Protein AF-A0A2N3F7X1-F1 (afdb_monomer)

Mean predicted aligned error: 9.16 Å

Nearest PDB structures (foldseek):
  5uuj-assembly1_A  TM=7.489E-01  e=1.411E-15  Streptomyces sahachiroi
  2htj-assembly1_A  TM=7.565E-01  e=1.840E+00  Escherichia coli
  5jbr-assembly1_B  TM=3.693E-01  e=1.601E+00  Beutenbergia cavernae DSM 12333
  6gaz-assembly1_AC  TM=5.566E-01  e=7.388E+00  Sus scrofa
  6vmi-assembly1_AC  TM=5.298E-01  e=5.595E+00  Homo sapiens

Sequence (776 aa):
MDSDALSALLGADPLPWILSSDEPFARWTALTAIRHRASDDSEVASAHAQVIADERVQSLLGALPRWGEDDFPGHHSPLFLPNRLNLLADMGVGAGDEQRVEALLEQMLAHQDRHGHFQSLGKAPGRPKPEWGSLLCDTHAIADVLLRFGRRGDDRLSRALERMRTELATTSQGDAWQCVPDARTLFRGPGRKADVCPQVTLEALRAFSQLPEEREPWLLNAARTPLEVWRRRAEERPYQFGHGYQFKSVKWPNFWYDVLWVVETVGRFPELWRAPSAHAEDRQAVAELAACLIAYNLDEHGRVVPRRAYKGFESFSFGLKRDPSPFATARVLAALSRVADLAEEIRAVDVESLPGSKGGSGTPVPPPRRLIRLPEPPTACPVPRGTPTYPWEGAFPRALSRHHLQTRWDNATTDSVVADVAAVHAAHPLAPYASLQARLPGFAAAELDRALYERRSLVLYRCMRGQLFVMRTDFLAAVHAASNTAVVRAATKHAHWRGVDEGTFSALSPRILDLARERPVSTEEIRAELKPSADVAATVTLMLAKGLLLRDRPVDGWLDRARRFVPLDSAIPEVRLDAMSETAGQLILVRAYIRAFGPVRIRDIAWWTGVGPRRVQEAIRTMGDEIVEVALEGAPSDDSYFMHAGDIDELDTARTEPDTTSLLPSMDTFTMGYADKGRFVAPEHLRFVFDRAGNATSVIIVSGRVAGVWDIVSKPTPSVLVHLFEGVSASEKSAVEQRVLEMGRLRFGEAVPVQWIQSMVPLSDRPHGFAVKPLR

Secondary structure (DSSP, 8-state):
--HHHHHHHHTS--HHHHHHSS-HHHHHHIIIIIS---TTSHHHHHHHHHHHH-HHHHHHHHTPPPTTTSPBPPTTSTTSHHHHHHHHHHHT--TTS-HHHHHHHHHHHH-B-TTSPBPEEE--TT-SS-EEE--HHHHHHHHHHHHHTT-TT-HHHHHHHHHHHHT-EEETTEEE---PPPTTT----SS-SSS--HHHHHHHHHHHTTS-S---HHHHHHHHHHHHHHHGGGT---TT---SHHHHS-EES--SSSHHHHHHHHTT-THHHHSTT--HHHHHHHHHHHHHHHHHHB-TTS-B--SEE-TT-TTSGGGSSSS--HHHHHHHHHHHHTTGGGHHHHHH--TTTS--SS-SS-----SS------SSS--------S--EEEGGGHHHHHHHHTTSSS--TT--HHHHHHHTS-EE-SSTTHHHHHHHTTSTT--HHHHHIIIIIS-SEEEEE-GGG-EEEEEGGGHHHHHHHHHHHHHHHHHHHHHHTT--HHHHHHHHHHHHHHHHHS-EEHHHHHHHH--SS-HHHHHHHHHHTTSEEEEEESSSTT-S-EEEEEHHHH-TT--SSSS-HHHHHHHHHHHHHHHH-SB-HHHHHHHH---HHHHHHHHHHHGGGEEEEEEET-S--PPEEEEGGGTTHHHH--PPTT-EEEEPTT-TTTTS-S-TTSSS-GGGHHHHB-TT--B--EEEETTEEEEEEEEE-SSS-EEEEEESSPPPHHHHHHHHHHHHHHHHHHHSS---EEE-S----GGGSPTTGGG-TT-

Foldseek 3Di:
DDLVLLCLLQVFRCLVVLCPDPQLLLVLLSVCLPVVDDCPPPSNVVSLVCLLVPPLLVVLLVPQDDFPPDADDDQLDPNHRLNSLVVSLSSPDEAPSDVSVVVVLVVQLVQADPQLAGWGFHQQFQPPGTDTWGWLLRRLSSLLSCLRRPVPVPPSSVSSLVSNVVQFDQAPLFTAHFFDQTPPLLHTDDWDPRHHDPSSLLSNLSSCLSDDPPDDPRSVRSLCSVLSQQVLLAQDDTVPQWQFLPQLAAEPPHRGRHLLSNLQRSLSVCCCPPPPPHDPSSLLSSLLSLLSNQQQAAFSNQFGAHQHYDPPSCVANNRDHPDTHSSVSSSSSSSCSSSSVSSVSNVVDPNQCRHTRYFFPFRFDHNPDDDDDDDDRDHGDDDDPDFAEFALVLLQLLLCRLQQALTDRPPDALQNNCQSLQWWFCQALCFSQQSVCRRDPPDAPVRVQCCDAPVVQWFFAQAFVRGTIIHGPSLQLLRLQQGLVVNLVVLQVQQVVQVNHPVNLVVLVVVVQVVQAVHFAWLVRSCVPVVDPGDSVSSVSNCRSVQQKGWHQAPPDSRHPTTTIHGNCVRCVSDDNSSHHNLSSLLVLLLSLQSNNPQAALQLSCNGSVHDSVSSVVSQVVCPLQKGWHHHPPDPDRGTTIHGNSSPRSSNRRAFDALGKGWHAKQTSSCSRGPDNCSQAPPVCSQLQAAPVRTGHTFMAHSSHGQWHKAWDDPPFTEIEIEGPDDDDPSSVVNVQVNRQVVCCNVPVGGGYYHYDHDWDGNHVDDPPCSNGGRD

Structure (mmCIF, N/CA/C/O backbone):
data_AF-A0A2N3F7X1-F1
#
_entry.id   AF-A0A2N3F7X1-F1
#
loop_
_atom_site.group_PDB
_atom_site.id
_atom_site.type_symbol
_atom_site.label_atom_id
_atom_site.label_alt_id
_atom_site.label_comp_id
_atom_site.label_asym_id
_atom_site.label_entity_id
_atom_site.label_seq_id
_atom_site.pdbx_PDB_ins_code
_atom_site.Cartn_x
_atom_site.Cartn_y
_atom_site.Cartn_z
_atom_site.occupancy
_atom_site.B_iso_or_equiv
_atom_site.auth_seq_id
_atom_site.auth_comp_id
_atom_site.auth_asym_id
_atom_site.auth_atom_id
_atom_site.pdbx_PDB_model_num
ATOM 1 N N . MET A 1 1 ? -28.161 9.838 25.660 1.00 48.28 1 MET A N 1
ATOM 2 C CA . MET A 1 1 ? -28.946 9.117 24.637 1.00 48.28 1 MET A CA 1
ATOM 3 C C . MET A 1 1 ? -29.166 7.718 25.157 1.00 48.28 1 MET A C 1
ATOM 5 O O . MET A 1 1 ? -28.205 7.099 25.594 1.00 48.28 1 MET A O 1
ATOM 9 N N . ASP A 1 2 ? -30.426 7.302 25.218 1.00 54.94 2 ASP A N 1
ATOM 10 C CA . ASP A 1 2 ? -30.861 6.125 25.963 1.00 54.94 2 ASP A CA 1
ATOM 11 C C . ASP A 1 2 ? -30.377 4.809 25.358 1.00 54.94 2 ASP A C 1
ATOM 13 O O . ASP A 1 2 ? -30.275 4.661 24.139 1.00 54.94 2 ASP A O 1
ATOM 17 N N . SER A 1 3 ? -30.165 3.831 26.243 1.00 60.62 3 SER A N 1
ATOM 18 C CA . SER A 1 3 ? -30.026 2.394 25.940 1.00 60.62 3 SER A CA 1
ATOM 19 C C . SER A 1 3 ? -31.006 1.927 24.854 1.00 60.62 3 SER A C 1
ATOM 21 O O . SER A 1 3 ? -30.688 1.053 24.049 1.00 60.62 3 SER A O 1
ATOM 23 N N . ASP A 1 4 ? -32.177 2.559 24.804 1.00 70.56 4 ASP A N 1
ATOM 24 C CA . ASP A 1 4 ? -33.279 2.280 23.893 1.00 70.56 4 ASP A CA 1
ATOM 25 C C . ASP A 1 4 ? -32.937 2.576 22.425 1.00 70.56 4 ASP A C 1
ATOM 27 O O . ASP A 1 4 ? -33.329 1.811 21.549 1.00 70.56 4 ASP A O 1
ATOM 31 N N . ALA A 1 5 ? -32.152 3.620 22.129 1.00 76.62 5 ALA A N 1
ATOM 32 C CA . ALA A 1 5 ? -31.771 3.958 20.752 1.00 76.62 5 ALA A CA 1
ATOM 33 C C . ALA A 1 5 ? -30.789 2.931 20.159 1.00 76.62 5 ALA A C 1
ATOM 35 O O . ALA A 1 5 ? -30.935 2.507 19.012 1.00 76.62 5 ALA A O 1
ATOM 36 N N . LEU A 1 6 ? -29.820 2.482 20.964 1.00 80.56 6 LEU A N 1
ATOM 37 C CA . LEU A 1 6 ? -28.893 1.401 20.608 1.00 80.56 6 LEU A CA 1
ATOM 38 C C . LEU A 1 6 ? -29.616 0.060 20.475 1.00 80.56 6 LEU A C 1
ATOM 40 O O . LEU A 1 6 ? -29.391 -0.661 19.506 1.00 80.56 6 LEU A O 1
ATOM 44 N N . SER A 1 7 ? -30.511 -0.246 21.414 1.00 79.81 7 SER A N 1
ATOM 45 C CA . SER A 1 7 ? -31.302 -1.480 21.383 1.00 79.81 7 SER A CA 1
ATOM 46 C C . SER A 1 7 ? -32.199 -1.523 20.152 1.00 79.81 7 SER A C 1
ATOM 48 O O . SER A 1 7 ? -32.262 -2.537 19.462 1.00 79.81 7 SER A O 1
ATOM 50 N N . ALA A 1 8 ? -32.829 -0.396 19.811 1.00 78.50 8 ALA A N 1
ATOM 51 C CA . ALA A 1 8 ? -33.587 -0.271 18.580 1.00 78.50 8 ALA A CA 1
ATOM 52 C C . ALA A 1 8 ? -32.677 -0.457 17.359 1.00 78.50 8 ALA A C 1
ATOM 54 O O . ALA A 1 8 ? -33.046 -1.156 16.420 1.00 78.50 8 ALA A O 1
ATOM 55 N N . LEU A 1 9 ? -31.502 0.189 17.318 1.00 84.50 9 LEU A N 1
ATOM 56 C CA . LEU A 1 9 ? -30.547 0.076 16.208 1.00 84.50 9 LEU A CA 1
ATOM 57 C C . LEU A 1 9 ? -30.137 -1.379 15.948 1.00 84.50 9 LEU A C 1
ATOM 59 O O . LEU A 1 9 ? -30.171 -1.815 14.801 1.00 84.50 9 LEU A O 1
ATOM 63 N N . LEU A 1 10 ? -29.788 -2.118 17.000 1.00 84.69 10 LEU A N 1
ATOM 64 C CA . LEU A 1 10 ? -29.254 -3.476 16.895 1.00 84.69 10 LEU A CA 1
ATOM 65 C C . LEU A 1 10 ? -30.331 -4.566 16.854 1.00 84.69 10 LEU A C 1
ATOM 67 O O . LEU A 1 10 ? -30.046 -5.679 16.426 1.00 84.69 10 LEU A O 1
ATOM 71 N N . GLY A 1 11 ? -31.547 -4.277 17.323 1.00 82.00 11 GLY A N 1
ATOM 72 C CA . GLY A 1 11 ? -32.579 -5.292 17.553 1.00 82.00 11 GLY A CA 1
ATOM 73 C C . GLY A 1 11 ? -32.289 -6.208 18.752 1.00 82.00 11 GLY A C 1
ATOM 74 O O . GLY A 1 11 ? -32.973 -7.213 18.930 1.00 82.00 11 GLY A O 1
ATOM 75 N N . ALA A 1 12 ? -31.288 -5.871 19.569 1.00 86.25 12 ALA A N 1
ATOM 76 C CA . ALA A 1 12 ? -30.869 -6.599 20.763 1.00 86.25 12 ALA A CA 1
ATOM 77 C C . ALA A 1 12 ? -30.231 -5.637 21.778 1.00 86.25 12 ALA A C 1
ATOM 79 O O . ALA A 1 12 ? -29.675 -4.609 21.390 1.00 86.25 12 ALA A O 1
ATOM 80 N N . ASP A 1 13 ? -30.268 -5.997 23.065 1.00 90.12 13 ASP A N 1
ATOM 81 C CA . ASP A 1 13 ? -29.587 -5.258 24.135 1.00 90.12 13 ASP A CA 1
ATOM 82 C C . ASP A 1 13 ? -28.440 -6.094 24.746 1.00 90.12 13 ASP A C 1
ATOM 84 O O . ASP A 1 13 ? -28.663 -6.908 25.649 1.00 90.12 13 ASP A O 1
ATOM 88 N N . PRO A 1 14 ? -27.194 -5.932 24.265 1.00 92.62 14 PRO A N 1
ATOM 89 C CA . PRO A 1 14 ? -26.022 -6.587 24.848 1.00 92.62 14 PRO A CA 1
ATOM 90 C C . PRO A 1 14 ? -25.547 -5.936 26.160 1.00 92.62 14 PRO A C 1
ATOM 92 O O . PRO A 1 14 ? -24.640 -6.467 26.806 1.00 92.62 14 PRO A O 1
ATOM 95 N N . LEU A 1 15 ? -26.104 -4.794 26.576 1.00 93.56 15 LEU A N 1
ATOM 96 C CA . LEU A 1 15 ? -25.557 -4.003 27.677 1.00 93.56 15 LEU A CA 1
ATOM 97 C C . LEU A 1 15 ? -25.643 -4.702 29.046 1.00 93.56 15 LEU A C 1
ATOM 99 O O . LEU A 1 15 ? -24.638 -4.677 29.762 1.00 93.56 15 LEU A O 1
ATOM 103 N N . PRO A 1 16 ? -26.745 -5.391 29.418 1.00 95.06 16 PRO A N 1
ATOM 104 C CA . PRO A 1 16 ? -26.786 -6.193 30.641 1.00 95.06 16 PRO A CA 1
ATOM 105 C C . PRO A 1 16 ? -25.716 -7.290 30.661 1.00 95.06 16 PRO A C 1
ATOM 107 O O . PRO A 1 16 ? -25.084 -7.520 31.690 1.00 95.06 16 PRO A O 1
ATOM 110 N N . TRP A 1 17 ? -25.461 -7.925 29.511 1.00 96.44 17 TRP A N 1
ATOM 111 C CA . TRP A 1 17 ? -24.425 -8.950 29.380 1.00 96.44 17 TRP A CA 1
ATOM 112 C C . TRP A 1 17 ? -23.026 -8.368 29.623 1.00 96.44 17 TRP A C 1
ATOM 114 O O . TRP A 1 17 ? -22.267 -8.932 30.411 1.00 96.44 17 TRP A O 1
ATOM 124 N N . ILE A 1 18 ? -22.717 -7.199 29.048 1.00 96.94 18 ILE A N 1
ATOM 125 C CA . ILE A 1 18 ? -21.442 -6.499 29.284 1.00 96.94 18 ILE A CA 1
ATOM 126 C C . ILE A 1 18 ? -21.287 -6.125 30.761 1.00 96.94 18 ILE A C 1
ATOM 128 O O . ILE A 1 18 ? -20.243 -6.397 31.354 1.00 96.94 18 ILE A O 1
ATOM 132 N N . LEU A 1 19 ? -22.321 -5.534 31.368 1.00 96.44 19 LEU A N 1
ATOM 133 C CA . LEU A 1 19 ? -22.299 -5.110 32.772 1.00 96.44 19 LEU A CA 1
ATOM 134 C C . LEU A 1 19 ? -22.134 -6.292 33.742 1.00 96.44 19 LEU A C 1
ATOM 136 O O . LEU A 1 19 ? -21.543 -6.124 34.804 1.00 96.44 19 LEU A O 1
ATOM 140 N N . SER A 1 20 ? -22.601 -7.485 33.361 1.00 95.75 20 SER A N 1
ATOM 141 C CA . SER A 1 20 ? -22.429 -8.724 34.133 1.00 95.75 20 SER A CA 1
ATOM 142 C C . SER A 1 20 ? -21.111 -9.468 33.877 1.00 95.75 20 SER A C 1
ATOM 144 O O . SER A 1 20 ? -20.815 -10.429 34.584 1.00 95.75 20 SER A O 1
ATOM 146 N N . SER A 1 21 ? -20.333 -9.061 32.866 1.00 95.81 21 SER A N 1
ATOM 147 C CA . SER A 1 21 ? -19.080 -9.736 32.502 1.00 95.81 21 SER A CA 1
ATOM 148 C C . SER A 1 21 ? -18.032 -9.629 33.607 1.00 95.81 21 SER A C 1
ATOM 150 O O . SER A 1 21 ? -18.082 -8.715 34.425 1.00 95.81 21 SER A O 1
ATOM 152 N N . ASP A 1 22 ? -17.052 -10.528 33.612 1.00 94.81 22 ASP A N 1
ATOM 153 C CA . ASP A 1 22 ? -15.887 -10.521 34.504 1.00 94.81 22 ASP A CA 1
ATOM 154 C C . ASP A 1 22 ? -14.740 -9.618 34.002 1.00 94.81 22 ASP A C 1
ATOM 156 O O . ASP A 1 22 ? -13.673 -9.561 34.610 1.00 94.81 22 ASP A O 1
ATOM 160 N N . GLU A 1 23 ? -14.951 -8.884 32.907 1.00 97.12 23 GLU A N 1
ATOM 161 C CA . GLU A 1 23 ? -13.998 -7.931 32.341 1.00 97.12 23 GLU A CA 1
ATOM 162 C C . GLU A 1 23 ? -14.266 -6.518 32.893 1.00 97.12 23 GLU A C 1
ATOM 164 O O . GLU A 1 23 ? -15.155 -5.819 32.392 1.00 97.12 23 GLU A O 1
ATOM 169 N N . PRO A 1 24 ? -13.514 -6.040 33.906 1.00 97.62 24 PRO A N 1
ATOM 170 C CA . PRO A 1 24 ? -13.783 -4.740 34.526 1.00 97.62 24 PRO A CA 1
ATOM 171 C C . PRO A 1 24 ? -13.672 -3.579 33.539 1.00 97.62 24 PRO A C 1
ATOM 173 O O . PRO A 1 24 ? -14.446 -2.630 33.619 1.00 97.62 24 PRO A O 1
ATOM 176 N N . PHE A 1 25 ? -12.775 -3.686 32.560 1.00 97.88 25 PHE A N 1
ATOM 177 C CA . PHE A 1 25 ? -12.594 -2.694 31.502 1.00 97.88 25 PHE A CA 1
ATOM 178 C C . PHE A 1 25 ? -13.792 -2.630 30.546 1.00 97.88 25 PHE A C 1
ATOM 180 O O . PHE A 1 25 ? -14.155 -1.548 30.098 1.00 97.88 25 PHE A O 1
ATOM 187 N N . ALA A 1 26 ? -14.483 -3.748 30.296 1.00 98.00 26 ALA A N 1
ATOM 188 C CA . ALA A 1 26 ? -15.726 -3.747 29.527 1.00 98.00 26 ALA A CA 1
ATOM 189 C C . ALA A 1 26 ? -16.860 -3.048 30.294 1.00 98.00 26 ALA A C 1
ATOM 191 O O . ALA A 1 26 ? -17.572 -2.212 29.730 1.00 98.00 26 ALA A O 1
ATOM 192 N N . ARG A 1 27 ? -16.992 -3.344 31.598 1.00 97.75 27 ARG A N 1
ATOM 193 C CA . ARG A 1 27 ? -17.963 -2.683 32.487 1.00 97.75 27 ARG A CA 1
ATOM 194 C C . ARG A 1 27 ? -17.694 -1.185 32.598 1.00 97.75 27 ARG A C 1
ATOM 196 O O . ARG A 1 27 ? -18.621 -0.391 32.466 1.00 97.75 27 ARG A O 1
ATOM 203 N N . TRP A 1 28 ? -16.434 -0.798 32.785 1.00 97.88 28 TRP A N 1
ATOM 204 C CA . TRP A 1 28 ? -16.030 0.601 32.862 1.00 97.88 28 TRP A CA 1
ATOM 205 C C . TRP A 1 28 ? -16.401 1.354 31.580 1.00 97.88 28 TRP A C 1
ATOM 207 O O . TRP A 1 28 ? -17.103 2.360 31.659 1.00 97.88 28 TRP A O 1
ATOM 217 N N . THR A 1 29 ? -16.051 0.825 30.398 1.00 96.69 29 THR A N 1
ATOM 218 C CA . THR A 1 29 ? -16.439 1.429 29.111 1.00 96.69 29 THR A CA 1
ATOM 219 C C . THR A 1 29 ? -17.959 1.536 28.965 1.00 96.69 29 THR A C 1
ATOM 221 O O . THR A 1 29 ? -18.462 2.549 28.478 1.00 96.69 29 THR A O 1
ATOM 224 N N . ALA A 1 30 ? -18.715 0.523 29.396 1.00 96.19 30 ALA A N 1
ATOM 225 C CA . ALA A 1 30 ? -20.173 0.556 29.344 1.00 96.19 30 ALA A CA 1
ATOM 226 C C . ALA A 1 30 ? -20.772 1.676 30.211 1.00 96.19 30 ALA A C 1
ATOM 228 O O . ALA A 1 30 ? -21.680 2.386 29.771 1.00 96.19 30 ALA A O 1
ATOM 229 N N . LEU A 1 31 ? -20.252 1.871 31.422 1.00 96.06 31 LEU A N 1
ATOM 230 C CA . LEU A 1 31 ? -20.734 2.908 32.332 1.00 96.06 31 LEU A CA 1
ATOM 231 C C . LEU A 1 31 ? -20.354 4.319 31.852 1.00 96.06 31 LEU A C 1
ATOM 233 O O . LEU A 1 31 ? -21.193 5.222 31.879 1.00 96.06 31 LEU A O 1
ATOM 237 N N . THR A 1 32 ? -19.128 4.512 31.363 1.00 95.25 32 THR A N 1
ATOM 238 C CA . THR A 1 32 ? -18.611 5.843 31.006 1.00 95.25 32 THR A CA 1
ATOM 239 C C . THR A 1 32 ? -18.963 6.260 29.579 1.00 95.25 32 THR A C 1
ATOM 241 O O . THR A 1 32 ? -19.449 7.367 29.356 1.00 95.25 32 THR A O 1
ATOM 244 N N . ALA A 1 33 ? -18.764 5.386 28.591 1.00 92.50 33 ALA A N 1
ATOM 245 C CA . ALA A 1 33 ? -18.869 5.747 27.176 1.00 92.50 33 ALA A CA 1
ATOM 246 C C . ALA A 1 33 ? -20.251 5.479 26.558 1.00 92.50 33 ALA A C 1
ATOM 248 O O . ALA A 1 33 ? -20.569 6.059 25.519 1.00 92.50 33 ALA A O 1
ATOM 249 N N . ILE A 1 34 ? -21.063 4.611 27.175 1.00 92.69 34 ILE A N 1
ATOM 250 C CA . ILE A 1 34 ? -22.412 4.265 26.691 1.00 92.69 34 ILE A CA 1
ATOM 251 C C . ILE A 1 34 ? -23.482 4.876 27.598 1.00 92.69 34 ILE A C 1
ATOM 253 O O . ILE A 1 34 ? -24.389 5.549 27.120 1.00 92.69 34 ILE A O 1
ATOM 257 N N . ARG A 1 35 ? -23.378 4.664 28.917 1.00 92.00 35 ARG A N 1
ATOM 258 C CA . ARG A 1 35 ? -24.330 5.215 29.898 1.00 92.00 35 ARG A CA 1
ATOM 259 C C . ARG A 1 35 ? -24.020 6.657 30.310 1.00 92.00 35 ARG A C 1
ATOM 261 O O . ARG A 1 35 ? -24.858 7.259 30.973 1.00 92.00 35 ARG A O 1
ATOM 268 N N . HIS A 1 36 ? -22.866 7.202 29.915 1.00 91.81 36 HIS A N 1
ATOM 269 C CA . HIS A 1 36 ? -22.440 8.574 30.220 1.00 91.81 36 HIS A CA 1
ATOM 270 C C . HIS A 1 36 ? -22.501 8.919 31.715 1.00 91.81 36 HIS A C 1
ATOM 272 O O . HIS A 1 36 ? -22.844 10.042 32.086 1.00 91.81 36 HIS A O 1
ATOM 278 N N . ARG A 1 37 ? -22.196 7.948 32.584 1.00 93.88 37 ARG A N 1
ATOM 279 C CA . ARG A 1 37 ? -22.138 8.188 34.026 1.00 93.88 37 ARG A CA 1
ATOM 280 C C . ARG A 1 37 ? -20.893 8.991 34.381 1.00 93.88 37 ARG A C 1
ATOM 282 O O . ARG A 1 37 ? -19.833 8.807 33.779 1.00 93.88 37 ARG A O 1
ATOM 289 N N . ALA A 1 38 ? -21.046 9.884 35.351 1.00 92.56 38 ALA A N 1
ATOM 290 C CA . ALA A 1 38 ? -19.965 10.727 35.833 1.00 92.56 38 ALA A CA 1
ATOM 291 C C . ALA A 1 38 ? -18.899 9.898 36.568 1.00 92.56 38 ALA A C 1
ATOM 293 O O . ALA A 1 38 ? -19.167 8.806 37.065 1.00 92.56 38 ALA A O 1
ATOM 294 N N . SER A 1 39 ? -17.672 10.412 36.627 1.00 87.56 39 SER A N 1
ATOM 295 C CA . SER A 1 39 ? -16.538 9.714 37.247 1.00 87.56 39 SER A CA 1
ATOM 296 C C . SER A 1 39 ? -16.682 9.509 38.759 1.00 87.56 39 SER A C 1
ATOM 298 O O . SER A 1 39 ? -16.009 8.649 39.317 1.00 87.56 39 SER A O 1
ATOM 300 N N . ASP A 1 40 ? -17.525 10.305 39.420 1.00 89.62 40 ASP A N 1
ATOM 301 C CA . ASP A 1 40 ? -17.850 10.213 40.846 1.00 89.62 40 ASP A CA 1
ATOM 302 C C . ASP A 1 40 ? -19.004 9.238 41.151 1.00 89.62 40 ASP A C 1
ATOM 304 O O . ASP A 1 40 ? -19.286 8.970 42.321 1.00 89.62 40 ASP A O 1
ATOM 308 N N . ASP A 1 41 ? -19.637 8.654 40.126 1.00 96.12 41 ASP A N 1
ATOM 309 C CA . ASP A 1 41 ? -20.593 7.558 40.290 1.00 96.12 41 ASP A CA 1
ATOM 310 C C . ASP A 1 41 ? -19.902 6.342 40.928 1.00 96.12 41 ASP A C 1
ATOM 312 O O . ASP A 1 41 ? -18.831 5.903 40.499 1.00 96.12 41 ASP A O 1
ATOM 316 N N . SER A 1 42 ? -20.523 5.765 41.960 1.00 95.19 42 SER A N 1
ATOM 317 C CA . SER A 1 42 ? -19.916 4.680 42.736 1.00 95.19 42 SER A CA 1
ATOM 318 C C . SER A 1 42 ? -19.645 3.418 41.914 1.00 95.19 42 SER A C 1
ATOM 320 O O . SER A 1 42 ? -18.669 2.717 42.184 1.00 95.19 42 SER A O 1
ATOM 322 N N . GLU A 1 43 ? -20.480 3.112 40.914 1.00 94.75 43 GLU A N 1
ATOM 323 C CA . GLU A 1 43 ? -20.252 1.965 40.031 1.00 94.75 43 GLU A CA 1
ATOM 324 C C . GLU A 1 43 ? -19.104 2.249 39.060 1.00 94.75 43 GLU A C 1
ATOM 326 O O . GLU A 1 43 ? -18.285 1.362 38.819 1.00 94.75 43 GLU A O 1
ATOM 331 N N . VAL A 1 44 ? -18.991 3.484 38.554 1.00 96.44 44 VAL A N 1
ATOM 332 C CA . VAL A 1 44 ? -17.860 3.907 37.708 1.00 96.44 44 VAL A CA 1
ATOM 333 C C . VAL A 1 44 ? -16.550 3.830 38.487 1.00 96.44 44 VAL A C 1
ATOM 335 O O . VAL A 1 44 ? -15.599 3.207 38.013 1.00 96.44 44 VAL A O 1
ATOM 338 N N . ALA A 1 45 ? -16.505 4.398 39.693 1.00 95.81 45 ALA A N 1
ATOM 339 C CA . ALA A 1 45 ? -15.325 4.374 40.553 1.00 95.81 45 ALA A CA 1
ATOM 340 C C . ALA A 1 45 ? -14.927 2.939 40.943 1.00 95.81 45 ALA A C 1
ATOM 342 O O . ALA A 1 45 ? -13.746 2.588 40.915 1.00 95.81 45 ALA A O 1
ATOM 343 N N . SER A 1 46 ? -15.908 2.082 41.254 1.00 96.25 46 SER A N 1
ATOM 344 C CA . SER A 1 46 ? -15.668 0.668 41.559 1.00 96.25 46 SER A CA 1
ATOM 345 C C . SER A 1 46 ? -15.130 -0.099 40.349 1.00 96.25 46 SER A C 1
ATOM 347 O O . SER A 1 46 ? -14.125 -0.802 40.470 1.00 96.25 46 SER A O 1
ATOM 349 N N . ALA A 1 47 ? -15.746 0.067 39.174 1.00 96.38 47 ALA A N 1
ATOM 350 C CA . ALA A 1 47 ? -15.283 -0.561 37.941 1.00 96.38 47 ALA A CA 1
ATOM 351 C C . ALA A 1 47 ? -13.865 -0.098 37.583 1.00 96.38 47 ALA A C 1
ATOM 353 O O . ALA A 1 47 ? -13.025 -0.929 37.255 1.00 96.38 47 ALA A O 1
ATOM 354 N N . HIS A 1 48 ? -13.573 1.197 37.721 1.00 97.75 48 HIS A N 1
ATOM 355 C CA . HIS A 1 48 ? -12.244 1.760 37.492 1.00 97.75 48 HIS A CA 1
ATOM 356 C C . HIS A 1 48 ? -11.188 1.154 38.427 1.00 97.75 48 HIS A C 1
ATOM 358 O O . HIS A 1 48 ? -10.166 0.654 37.964 1.00 97.75 48 HIS A O 1
ATOM 364 N N . ALA A 1 49 ? -11.457 1.094 39.735 1.00 97.50 49 ALA A N 1
ATOM 365 C CA . ALA A 1 49 ? -10.548 0.457 40.690 1.00 97.50 49 ALA A CA 1
ATOM 366 C C . ALA A 1 49 ? -10.269 -1.016 40.334 1.00 97.50 49 ALA A C 1
ATOM 368 O O . ALA A 1 49 ? -9.144 -1.495 40.475 1.00 97.50 49 ALA A O 1
ATOM 369 N N . GLN A 1 50 ? -11.274 -1.729 39.818 1.00 98.06 50 GLN A N 1
ATOM 370 C CA . GLN A 1 50 ? -11.117 -3.103 39.342 1.00 98.06 50 GLN A CA 1
ATOM 371 C C . GLN A 1 50 ? -10.328 -3.195 38.030 1.00 98.06 50 GLN A C 1
ATOM 373 O O . GLN A 1 50 ? -9.603 -4.167 37.860 1.00 98.06 50 GLN A O 1
ATOM 378 N N . VAL A 1 51 ? -10.422 -2.211 37.122 1.00 98.12 51 VAL A N 1
ATOM 379 C CA . VAL A 1 51 ? -9.560 -2.134 35.925 1.00 98.12 51 VAL A CA 1
ATOM 380 C C . VAL A 1 51 ? -8.100 -2.065 36.345 1.00 98.12 51 VAL A C 1
ATOM 382 O O . VAL A 1 51 ? -7.288 -2.844 35.853 1.00 98.12 51 VAL A O 1
ATOM 385 N N . ILE A 1 52 ? -7.775 -1.168 37.278 1.00 98.00 52 ILE A N 1
ATOM 386 C CA . ILE A 1 52 ? -6.399 -0.987 37.749 1.00 98.00 52 ILE A CA 1
ATOM 387 C C . ILE A 1 52 ? -5.888 -2.248 38.459 1.00 98.00 52 ILE A C 1
ATOM 389 O O . ILE A 1 52 ? -4.721 -2.603 38.308 1.00 98.00 52 ILE A O 1
ATOM 393 N N . ALA A 1 53 ? -6.748 -2.963 39.186 1.00 97.62 53 ALA A N 1
ATOM 394 C CA . ALA A 1 53 ? -6.380 -4.201 39.874 1.00 97.62 53 ALA A CA 1
ATOM 395 C C . ALA A 1 53 ? -6.366 -5.460 38.979 1.00 97.62 53 ALA A C 1
ATOM 397 O O . ALA A 1 53 ? -5.871 -6.497 39.419 1.00 97.62 53 ALA A O 1
ATOM 398 N N . ASP A 1 54 ? -6.908 -5.410 37.757 1.00 98.12 54 ASP A N 1
ATOM 399 C CA . ASP A 1 54 ? -7.044 -6.585 36.889 1.00 98.12 54 ASP A CA 1
ATOM 400 C C . ASP A 1 54 ? -5.675 -7.132 36.458 1.00 98.12 54 ASP A C 1
ATOM 402 O O . ASP A 1 54 ? -4.834 -6.415 35.912 1.00 98.12 54 ASP A O 1
ATOM 406 N N . GLU A 1 55 ? -5.456 -8.435 36.654 1.00 97.56 55 GLU A N 1
ATOM 407 C CA . GLU A 1 55 ? -4.174 -9.087 36.357 1.00 97.56 55 GLU A CA 1
ATOM 408 C C . GLU A 1 55 ? -3.777 -8.974 34.879 1.00 97.56 55 GLU A C 1
ATOM 410 O O . GLU A 1 55 ? -2.591 -8.869 34.554 1.00 97.56 55 GLU A O 1
ATOM 415 N N . ARG A 1 56 ? -4.752 -8.958 33.961 1.00 96.19 56 ARG A N 1
ATOM 416 C CA . ARG A 1 56 ? -4.490 -8.849 32.521 1.00 96.19 56 ARG A CA 1
ATOM 417 C C . ARG A 1 56 ? -4.055 -7.425 32.172 1.00 96.19 56 ARG A C 1
ATOM 419 O O . ARG A 1 56 ? -3.110 -7.254 31.402 1.00 96.19 56 ARG A O 1
ATOM 426 N N . VAL A 1 57 ? -4.680 -6.408 32.774 1.00 97.25 57 VAL A N 1
ATOM 427 C CA . VAL A 1 57 ? -4.252 -4.999 32.652 1.00 97.25 57 VAL A CA 1
ATOM 428 C C . VAL A 1 57 ? -2.860 -4.806 33.255 1.00 97.25 57 VAL A C 1
ATOM 430 O O . VAL A 1 57 ? -1.986 -4.235 32.603 1.00 97.25 57 VAL A O 1
ATOM 433 N N . GLN A 1 58 ? -2.599 -5.357 34.442 1.00 97.56 58 GLN A N 1
ATOM 434 C CA . GLN A 1 58 ? -1.275 -5.310 35.070 1.00 97.56 58 GLN A CA 1
ATOM 435 C C . GLN A 1 58 ? -0.201 -6.017 34.236 1.00 97.56 58 GLN A C 1
ATOM 437 O O . GLN A 1 58 ? 0.925 -5.526 34.133 1.00 97.56 58 GLN A O 1
ATOM 442 N N . SER A 1 59 ? -0.549 -7.121 33.572 1.00 95.81 59 SER A N 1
ATOM 443 C CA . SER A 1 59 ? 0.331 -7.791 32.613 1.00 95.81 59 SER A CA 1
ATOM 444 C C . SER A 1 59 ? 0.656 -6.894 31.412 1.00 95.81 59 SER A C 1
ATOM 446 O O . SER A 1 59 ? 1.825 -6.781 31.042 1.00 95.81 59 SER A O 1
ATOM 448 N N . LEU A 1 60 ? -0.335 -6.189 30.846 1.00 94.75 60 LEU A N 1
ATOM 449 C CA . LEU A 1 60 ? -0.105 -5.214 29.770 1.00 94.75 60 LEU A CA 1
ATOM 450 C C . LEU A 1 60 ? 0.800 -4.062 30.217 1.00 94.75 60 LEU A C 1
ATOM 452 O O . LEU A 1 60 ? 1.721 -3.711 29.482 1.00 94.75 60 LEU A O 1
ATOM 456 N N . LEU A 1 61 ? 0.566 -3.510 31.411 1.00 95.94 61 LEU A N 1
ATOM 457 C CA . LEU A 1 61 ? 1.391 -2.453 32.007 1.00 95.94 61 LEU A CA 1
ATOM 458 C C . LEU A 1 61 ? 2.829 -2.926 32.263 1.00 95.94 61 LEU A C 1
ATOM 460 O O . LEU A 1 61 ? 3.785 -2.194 32.017 1.00 95.94 61 LEU A O 1
ATOM 464 N N . GLY A 1 62 ? 2.998 -4.163 32.739 1.00 94.50 62 GLY A N 1
ATOM 465 C CA . GLY A 1 62 ? 4.303 -4.793 32.958 1.00 94.50 62 GLY A CA 1
ATOM 466 C C . GLY A 1 62 ? 5.071 -5.095 31.674 1.00 94.50 62 GLY A C 1
ATOM 467 O O . GLY A 1 62 ? 6.298 -5.135 31.699 1.00 94.50 62 GLY A O 1
ATOM 468 N N . ALA A 1 63 ? 4.360 -5.272 30.561 1.00 92.25 63 ALA A N 1
ATOM 469 C CA . ALA A 1 63 ? 4.923 -5.546 29.244 1.00 92.25 63 ALA A CA 1
ATOM 470 C C . ALA A 1 63 ? 5.042 -4.294 28.355 1.00 92.25 63 ALA A C 1
ATOM 472 O O . ALA A 1 63 ? 5.278 -4.430 27.151 1.00 92.25 63 ALA A O 1
ATOM 473 N N . LEU A 1 64 ? 4.853 -3.087 28.908 1.00 92.31 64 LEU A N 1
ATOM 474 C CA . LEU A 1 64 ? 5.040 -1.852 28.150 1.00 92.31 64 LEU A CA 1
ATOM 475 C C . LEU A 1 64 ? 6.496 -1.735 27.668 1.00 92.31 64 LEU A C 1
ATOM 477 O O . LEU A 1 64 ? 7.416 -1.854 28.482 1.00 92.31 64 LEU A O 1
ATOM 481 N N . PRO A 1 65 ? 6.715 -1.478 26.366 1.00 85.81 65 PRO A N 1
ATOM 482 C CA . PRO A 1 65 ? 8.045 -1.195 25.847 1.00 85.81 65 PRO A CA 1
ATOM 483 C C . PRO A 1 65 ? 8.684 0.031 26.505 1.00 85.81 65 PRO A C 1
ATOM 485 O O . PRO A 1 65 ? 7.996 0.982 26.887 1.00 85.81 65 PRO A O 1
ATOM 488 N N . ARG A 1 66 ? 10.014 0.051 26.556 1.00 84.75 66 ARG A N 1
ATOM 489 C CA . ARG A 1 66 ? 10.803 1.196 27.013 1.00 84.75 66 ARG A CA 1
ATOM 490 C C . ARG A 1 66 ? 10.962 2.213 25.890 1.00 84.75 66 ARG A C 1
ATOM 492 O O . ARG A 1 66 ? 11.553 1.926 24.845 1.00 84.75 66 ARG A O 1
ATOM 499 N N . TRP A 1 67 ? 10.459 3.425 26.112 1.00 86.56 67 TRP A N 1
ATOM 500 C CA . TRP A 1 67 ? 10.568 4.504 25.136 1.00 86.56 67 TRP A CA 1
ATOM 501 C C . TRP A 1 67 ? 12.029 4.899 24.910 1.00 86.56 67 TRP A C 1
ATOM 503 O O . TRP A 1 67 ? 12.733 5.278 25.842 1.00 86.56 67 TRP A O 1
ATOM 513 N N . GLY A 1 68 ? 12.489 4.809 23.663 1.00 75.56 68 GLY A N 1
ATOM 514 C CA . GLY A 1 68 ? 13.859 5.172 23.300 1.00 75.56 68 GLY A CA 1
ATOM 515 C C . GLY A 1 68 ? 14.923 4.095 23.530 1.00 75.56 68 GLY A C 1
ATOM 516 O O . GLY A 1 68 ? 16.090 4.348 23.235 1.00 75.56 68 GLY A O 1
ATOM 517 N N . GLU A 1 69 ? 14.545 2.904 24.003 1.00 78.19 69 GLU A N 1
ATOM 518 C CA . GLU A 1 69 ? 15.436 1.734 24.076 1.00 78.19 69 GLU A CA 1
ATOM 519 C C . GLU A 1 69 ? 14.986 0.626 23.118 1.00 78.19 69 GLU A C 1
ATOM 521 O O . GLU A 1 69 ? 15.812 0.060 22.396 1.00 78.19 69 GLU A O 1
ATOM 526 N N . ASP A 1 70 ? 13.684 0.338 23.086 1.00 74.12 70 ASP A N 1
ATOM 527 C CA . ASP A 1 70 ? 13.131 -0.714 22.240 1.00 74.12 70 ASP A CA 1
ATOM 528 C C . ASP A 1 70 ? 12.952 -0.239 20.789 1.00 74.12 70 ASP A C 1
ATOM 530 O O . ASP A 1 70 ? 12.552 0.894 20.521 1.00 74.12 70 ASP A O 1
ATOM 534 N N . ASP A 1 71 ? 13.238 -1.129 19.833 1.00 68.25 71 ASP A N 1
ATOM 535 C CA . ASP A 1 71 ? 12.946 -0.897 18.416 1.00 68.25 71 ASP A CA 1
ATOM 536 C C . ASP A 1 71 ? 11.446 -1.066 18.169 1.00 68.25 71 ASP A C 1
ATOM 538 O O . ASP A 1 71 ? 10.897 -2.163 18.337 1.00 68.25 71 ASP A O 1
ATOM 542 N N . PHE A 1 72 ? 10.778 0.010 17.759 1.00 69.12 72 PHE A N 1
ATOM 543 C CA . PHE A 1 72 ? 9.362 -0.049 17.448 1.00 69.12 72 PHE A CA 1
ATOM 544 C C . PHE A 1 72 ? 9.127 -0.532 16.009 1.00 69.12 72 PHE A C 1
ATOM 546 O O . PHE A 1 72 ? 9.551 0.118 15.050 1.00 69.12 72 PHE A O 1
ATOM 553 N N . PRO A 1 73 ? 8.402 -1.648 15.807 1.00 61.75 73 PRO A N 1
ATOM 554 C CA . PRO A 1 73 ? 7.863 -1.982 14.491 1.00 61.75 73 PRO A CA 1
ATOM 555 C C . PRO A 1 73 ? 6.849 -0.918 14.041 1.00 61.75 73 PRO A C 1
ATOM 557 O O . PRO A 1 73 ? 6.321 -0.168 14.857 1.00 61.75 73 PRO A O 1
ATOM 560 N N . GLY A 1 74 ? 6.553 -0.875 12.738 1.00 71.12 74 GLY A N 1
ATOM 561 C CA . GLY A 1 74 ? 5.684 0.158 12.157 1.00 71.12 74 GLY A CA 1
ATOM 562 C C . GLY A 1 74 ? 4.306 0.289 12.826 1.00 71.12 74 GLY A C 1
ATOM 563 O O . GLY A 1 74 ? 3.824 -0.638 13.470 1.00 71.12 74 GLY A O 1
ATOM 564 N N . HIS A 1 75 ? 3.641 1.424 12.593 1.00 81.62 75 HIS A N 1
ATOM 565 C CA . HIS A 1 75 ? 2.421 1.915 13.268 1.00 81.62 75 HIS A CA 1
ATOM 566 C C . HIS A 1 75 ? 1.226 0.950 13.341 1.00 81.62 75 HIS A C 1
ATOM 568 O O . HIS A 1 75 ? 0.355 1.119 14.183 1.00 81.62 75 HIS A O 1
ATOM 574 N N . HIS A 1 76 ? 1.184 -0.089 12.507 1.00 78.12 76 HIS A N 1
ATOM 575 C CA . HIS A 1 76 ? 0.165 -1.148 12.561 1.00 78.12 76 HIS A CA 1
ATOM 576 C C . HIS A 1 76 ? 0.442 -2.208 13.642 1.00 78.12 76 HIS A C 1
ATOM 578 O O . HIS A 1 76 ? -0.321 -3.162 13.790 1.00 78.12 76 HIS A O 1
ATOM 584 N N . SER A 1 77 ? 1.565 -2.110 14.353 1.00 84.50 77 SER A N 1
ATOM 585 C CA . SER A 1 77 ? 2.005 -3.129 15.295 1.00 84.50 77 SER A CA 1
ATOM 586 C C . SER A 1 77 ? 1.479 -2.885 16.709 1.00 84.50 77 SER A C 1
ATOM 588 O O . SER A 1 77 ? 1.512 -1.750 17.194 1.00 84.50 77 SER A O 1
ATOM 590 N N . PRO A 1 78 ? 1.113 -3.950 17.444 1.00 86.31 78 PRO A N 1
ATOM 591 C CA . PRO A 1 78 ? 0.814 -3.850 18.867 1.00 86.31 78 PRO A CA 1
ATOM 592 C C . PRO A 1 78 ? 2.039 -3.502 19.720 1.00 86.31 78 PRO A C 1
ATOM 594 O O . PRO A 1 78 ? 1.881 -3.256 20.906 1.00 86.31 78 PRO A O 1
ATOM 597 N N . LEU A 1 79 ? 3.262 -3.544 19.185 1.00 85.25 79 LEU A N 1
ATOM 598 C CA . LEU A 1 79 ? 4.463 -3.156 19.936 1.00 85.25 79 LEU A CA 1
ATOM 599 C C . LEU A 1 79 ? 4.764 -1.658 19.834 1.00 85.25 79 LEU A C 1
ATOM 601 O O . LEU A 1 79 ? 5.586 -1.171 20.597 1.00 85.25 79 LEU A O 1
ATOM 605 N N . PHE A 1 80 ? 4.107 -0.925 18.932 1.00 89.44 80 PHE A N 1
ATOM 606 C CA . PHE A 1 80 ? 4.238 0.527 18.879 1.00 89.44 80 PHE A CA 1
ATOM 607 C C . PHE A 1 80 ? 3.637 1.138 20.154 1.00 89.44 80 PHE A C 1
ATOM 609 O O . PHE A 1 80 ? 2.451 0.952 20.430 1.00 89.44 80 PHE A O 1
ATOM 616 N N . LEU A 1 81 ? 4.451 1.825 20.964 1.00 92.44 81 LEU A N 1
ATOM 617 C CA . LEU A 1 81 ? 4.046 2.243 22.312 1.00 92.44 81 LEU A CA 1
ATOM 618 C C . LEU A 1 81 ? 2.763 3.103 22.344 1.00 92.44 81 LEU A C 1
ATOM 620 O O . LEU A 1 81 ? 1.899 2.802 23.172 1.00 92.44 81 LEU A O 1
ATOM 624 N N . PRO A 1 82 ? 2.551 4.090 21.444 1.00 94.25 82 PRO A N 1
ATOM 625 C CA . PRO A 1 82 ? 1.294 4.838 21.404 1.00 94.25 82 PRO A CA 1
ATOM 626 C C . PRO A 1 82 ? 0.047 3.958 21.235 1.00 94.25 82 PRO A C 1
ATOM 628 O O . PRO A 1 82 ? -0.981 4.238 21.845 1.00 94.25 82 PRO A O 1
ATOM 631 N N . ASN A 1 83 ? 0.135 2.844 20.497 1.00 93.94 83 ASN A N 1
ATOM 632 C CA . ASN A 1 83 ? -0.973 1.891 20.369 1.00 93.94 83 ASN A CA 1
ATOM 633 C C . ASN A 1 83 ? -1.293 1.215 21.709 1.00 93.94 83 ASN A C 1
ATOM 635 O O . ASN A 1 83 ? -2.458 1.100 22.085 1.00 93.94 83 ASN A O 1
ATOM 639 N N . ARG A 1 84 ? -0.268 0.804 22.469 1.00 94.12 84 ARG A N 1
ATOM 640 C CA . ARG A 1 84 ? -0.452 0.192 23.798 1.00 94.12 84 ARG A CA 1
ATOM 641 C C . ARG A 1 84 ? -1.065 1.165 24.796 1.00 94.12 84 ARG A C 1
ATOM 643 O O . ARG A 1 84 ? -1.977 0.779 25.519 1.00 94.12 84 ARG A O 1
ATOM 650 N N . LEU A 1 85 ? -0.596 2.411 24.812 1.00 96.75 85 LEU A N 1
ATOM 651 C CA . LEU A 1 85 ? -1.142 3.444 25.691 1.00 96.75 85 LEU A CA 1
ATOM 652 C C . LEU A 1 85 ? -2.586 3.794 25.314 1.00 96.75 85 LEU A C 1
ATOM 654 O O . LEU A 1 85 ? -3.430 3.917 26.197 1.00 96.75 85 LEU A O 1
ATOM 658 N N . ASN A 1 86 ? -2.905 3.854 24.018 1.00 95.94 86 ASN A N 1
ATOM 659 C CA . ASN A 1 86 ? -4.281 4.032 23.563 1.00 95.94 86 ASN A CA 1
ATOM 660 C C . ASN A 1 86 ? -5.201 2.870 23.968 1.00 95.94 86 ASN A C 1
ATOM 662 O O . ASN A 1 86 ? -6.320 3.133 24.403 1.00 95.94 86 ASN A O 1
ATOM 666 N N . LEU A 1 87 ? -4.735 1.617 23.892 1.00 96.81 87 LEU A N 1
ATOM 667 C CA . LEU A 1 87 ? -5.494 0.464 24.392 1.00 96.81 87 LEU A CA 1
ATOM 668 C C . LEU A 1 87 ? -5.736 0.556 25.901 1.00 96.81 87 LEU A C 1
ATOM 670 O O . LEU A 1 87 ? -6.854 0.334 26.349 1.00 96.81 87 LEU A O 1
ATOM 674 N N . LEU A 1 88 ? -4.712 0.892 26.688 1.00 97.88 88 LEU A N 1
ATOM 675 C CA . LEU A 1 88 ? -4.853 1.043 28.139 1.00 97.88 88 LEU A CA 1
ATOM 676 C C . LEU A 1 88 ? -5.869 2.136 28.489 1.00 97.88 88 LEU A C 1
ATOM 678 O O . LEU A 1 88 ? -6.746 1.911 29.320 1.00 97.88 88 LEU A O 1
ATOM 682 N N . ALA A 1 89 ? -5.821 3.268 27.789 1.00 96.94 89 ALA A N 1
ATOM 683 C CA . ALA A 1 89 ? -6.814 4.323 27.937 1.00 96.94 89 ALA A CA 1
ATOM 684 C C . ALA A 1 89 ? -8.216 3.893 27.463 1.00 96.94 89 ALA A C 1
ATOM 686 O O . ALA A 1 89 ? -9.217 4.358 28.002 1.00 96.94 89 ALA A O 1
ATOM 687 N N . ASP A 1 90 ? -8.329 3.002 26.471 1.00 96.06 90 ASP A N 1
ATOM 688 C CA . ASP A 1 90 ? -9.616 2.422 26.062 1.00 96.06 90 ASP A CA 1
ATOM 689 C C . ASP A 1 90 ? -10.179 1.466 27.119 1.00 96.06 90 ASP A C 1
ATOM 691 O O . ASP A 1 90 ? -11.398 1.366 27.258 1.00 96.06 90 ASP A O 1
ATOM 695 N N . MET A 1 91 ? -9.298 0.786 27.859 1.00 97.06 91 MET A N 1
ATOM 696 C CA . MET A 1 91 ? -9.637 -0.106 28.970 1.00 97.06 91 MET A CA 1
ATOM 697 C C . MET A 1 91 ? -9.966 0.645 30.266 1.00 97.06 91 MET A C 1
ATOM 699 O O . MET A 1 91 ? -10.527 0.046 31.178 1.00 97.06 91 MET A O 1
ATOM 703 N N . GLY A 1 92 ? -9.656 1.941 30.331 1.00 96.50 92 GLY A N 1
ATOM 704 C CA . GLY A 1 92 ? -9.983 2.812 31.456 1.00 96.50 92 GLY A CA 1
ATOM 705 C C . GLY A 1 92 ? -8.809 3.227 32.328 1.00 96.50 92 GLY A C 1
ATOM 706 O O . GLY A 1 92 ? -9.054 3.839 33.352 1.00 96.50 92 GLY A O 1
ATOM 707 N N . VAL A 1 93 ? -7.561 2.941 31.943 1.00 97.94 93 VAL A N 1
ATOM 708 C CA . VAL A 1 93 ? -6.385 3.504 32.626 1.00 97.94 93 VAL A CA 1
ATOM 709 C C . VAL A 1 93 ? -6.267 4.988 32.277 1.00 97.94 93 VAL A C 1
ATOM 711 O O . VAL A 1 93 ? -6.127 5.340 31.105 1.00 97.94 93 VAL A O 1
ATOM 714 N N . GLY A 1 94 ? -6.322 5.851 33.283 1.00 95.56 94 GLY A N 1
ATOM 715 C CA . GLY A 1 94 ? -6.271 7.300 33.160 1.00 95.56 94 GLY A CA 1
ATOM 716 C C . GLY A 1 94 ? -4.968 7.925 33.657 1.00 95.56 94 GLY A C 1
ATOM 717 O O . GLY A 1 94 ? -3.977 7.261 33.971 1.00 95.56 94 GLY A O 1
ATOM 718 N N . ALA A 1 95 ? -4.967 9.259 33.688 1.00 95.25 95 ALA A N 1
ATOM 719 C CA . ALA A 1 95 ? -3.849 10.046 34.193 1.00 95.25 95 ALA A CA 1
ATOM 720 C C . ALA A 1 95 ? -3.666 9.829 35.702 1.00 95.25 95 ALA A C 1
ATOM 722 O O . ALA A 1 95 ? -4.614 9.952 36.473 1.00 95.25 95 ALA A O 1
ATOM 723 N N . GLY A 1 96 ? -2.432 9.561 36.121 1.00 95.81 96 GLY A N 1
ATOM 724 C CA . GLY A 1 96 ? -2.059 9.376 37.523 1.00 95.81 96 GLY A CA 1
ATOM 725 C C . GLY A 1 96 ? -2.283 7.971 38.087 1.00 95.81 96 GLY A C 1
ATOM 726 O O . GLY A 1 96 ? -1.796 7.700 39.182 1.00 95.81 96 GLY A O 1
ATOM 727 N N . ASP A 1 97 ? -2.938 7.065 37.355 1.00 96.62 97 ASP A N 1
ATOM 728 C CA . ASP A 1 97 ? -3.225 5.711 37.852 1.00 96.62 97 ASP A CA 1
ATOM 729 C C . ASP A 1 97 ? -1.982 4.820 37.952 1.00 96.62 97 ASP A C 1
ATOM 731 O O . ASP A 1 97 ? -1.905 3.938 38.805 1.00 96.62 97 ASP A O 1
ATOM 735 N N . GLU A 1 98 ? -0.995 5.036 37.079 1.00 96.44 98 GLU A N 1
ATOM 736 C CA . GLU A 1 98 ? 0.200 4.201 36.992 1.00 96.44 98 GLU A CA 1
ATOM 737 C C . GLU A 1 98 ? 1.453 5.039 36.718 1.00 96.44 98 GLU A C 1
ATOM 739 O O . GLU A 1 98 ? 1.617 5.632 35.649 1.00 96.44 98 GLU A O 1
ATOM 744 N N . GLN A 1 99 ? 2.402 5.022 37.658 1.00 95.50 99 GLN A N 1
ATOM 745 C CA . GLN A 1 99 ? 3.651 5.782 37.546 1.00 95.50 99 GLN A CA 1
ATOM 746 C C . GLN A 1 99 ? 4.493 5.392 36.327 1.00 95.50 99 GLN A C 1
ATOM 748 O O . GLN A 1 99 ? 5.156 6.255 35.750 1.00 95.50 99 GLN A O 1
ATOM 753 N N . ARG A 1 100 ? 4.467 4.120 35.903 1.00 94.56 100 ARG A N 1
ATOM 754 C CA . ARG A 1 100 ? 5.161 3.686 34.677 1.00 94.56 100 ARG A CA 1
ATOM 755 C C . ARG A 1 100 ? 4.632 4.414 33.441 1.00 94.56 100 ARG A C 1
ATOM 757 O O . ARG A 1 100 ? 5.425 4.817 32.595 1.00 94.56 100 ARG A O 1
ATOM 764 N N . VAL A 1 101 ? 3.316 4.608 33.349 1.00 97.06 101 VAL A N 1
ATOM 765 C CA . VAL A 1 101 ? 2.687 5.348 32.247 1.00 97.06 101 VAL A CA 1
ATOM 766 C C . VAL A 1 101 ? 3.068 6.822 32.328 1.00 97.06 101 VAL A C 1
ATOM 768 O O . VAL A 1 101 ? 3.546 7.372 31.342 1.00 97.06 101 VAL A O 1
ATOM 771 N N . GLU A 1 102 ? 2.967 7.438 33.507 1.00 97.38 102 GLU A N 1
ATOM 772 C CA . GLU A 1 102 ? 3.343 8.844 33.716 1.00 97.38 102 GLU A CA 1
ATOM 773 C C . GLU A 1 102 ? 4.795 9.136 33.298 1.00 97.38 102 GLU A C 1
ATOM 775 O O . GLU A 1 102 ? 5.064 10.139 32.632 1.00 97.38 102 GLU A O 1
ATOM 780 N N . ALA A 1 103 ? 5.724 8.226 33.611 1.00 95.56 103 ALA A N 1
ATOM 781 C CA . ALA A 1 103 ? 7.118 8.330 33.190 1.00 95.56 103 ALA A CA 1
ATOM 782 C C . ALA A 1 103 ? 7.279 8.258 31.660 1.00 95.56 103 ALA A C 1
ATOM 784 O O . ALA A 1 103 ? 8.039 9.038 31.087 1.00 95.56 103 ALA A O 1
ATOM 785 N N . LEU A 1 104 ? 6.555 7.358 30.988 1.00 95.75 104 LEU A N 1
ATOM 786 C CA . LEU A 1 104 ? 6.587 7.238 29.526 1.00 95.75 104 LEU A CA 1
ATOM 787 C C . LEU A 1 104 ? 5.997 8.476 28.837 1.00 95.75 104 LEU A C 1
ATOM 789 O O . LEU A 1 104 ? 6.544 8.925 27.833 1.00 95.75 104 LEU A O 1
ATOM 793 N N . LEU A 1 105 ? 4.926 9.061 29.382 1.00 97.00 105 LEU A N 1
ATOM 794 C CA . LEU A 1 105 ? 4.332 10.295 28.854 1.00 97.00 105 LEU A CA 1
ATOM 795 C C . LEU A 1 105 ? 5.319 11.468 28.922 1.00 97.00 105 LEU A C 1
ATOM 797 O O . LEU A 1 105 ? 5.450 12.216 27.954 1.00 97.00 105 LEU A O 1
ATOM 801 N N . GLU A 1 106 ? 6.057 11.609 30.027 1.00 96.69 106 GLU A N 1
ATOM 802 C CA . GLU A 1 106 ? 7.099 12.638 30.141 1.00 96.69 106 GLU A CA 1
ATOM 803 C C . GLU A 1 106 ? 8.258 12.380 29.167 1.00 96.69 106 GLU A C 1
ATOM 805 O O . GLU A 1 106 ? 8.759 13.307 28.531 1.00 96.69 106 GLU A O 1
ATOM 810 N N . GLN A 1 107 ? 8.647 11.118 28.972 1.00 94.81 107 GLN A N 1
ATOM 811 C CA . GLN A 1 107 ? 9.651 10.758 27.971 1.00 94.81 107 GLN A CA 1
ATOM 812 C C . GLN A 1 107 ? 9.184 11.077 26.542 1.00 94.81 107 GLN A C 1
ATOM 814 O O . GLN A 1 107 ? 9.986 11.572 25.750 1.00 94.81 107 GLN A O 1
ATOM 819 N N . MET A 1 108 ? 7.910 10.849 26.203 1.00 95.50 108 MET A N 1
ATOM 820 C CA . MET A 1 108 ? 7.339 11.254 24.911 1.00 95.50 108 MET A CA 1
ATOM 821 C C . MET A 1 108 ? 7.389 12.773 24.730 1.00 95.50 108 MET A C 1
ATOM 823 O O . MET A 1 108 ? 7.860 13.247 23.697 1.00 95.50 108 MET A O 1
ATOM 827 N N . LEU A 1 109 ? 6.981 13.537 25.749 1.00 96.69 109 LEU A N 1
ATOM 828 C CA . LEU A 1 109 ? 7.049 15.000 25.732 1.00 96.69 109 LEU A CA 1
ATOM 829 C C . LEU A 1 109 ? 8.486 15.508 25.544 1.00 96.69 109 LEU A C 1
ATOM 831 O O . LEU A 1 109 ? 8.712 16.472 24.812 1.00 96.69 109 LEU A O 1
ATOM 835 N N . ALA A 1 110 ? 9.464 14.862 26.182 1.00 94.88 110 ALA A N 1
ATOM 836 C CA . ALA A 1 110 ? 10.876 15.222 26.076 1.00 94.88 110 ALA A CA 1
ATOM 837 C C . ALA A 1 110 ? 11.480 14.958 24.681 1.00 94.88 110 ALA A C 1
ATOM 839 O O . ALA A 1 110 ? 12.447 15.622 24.308 1.00 94.88 110 ALA A O 1
ATOM 840 N N . HIS A 1 111 ? 10.917 14.034 23.896 1.00 93.44 111 HIS A N 1
ATOM 841 C CA . HIS A 1 111 ? 11.391 13.692 22.549 1.00 93.44 111 HIS A CA 1
ATOM 842 C C . HIS A 1 111 ? 10.607 14.450 21.472 1.00 93.44 111 HIS A C 1
ATOM 844 O O . HIS A 1 111 ? 9.921 13.864 20.634 1.00 93.44 111 HIS A O 1
ATOM 850 N N . GLN A 1 112 ? 10.731 15.776 21.503 1.00 94.44 112 GLN A N 1
ATOM 851 C CA . GLN A 1 112 ? 10.175 16.684 20.505 1.00 94.44 112 GLN A CA 1
ATOM 852 C C . GLN A 1 112 ? 11.302 17.353 19.708 1.00 94.44 112 GLN A C 1
ATOM 854 O O . GLN A 1 112 ? 12.264 17.866 20.284 1.00 94.44 112 GLN A O 1
ATOM 859 N N . ASP A 1 113 ? 11.186 17.373 18.382 1.00 91.81 113 ASP A N 1
ATOM 860 C CA . ASP A 1 113 ? 12.129 18.089 17.532 1.00 91.81 113 ASP A CA 1
ATOM 861 C C . ASP A 1 113 ? 11.940 19.619 17.620 1.00 91.81 113 ASP A C 1
ATOM 863 O O . ASP A 1 113 ? 10.957 20.146 18.147 1.00 91.81 113 ASP A O 1
ATOM 867 N N . ARG A 1 114 ? 12.890 20.372 17.058 1.00 90.56 114 ARG A N 1
ATOM 868 C CA . ARG A 1 114 ? 12.843 21.847 17.045 1.00 90.56 114 ARG A CA 1
ATOM 869 C C . ARG A 1 114 ? 11.661 22.441 16.261 1.00 90.56 114 ARG A C 1
ATOM 871 O O . ARG A 1 114 ? 11.441 23.645 16.338 1.00 90.56 114 ARG A O 1
ATOM 878 N N . HIS A 1 115 ? 10.976 21.636 15.453 1.00 89.38 115 HIS A N 1
ATOM 879 C CA . HIS A 1 115 ? 9.828 22.033 14.640 1.00 89.38 115 HIS A CA 1
ATOM 880 C C . HIS A 1 115 ? 8.493 21.703 15.323 1.00 89.38 115 HIS A C 1
ATOM 882 O O . HIS A 1 115 ? 7.447 22.091 14.810 1.00 89.38 115 HIS A O 1
ATOM 888 N N . GLY A 1 116 ? 8.527 21.059 16.494 1.00 93.44 116 GLY A N 1
ATOM 889 C CA . GLY A 1 116 ? 7.349 20.723 17.284 1.00 93.44 116 GLY A CA 1
ATOM 890 C C . GLY A 1 116 ? 6.834 19.303 17.066 1.00 93.44 116 GLY A C 1
ATOM 891 O O . GLY A 1 116 ? 5.822 18.947 17.662 1.00 93.44 116 GLY A O 1
ATOM 892 N N . HIS A 1 117 ? 7.509 18.469 16.275 1.00 94.94 117 HIS A N 1
ATOM 893 C CA . HIS A 1 117 ? 7.073 17.093 16.076 1.00 94.94 117 HIS A CA 1
ATOM 894 C C . HIS A 1 117 ? 7.562 16.172 17.185 1.00 94.94 117 HIS A C 1
ATOM 896 O O . HIS A 1 117 ? 8.726 16.243 17.583 1.00 94.94 117 HIS A O 1
ATOM 902 N N . PHE A 1 118 ? 6.709 15.257 17.633 1.00 95.31 118 PHE A N 1
ATOM 903 C CA . PHE A 1 118 ? 7.155 14.180 18.507 1.00 95.31 118 PHE A CA 1
ATOM 904 C C . PHE A 1 118 ? 7.855 13.096 17.696 1.00 95.31 118 PHE A C 1
ATOM 906 O O . PHE A 1 118 ? 7.413 12.723 16.610 1.00 95.31 118 PHE A O 1
ATOM 913 N N . GLN A 1 119 ? 8.955 12.595 18.243 1.00 91.69 119 GLN A N 1
ATOM 914 C CA . GLN A 1 119 ? 9.798 11.603 17.596 1.00 91.69 119 GLN A CA 1
ATOM 915 C C . GLN A 1 119 ? 9.548 10.229 18.200 1.00 91.69 119 GLN A C 1
ATOM 917 O O . GLN A 1 119 ? 9.374 10.113 19.409 1.00 91.69 119 GLN A O 1
ATOM 922 N N . SER A 1 120 ? 9.608 9.181 17.385 1.00 89.44 120 SER A N 1
ATOM 923 C CA . SER A 1 120 ? 9.636 7.796 17.856 1.00 89.44 120 SER A CA 1
ATOM 924 C C . SER A 1 120 ? 10.956 7.135 17.455 1.00 89.44 120 SER A C 1
ATOM 926 O O . SER A 1 120 ? 11.600 7.517 16.469 1.00 89.44 120 SER A O 1
ATOM 928 N N . LEU A 1 121 ? 11.411 6.173 18.263 1.00 86.38 121 LEU A N 1
ATOM 929 C CA . LEU A 1 121 ? 12.602 5.395 17.945 1.00 86.38 121 LEU A CA 1
ATOM 930 C C . LEU A 1 121 ? 12.205 4.222 17.051 1.00 86.38 121 LEU A C 1
ATOM 932 O O . LEU A 1 121 ? 11.581 3.267 17.500 1.00 86.38 121 LEU A O 1
ATOM 936 N N . GLY A 1 122 ? 12.590 4.271 15.784 1.00 76.44 122 GLY A N 1
ATOM 937 C CA . GLY A 1 122 ? 12.242 3.216 14.844 1.00 76.44 122 GLY A CA 1
ATOM 938 C C . GLY A 1 122 ? 13.430 2.806 14.005 1.00 76.44 122 GLY A C 1
ATOM 939 O O . GLY A 1 122 ? 14.253 3.627 13.584 1.00 76.44 122 GLY A O 1
ATOM 940 N N . LYS A 1 123 ? 13.507 1.520 13.687 1.00 70.19 123 LYS A N 1
ATOM 941 C CA . LYS A 1 123 ? 14.345 1.059 12.592 1.00 70.19 123 LYS A CA 1
ATOM 942 C C . LYS A 1 123 ? 13.656 1.368 11.273 1.00 70.19 123 LYS A C 1
ATOM 944 O O . LYS A 1 123 ? 12.978 0.522 10.682 1.00 70.19 123 LYS A O 1
ATOM 949 N N . ALA A 1 124 ? 13.887 2.590 10.783 1.00 64.44 124 ALA A N 1
ATOM 950 C CA . ALA A 1 124 ? 13.665 2.902 9.378 1.00 64.44 124 ALA A CA 1
ATOM 951 C C . ALA A 1 124 ? 14.291 1.772 8.544 1.00 64.44 124 ALA A C 1
ATOM 953 O O . ALA A 1 124 ? 15.371 1.287 8.926 1.00 64.44 124 ALA A O 1
ATOM 954 N N . PRO A 1 125 ? 13.623 1.315 7.465 1.00 54.97 125 PRO A N 1
ATOM 955 C CA . PRO A 1 125 ? 14.114 0.219 6.653 1.00 54.97 125 PRO A CA 1
ATOM 956 C C . PRO A 1 125 ? 15.634 0.317 6.485 1.00 54.97 125 PRO A C 1
ATOM 958 O O . PRO A 1 125 ? 16.158 1.394 6.235 1.00 54.97 125 PRO A O 1
ATOM 961 N N . GLY A 1 126 ? 16.333 -0.791 6.769 1.00 51.50 126 GLY A N 1
ATOM 962 C CA . GLY A 1 126 ? 17.793 -1.024 6.716 1.00 51.50 126 GLY A CA 1
ATOM 963 C C . GLY A 1 126 ? 18.746 0.048 7.203 1.00 51.50 126 GLY A C 1
ATOM 964 O O . GLY A 1 126 ? 19.928 0.025 6.867 1.00 51.50 126 GLY A O 1
ATOM 965 N N . ARG A 1 127 ? 18.303 0.919 8.093 1.00 60.06 127 ARG A N 1
ATOM 966 C CA . ARG A 1 127 ? 19.258 1.467 9.039 1.00 60.06 127 ARG A CA 1
ATOM 967 C C . ARG A 1 127 ? 19.778 0.320 9.913 1.00 60.06 127 ARG A C 1
ATOM 969 O O . ARG A 1 127 ? 19.007 -0.564 10.299 1.00 60.06 127 ARG A O 1
ATOM 976 N N . PRO A 1 128 ? 21.092 0.263 10.195 1.00 60.12 128 PRO A N 1
ATOM 977 C CA . PRO A 1 128 ? 21.670 -0.820 10.988 1.00 60.12 128 PRO A CA 1
ATOM 978 C C . PRO A 1 128 ? 21.211 -0.762 12.449 1.00 60.12 128 PRO A C 1
ATOM 980 O O . PRO A 1 128 ? 21.223 -1.784 13.134 1.00 60.12 128 PRO A O 1
ATOM 983 N N . LYS A 1 129 ? 20.786 0.419 12.910 1.00 74.81 129 LYS A N 1
ATOM 984 C CA . LYS A 1 129 ? 20.286 0.688 14.255 1.00 74.81 129 LYS A CA 1
ATOM 985 C C . LYS A 1 129 ? 19.000 1.520 14.175 1.00 74.81 129 LYS A C 1
ATOM 987 O O . LYS A 1 129 ? 18.846 2.252 13.195 1.00 74.81 129 LYS A O 1
ATOM 992 N N . PRO A 1 130 ? 18.111 1.418 15.174 1.00 80.00 130 PRO A N 1
ATOM 993 C CA . PRO A 1 130 ? 17.004 2.352 15.330 1.00 80.00 130 PRO A CA 1
ATOM 994 C C . PRO A 1 130 ? 17.519 3.794 15.428 1.00 80.00 130 PRO A C 1
ATOM 996 O O . PRO A 1 130 ? 18.558 4.049 16.043 1.00 80.00 130 PRO A O 1
ATOM 999 N N . GLU A 1 131 ? 16.810 4.727 14.803 1.00 82.12 131 GLU A N 1
ATOM 1000 C CA . GLU A 1 131 ? 17.111 6.159 14.842 1.00 82.12 131 GLU A CA 1
ATOM 1001 C C . GLU A 1 131 ? 15.846 6.926 15.240 1.00 82.12 131 GLU A C 1
ATOM 1003 O O . GLU A 1 131 ? 14.732 6.522 14.910 1.00 82.12 131 GLU A O 1
ATOM 1008 N N . TRP A 1 132 ? 16.019 8.037 15.955 1.00 87.69 132 TRP A N 1
ATOM 1009 C CA . TRP A 1 132 ? 14.921 8.960 16.230 1.00 87.69 132 TRP A CA 1
ATOM 1010 C C . TRP A 1 132 ? 14.524 9.684 14.947 1.00 87.69 132 TRP A C 1
ATOM 1012 O O . TRP A 1 132 ? 15.358 10.381 14.352 1.00 87.69 132 TRP A O 1
ATOM 1022 N N . GLY A 1 133 ? 13.260 9.537 14.561 1.00 85.81 133 GLY A N 1
ATOM 1023 C CA . GLY A 1 133 ? 12.640 10.220 13.430 1.00 85.81 133 GLY A CA 1
ATOM 1024 C C . GLY A 1 133 ? 11.227 10.672 13.778 1.00 85.81 133 GLY A C 1
ATOM 1025 O O . GLY A 1 133 ? 10.692 10.305 14.823 1.00 85.81 133 GLY A O 1
ATOM 1026 N N . SER A 1 134 ? 10.643 11.492 12.912 1.00 85.81 134 SER A N 1
ATOM 1027 C CA . SER A 1 134 ? 9.264 11.942 13.041 1.00 85.81 134 SER A CA 1
ATOM 1028 C C . SER A 1 134 ? 8.521 11.777 11.722 1.00 85.81 134 SER A C 1
ATOM 1030 O O . SER A 1 134 ? 8.679 12.567 10.788 1.00 85.81 134 SER A O 1
ATOM 1032 N N . LEU A 1 135 ? 7.685 10.744 11.640 1.00 87.56 135 LEU A N 1
ATOM 1033 C CA . LEU A 1 135 ? 6.591 10.735 10.680 1.00 87.56 135 LEU A CA 1
ATOM 1034 C C . LEU A 1 135 ? 5.404 11.499 11.278 1.00 87.56 135 LEU A C 1
ATOM 1036 O O . LEU A 1 135 ? 5.192 11.492 12.490 1.00 87.56 135 LEU A O 1
ATOM 1040 N N . LEU A 1 136 ? 4.551 12.078 10.430 1.00 90.81 136 LEU A N 1
ATOM 1041 C CA . LEU A 1 136 ? 3.337 12.754 10.913 1.00 90.81 136 LEU A CA 1
ATOM 1042 C C . LEU A 1 136 ? 2.458 11.835 11.780 1.00 90.81 136 LEU A C 1
ATOM 1044 O O . LEU A 1 136 ? 1.953 12.264 12.812 1.00 90.81 136 LEU A O 1
ATOM 1048 N N . CYS A 1 137 ? 2.346 10.549 11.424 1.00 89.62 137 CYS A N 1
ATOM 1049 C CA . CYS A 1 137 ? 1.619 9.566 12.234 1.00 89.62 137 CYS A CA 1
ATOM 1050 C C . CYS A 1 137 ? 2.227 9.341 13.628 1.00 89.62 137 CYS A C 1
ATOM 1052 O O . CYS A 1 137 ? 1.481 9.081 14.568 1.00 89.62 137 CYS A O 1
ATOM 1054 N N . ASP A 1 138 ? 3.550 9.485 13.804 1.00 92.00 138 ASP A N 1
ATOM 1055 C CA . ASP A 1 138 ? 4.161 9.443 15.141 1.00 92.00 138 ASP A CA 1
ATOM 1056 C C . ASP A 1 138 ? 3.640 10.597 15.991 1.00 92.00 138 ASP A C 1
ATOM 1058 O O . ASP A 1 138 ? 3.102 10.388 17.078 1.00 92.00 138 ASP A O 1
ATOM 1062 N N . THR A 1 139 ? 3.743 11.816 15.458 1.00 95.31 139 THR A N 1
ATOM 1063 C CA . THR A 1 139 ? 3.319 13.027 16.165 1.00 95.31 139 THR A CA 1
ATOM 1064 C C . THR A 1 139 ? 1.838 12.985 16.509 1.00 95.31 139 THR A C 1
ATOM 1066 O O . THR A 1 139 ? 1.472 13.283 17.643 1.00 95.31 139 THR A O 1
ATOM 1069 N N . HIS A 1 140 ? 0.987 12.571 15.569 1.00 96.44 140 HIS A N 1
ATOM 1070 C CA . HIS A 1 140 ? -0.459 12.547 15.772 1.00 96.44 140 HIS A CA 1
ATOM 1071 C C . HIS A 1 140 ? -0.872 11.491 16.803 1.00 96.44 140 HIS A C 1
ATOM 1073 O O . HIS A 1 140 ? -1.670 11.784 17.694 1.00 96.44 140 HIS A O 1
ATOM 1079 N N . ALA A 1 141 ? -0.303 10.282 16.727 1.00 95.12 141 ALA A N 1
ATOM 1080 C CA . ALA A 1 141 ? -0.590 9.220 17.686 1.00 95.12 141 ALA A CA 1
ATOM 1081 C C . ALA A 1 141 ? -0.103 9.574 19.102 1.00 95.12 141 ALA A C 1
ATOM 1083 O O . ALA A 1 141 ? -0.811 9.319 20.075 1.00 95.12 141 ALA A O 1
ATOM 1084 N N . ILE A 1 142 ? 1.078 10.194 19.226 1.00 96.88 142 ILE A N 1
ATOM 1085 C CA . ILE A 1 142 ? 1.611 10.660 20.515 1.00 96.88 142 ILE A CA 1
ATOM 1086 C C . ILE A 1 142 ? 0.755 11.807 21.069 1.00 96.88 142 ILE A C 1
ATOM 1088 O O . ILE A 1 142 ? 0.426 11.793 22.252 1.00 96.88 142 ILE A O 1
ATOM 1092 N N . ALA A 1 143 ? 0.338 12.765 20.236 1.00 98.06 143 ALA A N 1
ATOM 1093 C CA . ALA A 1 143 ? -0.533 13.861 20.658 1.00 98.06 143 ALA A CA 1
ATOM 1094 C C . ALA A 1 143 ? -1.895 13.360 21.173 1.00 98.06 143 ALA A C 1
ATOM 1096 O O . ALA A 1 143 ? -2.349 13.822 22.219 1.00 98.06 143 ALA A O 1
ATOM 1097 N N . ASP A 1 144 ? -2.515 12.387 20.493 1.00 97.19 144 ASP A N 1
ATOM 1098 C CA . ASP A 1 144 ? -3.747 11.731 20.957 1.00 97.19 144 ASP A CA 1
ATOM 1099 C C . ASP A 1 144 ? -3.549 11.083 22.335 1.00 97.19 144 ASP A C 1
ATOM 1101 O O . ASP A 1 144 ? -4.305 11.366 23.263 1.00 97.19 144 ASP A O 1
ATOM 1105 N N . VAL A 1 145 ? -2.483 10.294 22.515 1.00 97.44 145 VAL A N 1
ATOM 1106 C CA . VAL A 1 145 ? -2.149 9.688 23.815 1.00 97.44 145 VAL A CA 1
ATOM 1107 C C . VAL A 1 145 ? -1.978 10.760 24.894 1.00 97.44 145 VAL A C 1
ATOM 1109 O O . VAL A 1 145 ? -2.625 10.693 25.936 1.00 97.44 145 VAL A O 1
ATOM 1112 N N . LEU A 1 146 ? -1.157 11.781 24.652 1.00 98.25 146 LEU A N 1
ATOM 1113 C CA . LEU A 1 146 ? -0.905 12.849 25.621 1.00 98.25 146 LEU A CA 1
ATOM 1114 C C . LEU A 1 146 ? -2.199 13.569 26.035 1.00 98.25 146 LEU A C 1
ATOM 1116 O O . LEU A 1 146 ? -2.398 13.840 27.221 1.00 98.25 146 LEU A O 1
ATOM 1120 N N . LEU A 1 147 ? -3.104 13.835 25.089 1.00 97.62 147 LEU A N 1
ATOM 1121 C CA . LEU A 1 147 ? -4.408 14.437 25.379 1.00 97.62 147 LEU A CA 1
ATOM 1122 C C . LEU A 1 147 ? -5.290 13.521 26.229 1.00 97.62 147 LEU A C 1
ATOM 1124 O O . LEU A 1 147 ? -5.865 13.979 27.217 1.00 97.62 147 LEU A O 1
ATOM 1128 N N . ARG A 1 148 ? -5.351 12.228 25.899 1.00 96.06 148 ARG A N 1
ATOM 1129 C CA . ARG A 1 148 ? -6.131 11.234 26.654 1.00 96.06 148 ARG A CA 1
ATOM 1130 C C . ARG A 1 148 ? -5.630 11.033 28.085 1.00 96.06 148 ARG A C 1
ATOM 1132 O O . ARG A 1 148 ? -6.432 10.741 28.963 1.00 96.06 148 ARG A O 1
ATOM 1139 N N . PHE A 1 149 ? -4.338 11.252 28.326 1.00 97.50 149 PHE A N 1
ATOM 1140 C CA . PHE A 1 149 ? -3.718 11.242 29.656 1.00 97.50 149 PHE A CA 1
ATOM 1141 C C . PHE A 1 149 ? -3.543 12.655 30.257 1.00 97.50 149 PHE A C 1
ATOM 1143 O O . PHE A 1 149 ? -2.651 12.907 31.073 1.00 97.50 149 PHE A O 1
ATOM 1150 N N . GLY A 1 150 ? -4.393 13.610 29.867 1.00 95.50 150 GLY A N 1
ATOM 1151 C CA . GLY A 1 150 ? -4.555 14.878 30.585 1.00 95.50 150 GLY A CA 1
ATOM 1152 C C . GLY A 1 150 ? -3.436 15.908 30.394 1.00 95.50 150 GLY A C 1
ATOM 1153 O O . GLY A 1 150 ? -3.327 16.834 31.193 1.00 95.50 150 GLY A O 1
ATOM 1154 N N . ARG A 1 151 ? -2.610 15.811 29.342 1.00 96.94 151 ARG A N 1
ATOM 1155 C CA . ARG A 1 151 ? -1.479 16.737 29.089 1.00 96.94 151 ARG A CA 1
ATOM 1156 C C . ARG A 1 151 ? -1.828 18.003 28.321 1.00 96.94 151 ARG A C 1
ATOM 1158 O O . ARG A 1 151 ? -0.943 18.707 27.851 1.00 96.94 151 ARG A O 1
ATOM 1165 N N . ARG A 1 152 ? -3.113 18.326 28.214 1.00 92.38 152 ARG A N 1
ATOM 1166 C CA . ARG A 1 152 ? -3.630 19.457 27.434 1.00 92.38 152 ARG A CA 1
ATOM 1167 C C . ARG A 1 152 ? -2.936 20.801 27.723 1.00 92.38 152 ARG A C 1
ATOM 1169 O O . ARG A 1 152 ? -2.825 21.614 26.815 1.00 92.38 152 ARG A O 1
ATOM 1176 N N . GLY A 1 153 ? -2.503 21.039 28.963 1.00 91.50 153 GLY A N 1
ATOM 1177 C CA . GLY A 1 153 ? -1.837 22.280 29.379 1.00 91.50 153 GLY A CA 1
ATOM 1178 C C . GLY A 1 153 ? -0.326 22.339 29.126 1.00 91.50 153 GLY A C 1
ATOM 1179 O O . GLY A 1 153 ? 0.298 23.311 29.534 1.00 91.50 153 GLY A O 1
ATOM 1180 N N . ASP A 1 154 ? 0.281 21.318 28.515 1.00 97.44 154 ASP A N 1
ATOM 1181 C CA . ASP A 1 154 ? 1.722 21.297 28.257 1.00 97.44 154 ASP A CA 1
ATOM 1182 C C . ASP A 1 154 ? 2.083 22.096 26.989 1.00 97.44 154 ASP A C 1
ATOM 1184 O O . ASP A 1 154 ? 1.523 21.884 25.905 1.00 97.44 154 ASP A O 1
ATOM 1188 N N . ASP A 1 155 ? 3.060 22.998 27.098 1.00 97.56 155 ASP A N 1
ATOM 1189 C CA . ASP A 1 155 ? 3.524 23.830 25.982 1.00 97.56 155 ASP A CA 1
ATOM 1190 C C . ASP A 1 155 ? 4.098 23.002 24.823 1.00 97.56 155 ASP A C 1
ATOM 1192 O O . ASP A 1 155 ? 3.987 23.394 23.659 1.00 97.56 155 ASP A O 1
ATOM 1196 N N . ARG A 1 156 ? 4.722 21.850 25.110 1.00 98.06 156 ARG A N 1
ATOM 1197 C CA . ARG A 1 156 ? 5.266 20.943 24.085 1.00 98.06 156 ARG A CA 1
ATOM 1198 C C . ARG A 1 156 ? 4.131 20.361 23.255 1.00 98.06 156 ARG A C 1
ATOM 1200 O O . ARG A 1 156 ? 4.190 20.416 22.028 1.00 98.06 156 ARG A O 1
ATOM 1207 N N . LEU A 1 157 ? 3.070 19.885 23.902 1.00 97.88 157 LEU A N 1
ATOM 1208 C CA . LEU A 1 157 ? 1.878 19.400 23.209 1.00 97.88 157 LEU A CA 1
ATOM 1209 C C . LEU A 1 157 ? 1.196 20.517 22.408 1.00 97.88 157 LEU A C 1
ATOM 1211 O O . LEU A 1 157 ? 0.822 20.300 21.259 1.00 97.88 157 LEU A O 1
ATOM 1215 N N . SER A 1 158 ? 1.105 21.723 22.969 1.00 96.81 158 SER A N 1
ATOM 1216 C CA . SER A 1 158 ? 0.537 22.884 22.271 1.00 96.81 158 SER A CA 1
ATOM 1217 C C . SER A 1 158 ? 1.297 23.211 20.979 1.00 96.81 158 SER A C 1
ATOM 1219 O O . SER A 1 158 ? 0.681 23.432 19.936 1.00 96.81 158 SER A O 1
ATOM 1221 N N . ARG A 1 159 ? 2.639 23.158 21.005 1.00 97.62 159 ARG A N 1
ATOM 1222 C CA . ARG A 1 159 ? 3.464 23.309 19.792 1.00 97.62 159 ARG A CA 1
ATOM 1223 C C . ARG A 1 159 ? 3.222 22.201 18.772 1.00 97.62 159 ARG A C 1
ATOM 1225 O O . ARG A 1 159 ? 3.176 22.494 17.581 1.00 97.62 159 ARG A O 1
ATOM 1232 N N . ALA A 1 160 ? 3.063 20.956 19.223 1.00 97.81 160 ALA A N 1
ATOM 1233 C CA . ALA A 1 160 ? 2.770 19.837 18.332 1.00 97.81 160 ALA A CA 1
ATOM 1234 C C . ALA A 1 160 ? 1.411 20.011 17.643 1.00 97.81 160 ALA A C 1
ATOM 1236 O O . ALA A 1 160 ? 1.329 19.876 16.429 1.00 97.81 160 ALA A O 1
ATOM 1237 N N . LEU A 1 161 ? 0.365 20.389 18.382 1.00 97.12 161 LEU A N 1
ATOM 1238 C CA . LEU A 1 161 ? -0.971 20.624 17.823 1.00 97.12 161 LEU A CA 1
ATOM 1239 C C . LEU A 1 161 ? -0.982 21.765 16.799 1.00 97.12 161 LEU A C 1
ATOM 1241 O O . LEU A 1 161 ? -1.590 21.632 15.737 1.00 97.12 161 LEU A O 1
ATOM 1245 N N . GLU A 1 162 ? -0.274 22.862 17.075 1.00 96.31 162 GLU A N 1
ATOM 1246 C CA . GLU A 1 162 ? -0.129 23.946 16.101 1.00 96.31 162 GLU A CA 1
ATOM 1247 C C . GLU A 1 162 ? 0.626 23.474 14.855 1.00 96.31 162 GLU A C 1
ATOM 1249 O O . GLU A 1 162 ? 0.214 23.755 13.729 1.00 96.31 162 GLU A O 1
ATOM 1254 N N . ARG A 1 163 ? 1.688 22.683 15.036 1.00 95.81 163 ARG A N 1
ATOM 1255 C CA . ARG A 1 163 ? 2.431 22.112 13.914 1.00 95.81 163 ARG A CA 1
ATOM 1256 C C . ARG A 1 163 ? 1.540 21.220 13.048 1.00 95.81 163 ARG A C 1
ATOM 1258 O O . ARG A 1 163 ? 1.458 21.456 11.844 1.00 95.81 163 ARG A O 1
ATOM 1265 N N . MET A 1 164 ? 0.797 20.302 13.667 1.00 96.81 164 MET A N 1
ATOM 1266 C CA . MET A 1 164 ? -0.184 19.441 12.998 1.00 96.81 164 MET A CA 1
ATOM 1267 C C . MET A 1 164 ? -1.180 20.264 12.177 1.00 96.81 164 MET A C 1
ATOM 1269 O O . MET A 1 164 ? -1.437 19.941 11.020 1.00 96.81 164 MET A O 1
ATOM 1273 N N . ARG A 1 165 ? -1.699 21.365 12.733 1.00 95.88 165 ARG A N 1
ATOM 1274 C CA . ARG A 1 165 ? -2.612 22.274 12.025 1.00 95.88 165 ARG A CA 1
ATOM 1275 C C . ARG A 1 165 ? -1.963 22.897 10.786 1.00 95.88 165 ARG A C 1
ATOM 1277 O O . ARG A 1 165 ? -2.586 22.930 9.730 1.00 95.88 165 ARG A O 1
ATOM 1284 N N . THR A 1 166 ? -0.720 23.369 10.892 1.00 95.19 166 THR A N 1
ATOM 1285 C CA . THR A 1 166 ? -0.003 23.990 9.759 1.00 95.19 166 THR A CA 1
ATOM 1286 C C . THR A 1 166 ? 0.364 23.014 8.640 1.00 95.19 166 THR A C 1
ATOM 1288 O O . THR A 1 166 ? 0.623 23.445 7.520 1.00 95.19 166 THR A O 1
ATOM 1291 N N . GLU A 1 167 ? 0.396 21.715 8.932 1.00 95.00 167 GLU A N 1
ATOM 1292 C CA . GLU A 1 167 ? 0.745 20.654 7.978 1.00 95.00 167 GLU A CA 1
ATOM 1293 C C . GLU A 1 167 ? -0.469 20.017 7.297 1.00 95.00 167 GLU A C 1
ATOM 1295 O O . GLU A 1 167 ? -0.313 19.096 6.490 1.00 95.00 167 GLU A O 1
ATOM 1300 N N . LEU A 1 168 ? -1.674 20.510 7.595 1.00 96.19 168 LEU A N 1
ATOM 1301 C CA . LEU A 1 168 ? -2.871 20.175 6.838 1.00 96.19 168 LEU A CA 1
ATOM 1302 C C . LEU A 1 168 ? -2.682 20.596 5.373 1.00 96.19 168 LEU A C 1
ATOM 1304 O O . LEU A 1 168 ? -2.313 21.733 5.078 1.00 96.19 168 LEU A O 1
ATOM 1308 N N . ALA A 1 169 ? -2.951 19.677 4.453 1.00 94.00 169 ALA A N 1
ATOM 1309 C CA . ALA A 1 169 ? -2.818 19.891 3.021 1.00 94.00 169 ALA A CA 1
ATOM 1310 C C . ALA A 1 169 ? -4.160 19.676 2.318 1.00 94.00 169 ALA A C 1
ATOM 1312 O O . ALA A 1 169 ? -4.931 18.789 2.680 1.00 94.00 169 ALA A O 1
ATOM 1313 N N . THR A 1 170 ? -4.415 20.429 1.253 1.00 93.38 170 THR A N 1
ATOM 1314 C CA . THR A 1 170 ? -5.560 20.167 0.375 1.00 93.38 170 THR A CA 1
ATOM 1315 C C . THR A 1 170 ? -5.195 19.063 -0.614 1.00 93.38 170 THR A C 1
ATOM 1317 O O . THR A 1 170 ? -4.274 19.206 -1.421 1.00 93.38 170 THR A O 1
ATOM 1320 N N . THR A 1 171 ? -5.917 17.946 -0.545 1.00 89.00 171 THR A N 1
ATOM 1321 C CA . THR A 1 171 ? -5.764 16.789 -1.440 1.00 89.00 171 THR A CA 1
ATOM 1322 C C . THR A 1 171 ? -6.947 16.693 -2.404 1.00 89.00 171 THR A C 1
ATOM 1324 O O . THR A 1 171 ? -7.952 17.386 -2.243 1.00 89.00 171 THR A O 1
ATOM 1327 N N . SER A 1 172 ? -6.880 15.793 -3.389 1.00 83.44 172 SER A N 1
ATOM 1328 C CA . SER A 1 172 ? -8.018 15.515 -4.280 1.00 83.44 172 SER A CA 1
ATOM 1329 C C . SER A 1 172 ? -9.271 15.033 -3.542 1.00 83.44 172 SER A C 1
ATOM 1331 O O . SER A 1 172 ? -10.375 15.199 -4.061 1.00 83.44 172 SER A O 1
ATOM 1333 N N . GLN A 1 173 ? -9.111 14.435 -2.358 1.00 87.75 173 GLN A N 1
ATOM 1334 C CA . GLN A 1 173 ? -10.199 13.927 -1.519 1.00 87.75 173 GLN A CA 1
ATOM 1335 C C . GLN A 1 173 ? -10.680 14.941 -0.465 1.00 87.75 173 GLN A C 1
ATOM 1337 O O . GLN A 1 173 ? -11.603 14.633 0.281 1.00 87.75 173 GLN A O 1
ATOM 1342 N N . GLY A 1 174 ? -10.071 16.129 -0.389 1.00 92.44 174 GLY A N 1
ATOM 1343 C CA . GLY A 1 174 ? -10.359 17.142 0.631 1.00 92.44 174 GLY A CA 1
ATOM 1344 C C . GLY A 1 174 ? -9.140 17.506 1.479 1.00 92.44 174 GLY A C 1
ATOM 1345 O O . GLY A 1 174 ? -8.023 17.039 1.229 1.00 92.44 174 GLY A O 1
ATOM 1346 N N . ASP A 1 175 ? -9.352 18.360 2.478 1.00 96.50 175 ASP A N 1
ATOM 1347 C CA . ASP A 1 175 ? -8.305 18.764 3.418 1.00 96.50 175 ASP A CA 1
ATOM 1348 C C . ASP A 1 175 ? -7.913 17.576 4.303 1.00 96.50 175 ASP A C 1
ATOM 1350 O O . ASP A 1 175 ? -8.760 16.914 4.904 1.00 96.50 175 ASP A O 1
ATOM 1354 N N . ALA A 1 176 ? -6.629 17.237 4.334 1.00 95.69 176 ALA A N 1
ATOM 1355 C CA . ALA A 1 176 ? -6.148 16.025 4.981 1.00 95.69 176 ALA A CA 1
ATOM 1356 C C . ALA A 1 176 ? -4.652 16.093 5.292 1.00 95.69 176 ALA A C 1
ATOM 1358 O O . ALA A 1 176 ? -3.948 17.019 4.893 1.00 95.69 176 ALA A O 1
ATOM 1359 N N . TRP A 1 177 ? -4.141 15.050 5.941 1.00 94.62 177 TRP A N 1
ATOM 1360 C CA . TRP A 1 177 ? -2.705 14.866 6.120 1.00 94.62 177 TRP A CA 1
ATOM 1361 C C . TRP A 1 177 ? -2.181 13.755 5.211 1.00 94.62 177 TRP A C 1
ATOM 1363 O O . TRP A 1 177 ? -2.841 12.739 4.968 1.00 94.62 177 TRP A O 1
ATOM 1373 N N . GLN A 1 178 ? -0.969 13.953 4.699 1.00 90.62 178 GLN A N 1
ATOM 1374 C CA . GLN A 1 178 ? -0.318 13.069 3.731 1.00 90.62 178 GLN A CA 1
ATOM 1375 C C . GLN A 1 178 ? 0.847 12.307 4.377 1.00 90.62 178 GLN A C 1
ATOM 1377 O O . GLN A 1 178 ? 1.324 12.650 5.455 1.00 90.62 178 GLN A O 1
ATOM 1382 N N . CYS A 1 179 ? 1.362 11.270 3.711 1.00 84.94 179 CYS A N 1
ATOM 1383 C CA . CYS A 1 179 ? 2.648 10.693 4.114 1.00 84.94 179 CYS A CA 1
ATOM 1384 C C . CYS A 1 179 ? 3.789 11.622 3.667 1.00 84.94 179 CYS A C 1
ATOM 1386 O O . CYS A 1 179 ? 4.105 11.680 2.473 1.00 84.94 179 CYS A O 1
ATOM 1388 N N . VAL A 1 180 ? 4.424 12.305 4.617 1.00 83.38 180 VAL A N 1
ATOM 1389 C CA . VAL A 1 180 ? 5.598 13.166 4.398 1.00 83.38 180 VAL A CA 1
ATOM 1390 C C . VAL A 1 180 ? 6.865 12.412 4.835 1.00 83.38 180 VAL A C 1
ATOM 1392 O O . VAL A 1 180 ? 6.809 11.694 5.834 1.00 83.38 180 VAL A O 1
ATOM 1395 N N . PRO A 1 181 ? 7.975 12.478 4.073 1.00 76.00 181 PRO A N 1
ATOM 1396 C CA . PRO A 1 181 ? 9.235 11.869 4.489 1.00 76.00 181 PRO A CA 1
ATOM 1397 C C . PRO A 1 181 ? 9.811 12.571 5.724 1.00 76.00 181 PRO A C 1
ATOM 1399 O O . PRO A 1 181 ? 9.833 13.800 5.784 1.00 76.00 181 PRO A O 1
ATOM 1402 N N . ASP A 1 182 ? 10.338 11.794 6.666 1.00 78.94 182 ASP A N 1
ATOM 1403 C CA . ASP A 1 182 ? 11.110 12.333 7.786 1.00 78.94 182 ASP A CA 1
ATOM 1404 C C . ASP A 1 182 ? 12.432 12.940 7.282 1.00 78.94 182 ASP A C 1
ATOM 1406 O O . ASP A 1 182 ? 13.149 12.337 6.481 1.00 78.94 182 ASP A O 1
ATOM 1410 N N . ALA A 1 183 ? 12.786 14.130 7.768 1.00 73.44 183 ALA A N 1
ATOM 1411 C CA . ALA A 1 183 ? 13.921 14.895 7.248 1.00 73.44 183 ALA A CA 1
ATOM 1412 C C . ALA A 1 183 ? 15.297 14.256 7.523 1.00 73.44 183 ALA A C 1
ATOM 1414 O O . ALA A 1 183 ? 16.277 14.608 6.866 1.00 73.44 183 ALA A O 1
ATOM 1415 N N . ARG A 1 184 ? 15.399 13.342 8.498 1.00 72.94 184 ARG A N 1
ATOM 1416 C CA . ARG A 1 184 ? 16.670 12.737 8.929 1.00 72.94 184 ARG A CA 1
ATOM 1417 C C . ARG A 1 184 ? 16.874 11.341 8.350 1.00 72.94 184 ARG A C 1
ATOM 1419 O O . ARG A 1 184 ? 17.920 11.026 7.781 1.00 72.94 184 ARG A O 1
ATOM 1426 N N . THR A 1 185 ? 15.885 10.484 8.544 1.00 67.56 185 THR A N 1
ATOM 1427 C CA . THR A 1 185 ? 15.884 9.092 8.102 1.00 67.56 185 THR A CA 1
ATOM 1428 C C . THR A 1 185 ? 15.562 8.983 6.616 1.00 67.56 185 THR A C 1
ATOM 1430 O O . THR A 1 185 ? 15.992 8.007 5.995 1.00 67.56 185 THR A O 1
ATOM 1433 N N . LEU A 1 186 ? 14.874 9.993 6.055 1.00 66.31 186 LEU A N 1
ATOM 1434 C CA . LEU A 1 186 ? 14.323 10.047 4.693 1.00 66.31 186 LEU A CA 1
ATOM 1435 C C . LEU A 1 186 ? 13.242 8.987 4.448 1.00 66.31 186 LEU A C 1
ATOM 1437 O O . LEU A 1 186 ? 12.749 8.821 3.332 1.00 66.31 186 LEU A O 1
ATOM 1441 N N . PHE A 1 187 ? 12.846 8.274 5.506 1.00 72.19 187 PHE A N 1
ATOM 1442 C CA . PHE A 1 187 ? 11.795 7.285 5.428 1.00 72.19 187 PHE A CA 1
ATOM 1443 C C . PHE A 1 187 ? 10.447 7.973 5.255 1.00 72.19 187 PHE A C 1
ATOM 1445 O O . PHE A 1 187 ? 10.141 8.974 5.901 1.00 72.19 187 PHE A O 1
ATOM 1452 N N . ARG A 1 188 ? 9.626 7.395 4.383 1.00 73.75 188 ARG A N 1
ATOM 1453 C CA . ARG A 1 188 ? 8.281 7.860 4.085 1.00 73.75 188 ARG A CA 1
ATOM 1454 C C . ARG A 1 188 ? 7.304 6.712 4.271 1.00 73.75 188 ARG A C 1
ATOM 1456 O O . ARG A 1 188 ? 7.545 5.602 3.796 1.00 73.75 188 ARG A O 1
ATOM 1463 N N . GLY A 1 189 ? 6.181 7.005 4.923 1.00 69.31 189 GLY A N 1
ATOM 1464 C CA . GLY A 1 189 ? 5.056 6.079 5.015 1.00 69.31 189 GLY A CA 1
ATOM 1465 C C . GLY A 1 189 ? 4.513 5.669 3.634 1.00 69.31 189 GLY A C 1
ATOM 1466 O O . GLY A 1 189 ? 4.813 6.298 2.618 1.00 69.31 189 GLY A O 1
ATOM 1467 N N . PRO A 1 190 ? 3.689 4.615 3.569 1.00 65.75 190 PRO A N 1
ATOM 1468 C CA . PRO A 1 190 ? 3.348 3.966 2.308 1.00 65.75 190 PRO A CA 1
ATOM 1469 C C . PRO A 1 190 ? 2.481 4.811 1.364 1.00 65.75 190 PRO A C 1
ATOM 1471 O O . PRO A 1 190 ? 2.538 4.586 0.153 1.00 65.75 190 PRO A O 1
ATOM 1474 N N . GLY A 1 191 ? 1.675 5.750 1.883 1.00 67.62 191 GLY A N 1
ATOM 1475 C CA . GLY A 1 191 ? 0.687 6.522 1.111 1.00 67.62 191 GLY A CA 1
ATOM 1476 C C . GLY A 1 191 ? 1.296 7.216 -0.110 1.00 67.62 191 GLY A C 1
ATOM 1477 O O . GLY A 1 191 ? 2.489 7.476 -0.137 1.00 67.62 191 GLY A O 1
ATOM 1478 N N . ARG A 1 192 ? 0.533 7.522 -1.161 1.00 72.06 192 ARG A N 1
ATOM 1479 C CA . ARG A 1 192 ? 1.075 8.216 -2.354 1.00 72.06 192 ARG A CA 1
ATOM 1480 C C . ARG A 1 192 ? 1.367 9.692 -2.041 1.00 72.06 192 ARG A C 1
ATOM 1482 O O . ARG A 1 192 ? 0.847 10.219 -1.067 1.00 72.06 192 ARG A O 1
ATOM 1489 N N . LYS A 1 193 ? 2.258 10.339 -2.806 1.00 67.31 193 LYS A N 1
ATOM 1490 C CA . LYS A 1 193 ? 2.755 11.702 -2.499 1.00 67.31 193 LYS A CA 1
ATOM 1491 C C . LYS A 1 193 ? 1.665 12.776 -2.553 1.00 67.31 193 LYS A C 1
ATOM 1493 O O . LYS A 1 193 ? 1.740 13.718 -1.780 1.00 67.31 193 LYS A O 1
ATOM 1498 N N . ALA A 1 194 ? 0.695 12.631 -3.453 1.00 71.31 194 ALA A N 1
ATOM 1499 C CA . ALA A 1 194 ? -0.383 13.598 -3.655 1.00 71.31 194 ALA A CA 1
ATOM 1500 C C . ALA A 1 194 ? -1.716 13.181 -3.004 1.00 71.31 194 ALA A C 1
ATOM 1502 O O . ALA A 1 194 ? -2.649 13.978 -2.966 1.00 71.31 194 ALA A O 1
ATOM 1503 N N . ASP A 1 195 ? -1.800 11.964 -2.464 1.00 79.62 195 ASP A N 1
ATOM 1504 C CA . ASP A 1 195 ? -3.045 11.411 -1.932 1.00 79.62 195 ASP A CA 1
ATOM 1505 C C . ASP A 1 195 ? -3.135 11.674 -0.427 1.00 79.62 195 ASP A C 1
ATOM 1507 O O . ASP A 1 195 ? -2.120 11.749 0.277 1.00 79.62 195 ASP A O 1
ATOM 1511 N N . VAL A 1 196 ? -4.363 11.726 0.084 1.00 88.81 196 VAL A N 1
ATOM 1512 C CA . VAL A 1 196 ? -4.628 11.588 1.518 1.00 88.81 196 VAL A CA 1
ATOM 1513 C C . VAL A 1 196 ? -3.962 10.328 2.084 1.00 88.81 196 VAL A C 1
ATOM 1515 O O . VAL A 1 196 ? -3.956 9.265 1.456 1.00 88.81 196 VAL A O 1
ATOM 1518 N N . CYS A 1 197 ? -3.424 10.423 3.302 1.00 91.12 197 CYS A N 1
ATOM 1519 C CA . CYS A 1 197 ? -3.128 9.254 4.120 1.00 91.12 197 CYS A CA 1
ATOM 1520 C C . CYS A 1 197 ? -4.266 9.051 5.134 1.00 91.12 197 CYS A C 1
ATOM 1522 O O . CYS A 1 197 ? -4.339 9.802 6.114 1.00 91.12 197 CYS A O 1
ATOM 1524 N N . PRO A 1 198 ? -5.145 8.046 4.944 1.00 92.38 198 PRO A N 1
ATOM 1525 C CA . PRO A 1 198 ? -6.273 7.822 5.843 1.00 92.38 198 PRO A CA 1
ATOM 1526 C C . PRO A 1 198 ? -5.861 7.581 7.299 1.00 92.38 198 PRO A C 1
ATOM 1528 O O . PRO A 1 198 ? -6.514 8.100 8.198 1.00 92.38 198 PRO A O 1
ATOM 1531 N N . GLN A 1 199 ? -4.754 6.870 7.545 1.00 92.00 199 GLN A N 1
ATOM 1532 C CA . GLN A 1 199 ? -4.247 6.643 8.905 1.00 92.00 199 GLN A CA 1
ATOM 1533 C C . GLN A 1 199 ? -3.835 7.953 9.591 1.00 92.00 199 GLN A C 1
ATOM 1535 O O . GLN A 1 199 ? -4.370 8.280 10.645 1.00 92.00 199 GLN A O 1
ATOM 1540 N N . VAL A 1 200 ? -2.938 8.723 8.961 1.00 93.88 200 VAL A N 1
ATOM 1541 C CA . VAL A 1 200 ? -2.410 9.984 9.522 1.00 93.88 200 VAL A CA 1
ATOM 1542 C C . VAL A 1 200 ? -3.548 10.982 9.756 1.00 93.88 200 VAL A C 1
ATOM 1544 O O . VAL A 1 200 ? -3.554 11.698 10.757 1.00 93.88 200 VAL A O 1
ATOM 1547 N N . THR A 1 201 ? -4.528 11.005 8.847 1.00 96.25 201 THR A N 1
ATOM 1548 C CA . THR A 1 201 ? -5.704 11.877 8.943 1.00 96.25 201 THR A CA 1
ATOM 1549 C C . THR A 1 201 ? -6.595 11.490 10.121 1.00 96.25 201 THR A C 1
ATOM 1551 O O . THR A 1 201 ? -6.969 12.358 10.903 1.00 96.25 201 THR A O 1
ATOM 1554 N N . LEU A 1 202 ? -6.907 10.202 10.308 1.00 95.81 202 LEU A N 1
ATOM 1555 C CA . LEU A 1 202 ? -7.717 9.775 11.453 1.00 95.81 202 LEU A CA 1
ATOM 1556 C C . LEU A 1 202 ? -7.000 9.982 12.790 1.00 95.81 202 LEU A C 1
ATOM 1558 O O . LEU A 1 202 ? -7.643 10.378 13.753 1.00 95.81 202 LEU A O 1
ATOM 1562 N N . GLU A 1 203 ? -5.686 9.766 12.864 1.00 95.50 203 GLU A N 1
ATOM 1563 C CA . GLU A 1 203 ? -4.913 10.047 14.083 1.00 95.50 203 GLU A CA 1
ATOM 1564 C C . GLU A 1 203 ? -4.960 11.536 14.456 1.00 95.50 203 GLU A C 1
ATOM 1566 O O . GLU A 1 203 ? -5.204 11.858 15.619 1.00 95.50 203 GLU A O 1
ATOM 1571 N N . ALA A 1 204 ? -4.818 12.443 13.479 1.00 97.31 204 ALA A N 1
ATOM 1572 C CA . ALA A 1 204 ? -4.968 13.881 13.715 1.00 97.31 204 ALA A CA 1
ATOM 1573 C C . ALA A 1 204 ? -6.373 14.226 14.216 1.00 97.31 204 ALA A C 1
ATOM 1575 O O . ALA A 1 204 ? -6.524 14.922 15.218 1.00 97.31 204 ALA A O 1
ATOM 1576 N N . LEU A 1 205 ? -7.407 13.721 13.537 1.00 97.44 205 LEU A N 1
ATOM 1577 C CA . LEU A 1 205 ? -8.799 13.974 13.904 1.00 97.44 205 LEU A CA 1
ATOM 1578 C C . LEU A 1 205 ? -9.127 13.433 15.302 1.00 97.44 205 LEU A C 1
ATOM 1580 O O . LEU A 1 205 ? -9.824 14.109 16.056 1.00 97.44 205 LEU A O 1
ATOM 1584 N N . ARG A 1 206 ? -8.593 12.263 15.682 1.00 95.12 206 ARG A N 1
ATOM 1585 C CA . ARG A 1 206 ? -8.724 11.716 17.044 1.00 95.12 206 ARG A CA 1
ATOM 1586 C C . ARG A 1 206 ? -8.082 12.646 18.070 1.00 95.12 206 ARG A C 1
ATOM 1588 O O . ARG A 1 206 ? -8.770 13.019 19.016 1.00 95.12 206 ARG A O 1
ATOM 1595 N N . ALA A 1 207 ? -6.851 13.104 17.840 1.00 96.25 207 ALA A N 1
ATOM 1596 C CA . ALA A 1 207 ? -6.190 14.059 18.729 1.00 96.25 207 ALA A CA 1
ATOM 1597 C C . ALA A 1 207 ? -7.002 15.361 18.871 1.00 96.25 207 ALA A C 1
ATOM 1599 O O . ALA A 1 207 ? -7.382 15.741 19.977 1.00 96.25 207 ALA A O 1
ATOM 1600 N N . PHE A 1 208 ? -7.360 16.013 17.760 1.00 96.31 208 PHE A N 1
ATOM 1601 C CA . PHE A 1 208 ? -8.132 17.261 17.795 1.00 96.31 208 PHE A CA 1
ATOM 1602 C C . PHE A 1 208 ? -9.528 17.093 18.408 1.00 96.31 208 PHE A C 1
ATOM 1604 O O . PHE A 1 208 ? -10.032 18.028 19.022 1.00 96.31 208 PHE A O 1
ATOM 1611 N N . SER A 1 209 ? -10.137 15.906 18.321 1.00 93.81 209 SER A N 1
ATOM 1612 C CA . SER A 1 209 ? -11.437 15.635 18.947 1.00 93.81 209 SER A CA 1
ATOM 1613 C C . SER A 1 209 ? -11.418 15.609 20.484 1.00 93.81 209 SER A C 1
ATOM 1615 O O . SER A 1 209 ? -12.486 15.598 21.089 1.00 93.81 209 SER A O 1
ATOM 1617 N N . GLN A 1 210 ? -10.233 15.610 21.113 1.00 92.38 210 GLN A N 1
ATOM 1618 C CA . GLN A 1 210 ? -10.071 15.747 22.571 1.00 92.38 210 GLN A CA 1
ATOM 1619 C C . GLN A 1 210 ? -10.036 17.221 23.031 1.00 92.38 210 GLN A C 1
ATOM 1621 O O . GLN A 1 210 ? -10.003 17.510 24.230 1.00 92.38 210 GLN A O 1
ATOM 1626 N N . LEU A 1 211 ? -9.973 18.173 22.092 1.00 90.00 211 LEU A N 1
ATOM 1627 C CA . LEU A 1 211 ? -10.023 19.613 22.369 1.00 90.00 211 LEU A CA 1
ATOM 1628 C C . LEU A 1 211 ? -11.494 20.076 22.540 1.00 90.00 211 LEU A C 1
ATOM 1630 O O . LEU A 1 211 ? -12.397 19.272 22.322 1.00 90.00 211 LEU A O 1
ATOM 1634 N N . PRO A 1 212 ? -11.778 21.308 23.027 1.00 78.50 212 PRO A N 1
ATOM 1635 C CA . PRO A 1 212 ? -13.136 21.731 23.385 1.00 78.50 212 PRO A CA 1
ATOM 1636 C C . PRO A 1 212 ? -14.104 21.684 22.207 1.00 78.50 212 PRO A C 1
ATOM 1638 O O . PRO A 1 212 ? -13.698 21.633 21.049 1.00 78.50 212 PRO A O 1
ATOM 1641 N N . GLU A 1 213 ? -15.392 21.780 22.527 1.00 63.91 213 GLU A N 1
ATOM 1642 C CA . GLU A 1 213 ? -16.484 21.674 21.558 1.00 63.91 213 GLU A CA 1
ATOM 1643 C C . GLU A 1 213 ? -16.512 22.790 20.504 1.00 63.91 213 GLU A C 1
ATOM 1645 O O . GLU A 1 213 ? -17.012 22.551 19.409 1.00 63.91 213 GLU A O 1
ATOM 1650 N N . GLU A 1 214 ? -15.952 23.975 20.774 1.00 72.38 214 GLU A N 1
ATOM 1651 C CA . GLU A 1 214 ? -15.832 25.028 19.759 1.00 72.38 214 GLU A CA 1
ATOM 1652 C C . GLU A 1 214 ? -14.795 24.632 18.700 1.00 72.38 214 GLU A C 1
ATOM 1654 O O . GLU A 1 214 ? -13.582 24.757 18.890 1.00 72.38 214 GLU A O 1
ATOM 1659 N N . ARG A 1 215 ? -15.295 24.110 17.576 1.00 81.50 215 ARG A N 1
ATOM 1660 C CA . ARG A 1 215 ? -14.474 23.622 16.467 1.00 81.50 215 ARG A CA 1
ATOM 1661 C C . ARG A 1 215 ? -14.347 24.663 15.378 1.00 81.50 215 ARG A C 1
ATOM 1663 O O . ARG A 1 215 ? -15.328 25.150 14.821 1.00 81.50 215 ARG A O 1
ATOM 1670 N N . GLU A 1 216 ? -13.102 24.921 15.014 1.00 85.62 216 GLU A N 1
ATOM 1671 C CA . GLU A 1 216 ? -12.760 25.738 13.862 1.00 85.62 216 GLU A CA 1
ATOM 1672 C C . GLU A 1 216 ? -13.252 25.087 12.548 1.00 85.62 216 GLU A C 1
ATOM 1674 O O . GLU A 1 216 ? -13.150 23.863 12.390 1.00 85.62 216 GLU A O 1
ATOM 1679 N N . PRO A 1 217 ? -13.704 25.873 11.552 1.00 90.19 217 PRO A N 1
ATOM 1680 C CA . PRO A 1 217 ? -14.226 25.340 10.289 1.00 90.19 217 PRO A CA 1
ATOM 1681 C C . PRO A 1 217 ? -13.266 24.408 9.534 1.00 90.19 217 PRO A C 1
ATOM 1683 O O . PRO A 1 217 ? -13.701 23.428 8.929 1.00 90.19 217 PRO A O 1
ATOM 1686 N N . TRP A 1 218 ? -11.955 24.673 9.591 1.00 93.56 218 TRP A N 1
ATOM 1687 C CA . TRP A 1 218 ? -10.945 23.845 8.919 1.00 93.56 218 TRP A CA 1
ATOM 1688 C C . TRP A 1 218 ? -10.938 22.401 9.439 1.00 93.56 218 TRP A C 1
ATOM 1690 O O . TRP A 1 218 ? -10.704 21.465 8.676 1.00 93.56 218 TRP A O 1
ATOM 1700 N N . LEU A 1 219 ? -11.232 22.203 10.728 1.00 94.88 219 LEU A N 1
ATOM 1701 C CA . LEU A 1 219 ? -11.223 20.884 11.345 1.00 94.88 219 LEU A CA 1
ATOM 1702 C C . LEU A 1 219 ? -12.436 20.064 10.889 1.00 94.88 219 LEU A C 1
ATOM 1704 O O . LEU A 1 219 ? -12.305 18.869 10.633 1.00 94.88 219 LEU A O 1
ATOM 1708 N N . LEU A 1 220 ? -13.596 20.707 10.721 1.00 92.81 220 LEU A N 1
ATOM 1709 C CA . LEU A 1 220 ? -14.779 20.070 10.138 1.00 92.81 220 LEU A CA 1
ATOM 1710 C C . LEU A 1 220 ? -14.563 19.704 8.665 1.00 92.81 220 LEU A C 1
ATOM 1712 O O . LEU A 1 220 ? -14.975 18.623 8.244 1.00 92.81 220 LEU A O 1
ATOM 1716 N N . ASN A 1 221 ? -13.872 20.548 7.892 1.00 94.25 221 ASN A N 1
ATOM 1717 C CA . ASN A 1 221 ? -13.490 20.210 6.517 1.00 94.25 221 ASN A CA 1
ATOM 1718 C C . ASN A 1 221 ? -12.591 18.970 6.480 1.00 94.25 221 ASN A C 1
ATOM 1720 O O . ASN A 1 221 ? -12.861 18.043 5.718 1.00 94.25 221 ASN A O 1
ATOM 1724 N N . ALA A 1 222 ? -11.588 18.903 7.361 1.00 96.75 222 ALA A N 1
ATOM 1725 C CA . ALA A 1 222 ? -10.724 17.733 7.465 1.00 96.75 222 ALA A CA 1
ATOM 1726 C C . ALA A 1 222 ? -11.482 16.470 7.921 1.00 96.75 222 ALA A C 1
ATOM 1728 O O . ALA A 1 222 ? -11.244 15.377 7.406 1.00 96.75 222 ALA A O 1
ATOM 1729 N N . ALA A 1 223 ? -12.439 16.610 8.847 1.00 96.19 223 ALA A N 1
ATOM 1730 C CA . ALA A 1 223 ? -13.274 15.512 9.337 1.00 96.19 223 ALA A CA 1
ATOM 1731 C C . ALA A 1 223 ? -14.229 14.944 8.272 1.00 96.19 223 ALA A C 1
ATOM 1733 O O . ALA A 1 223 ? -14.677 13.802 8.394 1.00 96.19 223 ALA A O 1
ATOM 1734 N N . ARG A 1 224 ? -14.505 15.707 7.207 1.00 96.31 224 ARG A N 1
ATOM 1735 C CA . ARG A 1 224 ? -15.296 15.264 6.052 1.00 96.31 224 ARG A CA 1
ATOM 1736 C C . ARG A 1 224 ? -14.506 14.360 5.106 1.00 96.31 224 ARG A C 1
ATOM 1738 O O . ARG A 1 224 ? -15.084 13.487 4.461 1.00 96.31 224 ARG A O 1
ATOM 1745 N N . THR A 1 225 ? -13.185 14.514 5.044 1.00 96.94 225 THR A N 1
ATOM 1746 C CA . THR A 1 225 ? -12.328 13.770 4.109 1.00 96.94 225 THR A CA 1
ATOM 1747 C C . THR A 1 225 ? -12.432 12.242 4.247 1.00 96.94 225 THR A C 1
ATOM 1749 O O . THR A 1 225 ? -12.535 11.574 3.219 1.00 96.94 225 THR A O 1
ATOM 1752 N N . PRO A 1 226 ? -12.474 11.624 5.448 1.00 96.88 226 PRO A N 1
ATOM 1753 C CA . PRO A 1 226 ? -12.721 10.183 5.570 1.00 96.88 226 PRO A CA 1
ATOM 1754 C C . PRO A 1 226 ? -14.039 9.710 4.933 1.00 96.88 226 PRO A C 1
ATOM 1756 O O . PRO A 1 226 ? -14.086 8.599 4.402 1.00 96.88 226 PRO A O 1
ATOM 1759 N N . LEU A 1 227 ? -15.088 10.541 4.957 1.00 96.94 227 LEU A N 1
ATOM 1760 C CA . LEU A 1 227 ? -16.380 10.250 4.324 1.00 96.94 227 LEU A CA 1
ATOM 1761 C C . LEU A 1 227 ? -16.300 10.389 2.803 1.00 96.94 227 LEU A C 1
ATOM 1763 O O . LEU A 1 227 ? -16.849 9.562 2.080 1.00 96.94 227 LEU A O 1
ATOM 1767 N N . GLU A 1 228 ? -15.552 11.375 2.309 1.00 94.69 228 GLU A N 1
ATOM 1768 C CA . GLU A 1 228 ? -15.282 11.519 0.877 1.00 94.69 228 GLU A CA 1
ATOM 1769 C C . GLU A 1 228 ? -14.470 10.340 0.333 1.00 94.69 228 GLU A C 1
ATOM 1771 O O . GLU A 1 228 ? -14.832 9.744 -0.679 1.00 94.69 228 GLU A O 1
ATOM 1776 N N . VAL A 1 229 ? -13.425 9.930 1.055 1.00 92.00 229 VAL A N 1
ATOM 1777 C CA . VAL A 1 229 ? -12.647 8.720 0.753 1.00 92.00 229 VAL A CA 1
ATOM 1778 C C . VAL A 1 229 ? -13.548 7.485 0.706 1.00 92.00 229 VAL A C 1
ATOM 1780 O O . VAL A 1 229 ? -13.385 6.642 -0.175 1.00 92.00 229 VAL A O 1
ATOM 1783 N N . TRP A 1 230 ? -14.511 7.374 1.627 1.00 92.50 230 TRP A N 1
ATOM 1784 C CA . TRP A 1 230 ? -15.500 6.301 1.596 1.00 92.50 230 TRP A CA 1
ATOM 1785 C C . TRP A 1 230 ? -16.395 6.390 0.359 1.00 92.50 230 TRP A C 1
ATOM 1787 O O . TRP A 1 230 ? -16.558 5.388 -0.328 1.00 92.50 230 TRP A O 1
ATOM 1797 N N . ARG A 1 231 ? -16.956 7.553 0.014 1.00 90.69 231 ARG A N 1
ATOM 1798 C CA . ARG A 1 231 ? -17.824 7.704 -1.171 1.00 90.69 231 ARG A CA 1
ATOM 1799 C C . ARG A 1 231 ? -17.112 7.364 -2.473 1.00 90.69 231 ARG A C 1
ATOM 1801 O O . ARG A 1 231 ? -17.657 6.626 -3.288 1.00 90.69 231 ARG A O 1
ATOM 1808 N N . ARG A 1 232 ? -15.869 7.823 -2.630 1.00 85.00 232 ARG A N 1
ATOM 1809 C CA . ARG A 1 232 ? -15.060 7.567 -3.829 1.00 85.00 232 ARG A CA 1
ATOM 1810 C C . ARG A 1 232 ? -14.516 6.154 -3.924 1.00 85.00 232 ARG A C 1
ATOM 1812 O O . ARG A 1 232 ? -13.905 5.827 -4.934 1.00 85.00 232 ARG A O 1
ATOM 1819 N N . ARG A 1 233 ? -14.748 5.300 -2.921 1.00 83.25 233 ARG A N 1
ATOM 1820 C CA . ARG A 1 233 ? -14.203 3.938 -2.881 1.00 83.25 233 ARG A CA 1
ATOM 1821 C C . ARG A 1 233 ? -14.468 3.162 -4.167 1.00 83.25 233 ARG A C 1
ATOM 1823 O O . ARG A 1 233 ? -13.628 2.386 -4.548 1.00 83.25 233 ARG A O 1
ATOM 1830 N N . ALA A 1 234 ? -15.582 3.342 -4.873 1.00 70.12 234 ALA A N 1
ATOM 1831 C CA . ALA A 1 234 ? -15.818 2.571 -6.098 1.00 70.12 234 ALA A CA 1
ATOM 1832 C C . ALA A 1 234 ? -14.794 2.864 -7.218 1.00 70.12 234 ALA A C 1
ATOM 1834 O O . ALA A 1 234 ? -14.532 1.997 -8.051 1.00 70.12 234 ALA A O 1
ATOM 1835 N N . GLU A 1 235 ? -14.214 4.062 -7.227 1.00 66.50 235 GLU A N 1
ATOM 1836 C CA . GLU A 1 235 ? -13.401 4.618 -8.317 1.00 66.50 235 GLU A CA 1
ATOM 1837 C C . GLU A 1 235 ? -11.944 4.833 -7.878 1.00 66.50 235 GLU A C 1
ATOM 1839 O O . GLU A 1 235 ? -10.998 4.598 -8.632 1.00 66.50 235 GLU A O 1
ATOM 1844 N N . GLU A 1 236 ? -11.748 5.216 -6.618 1.00 73.19 236 GLU A N 1
ATOM 1845 C CA . GLU A 1 236 ? -10.463 5.514 -6.011 1.00 73.19 236 GLU A CA 1
ATOM 1846 C C . GLU A 1 236 ? -10.155 4.541 -4.870 1.00 73.19 236 GLU A C 1
ATOM 1848 O O . GLU A 1 236 ? -11.001 4.185 -4.055 1.00 73.19 236 GLU A O 1
ATOM 1853 N N . ARG A 1 237 ? -8.874 4.192 -4.725 1.00 71.25 237 ARG A N 1
ATOM 1854 C CA . ARG A 1 237 ? -8.397 3.508 -3.519 1.00 71.25 237 ARG A CA 1
ATOM 1855 C C . ARG A 1 237 ? -7.118 4.154 -3.028 1.00 71.25 237 ARG A C 1
ATOM 1857 O O . ARG A 1 237 ? -6.094 4.021 -3.719 1.00 71.25 237 ARG A O 1
ATOM 1864 N N . PRO A 1 238 ? -7.135 4.742 -1.824 1.00 71.38 238 PRO A N 1
ATOM 1865 C CA . PRO A 1 238 ? -5.918 5.203 -1.189 1.00 71.38 238 PRO A CA 1
ATOM 1866 C C . PRO A 1 238 ? -4.951 4.025 -1.013 1.00 71.38 238 PRO A C 1
ATOM 1868 O O . PRO A 1 238 ? -5.320 2.915 -0.611 1.00 71.38 238 PRO A O 1
ATOM 1871 N N . TYR A 1 239 ? -3.694 4.239 -1.387 1.00 69.00 239 TYR A N 1
ATOM 1872 C CA . TYR A 1 239 ? -2.691 3.177 -1.431 1.00 69.00 239 TYR A CA 1
ATOM 1873 C C . TYR A 1 239 ? -2.524 2.503 -0.059 1.00 69.00 239 TYR A C 1
ATOM 1875 O O . TYR A 1 239 ? -2.254 3.174 0.928 1.00 69.00 239 TYR A O 1
ATOM 1883 N N . GLN A 1 240 ? -2.674 1.172 -0.018 1.00 70.12 240 GLN A N 1
ATOM 1884 C CA . GLN A 1 240 ? -2.734 0.315 1.186 1.00 70.12 240 GLN A CA 1
ATOM 1885 C C . GLN A 1 240 ? -3.983 0.438 2.081 1.00 70.12 240 GLN A C 1
ATOM 1887 O O . GLN A 1 240 ? -4.189 -0.443 2.912 1.00 70.12 240 GLN A O 1
ATOM 1892 N N . PHE A 1 241 ? -4.880 1.396 1.847 1.00 79.38 241 PHE A N 1
ATOM 1893 C CA . PHE A 1 241 ? -6.082 1.630 2.661 1.00 79.38 241 PHE A CA 1
ATOM 1894 C C . PHE A 1 241 ? -7.359 1.415 1.834 1.00 79.38 241 PHE A C 1
ATOM 1896 O O . PHE A 1 241 ? -8.099 2.349 1.549 1.00 79.38 241 PHE A O 1
ATOM 1903 N N . GLY A 1 242 ? -7.578 0.177 1.377 1.00 78.62 242 GLY A N 1
ATOM 1904 C CA . GLY A 1 242 ? -8.792 -0.172 0.625 1.00 78.62 242 GLY A CA 1
ATOM 1905 C C . GLY A 1 242 ? -9.938 -0.609 1.531 1.00 78.62 242 GLY A C 1
ATOM 1906 O O . GLY A 1 242 ? -9.697 -1.209 2.575 1.00 78.62 242 GLY A O 1
ATOM 1907 N N . HIS A 1 243 ? -11.170 -0.365 1.093 1.00 83.75 243 HIS A N 1
ATOM 1908 C CA . HIS A 1 243 ? -12.415 -0.591 1.841 1.00 83.75 243 HIS A CA 1
ATOM 1909 C C . HIS A 1 243 ? -13.050 -1.972 1.611 1.00 83.75 243 HIS A C 1
ATOM 1911 O O . HIS A 1 243 ? -14.272 -2.110 1.578 1.00 83.75 243 HIS A O 1
ATOM 1917 N N . GLY A 1 244 ? -12.214 -2.997 1.436 1.00 77.00 244 GLY A N 1
ATOM 1918 C CA . GLY A 1 244 ? -12.642 -4.394 1.309 1.00 77.00 244 GLY A CA 1
ATOM 1919 C C . GLY A 1 244 ? -12.906 -5.067 2.665 1.00 77.00 244 GLY A C 1
ATOM 1920 O O . GLY A 1 244 ? -13.055 -4.411 3.700 1.00 77.00 244 GLY A O 1
ATOM 1921 N N . TYR A 1 245 ? -12.896 -6.404 2.690 1.00 76.50 245 TYR A N 1
ATOM 1922 C CA . TYR A 1 245 ? -13.180 -7.201 3.897 1.00 76.50 245 TYR A CA 1
ATOM 1923 C C . TYR A 1 245 ? -12.351 -6.793 5.127 1.00 76.50 245 TYR A C 1
ATOM 1925 O O . TYR A 1 245 ? -12.886 -6.678 6.224 1.00 76.50 245 TYR A O 1
ATOM 1933 N N . GLN A 1 246 ? -11.049 -6.542 4.964 1.00 79.56 246 GLN A N 1
ATOM 1934 C CA . GLN A 1 246 ? -10.177 -6.182 6.091 1.00 79.56 246 GLN A CA 1
ATOM 1935 C C . GLN A 1 246 ? -10.474 -4.813 6.701 1.00 79.56 246 GLN A C 1
ATOM 1937 O O . GLN A 1 246 ? -10.141 -4.604 7.862 1.00 79.56 246 GLN A O 1
ATOM 1942 N N . PHE A 1 247 ? -11.054 -3.895 5.929 1.00 87.38 247 PHE A N 1
ATOM 1943 C CA . PHE A 1 247 ? -11.527 -2.624 6.462 1.00 87.38 247 PHE A CA 1
ATOM 1944 C C . PHE A 1 247 ? -12.833 -2.830 7.228 1.00 87.38 247 PHE A C 1
ATOM 1946 O O . PHE A 1 247 ? -13.002 -2.295 8.313 1.00 87.38 247 PHE A O 1
ATOM 1953 N N . LYS A 1 248 ? -13.751 -3.643 6.696 1.00 85.62 248 LYS A N 1
ATOM 1954 C CA . LYS A 1 248 ? -15.060 -3.879 7.322 1.00 85.62 248 LYS A CA 1
ATOM 1955 C C . LYS A 1 248 ? -14.978 -4.809 8.549 1.00 85.62 248 LYS A C 1
ATOM 1957 O O . LYS A 1 248 ? -15.790 -4.691 9.459 1.00 85.62 248 LYS A O 1
ATOM 1962 N N . SER A 1 249 ? -13.995 -5.714 8.605 1.00 84.88 249 SER A N 1
ATOM 1963 C CA . SER A 1 249 ? -13.760 -6.641 9.724 1.00 84.88 249 SER A CA 1
ATOM 1964 C C . SER A 1 249 ? -12.618 -6.166 10.625 1.00 84.88 249 SER A C 1
ATOM 1966 O O . SER A 1 249 ? -11.438 -6.266 10.260 1.00 84.88 249 SER A O 1
ATOM 1968 N N . VAL A 1 250 ? -12.990 -5.713 11.822 1.00 92.00 250 VAL A N 1
ATOM 1969 C CA . VAL A 1 250 ? -12.093 -5.123 12.819 1.00 92.00 250 VAL A CA 1
ATOM 1970 C C . VAL A 1 250 ? -11.050 -6.140 13.272 1.00 92.00 250 VAL A C 1
ATOM 1972 O O . VAL A 1 250 ? -11.365 -7.297 13.574 1.00 92.00 250 VAL A O 1
ATOM 1975 N N . LYS A 1 251 ? -9.787 -5.706 13.323 1.00 92.06 251 LYS A N 1
ATOM 1976 C CA . LYS A 1 251 ? -8.691 -6.491 13.907 1.00 92.06 251 LYS A CA 1
ATOM 1977 C C . LYS A 1 251 ? -8.455 -6.049 15.345 1.00 92.06 251 LYS A C 1
ATOM 1979 O O . LYS A 1 251 ? -8.291 -4.862 15.584 1.00 92.06 251 LYS A O 1
ATOM 1984 N N . TRP A 1 252 ? -8.414 -7.001 16.274 1.00 93.69 252 TRP A N 1
ATOM 1985 C CA . TRP A 1 252 ? -8.358 -6.732 17.711 1.00 93.69 252 TRP A CA 1
ATOM 1986 C C . TRP A 1 252 ? -6.966 -6.967 18.333 1.00 93.69 252 TRP A C 1
ATOM 1988 O O . TRP A 1 252 ? -6.316 -7.965 18.008 1.00 93.69 252 TRP A O 1
ATOM 1998 N N . PRO A 1 253 ? -6.496 -6.091 19.241 1.00 93.81 253 PRO A N 1
ATOM 1999 C CA . PRO A 1 253 ? -7.039 -4.754 19.492 1.00 93.81 253 PRO A CA 1
ATOM 2000 C C . PRO A 1 253 ? -6.950 -3.851 18.252 1.00 93.81 253 PRO A C 1
ATOM 2002 O O . PRO A 1 253 ? -6.107 -4.065 17.379 1.00 93.81 253 PRO A O 1
ATOM 2005 N N . ASN A 1 254 ? -7.836 -2.861 18.176 1.00 91.31 254 ASN A N 1
ATOM 2006 C CA . ASN A 1 254 ? -7.975 -1.985 17.018 1.00 91.31 254 ASN A CA 1
ATOM 2007 C C . ASN A 1 254 ? -6.903 -0.879 17.031 1.00 91.31 254 ASN A C 1
ATOM 2009 O O . ASN A 1 254 ? -6.976 0.054 17.820 1.00 91.31 254 ASN A O 1
ATOM 2013 N N . PHE A 1 255 ? -5.883 -1.031 16.177 1.00 88.00 255 PHE A N 1
ATOM 2014 C CA . PHE A 1 255 ? -4.705 -0.144 16.088 1.00 88.00 255 PHE A CA 1
ATOM 2015 C C . PHE A 1 255 ? -4.475 0.457 14.700 1.00 88.00 255 PHE A C 1
ATOM 2017 O O . PHE A 1 255 ? -3.503 1.173 14.477 1.00 88.00 255 PHE A O 1
ATOM 2024 N N . TRP A 1 256 ? -5.302 0.094 13.725 1.00 88.12 256 TRP A N 1
ATOM 2025 C CA . TRP A 1 256 ? -5.073 0.425 12.326 1.00 88.12 256 TRP A CA 1
ATOM 2026 C C . TRP A 1 256 ? -6.365 0.865 11.659 1.00 88.12 256 TRP A C 1
ATOM 2028 O O . TRP A 1 256 ? -7.452 0.572 12.147 1.00 88.12 256 TRP A O 1
ATOM 2038 N N . TYR A 1 257 ? -6.224 1.522 10.511 1.00 91.19 257 TYR A N 1
ATOM 2039 C CA . TYR A 1 257 ? -7.320 1.935 9.649 1.00 91.19 257 TYR A CA 1
ATOM 2040 C C . TYR A 1 257 ? -8.286 0.783 9.324 1.00 91.19 257 TYR A C 1
ATOM 2042 O O . TYR A 1 257 ? -7.991 -0.086 8.494 1.00 91.19 257 TYR A O 1
ATOM 2050 N N . ASP A 1 258 ? -9.456 0.815 9.955 1.00 92.94 258 ASP A N 1
ATOM 2051 C CA . ASP A 1 258 ? -10.616 -0.022 9.670 1.00 92.94 258 ASP A CA 1
ATOM 2052 C C . ASP A 1 258 ? -11.921 0.736 9.984 1.00 92.94 258 ASP A C 1
ATOM 2054 O O . ASP A 1 258 ? -11.910 1.916 10.352 1.00 92.94 258 ASP A O 1
ATOM 2058 N N . VAL A 1 259 ? -13.061 0.081 9.778 1.00 94.94 259 VAL A N 1
ATOM 2059 C CA . VAL A 1 259 ? -14.381 0.705 9.891 1.00 94.94 259 VAL A CA 1
ATOM 2060 C C . VAL A 1 259 ? -14.683 1.191 11.310 1.00 94.94 259 VAL A C 1
ATOM 2062 O O . VAL A 1 259 ? -15.295 2.247 11.456 1.00 94.94 259 VAL A O 1
ATOM 2065 N N . LEU A 1 260 ? -14.211 0.493 12.354 1.00 97.25 260 LEU A N 1
ATOM 2066 C CA . LEU A 1 260 ? -14.386 0.947 13.737 1.00 97.25 260 LEU A CA 1
ATOM 2067 C C . LEU A 1 260 ? -13.601 2.233 13.967 1.00 97.25 260 LEU A C 1
ATOM 2069 O O . LEU A 1 260 ? -14.158 3.191 14.493 1.00 97.25 260 LEU A O 1
ATOM 2073 N N . TRP A 1 261 ? -12.352 2.283 13.502 1.00 94.69 261 TRP A N 1
ATOM 2074 C CA . TRP A 1 261 ? -11.507 3.467 13.650 1.00 94.69 261 TRP A CA 1
ATOM 2075 C C . TRP A 1 261 ? -12.115 4.700 12.964 1.00 94.69 261 TRP A C 1
ATOM 2077 O O . TRP A 1 261 ? -12.074 5.803 13.514 1.00 94.69 261 TRP A O 1
ATOM 2087 N N . VAL A 1 262 ? -12.734 4.525 11.787 1.00 97.44 262 VAL A N 1
ATOM 2088 C CA . VAL A 1 262 ? -13.441 5.611 11.083 1.00 97.44 262 VAL A CA 1
ATOM 2089 C C . VAL A 1 262 ? -14.692 6.046 11.844 1.00 97.44 262 VAL A C 1
ATOM 2091 O O . VAL A 1 262 ? -14.827 7.235 12.127 1.00 97.44 262 VAL A O 1
ATOM 2094 N N . VAL A 1 263 ? -15.591 5.118 12.192 1.00 97.75 263 VAL A N 1
ATOM 2095 C CA . VAL A 1 263 ? -16.862 5.439 12.872 1.00 97.75 263 VAL A CA 1
ATOM 2096 C C . VAL A 1 263 ? -16.603 6.075 14.235 1.00 97.75 263 VAL A C 1
ATOM 2098 O O . VAL A 1 263 ? -17.238 7.064 14.586 1.00 97.75 263 VAL A O 1
ATOM 2101 N N . GLU A 1 264 ? -15.635 5.565 14.994 1.00 95.12 264 GLU A N 1
ATOM 2102 C CA . GLU A 1 264 ? -15.282 6.120 16.297 1.00 95.12 264 GLU A CA 1
ATOM 2103 C C . GLU A 1 264 ? -14.727 7.546 16.172 1.00 95.12 264 GLU A C 1
ATOM 2105 O O . GLU A 1 264 ? -15.037 8.409 16.992 1.00 95.12 264 GLU A O 1
ATOM 2110 N N . THR A 1 265 ? -13.910 7.815 15.151 1.00 96.00 265 THR A N 1
ATOM 2111 C CA . THR A 1 265 ? -13.306 9.135 14.929 1.00 96.00 265 THR A CA 1
ATOM 2112 C C . THR A 1 265 ? -14.325 10.133 14.393 1.00 96.00 265 THR A C 1
ATOM 2114 O O . THR A 1 265 ? -14.560 11.158 15.026 1.00 96.00 265 THR A O 1
ATOM 2117 N N . VAL A 1 266 ? -14.964 9.828 13.260 1.00 96.94 266 VAL A N 1
ATOM 2118 C CA . VAL A 1 266 ? -15.944 10.715 12.611 1.00 96.94 266 VAL A CA 1
ATOM 2119 C C . VAL A 1 266 ? -17.182 10.899 13.486 1.00 96.94 266 VAL A C 1
ATOM 2121 O O . VAL A 1 266 ? -17.723 11.997 13.548 1.00 96.94 266 VAL A O 1
ATOM 2124 N N . GLY A 1 267 ? -17.564 9.879 14.260 1.00 95.56 267 GLY A N 1
ATOM 2125 C CA . GLY A 1 267 ? -18.636 9.946 15.254 1.00 95.56 267 GLY A CA 1
ATOM 2126 C C . GLY A 1 267 ? -18.447 11.051 16.303 1.00 95.56 267 GLY A C 1
ATOM 2127 O O . GLY A 1 267 ? -19.404 11.455 16.958 1.00 95.56 267 GLY A O 1
ATOM 2128 N N . ARG A 1 268 ? -17.228 11.578 16.470 1.00 94.50 268 ARG A N 1
ATOM 2129 C CA . ARG A 1 268 ? -16.951 12.724 17.346 1.00 94.50 268 ARG A CA 1
ATOM 2130 C C . ARG A 1 268 ? -17.229 14.075 16.685 1.00 94.50 268 ARG A C 1
ATOM 2132 O O . ARG A 1 268 ? -17.023 15.069 17.364 1.00 94.50 268 ARG A O 1
ATOM 2139 N N . PHE A 1 269 ? -17.654 14.136 15.422 1.00 95.25 269 PHE A N 1
ATOM 2140 C CA . PHE A 1 269 ? -17.944 15.359 14.653 1.00 95.25 269 PHE A CA 1
ATOM 2141 C C . PHE A 1 269 ? -19.416 15.377 14.179 1.00 95.25 269 PHE A C 1
ATOM 2143 O O . PHE A 1 269 ? -19.673 15.347 12.971 1.00 95.25 269 PHE A O 1
ATOM 2150 N N . PRO A 1 270 ? -20.403 15.373 15.101 1.00 94.31 270 PRO A N 1
ATOM 2151 C CA . PRO A 1 270 ? -21.824 15.290 14.754 1.00 94.31 270 PRO A CA 1
ATOM 2152 C C . PRO A 1 270 ? -22.331 16.436 13.880 1.00 94.31 270 PRO A C 1
ATOM 2154 O O . PRO A 1 270 ? -23.337 16.285 13.192 1.00 94.31 270 PRO A O 1
ATOM 2157 N N . GLU A 1 271 ? -21.629 17.564 13.844 1.00 93.75 271 GLU A N 1
ATOM 2158 C CA . GLU A 1 271 ? -21.917 18.698 12.969 1.00 93.75 271 GLU A CA 1
ATOM 2159 C C . GLU A 1 271 ? -21.973 18.288 11.490 1.00 93.75 271 GLU A C 1
ATOM 2161 O O . GLU A 1 271 ? -22.733 18.877 10.727 1.00 93.75 271 GLU A O 1
ATOM 2166 N N . LEU A 1 272 ? -21.243 17.238 11.091 1.00 94.25 272 LEU A N 1
ATOM 2167 C CA . LEU A 1 272 ? -21.237 16.735 9.715 1.00 94.25 272 LEU A CA 1
ATOM 2168 C C . LEU A 1 272 ? -22.587 16.163 9.254 1.00 94.25 272 LEU A C 1
ATOM 2170 O O . LEU A 1 272 ? -22.829 16.131 8.050 1.00 94.25 272 LEU A O 1
ATOM 2174 N N . TRP A 1 273 ? -23.459 15.728 10.174 1.00 94.75 273 TRP A N 1
ATOM 2175 C CA . TRP A 1 273 ? -24.781 15.168 9.842 1.00 94.75 273 TRP A CA 1
ATOM 2176 C C . TRP A 1 273 ? -25.956 15.755 10.640 1.00 94.75 273 TRP A C 1
ATOM 2178 O O . TRP A 1 273 ? -27.108 15.467 10.303 1.00 94.75 273 TRP A O 1
ATOM 2188 N N . ARG A 1 274 ? -25.691 16.552 11.686 1.00 93.25 274 ARG A N 1
ATOM 2189 C CA . ARG A 1 274 ? -26.711 17.221 12.516 1.00 93.25 274 ARG A CA 1
ATOM 2190 C C . ARG A 1 274 ? -26.876 18.705 12.220 1.00 93.25 274 ARG A C 1
ATOM 2192 O O . ARG A 1 274 ? -27.940 19.249 12.507 1.00 93.25 274 ARG A O 1
ATOM 2199 N N . ALA A 1 275 ? -25.843 19.383 11.716 1.00 90.81 275 ALA A N 1
ATOM 2200 C CA . ALA A 1 275 ? -25.946 20.815 11.454 1.00 90.81 275 ALA A CA 1
ATOM 2201 C C . ALA A 1 275 ? -26.976 21.087 10.342 1.00 90.81 275 ALA A C 1
ATOM 2203 O O . ALA A 1 275 ? -27.084 20.292 9.410 1.00 90.81 275 ALA A O 1
ATOM 2204 N N . PRO A 1 276 ? -27.680 22.233 10.351 1.00 87.88 276 PRO A N 1
ATOM 2205 C CA . PRO A 1 276 ? -28.552 22.618 9.237 1.00 87.88 276 PRO A CA 1
ATOM 2206 C C . PRO A 1 276 ? -27.825 22.705 7.884 1.00 87.88 276 PRO A C 1
ATOM 2208 O O . PRO A 1 276 ? -28.451 22.589 6.837 1.00 87.88 276 PRO A O 1
ATOM 2211 N N . SER A 1 277 ? -26.505 22.914 7.909 1.00 86.75 277 SER A N 1
ATOM 2212 C CA . SER A 1 277 ? -25.610 22.935 6.747 1.00 86.75 277 SER A CA 1
ATOM 2213 C C . SER A 1 277 ? -24.958 21.579 6.434 1.00 86.75 277 SER A C 1
ATOM 2215 O O . SER A 1 277 ? -24.066 21.517 5.587 1.00 86.75 277 SER A O 1
ATOM 2217 N N . ALA A 1 278 ? -25.343 20.502 7.124 1.00 91.50 278 ALA A N 1
ATOM 2218 C CA . ALA A 1 278 ? -24.825 19.162 6.872 1.00 91.50 278 ALA A CA 1
ATOM 2219 C C . ALA A 1 278 ? -25.177 18.689 5.455 1.00 91.50 278 ALA A C 1
ATOM 2221 O O . ALA A 1 278 ? -26.266 18.956 4.946 1.00 91.50 278 ALA A O 1
ATOM 2222 N N . HIS A 1 279 ? -24.257 17.965 4.815 1.00 93.44 279 HIS A N 1
ATOM 2223 C CA . HIS A 1 279 ? -24.495 17.424 3.478 1.00 93.44 279 HIS A CA 1
ATOM 2224 C C . HIS A 1 279 ? -25.176 16.057 3.597 1.00 93.44 279 HIS A C 1
ATOM 2226 O O . HIS A 1 279 ? -24.794 15.232 4.434 1.00 93.44 279 HIS A O 1
ATOM 2232 N N . ALA A 1 280 ? -26.162 15.793 2.740 1.00 94.94 280 ALA A N 1
ATOM 2233 C CA . ALA A 1 280 ? -26.883 14.521 2.739 1.00 94.94 280 ALA A CA 1
ATOM 2234 C C . ALA A 1 280 ? -25.940 13.335 2.467 1.00 94.94 280 ALA A C 1
ATOM 2236 O O . ALA A 1 280 ? -26.086 12.261 3.048 1.00 94.94 280 ALA A O 1
ATOM 2237 N N . GLU A 1 281 ? -24.923 13.552 1.637 1.00 94.88 281 GLU A N 1
ATOM 2238 C CA . GLU A 1 281 ? -23.921 12.567 1.247 1.00 94.88 281 GLU A CA 1
ATOM 2239 C C . GLU A 1 281 ? -22.984 12.183 2.403 1.00 94.88 281 GLU A C 1
ATOM 2241 O O . GLU A 1 281 ? -22.484 11.057 2.449 1.00 94.88 281 GLU A O 1
ATOM 2246 N N . ASP A 1 282 ? -22.729 13.095 3.346 1.00 95.94 282 ASP A N 1
ATOM 2247 C CA . ASP A 1 282 ? -21.957 12.796 4.557 1.00 95.94 282 ASP A CA 1
ATOM 2248 C C . ASP A 1 282 ? -22.794 12.011 5.559 1.00 95.94 282 ASP A C 1
ATOM 2250 O O . ASP A 1 282 ? -22.327 10.996 6.077 1.00 95.94 282 ASP A O 1
ATOM 2254 N N . ARG A 1 283 ? -24.056 12.411 5.757 1.00 96.44 283 ARG A N 1
ATOM 2255 C CA . ARG A 1 283 ? -25.022 11.662 6.574 1.00 96.44 283 ARG A CA 1
ATOM 2256 C C . ARG A 1 283 ? -25.155 10.213 6.091 1.00 96.44 283 ARG A C 1
ATOM 2258 O O . ARG A 1 283 ? -25.042 9.287 6.892 1.00 96.44 283 ARG A O 1
ATOM 2265 N N . GLN A 1 284 ? -25.310 10.021 4.782 1.00 95.88 284 GLN A N 1
ATOM 2266 C CA . GLN A 1 284 ? -25.377 8.700 4.159 1.00 95.88 284 GLN A CA 1
ATOM 2267 C C . GLN A 1 284 ? -24.078 7.901 4.353 1.00 95.88 284 GLN A C 1
ATOM 2269 O O . GLN A 1 284 ? -24.123 6.731 4.728 1.00 95.88 284 GLN A O 1
ATOM 2274 N N . ALA A 1 285 ? -22.909 8.520 4.153 1.00 96.75 285 ALA A N 1
ATOM 2275 C CA . ALA A 1 285 ? -21.621 7.844 4.325 1.00 96.75 285 ALA A CA 1
ATOM 2276 C C . ALA A 1 285 ? -21.396 7.354 5.768 1.00 96.75 285 ALA A C 1
ATOM 2278 O O . ALA A 1 285 ? -20.907 6.240 5.967 1.00 96.75 285 ALA A O 1
ATOM 2279 N N . VAL A 1 286 ? -21.784 8.146 6.776 1.00 97.75 286 VAL A N 1
ATOM 2280 C CA . VAL A 1 286 ? -21.728 7.727 8.188 1.00 97.75 286 VAL A CA 1
ATOM 2281 C C . VAL A 1 286 ? -22.640 6.522 8.431 1.00 97.75 286 VAL A C 1
ATOM 2283 O O . VAL A 1 286 ? -22.205 5.550 9.054 1.00 97.75 286 VAL A O 1
ATOM 2286 N N . ALA A 1 287 ? -23.867 6.550 7.901 1.00 96.31 287 ALA A N 1
ATOM 2287 C CA . ALA A 1 287 ? -24.808 5.441 8.031 1.00 96.31 287 ALA A CA 1
ATOM 2288 C C . ALA A 1 287 ? -24.271 4.147 7.389 1.00 96.31 287 ALA A C 1
ATOM 2290 O O . ALA A 1 287 ? -24.307 3.085 8.009 1.00 96.31 287 ALA A O 1
ATOM 2291 N N . GLU A 1 288 ? -23.687 4.236 6.191 1.00 94.94 288 GLU A N 1
ATOM 2292 C CA . GLU A 1 288 ? -23.080 3.098 5.489 1.00 94.94 288 GLU A CA 1
ATOM 2293 C C . GLU A 1 288 ? -21.907 2.468 6.250 1.00 94.94 288 GLU A C 1
ATOM 2295 O O . GLU A 1 288 ? -21.789 1.239 6.325 1.00 94.94 288 GLU A O 1
ATOM 2300 N N . LEU A 1 289 ? -21.034 3.300 6.823 1.00 96.31 289 LEU A N 1
ATOM 2301 C CA . LEU A 1 289 ? -19.898 2.851 7.627 1.00 96.31 289 LEU A CA 1
ATOM 2302 C C . LEU A 1 289 ? -20.368 2.154 8.910 1.00 96.31 289 LEU A C 1
ATOM 2304 O O . LEU A 1 289 ? -19.875 1.072 9.234 1.00 96.31 289 LEU A O 1
ATOM 2308 N N . ALA A 1 290 ? -21.349 2.727 9.613 1.00 96.19 290 ALA A N 1
ATOM 2309 C CA . ALA A 1 290 ? -21.932 2.120 10.807 1.00 96.19 290 ALA A CA 1
ATOM 2310 C C . ALA A 1 290 ? -22.657 0.798 10.489 1.00 96.19 290 ALA A C 1
ATOM 2312 O O . ALA A 1 290 ? -22.478 -0.185 11.211 1.00 96.19 290 ALA A O 1
ATOM 2313 N N . ALA A 1 291 ? -23.385 0.725 9.370 1.00 91.38 291 ALA A N 1
ATOM 2314 C CA . ALA A 1 291 ? -24.008 -0.510 8.895 1.00 91.38 291 ALA A CA 1
ATOM 2315 C C . ALA A 1 291 ? -22.959 -1.595 8.590 1.00 91.38 291 ALA A C 1
ATOM 2317 O O . ALA A 1 291 ? -23.114 -2.743 9.008 1.00 91.38 291 ALA A O 1
ATOM 2318 N N . CYS A 1 292 ? -21.845 -1.237 7.935 1.00 88.88 292 CYS A N 1
ATOM 2319 C CA . CYS A 1 292 ? -20.727 -2.160 7.717 1.00 88.88 292 CYS A CA 1
ATOM 2320 C C . CYS A 1 292 ? -20.098 -2.634 9.038 1.00 88.88 292 CYS A C 1
ATOM 2322 O O . CYS A 1 292 ? -19.796 -3.820 9.173 1.00 88.88 292 CYS A O 1
ATOM 2324 N N . LEU A 1 293 ? -19.910 -1.735 10.012 1.00 93.44 293 LEU A N 1
ATOM 2325 C CA . LEU A 1 293 ? -19.380 -2.082 11.334 1.00 93.44 293 LEU A CA 1
ATOM 2326 C C . LEU A 1 293 ? -20.270 -3.121 12.028 1.00 93.44 293 LEU A C 1
ATOM 2328 O O . LEU A 1 293 ? -19.745 -4.113 12.532 1.00 93.44 293 LEU A O 1
ATOM 2332 N N . ILE A 1 294 ? -21.592 -2.937 11.991 1.00 91.31 294 ILE A N 1
ATOM 2333 C CA . ILE A 1 294 ? -22.565 -3.892 12.536 1.00 91.31 294 ILE A CA 1
ATOM 2334 C C . ILE A 1 294 ? -22.478 -5.224 11.777 1.00 91.31 294 ILE A C 1
ATOM 2336 O O . ILE A 1 294 ? -22.122 -6.248 12.362 1.00 91.31 294 ILE A O 1
ATOM 2340 N N . ALA A 1 295 ? -22.708 -5.211 10.463 1.00 82.94 295 ALA A N 1
ATOM 2341 C CA . ALA A 1 295 ? -22.871 -6.425 9.661 1.00 82.94 295 ALA A CA 1
ATOM 2342 C C . ALA A 1 295 ? -21.632 -7.339 9.622 1.00 82.94 295 ALA A C 1
ATOM 2344 O O . ALA A 1 295 ? -21.753 -8.556 9.468 1.00 82.94 295 ALA A O 1
ATOM 2345 N N . TYR A 1 296 ? -20.424 -6.780 9.743 1.00 82.06 296 TYR A N 1
ATOM 2346 C CA . TYR A 1 296 ? -19.185 -7.557 9.632 1.00 82.06 296 TYR A CA 1
ATOM 2347 C C . TYR A 1 296 ? -18.619 -8.024 10.978 1.00 82.06 296 TYR A C 1
ATOM 2349 O O . TYR A 1 296 ? -17.733 -8.888 10.976 1.00 82.06 296 TYR A O 1
ATOM 2357 N N . ASN A 1 297 ? -19.102 -7.488 12.106 1.00 88.25 297 ASN A N 1
ATOM 2358 C CA . ASN A 1 297 ? -18.477 -7.707 13.415 1.00 88.25 297 ASN A CA 1
ATOM 2359 C C . ASN A 1 297 ? -19.434 -8.219 14.500 1.00 88.25 297 ASN A C 1
ATOM 2361 O O . ASN A 1 297 ? -18.946 -8.870 15.426 1.00 88.25 297 ASN A O 1
ATOM 2365 N N . LEU A 1 298 ? -20.741 -7.949 14.403 1.00 88.38 298 LEU A N 1
ATOM 2366 C CA . LEU A 1 298 ? -21.718 -8.311 15.434 1.00 88.38 298 LEU A CA 1
ATOM 2367 C C . LEU A 1 298 ? -22.424 -9.644 15.128 1.00 88.38 298 LEU A C 1
ATOM 2369 O O . LEU A 1 298 ? -22.591 -10.021 13.967 1.00 88.38 298 LEU A O 1
ATOM 2373 N N . ASP A 1 299 ? -22.809 -10.355 16.186 1.00 84.12 299 ASP A N 1
ATOM 2374 C CA . ASP A 1 299 ? -23.723 -11.501 16.164 1.00 84.12 299 ASP A CA 1
ATOM 2375 C C . ASP A 1 299 ? -25.200 -11.059 16.298 1.00 84.12 299 ASP A C 1
ATOM 2377 O O . ASP A 1 299 ? -25.503 -9.867 16.395 1.00 84.12 299 ASP A O 1
ATOM 2381 N N . GLU A 1 300 ? -26.132 -12.016 16.307 1.00 80.00 300 GLU A N 1
ATOM 2382 C CA . GLU A 1 300 ? -27.581 -11.777 16.442 1.00 80.00 300 GLU A CA 1
ATOM 2383 C C . GLU A 1 300 ? -27.979 -11.128 17.776 1.00 80.00 300 GLU A C 1
ATOM 2385 O O . GLU A 1 300 ? -29.082 -10.606 17.919 1.00 80.00 300 GLU A O 1
ATOM 2390 N N . HIS A 1 301 ? -27.095 -11.168 18.771 1.00 84.06 301 HIS A N 1
ATOM 2391 C CA . HIS A 1 301 ? -27.306 -10.588 20.091 1.00 84.06 301 HIS A CA 1
ATOM 2392 C C . HIS A 1 301 ? -26.628 -9.221 20.234 1.00 84.06 301 HIS A C 1
ATOM 2394 O O . HIS A 1 301 ? -26.548 -8.689 21.343 1.00 84.06 301 HIS A O 1
ATOM 2400 N N . GLY A 1 302 ? -26.125 -8.654 19.133 1.00 88.00 302 GLY A N 1
ATOM 2401 C CA . GLY A 1 302 ? -25.428 -7.374 19.118 1.00 88.00 302 GLY A CA 1
ATOM 2402 C C . GLY A 1 302 ? -24.027 -7.433 19.733 1.00 88.00 302 GLY A C 1
ATOM 2403 O O . GLY A 1 302 ? -23.499 -6.397 20.140 1.00 88.00 302 GLY A O 1
ATOM 2404 N N . ARG A 1 303 ? -23.418 -8.622 19.837 1.00 93.19 303 ARG A N 1
ATOM 2405 C CA . ARG A 1 303 ? -22.107 -8.829 20.466 1.00 93.19 303 ARG A CA 1
ATOM 2406 C C . ARG A 1 303 ? -21.019 -8.962 19.417 1.00 93.19 303 ARG A C 1
ATOM 2408 O O . ARG A 1 303 ? -21.203 -9.596 18.385 1.00 93.19 303 ARG A O 1
ATOM 2415 N N . VAL A 1 304 ? -19.849 -8.400 19.692 1.00 93.31 304 VAL A N 1
ATOM 2416 C CA . VAL A 1 304 ? -18.695 -8.528 18.802 1.00 93.31 304 VAL A CA 1
ATOM 2417 C C . VAL A 1 304 ? -18.065 -9.901 18.964 1.00 93.31 304 VAL A C 1
ATOM 2419 O O . VAL A 1 304 ? -17.628 -10.258 20.057 1.00 93.31 304 VAL A O 1
ATOM 2422 N N . VAL A 1 305 ? -17.934 -10.619 17.849 1.00 85.31 305 VAL A N 1
ATOM 2423 C CA . VAL A 1 305 ? -17.180 -11.875 17.764 1.00 85.31 305 VAL A CA 1
ATOM 2424 C C . VAL A 1 305 ? -15.869 -11.608 17.019 1.00 85.31 305 VAL A C 1
ATOM 2426 O O . VAL A 1 305 ? -15.884 -11.479 15.789 1.00 85.31 305 VAL A O 1
ATOM 2429 N N . PRO A 1 306 ? -14.716 -11.513 17.711 1.00 89.75 306 PRO A N 1
ATOM 2430 C CA . PRO A 1 306 ? -13.436 -11.246 17.068 1.00 89.75 306 PRO A CA 1
ATOM 2431 C C . PRO A 1 306 ? -13.113 -12.304 16.007 1.00 89.75 306 PRO A C 1
ATOM 2433 O O . PRO A 1 306 ? -13.025 -13.503 16.274 1.00 89.75 306 PRO A O 1
ATOM 2436 N N . ARG A 1 307 ? -12.908 -11.855 14.765 1.00 82.38 307 ARG A N 1
ATOM 2437 C CA . ARG A 1 307 ? -12.493 -12.721 13.640 1.00 82.38 307 ARG A CA 1
ATOM 2438 C C . ARG A 1 307 ? -11.005 -12.594 13.349 1.00 82.38 307 ARG A C 1
ATOM 2440 O O . ARG A 1 307 ? -10.347 -13.531 12.889 1.00 82.38 307 ARG A O 1
ATOM 2447 N N . ARG A 1 308 ? -10.466 -11.415 13.633 1.00 86.62 308 ARG A N 1
ATOM 2448 C CA . ARG A 1 308 ? -9.078 -11.041 13.406 1.00 86.62 308 ARG A CA 1
ATOM 2449 C C . ARG A 1 308 ? -8.524 -10.509 14.713 1.00 86.62 308 ARG A C 1
ATOM 2451 O O . ARG A 1 308 ? -9.110 -9.618 15.313 1.00 86.62 308 ARG A O 1
ATOM 2458 N N . ALA A 1 309 ? -7.394 -11.061 15.128 1.00 89.94 309 ALA A N 1
ATOM 2459 C CA . ALA A 1 309 ? -6.715 -10.664 16.347 1.00 89.94 309 ALA A CA 1
ATOM 2460 C C . ALA A 1 309 ? -5.202 -10.686 16.126 1.00 89.94 309 ALA A C 1
ATOM 2462 O O . ALA A 1 309 ? -4.692 -11.532 15.376 1.00 89.94 309 ALA A O 1
ATOM 2463 N N . TYR A 1 310 ? -4.498 -9.743 16.746 1.00 89.06 310 TYR A N 1
ATOM 2464 C CA . TYR A 1 310 ? -3.048 -9.787 16.885 1.00 89.06 310 TYR A CA 1
ATOM 2465 C C . TYR A 1 310 ? -2.653 -10.906 17.856 1.00 89.06 310 TYR A C 1
ATOM 2467 O O . TYR A 1 310 ? -3.384 -11.219 18.791 1.00 89.06 310 TYR A O 1
ATOM 2475 N N . LYS A 1 311 ? -1.478 -11.501 17.636 1.00 86.56 311 LYS A N 1
ATOM 2476 C CA . LYS A 1 311 ? -0.892 -12.454 18.589 1.00 86.56 311 LYS A CA 1
ATOM 2477 C C . LYS A 1 311 ? -0.459 -11.734 19.868 1.00 86.56 311 LYS A C 1
ATOM 2479 O O . LYS A 1 311 ? -0.093 -10.559 19.806 1.00 86.56 311 LYS A O 1
ATOM 2484 N N . GLY A 1 312 ? -0.419 -12.457 20.983 1.00 89.19 312 GLY A N 1
ATOM 2485 C CA . GLY A 1 312 ? 0.017 -11.934 22.283 1.00 89.19 312 GLY A CA 1
ATOM 2486 C C . GLY A 1 312 ? -1.094 -11.262 23.093 1.00 89.19 312 GLY A C 1
ATOM 2487 O O . GLY A 1 312 ? -0.796 -10.518 24.023 1.00 89.19 312 GLY A O 1
ATOM 2488 N N . PHE A 1 313 ? -2.356 -11.497 22.728 1.00 93.31 313 PHE A N 1
ATOM 2489 C CA . PHE A 1 313 ? -3.547 -11.015 23.437 1.00 93.31 313 PHE A CA 1
ATOM 2490 C C . PHE A 1 313 ? -4.519 -12.153 23.770 1.00 93.31 313 PHE A C 1
ATOM 2492 O O . PHE A 1 313 ? -5.678 -11.908 24.078 1.00 93.31 313 PHE A O 1
ATOM 2499 N N . GLU A 1 314 ? -4.070 -13.406 23.714 1.00 93.00 314 GLU A N 1
ATOM 2500 C CA . GLU A 1 314 ? -4.899 -14.597 23.913 1.00 93.00 314 GLU A CA 1
ATOM 2501 C C . GLU A 1 314 ? -5.470 -14.708 25.342 1.00 93.00 314 GLU A C 1
ATOM 2503 O O . GLU A 1 314 ? -6.408 -15.465 25.567 1.00 93.00 314 GLU A O 1
ATOM 2508 N N . SER A 1 315 ? -4.943 -13.941 26.304 1.00 92.81 315 SER A N 1
ATOM 2509 C CA . SER A 1 315 ? -5.507 -13.795 27.655 1.00 92.81 315 SER A CA 1
ATOM 2510 C C . SER A 1 315 ? -6.738 -12.880 27.726 1.00 92.81 315 SER A C 1
ATOM 2512 O O . SER A 1 315 ? -7.376 -12.791 28.774 1.00 92.81 315 SER A O 1
ATOM 2514 N N . PHE A 1 316 ? -7.075 -12.190 26.635 1.00 95.75 316 PHE A N 1
ATOM 2515 C CA . PHE A 1 316 ? -8.237 -11.316 26.528 1.00 95.75 316 PHE A CA 1
ATOM 2516 C C . PHE A 1 316 ? -9.283 -11.928 25.602 1.00 95.75 316 PHE A C 1
ATOM 2518 O O . PHE A 1 316 ? -8.931 -12.465 24.550 1.00 95.75 316 PHE A O 1
ATOM 2525 N N . SER A 1 317 ? -10.573 -11.761 25.914 1.00 96.00 317 SER A N 1
ATOM 2526 C CA . SER A 1 317 ? -11.649 -12.251 25.037 1.00 96.00 317 SER A CA 1
ATOM 2527 C C . SER A 1 317 ? -11.552 -11.679 23.619 1.00 96.00 317 SER A C 1
ATOM 2529 O O . SER A 1 317 ? -11.776 -12.394 22.649 1.00 96.00 317 SER A O 1
ATOM 2531 N N . PHE A 1 318 ? -11.125 -10.420 23.468 1.00 94.94 318 PHE A N 1
ATOM 2532 C CA . PHE A 1 318 ? -10.937 -9.792 22.156 1.00 94.94 318 PHE A CA 1
ATOM 2533 C C . PHE A 1 318 ? -9.764 -10.385 21.351 1.00 94.94 318 PHE A C 1
ATOM 2535 O O . PHE A 1 318 ? -9.685 -10.183 20.140 1.00 94.94 318 PHE A O 1
ATOM 2542 N N . GLY A 1 319 ? -8.839 -11.101 22.000 1.00 92.69 319 GLY A N 1
ATOM 2543 C CA . GLY A 1 319 ? -7.744 -11.820 21.344 1.00 92.69 319 GLY A CA 1
ATOM 2544 C C . GLY A 1 319 ? -8.114 -13.241 20.914 1.00 92.69 319 GLY A C 1
ATOM 2545 O O . GLY A 1 319 ? -7.380 -13.863 20.140 1.00 92.69 319 GLY A O 1
ATOM 2546 N N . LEU A 1 320 ? -9.258 -13.755 21.374 1.00 86.94 320 LEU A N 1
ATOM 2547 C CA . LEU A 1 320 ? -9.745 -15.091 21.062 1.00 86.94 320 LEU A CA 1
ATOM 2548 C C . LEU A 1 320 ? -10.686 -15.050 19.861 1.00 86.94 320 LEU A C 1
ATOM 2550 O O . LEU A 1 320 ? -11.687 -14.341 19.827 1.00 86.94 320 LEU A O 1
ATOM 2554 N N . LYS A 1 321 ? -10.362 -15.846 18.843 1.00 78.56 321 LYS A N 1
ATOM 2555 C CA . LYS A 1 321 ? -11.223 -15.994 17.670 1.00 78.56 321 LYS A CA 1
ATOM 2556 C C . LYS A 1 321 ? -12.314 -17.005 18.004 1.00 78.56 321 LYS A C 1
ATOM 2558 O O . LYS A 1 321 ? -11.938 -18.153 18.237 1.00 78.56 321 LYS A O 1
ATOM 2563 N N . ARG A 1 322 ? -13.595 -16.598 17.934 1.00 70.19 322 ARG A N 1
ATOM 2564 C CA . ARG A 1 322 ? -14.858 -17.398 17.881 1.00 70.19 322 ARG A CA 1
ATOM 2565 C C . ARG A 1 322 ? -15.887 -17.056 18.955 1.00 70.19 322 ARG A C 1
ATOM 2567 O O . ARG A 1 322 ? -17.069 -17.213 18.669 1.00 70.19 322 ARG A O 1
ATOM 2574 N N . ASP A 1 323 ? -15.458 -16.595 20.120 1.00 83.06 323 ASP A N 1
ATOM 2575 C CA . ASP A 1 323 ? -16.366 -16.298 21.228 1.00 83.06 323 ASP A CA 1
ATOM 2576 C C . ASP A 1 323 ? -16.661 -14.791 21.300 1.00 83.06 323 ASP A C 1
ATOM 2578 O O . ASP A 1 323 ? -15.787 -13.984 20.967 1.00 83.06 323 ASP A O 1
ATOM 2582 N N . PRO A 1 324 ? -17.876 -14.379 21.705 1.00 92.25 324 PRO A N 1
ATOM 2583 C CA . PRO A 1 324 ? -18.180 -12.972 21.925 1.00 92.25 324 PRO A CA 1
ATOM 2584 C C . PRO A 1 324 ? -17.257 -12.338 22.972 1.00 92.25 324 PRO A C 1
ATOM 2586 O O . PRO A 1 324 ? -17.023 -12.911 24.035 1.00 92.25 324 PRO A O 1
ATOM 2589 N N . SER A 1 325 ? -16.776 -11.126 22.700 1.00 97.50 325 SER A N 1
ATOM 2590 C CA . SER A 1 325 ? -15.907 -10.377 23.614 1.00 97.50 325 SER A CA 1
ATOM 2591 C C . SER A 1 325 ? -16.657 -9.207 24.262 1.00 97.50 325 SER A C 1
ATOM 2593 O O . SER A 1 325 ? -17.099 -8.307 23.535 1.00 97.50 325 SER A O 1
ATOM 2595 N N . PRO A 1 326 ? -16.796 -9.165 25.605 1.00 98.12 326 PRO A N 1
ATOM 2596 C CA . PRO A 1 326 ? -17.441 -8.053 26.302 1.00 98.12 326 PRO A CA 1
ATOM 2597 C C . PRO A 1 326 ? -16.778 -6.709 26.003 1.00 98.12 326 PRO A C 1
ATOM 2599 O O . PRO A 1 326 ? -17.467 -5.765 25.617 1.00 98.12 326 PRO A O 1
ATOM 2602 N N . PHE A 1 327 ? -15.447 -6.622 26.094 1.00 98.00 327 PHE A N 1
ATOM 2603 C CA . PHE A 1 327 ? -14.737 -5.375 25.809 1.00 98.00 327 PHE A CA 1
ATOM 2604 C C . PHE A 1 327 ? -14.840 -4.936 24.351 1.00 98.00 327 PHE A C 1
ATOM 2606 O O . PHE A 1 327 ? -15.133 -3.770 24.084 1.00 98.00 327 PHE A O 1
ATOM 2613 N N . ALA A 1 328 ? -14.656 -5.854 23.397 1.00 97.75 328 ALA A N 1
ATOM 2614 C CA . ALA A 1 328 ? -14.804 -5.519 21.983 1.00 97.75 328 ALA A CA 1
ATOM 2615 C C . ALA A 1 328 ? -16.224 -5.018 21.676 1.00 97.75 328 ALA A C 1
ATOM 2617 O O . ALA A 1 328 ? -16.401 -4.044 20.942 1.00 97.75 328 ALA A O 1
ATOM 2618 N N . THR A 1 329 ? -17.231 -5.637 22.299 1.00 97.81 329 THR A N 1
ATOM 2619 C CA . THR A 1 329 ? -18.627 -5.204 22.194 1.00 97.81 329 THR A CA 1
ATOM 2620 C C . THR A 1 329 ? -18.806 -3.807 22.777 1.00 97.81 329 THR A C 1
ATOM 2622 O O . THR A 1 329 ? -19.301 -2.928 22.079 1.00 97.81 329 THR A O 1
ATOM 2625 N N . ALA A 1 330 ? -18.331 -3.551 23.999 1.00 97.88 330 ALA A N 1
ATOM 2626 C CA . ALA A 1 330 ? -18.420 -2.235 24.634 1.00 97.88 330 ALA A CA 1
ATOM 2627 C C . ALA A 1 330 ? -17.780 -1.126 23.778 1.00 97.88 330 ALA A C 1
ATOM 2629 O O . ALA A 1 330 ? -18.354 -0.047 23.629 1.00 97.88 330 ALA A O 1
ATOM 2630 N N . ARG A 1 331 ? -16.633 -1.411 23.148 1.00 97.69 331 ARG A N 1
ATOM 2631 C CA . ARG A 1 331 ? -15.951 -0.502 22.213 1.00 97.69 331 ARG A CA 1
ATOM 2632 C C . ARG A 1 331 ? -16.800 -0.170 20.987 1.00 97.69 331 ARG A C 1
ATOM 2634 O O . ARG A 1 331 ? -16.929 1.003 20.641 1.00 97.69 331 ARG A O 1
ATOM 2641 N N . VAL A 1 332 ? -17.398 -1.176 20.347 1.00 97.50 332 VAL A N 1
ATOM 2642 C CA . VAL A 1 332 ? -18.258 -0.952 19.175 1.00 97.50 332 VAL A CA 1
ATOM 2643 C C . VAL A 1 332 ? -19.534 -0.204 19.558 1.00 97.50 332 VAL A C 1
ATOM 2645 O O . VAL A 1 332 ? -19.892 0.757 18.881 1.00 97.50 332 VAL A O 1
ATOM 2648 N N . LEU A 1 333 ? -20.180 -0.558 20.670 1.00 96.31 333 LEU A N 1
ATOM 2649 C CA . LEU A 1 333 ? -21.371 0.153 21.144 1.00 96.31 333 LEU A CA 1
ATOM 2650 C C . LEU A 1 333 ? -21.073 1.612 21.498 1.00 96.31 333 LEU A C 1
ATOM 2652 O O . LEU A 1 333 ? -21.889 2.478 21.204 1.00 96.31 333 LEU A O 1
ATOM 2656 N N . ALA A 1 334 ? -19.903 1.908 22.070 1.00 95.88 334 ALA A N 1
ATOM 2657 C CA . ALA A 1 334 ? -19.479 3.283 22.325 1.00 95.88 334 ALA A CA 1
ATOM 2658 C C . ALA A 1 334 ? -19.275 4.086 21.027 1.00 95.88 334 ALA A C 1
ATOM 2660 O O . ALA A 1 334 ? -19.502 5.293 21.001 1.00 95.88 334 ALA A O 1
ATOM 2661 N N . ALA A 1 335 ? -18.833 3.456 19.936 1.00 96.44 335 ALA A N 1
ATOM 2662 C CA . ALA A 1 335 ? -18.767 4.115 18.632 1.00 96.44 335 ALA A CA 1
ATOM 2663 C C . ALA A 1 335 ? -20.176 4.326 18.045 1.00 96.44 335 ALA A C 1
ATOM 2665 O O . ALA A 1 335 ? -20.504 5.435 17.628 1.00 96.44 335 ALA A O 1
ATOM 2666 N N . LEU A 1 336 ? -21.028 3.296 18.086 1.00 95.69 336 LEU A N 1
ATOM 2667 C CA . LEU A 1 336 ? -22.401 3.345 17.573 1.00 95.69 336 LEU A CA 1
ATOM 2668 C C . LEU A 1 336 ? -23.302 4.313 18.355 1.00 95.69 336 LEU A C 1
ATOM 2670 O O . LEU A 1 336 ? -24.158 4.953 17.752 1.00 95.69 336 LEU A O 1
ATOM 2674 N N . SER A 1 337 ? -23.088 4.488 19.664 1.00 94.31 337 SER A N 1
ATOM 2675 C CA . SER A 1 337 ? -23.858 5.427 20.495 1.00 94.31 337 SER A CA 1
ATOM 2676 C C . SER A 1 337 ? -23.763 6.870 19.993 1.00 94.31 337 SER A C 1
ATOM 2678 O O . SER A 1 337 ? -24.715 7.639 20.126 1.00 94.31 337 SER A O 1
ATOM 2680 N N . ARG A 1 338 ? -22.634 7.236 19.371 1.00 93.56 338 ARG A N 1
ATOM 2681 C CA . ARG A 1 338 ? -22.396 8.581 18.833 1.00 93.56 338 ARG A CA 1
ATOM 2682 C C . ARG A 1 338 ? -23.190 8.870 17.563 1.00 93.56 338 ARG A C 1
ATOM 2684 O O . ARG A 1 338 ? -23.474 10.034 17.300 1.00 93.56 338 ARG A O 1
ATOM 2691 N N . VAL A 1 339 ? -23.560 7.826 16.824 1.00 94.75 339 VAL A N 1
ATOM 2692 C CA . VAL A 1 339 ? -24.295 7.893 15.549 1.00 94.75 339 VAL A CA 1
ATOM 2693 C C . VAL A 1 339 ? -25.695 7.277 15.653 1.00 94.75 339 VAL A C 1
ATOM 2695 O O . VAL A 1 339 ? -26.340 7.013 14.642 1.00 94.75 339 VAL A O 1
ATOM 2698 N N . ALA A 1 340 ? -26.183 7.030 16.873 1.00 91.69 340 ALA A N 1
ATOM 2699 C CA . ALA A 1 340 ? -27.468 6.372 17.114 1.00 91.69 340 ALA A CA 1
ATOM 2700 C C . ALA A 1 340 ? -28.675 7.197 16.626 1.00 91.69 340 ALA A C 1
ATOM 2702 O O . ALA A 1 340 ? -29.743 6.640 16.390 1.00 91.69 340 ALA A O 1
ATOM 2703 N N . ASP A 1 341 ? -28.511 8.506 16.421 1.00 92.06 341 ASP A N 1
ATOM 2704 C CA . ASP A 1 341 ? -29.511 9.380 15.796 1.00 92.06 341 ASP A CA 1
ATOM 2705 C C . ASP A 1 341 ? -29.677 9.153 14.280 1.00 92.06 341 ASP A C 1
ATOM 2707 O O . ASP A 1 341 ? -30.566 9.745 13.673 1.00 92.06 341 ASP A O 1
ATOM 2711 N N . LEU A 1 342 ? -28.851 8.289 13.679 1.00 93.12 342 LEU A N 1
ATOM 2712 C CA . LEU A 1 342 ? -28.961 7.821 12.292 1.00 93.12 342 LEU A CA 1
ATOM 2713 C C . LEU A 1 342 ? -29.551 6.405 12.197 1.00 93.12 342 LEU A C 1
ATOM 2715 O O . LEU A 1 342 ? -29.322 5.698 11.217 1.00 93.12 342 LEU A O 1
ATOM 2719 N N . ALA A 1 343 ? -30.226 5.916 13.244 1.00 90.25 343 ALA A N 1
ATOM 2720 C CA . ALA A 1 343 ? -30.580 4.502 13.328 1.00 90.25 343 ALA A CA 1
ATOM 2721 C C . ALA A 1 343 ? -31.490 4.016 12.190 1.00 90.25 343 ALA A C 1
ATOM 2723 O O . ALA A 1 343 ? -31.357 2.872 11.755 1.00 90.25 343 ALA A O 1
ATOM 2724 N N . GLU A 1 344 ? -32.402 4.859 11.704 1.00 88.94 344 GLU A N 1
ATOM 2725 C CA . GLU A 1 344 ? -33.277 4.509 10.582 1.00 88.94 344 GLU A CA 1
ATOM 2726 C C . GLU A 1 344 ? -32.482 4.380 9.279 1.00 88.94 344 GLU A C 1
ATOM 2728 O O . GLU A 1 344 ? -32.620 3.377 8.579 1.00 88.94 344 GLU A O 1
ATOM 2733 N N . GLU A 1 345 ? -31.586 5.328 8.995 1.00 92.62 345 GLU A N 1
ATOM 2734 C CA . GLU A 1 345 ? -30.712 5.286 7.824 1.00 92.62 345 GLU A CA 1
ATOM 2735 C C . GLU A 1 345 ? -29.753 4.101 7.877 1.00 92.62 345 GLU A C 1
ATOM 2737 O O . GLU A 1 345 ? -29.606 3.395 6.884 1.00 92.62 345 GLU A O 1
ATOM 2742 N N . ILE A 1 346 ? -29.148 3.829 9.038 1.00 92.19 346 ILE A N 1
ATOM 2743 C CA . ILE A 1 346 ? -28.236 2.692 9.216 1.00 92.19 346 ILE A CA 1
ATOM 2744 C C . ILE A 1 346 ? -28.955 1.372 8.913 1.00 92.19 346 ILE A C 1
ATOM 2746 O O . ILE A 1 346 ? -28.402 0.529 8.211 1.00 92.19 346 ILE A O 1
ATOM 2750 N N . ARG A 1 347 ? -30.191 1.186 9.403 1.00 86.06 347 ARG A N 1
ATOM 2751 C CA . ARG A 1 347 ? -30.977 -0.032 9.131 1.00 86.06 347 ARG A CA 1
ATOM 2752 C C . ARG A 1 347 ? -31.447 -0.136 7.680 1.00 86.06 347 ARG A C 1
ATOM 2754 O O . ARG A 1 347 ? -31.683 -1.244 7.209 1.00 86.06 347 ARG A O 1
ATOM 2761 N N . ALA A 1 348 ? -31.604 0.991 6.989 1.00 87.56 348 ALA A N 1
ATOM 2762 C CA . ALA A 1 348 ? -32.005 1.023 5.586 1.00 87.56 348 ALA A CA 1
ATOM 2763 C C . ALA A 1 348 ? -30.856 0.684 4.619 1.00 87.56 348 ALA A C 1
ATOM 2765 O O . ALA A 1 348 ? -31.114 0.375 3.455 1.00 87.56 348 ALA A O 1
ATOM 2766 N N . VAL A 1 349 ? -29.598 0.733 5.075 1.00 85.38 349 VAL A N 1
ATOM 2767 C CA . VAL A 1 349 ? -28.437 0.400 4.244 1.00 85.38 349 VAL A CA 1
ATOM 2768 C C . VAL A 1 349 ? -28.405 -1.096 3.943 1.00 85.38 349 VAL A C 1
ATOM 2770 O O . VAL A 1 349 ? -28.183 -1.931 4.821 1.00 85.38 349 VAL A O 1
ATOM 2773 N N . ASP A 1 350 ? -28.502 -1.427 2.660 1.00 79.38 350 ASP A N 1
ATOM 2774 C CA . ASP A 1 350 ? -28.102 -2.735 2.162 1.00 79.38 350 ASP A CA 1
ATOM 2775 C C . ASP A 1 350 ? -26.571 -2.781 2.032 1.00 79.38 350 ASP A C 1
ATOM 2777 O O . ASP A 1 350 ? -25.979 -2.302 1.065 1.00 79.38 350 ASP A O 1
ATOM 2781 N N . VAL A 1 351 ? -25.893 -3.353 3.029 1.00 73.88 351 VAL A N 1
ATOM 2782 C CA . VAL A 1 351 ? -24.427 -3.516 2.994 1.00 73.88 351 VAL A CA 1
ATOM 2783 C C . VAL A 1 351 ? -23.972 -4.423 1.849 1.00 73.88 351 VAL A C 1
ATOM 2785 O O . VAL A 1 351 ? -22.825 -4.309 1.404 1.00 73.88 351 VAL A O 1
ATOM 2788 N N . GLU A 1 352 ? -24.866 -5.293 1.364 1.00 64.81 352 GLU A N 1
ATOM 2789 C CA . GLU A 1 352 ? -24.663 -6.103 0.172 1.00 64.81 352 GLU A CA 1
ATOM 2790 C C . GLU A 1 352 ? -24.982 -5.342 -1.116 1.00 64.81 352 GLU A C 1
ATOM 2792 O O . GLU A 1 352 ? -24.917 -5.962 -2.166 1.00 64.81 352 GLU A O 1
ATOM 2797 N N . SER A 1 353 ? -25.310 -4.043 -1.091 1.00 68.94 353 SER A N 1
ATOM 2798 C CA . SER A 1 353 ? -25.407 -3.179 -2.285 1.00 68.94 353 SER A CA 1
ATOM 2799 C C . SER A 1 353 ? -24.262 -2.147 -2.373 1.00 68.94 353 SER A C 1
ATOM 2801 O O . SER A 1 353 ? -24.116 -1.461 -3.384 1.00 68.94 353 SER A O 1
ATOM 2803 N N . LEU A 1 354 ? -23.385 -2.091 -1.361 1.00 71.12 354 LEU A N 1
ATOM 2804 C CA . LEU A 1 354 ? -22.272 -1.144 -1.309 1.00 71.12 354 LEU A CA 1
ATOM 2805 C C . LEU A 1 354 ? -21.043 -1.600 -2.119 1.00 71.12 354 LEU A C 1
ATOM 2807 O O . LEU A 1 354 ? -20.480 -2.662 -1.830 1.00 71.12 354 LEU A O 1
ATOM 2811 N N . PRO A 1 355 ? -20.533 -0.770 -3.049 1.00 62.22 355 PRO A N 1
ATOM 2812 C CA . PRO A 1 355 ? -19.352 -1.110 -3.832 1.00 62.22 355 PRO A CA 1
ATOM 2813 C C . PRO A 1 355 ? -18.109 -1.271 -2.945 1.00 62.22 355 PRO A C 1
ATOM 2815 O O . PRO A 1 355 ? -17.920 -0.554 -1.955 1.00 62.22 355 PRO A O 1
ATOM 2818 N N . GLY A 1 356 ? -17.262 -2.234 -3.317 1.00 63.66 356 GLY A N 1
ATOM 2819 C CA . GLY A 1 356 ? -15.895 -2.366 -2.818 1.00 63.66 356 GLY A CA 1
ATOM 2820 C C . GLY A 1 356 ? -14.961 -1.343 -3.465 1.00 63.66 356 GLY A C 1
ATOM 2821 O O . GLY A 1 356 ? -15.368 -0.550 -4.312 1.00 63.66 356 GLY A O 1
ATOM 2822 N N . SER A 1 357 ? -13.693 -1.350 -3.054 1.00 56.03 357 SER A N 1
ATOM 2823 C CA . SER A 1 357 ? -12.843 -0.185 -3.289 1.00 56.03 357 SER A CA 1
A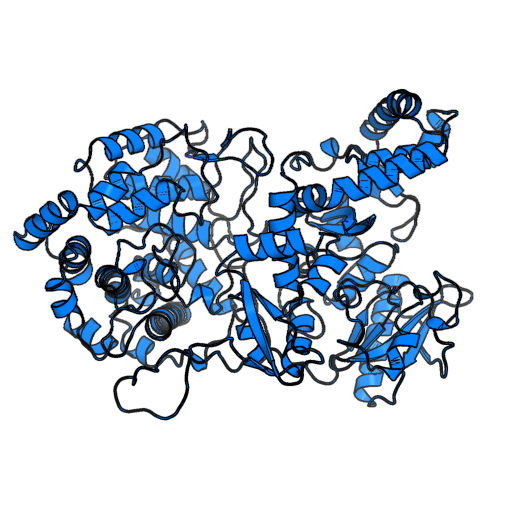TOM 2824 C C . SER A 1 357 ? -12.244 0.020 -4.691 1.00 56.03 357 SER A C 1
ATOM 2826 O O . SER A 1 357 ? -11.447 0.942 -4.734 1.00 56.03 357 SER A O 1
ATOM 2828 N N . LYS A 1 358 ? -12.542 -0.742 -5.780 1.00 51.59 358 LYS A N 1
ATOM 2829 C CA . LYS A 1 358 ? -12.035 -0.471 -7.172 1.00 51.59 358 LYS A CA 1
ATOM 2830 C C . LYS A 1 358 ? -12.764 -1.178 -8.353 1.00 51.59 358 LYS A C 1
ATOM 2832 O O . LYS A 1 358 ? -12.261 -2.170 -8.874 1.00 51.59 358 LYS A O 1
ATOM 2837 N N . GLY A 1 359 ? -13.846 -0.593 -8.874 1.00 39.34 359 GLY A N 1
ATOM 2838 C CA . GLY A 1 359 ? -14.173 -0.606 -10.315 1.00 39.34 359 GLY A CA 1
ATOM 2839 C C . GLY A 1 359 ? -14.776 -1.876 -10.939 1.00 39.34 359 GLY A C 1
ATOM 2840 O O . GLY A 1 359 ? -14.058 -2.776 -11.372 1.00 39.34 359 GLY A O 1
ATOM 2841 N N . GLY A 1 360 ? -16.100 -1.858 -11.125 1.00 33.94 360 GLY A N 1
ATOM 2842 C CA . GLY A 1 360 ? -16.830 -2.720 -12.065 1.00 33.94 360 GLY A CA 1
ATOM 2843 C C . GLY A 1 360 ? -18.142 -3.220 -11.480 1.00 33.94 360 GLY A C 1
ATOM 2844 O O . GLY A 1 360 ? -18.088 -4.165 -10.715 1.00 33.94 360 GLY A O 1
ATOM 2845 N N . SER A 1 361 ? -19.269 -2.554 -11.796 1.00 38.47 361 SER A N 1
ATOM 2846 C CA . SER A 1 361 ? -20.687 -2.962 -11.581 1.00 38.47 361 SER A CA 1
ATOM 2847 C C . SER A 1 361 ? -21.022 -3.824 -10.340 1.00 38.47 361 SER A C 1
ATOM 2849 O O . SER A 1 361 ? -21.977 -4.600 -10.345 1.00 38.47 361 SER A O 1
ATOM 2851 N N . GLY A 1 362 ? -20.227 -3.710 -9.276 1.00 40.25 362 GLY A N 1
ATOM 2852 C CA . GLY A 1 362 ? -19.930 -4.861 -8.435 1.00 40.25 362 GLY A CA 1
ATOM 2853 C C . GLY A 1 362 ? -21.113 -5.255 -7.585 1.00 40.25 362 GLY A C 1
ATOM 2854 O O . GLY A 1 362 ? -21.521 -4.473 -6.737 1.00 40.25 362 GLY A O 1
ATOM 2855 N N . THR A 1 363 ? -21.618 -6.475 -7.786 1.00 39.84 363 THR A N 1
ATOM 2856 C CA . THR A 1 363 ? -22.473 -7.144 -6.805 1.00 39.84 363 THR A CA 1
ATOM 2857 C C . THR A 1 363 ? -21.655 -7.325 -5.525 1.00 39.84 363 THR A C 1
ATOM 2859 O O . THR A 1 363 ? -20.634 -8.007 -5.554 1.00 39.84 363 THR A O 1
ATOM 2862 N N . PRO A 1 364 ? -22.033 -6.685 -4.425 1.00 39.69 364 PRO A N 1
ATOM 2863 C CA . PRO A 1 364 ? -21.202 -6.636 -3.227 1.00 39.69 364 PRO A CA 1
ATOM 2864 C C . PRO A 1 364 ? -21.026 -7.965 -2.528 1.00 39.69 364 PRO A C 1
ATOM 2866 O O . PRO A 1 364 ? -21.795 -8.904 -2.712 1.00 39.69 364 PRO A O 1
ATOM 2869 N N . VAL A 1 365 ? -20.010 -7.985 -1.669 1.00 42.19 365 VAL A N 1
ATOM 2870 C CA . VAL A 1 365 ? -19.699 -9.099 -0.782 1.00 42.19 365 VAL A CA 1
ATOM 2871 C C . VAL A 1 365 ? -20.801 -9.211 0.260 1.00 42.19 365 VAL A C 1
ATOM 2873 O O . VAL A 1 365 ? -20.914 -8.320 1.115 1.00 42.19 365 VAL A O 1
ATOM 2876 N N . PRO A 1 366 ? -21.576 -10.305 0.246 1.00 40.00 366 PRO A N 1
ATOM 2877 C CA . PRO A 1 366 ? -22.435 -10.618 1.365 1.00 40.00 366 PRO A CA 1
ATOM 2878 C C . PRO A 1 366 ? -21.555 -10.757 2.613 1.00 40.00 366 PRO A C 1
ATOM 2880 O O . PRO A 1 366 ? -20.481 -11.370 2.523 1.00 40.00 366 PRO A O 1
ATOM 2883 N N . PRO A 1 367 ? -21.966 -10.270 3.799 1.00 42.62 367 PRO A N 1
ATOM 2884 C CA . PRO A 1 367 ? -21.406 -10.818 5.035 1.00 42.62 367 PRO A CA 1
ATOM 2885 C C . PRO A 1 367 ? -21.456 -12.353 4.919 1.00 42.62 367 PRO A C 1
ATOM 2887 O O . PRO A 1 367 ? -22.390 -12.849 4.300 1.00 42.62 367 PRO A O 1
ATOM 2890 N N . PRO A 1 368 ? -20.468 -13.132 5.397 1.00 43.22 368 PRO A N 1
ATOM 2891 C CA . PRO A 1 368 ? -20.393 -14.560 5.084 1.00 43.22 368 PRO A CA 1
ATOM 2892 C C . PRO A 1 368 ? -21.684 -15.344 5.431 1.00 43.22 368 PRO A C 1
ATOM 2894 O O . PRO A 1 368 ? -21.830 -15.835 6.553 1.00 43.22 368 PRO A O 1
ATOM 2897 N N . ARG A 1 369 ? -22.562 -15.441 4.407 1.00 46.88 369 ARG A N 1
ATOM 2898 C CA . ARG A 1 369 ? -23.806 -16.197 4.129 1.00 46.88 369 ARG A CA 1
ATOM 2899 C C . ARG A 1 369 ? -24.967 -15.317 3.620 1.00 46.88 369 ARG A C 1
ATOM 2901 O O . ARG A 1 369 ? -25.284 -14.282 4.189 1.00 46.88 369 ARG A O 1
ATOM 2908 N N . ARG A 1 370 ? -25.697 -15.879 2.647 1.00 34.31 370 ARG A N 1
ATOM 2909 C CA . ARG A 1 370 ? -27.039 -15.486 2.184 1.00 34.31 370 ARG A CA 1
ATOM 2910 C C . ARG A 1 370 ? -28.070 -16.568 2.522 1.00 34.31 370 ARG A C 1
ATOM 2912 O O . ARG A 1 370 ? -27.764 -17.746 2.348 1.00 34.31 370 ARG A O 1
ATOM 2919 N N . LEU A 1 371 ? -29.288 -16.161 2.902 1.00 30.45 371 LEU A N 1
ATOM 2920 C CA . LEU A 1 371 ? -30.531 -16.340 2.119 1.00 30.45 371 LEU A CA 1
ATOM 2921 C C . LEU A 1 371 ? -31.756 -15.712 2.844 1.00 30.45 371 LEU A C 1
ATOM 2923 O O . LEU A 1 371 ? -32.199 -16.221 3.862 1.00 30.45 371 LEU A O 1
ATOM 2927 N N . ILE A 1 372 ? -32.335 -14.689 2.189 1.00 32.41 372 ILE A N 1
ATOM 2928 C CA . ILE A 1 372 ? -33.776 -14.355 2.038 1.00 32.41 372 ILE A CA 1
ATOM 2929 C C . ILE A 1 372 ? -34.530 -13.561 3.142 1.00 32.41 372 ILE A C 1
ATOM 2931 O O . ILE A 1 372 ? -34.880 -14.090 4.185 1.00 32.41 372 ILE A O 1
ATOM 2935 N N . ARG A 1 373 ? -34.923 -12.336 2.719 1.00 32.53 373 ARG A N 1
ATOM 2936 C CA . ARG A 1 373 ? -36.109 -11.479 3.006 1.00 32.53 373 ARG A CA 1
ATOM 2937 C C . ARG A 1 373 ? -36.438 -11.085 4.460 1.00 32.53 373 ARG A C 1
ATOM 2939 O O . ARG A 1 373 ? -36.876 -11.901 5.256 1.00 32.53 373 ARG A O 1
ATOM 2946 N N . LEU A 1 374 ? -36.387 -9.767 4.703 1.00 32.41 374 LEU A N 1
ATOM 2947 C CA . LEU A 1 374 ? -37.073 -9.040 5.791 1.00 32.41 374 LEU A CA 1
ATOM 2948 C C . LEU A 1 374 ? -38.569 -9.440 5.871 1.00 32.41 374 LEU A C 1
ATOM 2950 O O . LEU A 1 374 ? -39.154 -9.672 4.805 1.00 32.41 374 LEU A O 1
ATOM 2954 N N . PRO A 1 375 ? -39.217 -9.479 7.062 1.00 39.19 375 PRO A N 1
ATOM 2955 C CA . PRO A 1 375 ? -39.028 -8.549 8.180 1.00 39.19 375 PRO A CA 1
ATOM 2956 C C . PRO A 1 375 ? -38.987 -9.232 9.566 1.00 39.19 375 PRO A C 1
ATOM 2958 O O . PRO A 1 375 ? -40.014 -9.354 10.218 1.00 39.19 375 PRO A O 1
ATOM 2961 N N . GLU A 1 376 ? -37.806 -9.617 10.041 1.00 33.16 376 GLU A N 1
ATOM 2962 C CA . GLU A 1 376 ? -37.494 -9.933 11.449 1.00 33.16 376 GLU A CA 1
ATOM 2963 C C . GLU A 1 376 ? -36.002 -9.592 11.679 1.00 33.16 376 GLU A C 1
ATOM 2965 O O . GLU A 1 376 ? -35.263 -9.515 10.687 1.00 33.16 376 GLU A O 1
ATOM 2970 N N . PRO A 1 377 ? -35.550 -9.287 12.920 1.00 34.97 377 PRO A N 1
ATOM 2971 C CA . PRO A 1 377 ? -34.166 -8.880 13.188 1.00 34.97 377 PRO A CA 1
ATOM 2972 C C . PRO A 1 377 ? -33.168 -9.886 12.592 1.00 34.97 377 PRO A C 1
ATOM 2974 O O . PRO A 1 377 ? -33.463 -11.081 12.539 1.00 34.97 377 PRO A O 1
ATOM 2977 N N . PRO A 1 378 ? -32.009 -9.420 12.095 1.00 34.38 378 PRO A N 1
ATOM 2978 C CA . PRO A 1 378 ? -31.146 -10.215 11.233 1.00 34.38 378 PRO A CA 1
ATOM 2979 C C . PRO A 1 378 ? -30.714 -11.518 11.917 1.00 34.38 378 PRO A C 1
ATOM 2981 O O . PRO A 1 378 ? -29.961 -11.514 12.887 1.00 34.38 378 PRO A O 1
ATOM 2984 N N . THR A 1 379 ? -31.172 -12.651 11.381 1.00 35.56 379 THR A N 1
ATOM 2985 C CA . THR A 1 379 ? -30.692 -13.987 11.754 1.00 35.56 379 THR A CA 1
ATOM 2986 C C . THR A 1 379 ? -29.187 -14.083 11.516 1.00 35.56 379 THR A C 1
ATOM 2988 O O . THR A 1 379 ? -28.719 -13.938 10.382 1.00 35.56 379 THR A O 1
ATOM 2991 N N . ALA A 1 380 ? -28.422 -14.361 12.574 1.00 36.38 380 ALA A N 1
ATOM 2992 C CA . ALA A 1 380 ? -26.990 -14.580 12.457 1.00 36.38 380 ALA A CA 1
ATOM 2993 C C . ALA A 1 380 ? -26.662 -15.812 11.626 1.00 36.38 380 ALA A C 1
ATOM 2995 O O . ALA A 1 380 ? -27.347 -16.837 11.618 1.00 36.38 380 ALA A O 1
ATOM 2996 N N . CYS A 1 381 ? -25.543 -15.692 10.927 1.00 29.83 381 CYS A N 1
ATOM 2997 C CA . CYS A 1 381 ? -25.130 -16.635 9.919 1.00 29.83 381 CYS A CA 1
ATOM 2998 C C . CYS A 1 381 ?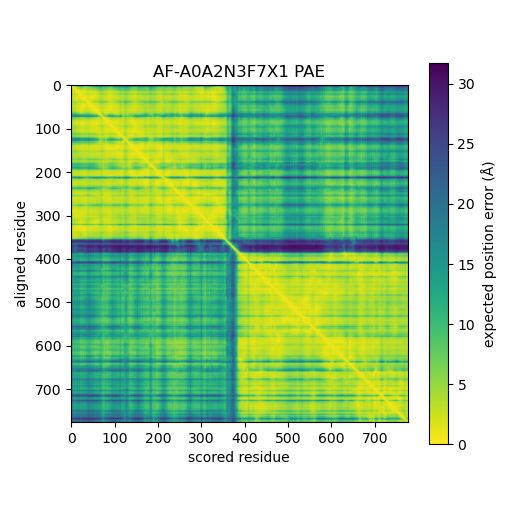 -23.849 -17.395 10.347 1.00 29.83 381 CYS A C 1
ATOM 3000 O O . CYS A 1 381 ? -22.801 -16.781 10.550 1.00 29.83 381 CYS A O 1
ATOM 3002 N N . PRO A 1 382 ? -23.882 -18.738 10.465 1.00 31.75 382 PRO A N 1
ATOM 3003 C CA . PRO A 1 382 ? -22.876 -19.525 11.212 1.00 31.75 382 PRO A CA 1
ATOM 3004 C C . PRO A 1 382 ? -21.465 -19.737 10.592 1.00 31.75 382 PRO A C 1
ATOM 3006 O O . PRO A 1 382 ? -21.215 -20.810 10.075 1.00 31.75 382 PRO A O 1
ATOM 3009 N N . VAL A 1 383 ? -20.540 -18.778 10.476 1.00 34.22 383 VAL A N 1
ATOM 3010 C CA . VAL A 1 383 ? -19.091 -18.945 10.082 1.00 34.22 383 VAL A CA 1
ATOM 3011 C C . VAL A 1 383 ? -18.687 -20.107 9.111 1.00 34.22 383 VAL A C 1
ATOM 3013 O O . VAL A 1 383 ? -18.632 -21.272 9.519 1.00 34.22 383 VAL A O 1
ATOM 3016 N N . PRO A 1 384 ? -18.263 -19.848 7.855 1.00 35.16 384 PRO A N 1
ATOM 3017 C CA . PRO A 1 384 ? -17.602 -20.870 7.035 1.00 35.16 384 PRO A CA 1
ATOM 3018 C C . PRO A 1 384 ? -16.291 -21.335 7.691 1.00 35.16 384 PRO A C 1
ATOM 3020 O O . PRO A 1 384 ? -15.425 -20.525 8.013 1.00 35.16 384 PRO A O 1
ATOM 3023 N N . ARG A 1 385 ? -16.122 -22.648 7.883 1.00 46.06 385 ARG A N 1
ATOM 3024 C CA . ARG A 1 385 ? -14.894 -23.258 8.433 1.00 46.06 385 ARG A CA 1
ATOM 3025 C C . ARG A 1 385 ? -13.872 -23.649 7.346 1.00 46.06 385 ARG A C 1
ATOM 3027 O O . ARG A 1 385 ? -13.132 -24.605 7.546 1.00 46.06 385 ARG A O 1
ATOM 3034 N N . GLY A 1 386 ? -13.824 -22.953 6.207 1.00 59.97 386 GLY A N 1
ATOM 3035 C CA . GLY A 1 386 ? -12.996 -23.360 5.062 1.00 59.97 386 GLY A CA 1
ATOM 3036 C C . GLY A 1 386 ? -12.481 -22.208 4.201 1.00 59.97 386 GLY A C 1
ATOM 3037 O O . GLY A 1 386 ? -12.898 -21.062 4.361 1.00 59.97 386 GLY A O 1
ATOM 3038 N N . THR A 1 387 ? -11.558 -22.538 3.299 1.00 71.75 387 THR A N 1
ATOM 3039 C CA . THR A 1 387 ? -11.001 -21.643 2.278 1.00 71.75 387 THR A CA 1
ATOM 3040 C C . THR A 1 387 ? -12.126 -21.102 1.382 1.00 71.75 387 THR A C 1
ATOM 3042 O O . THR A 1 387 ? -12.890 -21.906 0.839 1.00 71.75 387 THR A O 1
ATOM 3045 N N . PRO A 1 388 ? -12.273 -19.772 1.217 1.00 74.94 388 PRO A N 1
ATOM 3046 C CA . PRO A 1 388 ? -13.298 -19.216 0.340 1.00 74.94 388 PRO A CA 1
ATOM 3047 C C . PRO A 1 388 ? -13.053 -19.676 -1.100 1.00 74.94 388 PRO A C 1
ATOM 3049 O O . PRO A 1 388 ? -11.909 -19.722 -1.556 1.00 74.94 388 PRO A O 1
ATOM 3052 N N . THR A 1 389 ? -14.128 -20.066 -1.784 1.00 83.12 389 THR A N 1
ATOM 3053 C CA . THR A 1 389 ? -14.082 -20.644 -3.132 1.00 83.12 389 THR A CA 1
ATOM 3054 C C . THR A 1 389 ? -14.678 -19.666 -4.134 1.00 83.12 389 THR A C 1
ATOM 3056 O O . THR A 1 389 ? -15.756 -19.131 -3.887 1.00 83.12 389 THR A O 1
ATOM 3059 N N . TYR A 1 390 ? -13.981 -19.452 -5.249 1.00 84.69 390 TYR A N 1
ATOM 3060 C CA . TYR A 1 390 ? -14.377 -18.545 -6.326 1.00 84.69 390 TYR A CA 1
ATOM 3061 C C . TYR A 1 390 ? -14.220 -19.226 -7.693 1.00 84.69 390 TYR A C 1
ATOM 3063 O O . TYR A 1 390 ? -13.364 -20.100 -7.826 1.00 84.69 390 TYR A O 1
ATOM 3071 N N . PRO A 1 391 ? -14.967 -18.820 -8.734 1.00 85.88 391 PRO A N 1
ATOM 3072 C CA . PRO A 1 391 ? -14.741 -19.312 -10.092 1.00 85.88 391 PRO A CA 1
ATOM 3073 C C . PRO A 1 391 ? -13.363 -18.899 -10.626 1.00 85.88 391 PRO A C 1
ATOM 3075 O O . PRO A 1 391 ? -12.950 -17.742 -10.481 1.00 85.88 391 PRO A O 1
ATOM 3078 N N . TRP A 1 392 ? -12.659 -19.813 -11.299 1.00 86.81 392 TRP A N 1
ATOM 3079 C CA . TRP A 1 392 ? -11.390 -19.525 -11.977 1.00 86.81 392 TRP A CA 1
ATOM 3080 C C . TRP A 1 392 ? -11.524 -18.381 -12.990 1.00 86.81 392 TRP A C 1
ATOM 3082 O O . TRP A 1 392 ? -10.625 -17.543 -13.105 1.00 86.81 392 TRP A O 1
ATOM 3092 N N . GLU A 1 393 ? -12.670 -18.278 -13.668 1.00 82.69 393 GLU A N 1
ATOM 3093 C CA . GLU A 1 393 ? -12.962 -17.224 -14.637 1.00 82.69 393 GLU A CA 1
ATOM 3094 C C . GLU A 1 393 ? -12.949 -15.819 -14.012 1.00 82.69 393 GLU A C 1
ATOM 3096 O O . GLU A 1 393 ? -12.575 -14.862 -14.687 1.00 82.69 393 GLU A O 1
ATOM 3101 N N . GLY A 1 394 ? -13.278 -15.678 -12.721 1.00 79.50 394 GLY A N 1
ATOM 3102 C CA . GLY A 1 394 ? -13.248 -14.394 -12.005 1.00 79.50 394 GLY A CA 1
ATOM 3103 C C . GLY A 1 394 ? -11.831 -13.867 -11.743 1.00 79.50 394 GLY A C 1
ATOM 3104 O O . GLY A 1 394 ? -11.617 -12.664 -11.570 1.00 79.50 394 GLY A O 1
ATOM 3105 N N . ALA A 1 395 ? -10.819 -14.738 -11.791 1.00 86.38 395 ALA A N 1
ATOM 3106 C CA . ALA A 1 395 ? -9.431 -14.342 -11.576 1.00 86.38 395 ALA A CA 1
ATOM 3107 C C . ALA A 1 395 ? -8.858 -13.498 -12.734 1.00 86.38 395 ALA A C 1
ATOM 3109 O O . ALA A 1 395 ? -7.885 -12.765 -12.525 1.00 86.38 395 ALA A O 1
ATOM 3110 N N . PHE A 1 396 ? -9.434 -13.587 -13.941 1.00 85.94 396 PHE A N 1
ATOM 3111 C CA . PHE A 1 396 ? -8.959 -12.864 -15.129 1.00 85.94 396 PHE A CA 1
ATOM 3112 C C . PHE A 1 396 ? -9.360 -11.392 -15.143 1.00 85.94 396 PHE A C 1
ATOM 3114 O O . PHE A 1 396 ? -8.457 -10.548 -15.196 1.00 85.94 396 PHE A O 1
ATOM 3121 N N . PRO A 1 397 ? -10.661 -11.049 -15.041 1.00 85.88 397 PRO A N 1
ATOM 3122 C CA . PRO A 1 397 ? -11.081 -9.656 -14.998 1.00 85.88 397 PRO A CA 1
ATOM 3123 C C . PRO A 1 397 ? -10.458 -8.917 -13.819 1.00 85.88 397 PRO A C 1
ATOM 3125 O O . PRO A 1 397 ? -10.076 -7.756 -13.945 1.00 85.88 397 PRO A O 1
ATOM 3128 N N . ARG A 1 398 ? -10.269 -9.607 -12.686 1.00 87.38 398 ARG A N 1
ATOM 3129 C CA . ARG A 1 398 ? -9.607 -9.034 -11.514 1.00 87.38 398 ARG A CA 1
ATOM 3130 C C . ARG A 1 398 ? -8.178 -8.604 -11.827 1.00 87.38 398 ARG A C 1
ATOM 3132 O O . ARG A 1 398 ? -7.786 -7.484 -11.500 1.00 87.38 398 ARG A O 1
ATOM 3139 N N . ALA A 1 399 ? -7.388 -9.484 -12.443 1.00 89.69 399 ALA A N 1
ATOM 3140 C CA . ALA A 1 399 ? -6.010 -9.167 -12.805 1.00 89.69 399 ALA A CA 1
ATOM 3141 C C . ALA A 1 399 ? -5.951 -8.016 -13.824 1.00 89.69 399 ALA A C 1
ATOM 3143 O O . ALA A 1 399 ? -5.121 -7.124 -13.685 1.00 89.69 399 ALA A O 1
ATOM 3144 N N . LEU A 1 400 ? -6.853 -7.984 -14.810 1.00 89.75 400 LEU A N 1
ATOM 3145 C CA . LEU A 1 400 ? -6.947 -6.873 -15.765 1.00 89.75 400 LEU A CA 1
ATOM 3146 C C . LEU A 1 400 ? -7.261 -5.546 -15.064 1.00 89.75 400 LEU A C 1
ATOM 3148 O O . LEU A 1 400 ? -6.531 -4.573 -15.261 1.00 89.75 400 LEU A O 1
ATOM 3152 N N . SER A 1 401 ? -8.254 -5.537 -14.168 1.00 85.75 401 SER A N 1
ATOM 3153 C CA . SER A 1 401 ? -8.628 -4.354 -13.385 1.00 85.75 401 SER A CA 1
ATOM 3154 C C . SER A 1 401 ? -7.464 -3.822 -12.557 1.00 85.75 401 SER A C 1
ATOM 3156 O O . SER A 1 401 ? -7.147 -2.634 -12.619 1.00 85.75 401 SER A O 1
ATOM 3158 N N . ARG A 1 402 ? -6.733 -4.704 -11.863 1.00 85.62 402 ARG A N 1
ATOM 3159 C CA . ARG A 1 402 ? -5.536 -4.316 -11.098 1.00 85.62 402 ARG A CA 1
ATOM 3160 C C . ARG A 1 402 ? -4.395 -3.793 -11.942 1.00 85.62 402 ARG A C 1
ATOM 3162 O O . ARG A 1 402 ? -3.566 -3.030 -11.448 1.00 85.62 402 ARG A O 1
ATOM 3169 N N . HIS A 1 403 ? -4.372 -4.180 -13.205 1.00 90.75 403 HIS A N 1
ATOM 3170 C CA . HIS A 1 403 ? -3.405 -3.700 -14.162 1.00 90.75 403 HIS A CA 1
ATOM 3171 C C . HIS A 1 403 ? -3.878 -2.481 -14.947 1.00 90.75 403 HIS A C 1
ATOM 3173 O O . HIS A 1 403 ? -3.133 -2.073 -15.834 1.00 90.75 403 HIS A O 1
ATOM 3179 N N . HIS A 1 404 ? -5.029 -1.882 -14.605 1.00 89.00 404 HIS A N 1
ATOM 3180 C CA . HIS A 1 404 ? -5.615 -0.740 -15.317 1.00 89.00 404 HIS A CA 1
ATOM 3181 C C . HIS A 1 404 ? -5.851 -1.050 -16.803 1.00 89.00 404 HIS A C 1
ATOM 3183 O O . HIS A 1 404 ? -5.652 -0.208 -17.673 1.00 89.00 404 HIS A O 1
ATOM 3189 N N . LEU A 1 405 ? -6.202 -2.298 -17.115 1.00 90.31 405 LEU A N 1
ATOM 3190 C CA . LEU A 1 405 ? -6.471 -2.749 -18.475 1.00 90.31 405 LEU A CA 1
ATOM 3191 C C . LEU A 1 405 ? -7.963 -2.979 -18.638 1.00 90.31 405 LEU A C 1
ATOM 3193 O O . LEU A 1 405 ? -8.551 -3.744 -17.880 1.00 90.31 405 LEU A O 1
ATOM 3197 N N . GLN A 1 406 ? -8.548 -2.356 -19.664 1.00 84.31 406 GLN A N 1
ATOM 3198 C CA . GLN A 1 406 ? -9.962 -2.530 -20.019 1.00 84.31 406 GLN A CA 1
ATOM 3199 C C . GLN A 1 406 ? -10.940 -2.152 -18.892 1.00 84.31 406 GLN A C 1
ATOM 3201 O O . GLN A 1 406 ? -12.077 -2.616 -18.868 1.00 84.31 406 GLN A O 1
ATOM 3206 N N . THR A 1 407 ? -10.513 -1.289 -17.969 1.00 73.56 407 THR A N 1
ATOM 3207 C CA . THR A 1 407 ? -11.320 -0.809 -16.846 1.00 73.56 407 THR A CA 1
ATOM 3208 C C . THR A 1 407 ? -11.381 0.712 -16.814 1.00 73.56 407 THR A C 1
ATOM 3210 O O . THR A 1 407 ? -10.487 1.398 -17.311 1.00 73.56 407 THR A O 1
ATOM 3213 N N . ARG A 1 408 ? -12.464 1.251 -16.242 1.00 59.06 408 ARG A N 1
ATOM 3214 C CA . ARG A 1 408 ? -12.609 2.687 -15.983 1.00 59.06 408 ARG A CA 1
ATOM 3215 C C . ARG A 1 408 ? -12.031 2.980 -14.607 1.00 59.06 408 ARG A C 1
ATOM 3217 O O . ARG A 1 408 ? -12.582 2.539 -13.604 1.00 59.06 408 ARG A O 1
ATOM 3224 N N . TRP A 1 409 ? -10.887 3.643 -14.588 1.00 61.25 409 TRP A N 1
ATOM 3225 C CA . TRP A 1 409 ? -10.257 4.146 -13.378 1.00 61.25 409 TRP A CA 1
ATOM 3226 C C . TRP A 1 409 ? -10.046 5.640 -13.556 1.00 61.25 409 TRP A C 1
ATOM 3228 O O . TRP A 1 409 ? -9.138 6.069 -14.273 1.00 61.25 409 TRP A O 1
ATOM 3238 N N . ASP A 1 410 ? -10.918 6.420 -12.931 1.00 54.50 410 ASP A N 1
ATOM 3239 C CA . ASP A 1 410 ? -10.858 7.870 -13.004 1.00 54.50 410 ASP A CA 1
ATOM 3240 C C . ASP A 1 410 ? -9.679 8.383 -12.155 1.00 54.50 410 ASP A C 1
ATOM 3242 O O . ASP A 1 410 ? -9.326 7.815 -11.121 1.00 54.50 410 ASP A O 1
ATOM 3246 N N . ASN A 1 411 ? -9.003 9.434 -12.631 1.00 58.88 411 ASN A N 1
ATOM 3247 C CA . ASN A 1 411 ? -7.859 10.086 -11.969 1.00 58.88 411 ASN A CA 1
ATOM 3248 C C . ASN A 1 411 ? -6.560 9.256 -11.829 1.00 58.88 411 ASN A C 1
ATOM 3250 O O . ASN A 1 411 ? -5.678 9.605 -11.037 1.00 58.88 411 ASN A O 1
ATOM 3254 N N . ALA A 1 412 ? -6.375 8.188 -12.614 1.00 74.44 412 ALA A N 1
ATOM 3255 C CA . ALA A 1 412 ? -5.103 7.465 -12.649 1.00 74.44 412 ALA A CA 1
ATOM 3256 C C . ALA A 1 412 ? -3.957 8.332 -13.220 1.00 74.44 412 ALA A C 1
ATOM 3258 O O . ALA A 1 412 ? -4.064 8.951 -14.276 1.00 74.44 412 ALA A O 1
ATOM 3259 N N . THR A 1 413 ? -2.818 8.340 -12.528 1.00 81.19 413 THR A N 1
ATOM 3260 C CA . THR A 1 413 ? -1.559 8.971 -12.965 1.00 81.19 413 THR A CA 1
ATOM 3261 C C . THR A 1 413 ? -0.498 7.925 -13.298 1.00 81.19 413 THR A C 1
ATOM 3263 O O . THR A 1 413 ? -0.559 6.794 -12.803 1.00 81.19 413 THR 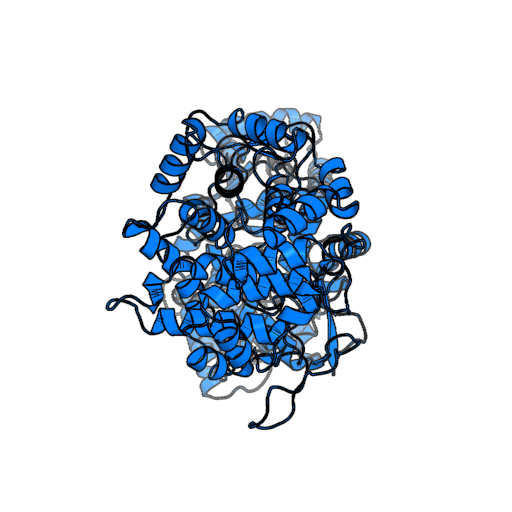A O 1
ATOM 3266 N N . THR A 1 414 ? 0.530 8.314 -14.059 1.00 87.94 414 THR A N 1
ATOM 3267 C CA . THR A 1 414 ? 1.716 7.484 -14.347 1.00 87.94 414 THR A CA 1
ATOM 3268 C C . THR A 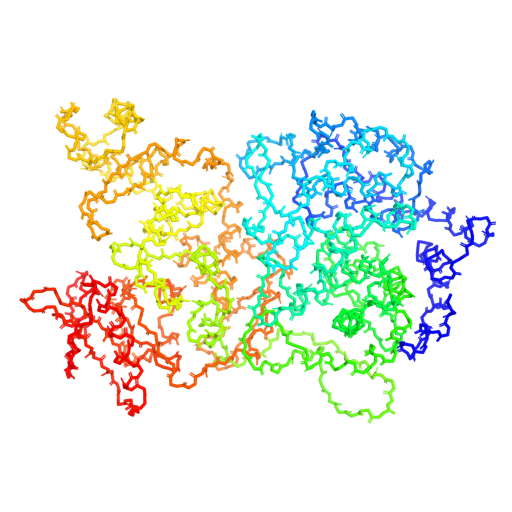1 414 ? 2.292 6.841 -13.085 1.00 87.94 414 THR A C 1
ATOM 3270 O O . THR A 1 414 ? 2.490 5.628 -13.033 1.00 87.94 414 THR A O 1
ATOM 3273 N N . ASP A 1 415 ? 2.488 7.632 -12.033 1.00 83.31 415 ASP A N 1
ATOM 3274 C CA . ASP A 1 415 ? 2.998 7.176 -10.743 1.00 83.31 415 ASP A CA 1
ATOM 3275 C C . ASP A 1 415 ? 2.070 6.160 -10.059 1.00 83.31 415 ASP A C 1
ATOM 3277 O O . ASP A 1 415 ? 2.533 5.149 -9.524 1.00 83.31 415 ASP A O 1
ATOM 3281 N N . SER A 1 416 ? 0.755 6.402 -10.096 1.00 79.25 416 SER A N 1
ATOM 3282 C CA . SER A 1 416 ? -0.236 5.513 -9.482 1.00 79.25 416 SER A CA 1
ATOM 3283 C C . SER A 1 416 ? -0.340 4.161 -10.193 1.00 79.25 416 SER A C 1
ATOM 3285 O O . SER A 1 416 ? -0.398 3.131 -9.522 1.00 79.25 416 SER A O 1
ATOM 3287 N N . VAL A 1 417 ? -0.279 4.150 -11.529 1.00 88.06 417 VAL A N 1
ATOM 3288 C CA . VAL A 1 417 ? -0.334 2.924 -12.332 1.00 88.06 417 VAL A CA 1
ATOM 3289 C C . VAL A 1 417 ? 0.915 2.090 -12.095 1.00 88.06 417 VAL A C 1
ATOM 3291 O O . VAL A 1 417 ? 0.805 0.897 -11.822 1.00 88.06 417 VAL A O 1
ATOM 3294 N N . VAL A 1 418 ? 2.103 2.709 -12.116 1.00 90.94 418 VAL A N 1
ATOM 3295 C CA . VAL A 1 418 ? 3.364 2.009 -11.819 1.00 90.94 418 VAL A CA 1
ATOM 3296 C C . VAL A 1 418 ? 3.358 1.423 -10.404 1.00 90.94 418 VAL A C 1
ATOM 3298 O O . VAL A 1 418 ? 3.854 0.315 -10.210 1.00 90.94 418 VAL A O 1
ATOM 3301 N N . ALA A 1 419 ? 2.773 2.126 -9.427 1.00 83.06 419 ALA A N 1
ATOM 3302 C CA . ALA A 1 419 ? 2.610 1.611 -8.069 1.00 83.06 419 ALA A CA 1
ATOM 3303 C C . ALA A 1 419 ? 1.697 0.378 -8.016 1.00 83.06 419 ALA A C 1
ATOM 3305 O O . ALA A 1 419 ? 2.031 -0.608 -7.360 1.00 83.06 419 ALA A O 1
ATOM 3306 N N . ASP A 1 420 ? 0.550 0.439 -8.695 1.00 85.12 420 ASP A N 1
ATOM 3307 C CA . ASP A 1 420 ? -0.482 -0.598 -8.625 1.00 85.12 420 ASP A CA 1
ATOM 3308 C C . ASP A 1 420 ? -0.055 -1.890 -9.337 1.00 85.12 420 ASP A C 1
ATOM 3310 O O . ASP A 1 420 ? -0.382 -2.977 -8.863 1.00 85.12 420 ASP A O 1
ATOM 3314 N N . VAL A 1 421 ? 0.755 -1.790 -10.400 1.00 92.44 421 VAL A N 1
ATOM 3315 C CA . VAL A 1 421 ? 1.331 -2.953 -11.110 1.00 92.44 421 VAL A CA 1
ATOM 3316 C C . VAL A 1 421 ? 2.707 -3.376 -10.585 1.00 92.44 421 VAL A C 1
ATOM 3318 O O . VAL A 1 421 ? 3.389 -4.185 -11.217 1.00 92.44 421 VAL A O 1
ATOM 3321 N N . ALA A 1 422 ? 3.120 -2.830 -9.436 1.00 91.56 422 ALA A N 1
ATOM 3322 C CA . ALA A 1 422 ? 4.420 -2.969 -8.771 1.00 91.56 422 ALA A CA 1
ATOM 3323 C C . ALA A 1 422 ? 5.637 -2.430 -9.553 1.00 91.56 422 ALA A C 1
ATOM 3325 O O . ALA A 1 422 ? 6.485 -1.751 -8.971 1.00 91.56 422 ALA A O 1
ATOM 3326 N N . ALA A 1 423 ? 5.764 -2.745 -10.844 1.00 95.38 423 ALA A N 1
ATOM 3327 C CA . ALA A 1 423 ? 6.814 -2.243 -11.725 1.00 95.38 423 ALA A CA 1
ATOM 3328 C C . ALA A 1 423 ? 6.462 -2.468 -13.206 1.00 95.38 423 ALA A C 1
ATOM 3330 O O . ALA A 1 423 ? 5.871 -3.485 -13.564 1.00 95.38 423 ALA A O 1
ATOM 3331 N N . VAL A 1 424 ? 6.898 -1.577 -14.097 1.00 97.31 424 VAL A N 1
ATOM 3332 C CA . VAL A 1 424 ? 6.721 -1.704 -15.554 1.00 97.31 424 VAL A CA 1
ATOM 3333 C C . VAL A 1 424 ? 8.014 -2.195 -16.199 1.00 97.31 424 VAL A C 1
ATOM 3335 O O . VAL A 1 424 ? 9.078 -1.609 -16.006 1.00 97.31 424 VAL A O 1
ATOM 3338 N N . HIS A 1 425 ? 7.949 -3.277 -16.973 1.00 95.69 425 HIS A N 1
ATOM 3339 C CA . HIS A 1 425 ? 9.125 -3.827 -17.643 1.00 95.69 425 HIS A CA 1
ATOM 3340 C C . HIS A 1 425 ? 9.694 -2.867 -18.702 1.00 95.69 425 HIS A C 1
ATOM 3342 O O . HIS A 1 425 ? 8.964 -2.287 -19.504 1.00 95.69 425 HIS A O 1
ATOM 3348 N N . ALA A 1 426 ? 11.019 -2.724 -18.732 1.00 94.69 426 ALA A N 1
ATOM 3349 C CA . ALA A 1 426 ? 11.712 -1.715 -19.531 1.00 94.69 426 ALA A CA 1
ATOM 3350 C C . ALA A 1 426 ? 12.961 -2.241 -20.259 1.00 94.69 426 ALA A C 1
ATOM 3352 O O . ALA A 1 426 ? 13.869 -1.477 -20.582 1.00 94.69 426 ALA A O 1
ATOM 3353 N N . ALA A 1 427 ? 13.031 -3.546 -20.551 1.00 86.62 427 ALA A N 1
ATOM 3354 C CA . ALA A 1 427 ? 14.151 -4.108 -21.322 1.00 86.62 427 ALA A CA 1
ATOM 3355 C C . ALA A 1 427 ? 14.244 -3.566 -22.764 1.00 86.62 427 ALA A C 1
ATOM 3357 O O . ALA A 1 427 ? 15.317 -3.606 -23.372 1.00 86.62 427 ALA A O 1
ATOM 3358 N N . HIS A 1 428 ? 13.145 -3.038 -23.311 1.00 88.25 428 HIS A N 1
ATOM 3359 C CA . HIS A 1 428 ? 13.119 -2.358 -24.604 1.00 88.25 428 HIS A CA 1
ATOM 3360 C C . HIS A 1 428 ? 12.685 -0.900 -24.436 1.00 88.25 428 HIS A C 1
ATOM 3362 O O . HIS A 1 428 ? 11.747 -0.658 -23.680 1.00 88.25 428 HIS A O 1
ATOM 3368 N N . PRO A 1 429 ? 13.299 0.062 -25.159 1.00 91.00 429 PRO A N 1
ATOM 3369 C CA . PRO A 1 429 ? 13.008 1.483 -24.968 1.00 91.00 429 PRO A CA 1
ATOM 3370 C C . PRO A 1 429 ? 11.537 1.864 -25.137 1.00 91.00 429 PRO A C 1
ATOM 3372 O O . PRO A 1 429 ? 11.055 2.692 -24.383 1.00 91.00 429 PRO A O 1
ATOM 3375 N N . LEU A 1 430 ? 10.812 1.234 -26.071 1.00 92.25 430 LEU A N 1
ATOM 3376 C CA . LEU A 1 430 ? 9.387 1.509 -26.290 1.00 92.25 430 LEU A CA 1
ATOM 3377 C C . LEU A 1 430 ? 8.479 0.874 -25.225 1.00 92.25 430 LEU A C 1
ATOM 3379 O O . LEU A 1 430 ? 7.395 1.392 -24.968 1.00 92.25 430 LEU A O 1
ATOM 3383 N N . ALA A 1 431 ? 8.904 -0.235 -24.611 1.00 93.94 431 ALA A N 1
ATOM 3384 C CA . ALA A 1 431 ? 8.054 -1.040 -23.740 1.00 93.94 431 ALA A CA 1
ATOM 3385 C C . ALA A 1 431 ? 7.404 -0.243 -22.595 1.00 93.94 431 ALA A C 1
ATOM 3387 O O . ALA A 1 431 ? 6.186 -0.321 -22.479 1.00 93.94 431 ALA A O 1
ATOM 3388 N N . PRO A 1 432 ? 8.115 0.573 -21.792 1.00 96.19 432 PRO A N 1
ATOM 3389 C CA . PRO A 1 432 ? 7.462 1.256 -20.680 1.00 96.19 432 PRO A CA 1
ATOM 3390 C C . PRO A 1 432 ? 6.431 2.297 -21.146 1.00 96.19 432 PRO A C 1
ATOM 3392 O O . PRO A 1 432 ? 5.387 2.436 -20.519 1.00 96.19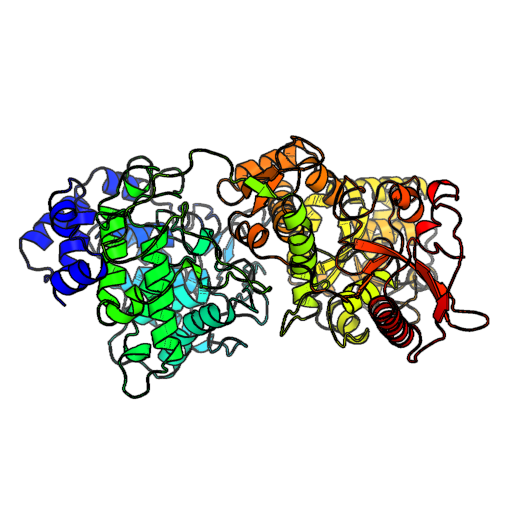 432 PRO A O 1
ATOM 3395 N N . TYR A 1 433 ? 6.663 2.962 -22.280 1.00 96.19 433 TYR A N 1
ATOM 3396 C CA . TYR A 1 433 ? 5.733 3.949 -22.840 1.00 96.19 433 TYR A CA 1
ATOM 3397 C C . TYR A 1 433 ? 4.477 3.295 -23.415 1.00 96.19 433 TYR A C 1
ATOM 3399 O O . TYR A 1 433 ? 3.369 3.726 -23.117 1.00 96.19 433 TYR A O 1
ATOM 3407 N N . ALA A 1 434 ? 4.641 2.228 -24.199 1.00 95.62 434 ALA A N 1
ATOM 3408 C CA . ALA A 1 434 ? 3.518 1.461 -24.735 1.00 95.62 434 ALA A CA 1
ATOM 3409 C C . ALA A 1 434 ? 2.700 0.794 -23.612 1.00 95.62 434 ALA A C 1
ATOM 3411 O O . ALA A 1 434 ? 1.474 0.770 -23.658 1.00 95.62 434 ALA A O 1
ATOM 3412 N N . SER A 1 435 ? 3.379 0.297 -22.572 1.00 96.50 435 SER A N 1
ATOM 3413 C CA . SER A 1 435 ? 2.762 -0.320 -21.393 1.00 96.50 435 SER A CA 1
ATOM 3414 C C . SER A 1 435 ? 1.891 0.677 -20.622 1.00 96.50 435 SER A C 1
ATOM 3416 O O . SER A 1 435 ? 0.786 0.328 -20.206 1.00 96.50 435 SER A O 1
ATOM 3418 N N . LEU A 1 436 ? 2.355 1.922 -20.463 1.00 95.81 436 LEU A N 1
ATOM 3419 C CA . LEU A 1 436 ? 1.593 2.989 -19.810 1.00 95.81 436 LEU A CA 1
ATOM 3420 C C . LEU A 1 436 ? 0.465 3.521 -20.692 1.00 95.81 436 LEU A C 1
ATOM 3422 O O . LEU A 1 436 ? -0.630 3.727 -20.185 1.00 95.81 436 LEU A O 1
ATOM 3426 N N . GLN A 1 437 ? 0.681 3.666 -22.003 1.00 94.44 437 GLN A N 1
ATOM 3427 C CA . GLN A 1 437 ? -0.383 4.048 -22.937 1.00 94.44 437 GLN A CA 1
ATOM 3428 C C . GLN A 1 437 ? -1.570 3.083 -22.876 1.00 94.44 437 GLN A C 1
ATOM 3430 O O . GLN A 1 437 ? -2.716 3.517 -22.882 1.00 94.44 437 GLN A O 1
ATOM 3435 N N . ALA A 1 438 ? -1.304 1.779 -22.766 1.00 93.75 438 ALA A N 1
ATOM 3436 C CA . ALA A 1 438 ? -2.356 0.772 -22.656 1.00 93.75 438 ALA A CA 1
ATOM 3437 C C . ALA A 1 438 ? -3.211 0.895 -21.380 1.00 93.75 438 ALA A C 1
ATOM 3439 O O . ALA A 1 438 ? -4.273 0.280 -2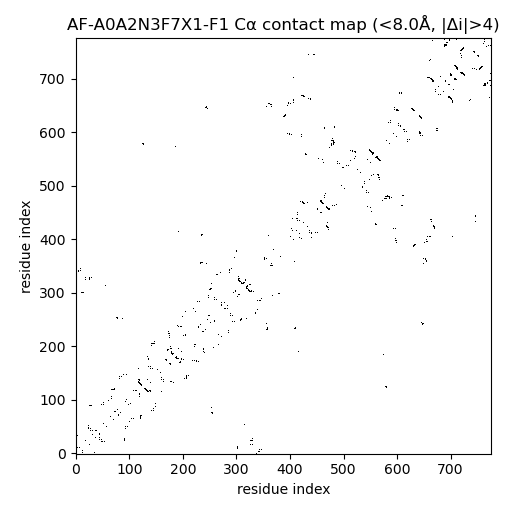1.314 1.00 93.75 438 ALA A O 1
ATOM 3440 N N . ARG A 1 439 ? -2.731 1.646 -20.379 1.00 92.75 439 ARG A N 1
ATOM 3441 C CA . ARG A 1 439 ? -3.300 1.764 -19.028 1.00 92.75 439 ARG A CA 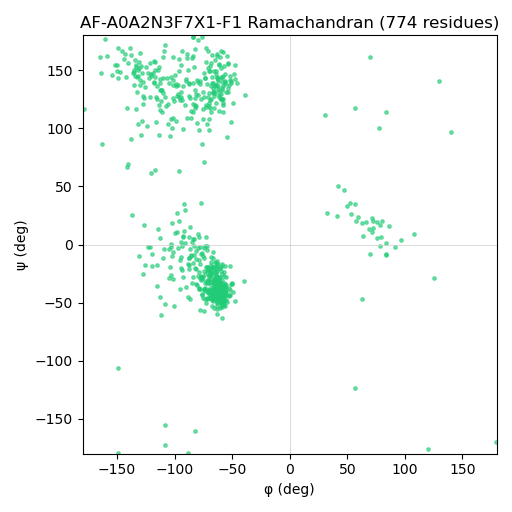1
ATOM 3442 C C . ARG A 1 439 ? -3.818 3.157 -18.690 1.00 92.75 439 ARG A C 1
ATOM 3444 O O . ARG A 1 439 ? -4.550 3.319 -17.723 1.00 92.75 439 ARG A O 1
ATOM 3451 N N . LEU A 1 440 ? -3.400 4.164 -19.451 1.00 90.19 440 LEU A N 1
ATOM 3452 C CA . LEU A 1 440 ? -3.675 5.570 -19.186 1.00 90.19 440 LEU A CA 1
ATOM 3453 C C . LEU A 1 440 ? -4.257 6.226 -20.440 1.00 90.19 440 LEU A C 1
ATOM 3455 O O . LEU A 1 440 ? -3.518 6.498 -21.395 1.00 90.19 440 LEU A O 1
ATOM 3459 N N . PRO A 1 441 ? -5.570 6.513 -20.447 1.00 82.94 441 PRO A N 1
ATOM 3460 C CA . PRO A 1 441 ? -6.185 7.311 -21.498 1.00 82.94 441 PRO A CA 1
ATOM 3461 C C . PRO A 1 441 ? -5.457 8.652 -21.667 1.00 82.94 441 PRO A C 1
ATOM 3463 O O . PRO A 1 441 ? -5.185 9.351 -20.694 1.00 82.94 441 PRO A O 1
ATOM 3466 N N . GLY A 1 442 ? -5.113 9.013 -22.906 1.00 84.56 442 GLY A N 1
ATOM 3467 C CA . GLY A 1 442 ? -4.435 10.282 -23.202 1.00 84.56 442 GLY A CA 1
ATOM 3468 C C . GLY A 1 442 ? -2.961 10.362 -22.776 1.00 84.56 442 GLY A C 1
ATOM 3469 O O . GLY A 1 442 ? -2.398 11.456 -22.762 1.00 84.56 442 GLY A O 1
ATOM 3470 N N . PHE A 1 443 ? -2.316 9.237 -22.445 1.00 91.69 443 PHE A N 1
ATOM 3471 C CA . PHE A 1 443 ? -0.899 9.206 -22.077 1.00 91.69 443 PHE A CA 1
ATOM 3472 C C . PHE A 1 443 ? 0.013 9.856 -23.132 1.00 91.69 443 PHE A C 1
ATOM 3474 O O . PHE A 1 443 ? -0.061 9.549 -24.324 1.00 91.69 443 PHE A O 1
ATOM 3481 N N . ALA A 1 444 ? 0.945 10.689 -22.664 1.00 90.62 444 ALA A N 1
ATOM 3482 C CA . ALA A 1 444 ? 1.999 11.294 -23.469 1.00 90.62 444 ALA A CA 1
ATOM 3483 C C . ALA A 1 444 ? 3.379 10.844 -22.974 1.00 90.62 444 ALA A C 1
ATOM 3485 O O . ALA A 1 444 ? 3.634 10.829 -21.770 1.00 90.62 444 ALA A O 1
ATOM 3486 N N . ALA A 1 445 ? 4.305 10.554 -23.896 1.00 92.38 445 ALA A N 1
ATOM 3487 C CA . ALA A 1 445 ? 5.649 10.073 -23.551 1.00 92.38 445 ALA A CA 1
ATOM 3488 C C . ALA A 1 445 ? 6.412 11.020 -22.605 1.00 92.38 445 ALA A C 1
ATOM 3490 O O . ALA A 1 445 ? 7.076 10.561 -21.676 1.00 92.38 445 ALA A O 1
ATOM 3491 N N . ALA A 1 446 ? 6.225 12.334 -22.780 1.00 92.81 446 ALA A N 1
ATOM 3492 C CA . ALA A 1 446 ? 6.804 13.361 -21.918 1.00 92.81 446 ALA A CA 1
ATOM 3493 C C . ALA A 1 446 ? 6.422 13.197 -20.436 1.00 92.81 446 ALA A C 1
ATOM 3495 O O . ALA A 1 446 ? 7.175 13.616 -19.565 1.00 92.81 446 ALA A O 1
ATOM 3496 N N . GLU A 1 447 ? 5.277 12.584 -20.120 1.00 91.62 447 GLU A N 1
ATOM 3497 C CA . GLU A 1 447 ? 4.871 12.384 -18.729 1.00 91.62 447 GLU A CA 1
ATOM 3498 C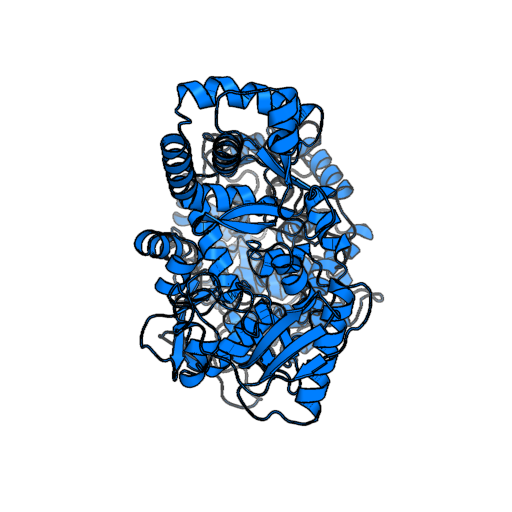 C . GLU A 1 447 ? 5.738 11.342 -18.013 1.00 91.62 447 GLU A C 1
ATOM 3500 O O . GLU A 1 447 ? 6.106 11.544 -16.855 1.00 91.62 447 GLU A O 1
ATOM 3505 N N . LEU A 1 448 ? 6.128 10.266 -18.706 1.00 95.19 448 LEU A N 1
ATOM 3506 C CA . LEU A 1 448 ? 7.088 9.309 -18.157 1.00 95.19 448 LEU A CA 1
ATOM 3507 C C . LEU A 1 448 ? 8.484 9.936 -18.035 1.00 95.19 448 LEU A C 1
ATOM 3509 O O . LEU A 1 448 ? 9.147 9.730 -17.019 1.00 95.19 448 LEU A O 1
ATOM 3513 N N . ASP A 1 449 ? 8.912 10.735 -19.016 1.00 94.62 449 ASP A N 1
ATOM 3514 C CA . ASP A 1 449 ? 10.202 11.435 -18.957 1.00 94.62 449 ASP A CA 1
ATOM 3515 C C . ASP A 1 449 ? 10.274 12.389 -17.760 1.00 94.62 449 ASP A C 1
ATOM 3517 O O . ASP A 1 449 ? 11.248 12.362 -17.005 1.00 94.62 449 ASP A O 1
ATOM 3521 N N . ARG A 1 450 ? 9.221 13.182 -17.524 1.00 91.81 450 ARG A N 1
ATOM 3522 C CA . ARG A 1 450 ? 9.132 14.048 -16.341 1.00 91.81 450 ARG A CA 1
ATOM 3523 C C . ARG A 1 450 ? 9.203 13.240 -15.049 1.00 91.81 450 ARG A C 1
ATOM 3525 O O . ARG A 1 450 ? 9.942 13.616 -14.140 1.00 91.81 450 ARG A O 1
ATOM 3532 N N . ALA A 1 451 ? 8.483 12.120 -14.964 1.00 90.56 451 ALA A N 1
ATOM 3533 C CA . ALA A 1 451 ? 8.500 11.252 -13.788 1.00 90.56 451 ALA A CA 1
ATOM 3534 C C . ALA A 1 451 ? 9.891 10.641 -13.516 1.00 90.56 451 ALA A C 1
ATOM 3536 O O . ALA A 1 451 ? 10.322 10.590 -12.363 1.00 90.56 451 ALA A O 1
ATOM 3537 N N . LEU A 1 452 ? 10.605 10.216 -14.568 1.00 94.38 452 LEU A N 1
ATOM 3538 C CA . LEU A 1 452 ? 11.925 9.578 -14.483 1.00 94.38 452 LEU A CA 1
ATOM 3539 C C . LEU A 1 452 ? 13.078 10.559 -14.265 1.00 94.38 452 LEU A C 1
ATOM 3541 O O . LEU A 1 452 ? 14.043 10.222 -13.576 1.00 94.38 452 LEU A O 1
ATOM 3545 N N . TYR A 1 453 ? 13.031 11.730 -14.902 1.00 93.75 453 TYR A N 1
ATOM 3546 C CA . TYR A 1 453 ? 14.210 12.580 -15.092 1.00 93.75 453 TYR A CA 1
ATOM 3547 C C . TYR A 1 453 ? 14.104 13.972 -14.470 1.00 93.75 453 TYR A C 1
ATOM 3549 O O . TYR A 1 453 ? 15.136 14.612 -14.276 1.00 93.75 453 TYR A O 1
ATOM 3557 N N . GLU A 1 454 ? 12.895 14.440 -14.157 1.00 87.94 454 GLU A N 1
ATOM 3558 C CA . GLU A 1 454 ? 12.669 15.760 -13.550 1.00 87.94 454 GLU A CA 1
ATOM 3559 C C . GLU A 1 454 ? 12.166 15.627 -12.116 1.00 87.94 454 GLU A C 1
ATOM 3561 O O . GLU A 1 454 ? 12.847 16.036 -11.183 1.00 87.94 454 GLU A O 1
ATOM 3566 N N . ARG A 1 455 ? 11.004 14.992 -11.922 1.00 88.56 455 ARG A N 1
ATOM 3567 C CA . ARG A 1 455 ? 10.403 14.787 -10.596 1.00 88.56 455 ARG A CA 1
ATOM 3568 C C . ARG A 1 455 ? 11.108 13.714 -9.780 1.00 88.56 455 ARG A C 1
ATOM 3570 O O . ARG A 1 455 ? 10.933 13.692 -8.565 1.00 88.56 455 ARG A O 1
ATOM 3577 N N . ARG A 1 456 ? 11.815 12.796 -10.455 1.00 89.25 456 ARG A N 1
ATOM 3578 C CA . ARG A 1 456 ? 12.429 11.596 -9.860 1.00 89.25 456 ARG A CA 1
ATOM 3579 C C . ARG A 1 456 ? 11.447 10.812 -8.991 1.00 89.25 456 ARG A C 1
ATOM 3581 O O . ARG A 1 456 ? 11.828 10.220 -7.989 1.00 89.25 456 ARG A O 1
ATOM 3588 N N . SER A 1 457 ? 10.170 10.806 -9.362 1.00 82.62 457 SER A N 1
ATOM 3589 C CA . SER A 1 457 ? 9.141 10.032 -8.669 1.00 82.62 457 SER A CA 1
ATOM 3590 C C . SER A 1 457 ? 9.137 8.568 -9.121 1.00 82.62 457 SER A C 1
ATOM 3592 O O . SER A 1 457 ? 8.725 7.680 -8.368 1.00 82.62 457 SER A O 1
ATOM 3594 N N . LEU A 1 458 ? 9.692 8.311 -10.311 1.00 93.62 458 LEU A N 1
ATOM 3595 C CA . LEU A 1 458 ? 9.993 6.991 -10.844 1.00 93.62 458 LEU A CA 1
ATOM 3596 C C . LEU A 1 458 ? 11.491 6.846 -11.151 1.00 93.62 458 LEU A C 1
ATOM 3598 O O . LEU A 1 458 ? 12.184 7.817 -11.449 1.00 93.62 458 LEU A O 1
ATOM 3602 N N . VAL A 1 459 ? 11.975 5.604 -11.165 1.00 96.00 459 VAL A N 1
ATOM 3603 C CA . VAL A 1 459 ? 13.358 5.243 -11.511 1.00 96.00 459 VAL A CA 1
ATOM 3604 C C . VAL A 1 459 ? 13.403 4.092 -12.505 1.00 96.00 459 VAL A C 1
ATOM 3606 O O . VAL A 1 459 ? 12.553 3.204 -12.484 1.00 96.00 459 VAL A O 1
ATOM 3609 N N . LEU A 1 460 ? 14.446 4.069 -13.339 1.00 96.44 460 LEU A N 1
ATOM 3610 C CA . LEU A 1 460 ? 14.745 2.978 -14.266 1.00 96.44 460 LEU A CA 1
ATOM 3611 C C . LEU A 1 460 ? 15.884 2.104 -13.713 1.00 96.44 460 LEU A C 1
ATOM 3613 O O . LEU A 1 460 ? 17.064 2.445 -13.841 1.00 96.44 460 LEU A O 1
ATOM 3617 N N . TYR A 1 461 ? 15.543 0.959 -13.116 1.00 96.12 461 TYR A N 1
ATOM 3618 C CA . TYR A 1 461 ? 16.468 0.183 -12.284 1.00 96.12 461 TYR A CA 1
ATOM 3619 C C . TYR A 1 461 ? 16.513 -1.315 -12.619 1.00 96.12 461 TYR A C 1
ATOM 3621 O O . TYR A 1 461 ? 15.511 -1.922 -13.002 1.00 96.12 461 TYR A O 1
ATOM 3629 N N . ARG A 1 462 ? 17.703 -1.928 -12.503 1.00 95.62 462 ARG A N 1
ATOM 3630 C CA . ARG A 1 462 ? 17.910 -3.360 -12.784 1.00 95.62 462 ARG A CA 1
ATOM 3631 C C . ARG A 1 462 ? 17.707 -4.181 -11.511 1.00 95.62 462 ARG A C 1
ATOM 3633 O O . ARG A 1 462 ? 18.446 -3.989 -10.555 1.00 95.62 462 ARG A O 1
ATOM 3640 N N . CYS A 1 463 ? 16.747 -5.101 -11.516 1.00 95.19 463 CYS A N 1
ATOM 3641 C CA . CYS A 1 463 ? 16.299 -5.785 -10.299 1.00 95.19 463 CYS A CA 1
ATOM 3642 C C . CYS A 1 463 ? 15.798 -7.214 -10.560 1.00 95.19 463 CYS A C 1
ATOM 3644 O O . CYS A 1 463 ? 16.622 -8.097 -10.801 1.00 95.19 463 CYS A O 1
ATOM 3646 N N . MET A 1 464 ? 14.481 -7.463 -10.509 1.00 95.38 464 MET A N 1
ATOM 3647 C CA . MET A 1 464 ? 13.877 -8.793 -10.622 1.00 95.38 464 MET A CA 1
ATOM 3648 C C . MET A 1 464 ? 14.442 -9.542 -11.833 1.00 95.38 464 MET A C 1
ATOM 3650 O O . MET A 1 464 ? 14.401 -9.067 -12.971 1.00 95.38 464 MET A O 1
ATOM 3654 N N . ARG A 1 465 ? 15.033 -10.715 -11.574 1.00 91.19 465 ARG A N 1
ATOM 3655 C CA . ARG A 1 465 ? 15.704 -11.564 -12.578 1.00 91.19 465 ARG A CA 1
ATOM 3656 C C . ARG A 1 465 ? 16.781 -10.856 -13.421 1.00 91.19 465 ARG A C 1
ATOM 3658 O O . ARG A 1 465 ? 17.040 -11.254 -14.554 1.00 91.19 465 ARG A O 1
ATOM 3665 N N . GLY A 1 466 ? 17.396 -9.796 -12.900 1.00 92.19 466 GLY A N 1
ATOM 3666 C CA . GLY A 1 466 ? 18.395 -9.002 -13.618 1.00 92.19 466 GLY A CA 1
ATOM 3667 C C . GLY A 1 466 ? 17.835 -8.181 -14.783 1.00 92.19 466 GLY A C 1
ATOM 3668 O O . GLY A 1 466 ? 18.621 -7.678 -15.589 1.00 92.19 466 GLY A O 1
ATOM 3669 N N . GLN A 1 467 ? 16.511 -8.028 -14.875 1.00 93.31 467 GLN A N 1
ATOM 3670 C CA . GLN A 1 467 ? 15.850 -7.234 -15.909 1.00 93.31 467 GLN A CA 1
ATOM 3671 C C . GLN A 1 467 ? 15.688 -5.775 -15.481 1.00 93.31 467 GLN A C 1
ATOM 3673 O O . GLN A 1 467 ? 15.855 -5.426 -14.310 1.00 93.31 467 GLN A O 1
ATOM 3678 N N . LEU A 1 468 ? 15.417 -4.912 -16.459 1.00 95.44 468 LEU A N 1
ATOM 3679 C CA . LEU A 1 468 ? 15.246 -3.478 -16.260 1.00 95.44 468 LEU A CA 1
ATOM 3680 C C . LEU A 1 468 ? 13.764 -3.148 -16.078 1.00 95.44 468 LEU A C 1
ATOM 3682 O O . LEU A 1 468 ? 12.947 -3.572 -16.893 1.00 95.44 468 LEU A O 1
ATOM 3686 N N . PHE A 1 469 ? 13.437 -2.370 -15.050 1.00 97.50 469 PHE A N 1
ATOM 3687 C CA . PHE A 1 469 ? 12.070 -1.965 -14.741 1.00 97.50 469 PHE A CA 1
ATOM 3688 C C . PHE A 1 469 ? 11.986 -0.476 -14.409 1.00 97.50 469 PHE A C 1
ATOM 3690 O O . PHE A 1 469 ? 12.918 0.087 -13.834 1.00 97.50 469 PHE A O 1
ATOM 3697 N N . VAL A 1 470 ? 10.850 0.130 -14.742 1.00 98.00 470 VAL A N 1
ATOM 3698 C CA . VAL A 1 470 ? 10.390 1.400 -14.182 1.00 98.00 470 VAL A CA 1
ATOM 3699 C C . VAL A 1 470 ? 9.599 1.103 -12.909 1.00 98.00 470 VAL A C 1
ATOM 3701 O O . VAL A 1 470 ? 8.685 0.280 -12.932 1.00 98.00 470 VAL A O 1
ATOM 3704 N N . MET A 1 471 ? 9.941 1.753 -11.802 1.00 95.56 471 MET A N 1
ATOM 3705 C CA . MET A 1 471 ? 9.243 1.614 -10.517 1.00 95.56 471 MET A CA 1
ATOM 3706 C C . MET A 1 471 ? 9.237 2.941 -9.762 1.00 95.56 471 MET A C 1
ATOM 3708 O O . MET A 1 471 ? 10.006 3.838 -10.102 1.00 95.56 471 MET A O 1
ATOM 3712 N N . ARG A 1 472 ? 8.410 3.057 -8.720 1.00 91.44 472 ARG A N 1
ATOM 3713 C CA . ARG A 1 472 ? 8.461 4.209 -7.812 1.00 91.44 472 ARG A CA 1
ATOM 3714 C C . ARG A 1 472 ? 9.801 4.306 -7.095 1.00 91.44 472 ARG A C 1
ATOM 3716 O O . ARG A 1 472 ? 10.342 3.300 -6.637 1.00 91.44 472 ARG A O 1
ATOM 3723 N N . THR A 1 473 ? 10.287 5.529 -6.940 1.00 86.25 473 THR A N 1
ATOM 3724 C CA . THR A 1 473 ? 11.545 5.830 -6.246 1.00 86.25 473 THR A CA 1
ATOM 3725 C C . THR A 1 473 ? 11.545 5.329 -4.803 1.00 86.25 473 THR A C 1
ATOM 3727 O O . THR A 1 473 ? 12.511 4.709 -4.369 1.00 86.25 473 THR A O 1
ATOM 3730 N N . ASP A 1 474 ? 10.430 5.470 -4.083 1.00 79.19 474 ASP A N 1
ATOM 3731 C CA . ASP A 1 474 ? 10.302 4.981 -2.702 1.00 79.19 474 ASP A CA 1
ATOM 3732 C C . ASP A 1 474 ? 10.148 3.453 -2.579 1.00 79.19 474 ASP A C 1
ATOM 3734 O O . ASP A 1 474 ? 10.311 2.897 -1.494 1.00 79.19 474 ASP A O 1
ATOM 3738 N N . PHE A 1 475 ? 9.913 2.747 -3.688 1.00 84.38 475 PHE A N 1
ATOM 3739 C CA . PHE A 1 475 ? 9.930 1.285 -3.735 1.00 84.38 475 PHE A CA 1
ATOM 3740 C C . PHE A 1 475 ? 11.334 0.722 -4.020 1.00 84.38 475 PHE A C 1
ATOM 3742 O O . PHE A 1 475 ? 11.605 -0.450 -3.744 1.00 84.38 475 PHE A O 1
ATOM 3749 N N . LEU A 1 476 ? 12.255 1.557 -4.520 1.00 91.19 476 LEU A N 1
ATOM 3750 C CA . LEU A 1 476 ? 13.574 1.136 -4.990 1.00 91.19 476 LEU A CA 1
ATOM 3751 C C . LEU A 1 476 ? 14.394 0.418 -3.912 1.00 91.19 476 LEU A C 1
ATOM 3753 O O . LEU A 1 476 ? 14.973 -0.627 -4.199 1.00 91.19 476 LEU A O 1
ATOM 3757 N N . ALA A 1 477 ? 14.436 0.936 -2.681 1.00 86.31 477 ALA A N 1
ATOM 3758 C CA . ALA A 1 477 ? 15.223 0.331 -1.602 1.00 86.31 477 ALA A CA 1
ATOM 3759 C C . ALA A 1 477 ? 14.760 -1.105 -1.285 1.00 86.31 477 ALA A C 1
ATOM 3761 O O . ALA A 1 477 ? 15.585 -2.009 -1.153 1.00 86.31 477 ALA A O 1
ATOM 3762 N N . ALA A 1 478 ? 13.442 -1.341 -1.255 1.00 86.69 478 ALA A N 1
ATOM 3763 C CA . ALA A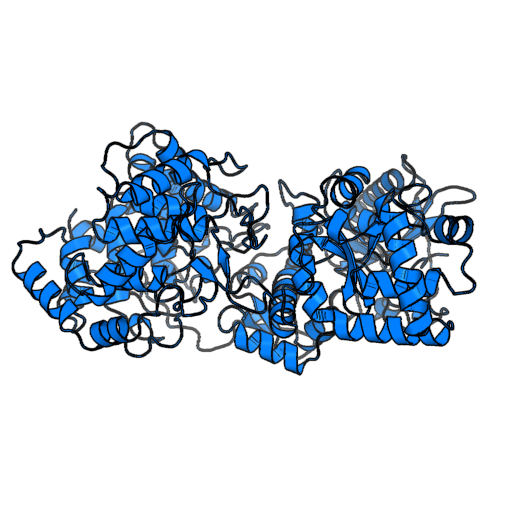 1 478 ? 12.871 -2.668 -1.019 1.00 86.69 478 ALA A CA 1
ATOM 3764 C C . ALA A 1 478 ? 13.227 -3.649 -2.142 1.00 86.69 478 ALA A C 1
ATOM 3766 O O . ALA A 1 478 ? 13.682 -4.766 -1.889 1.00 86.69 478 ALA A O 1
ATOM 3767 N N . VAL A 1 479 ? 13.057 -3.215 -3.393 1.00 93.31 479 VAL A N 1
ATOM 3768 C CA . VAL A 1 479 ? 13.345 -4.030 -4.579 1.00 93.31 479 VAL A CA 1
ATOM 3769 C C . VAL A 1 479 ? 14.842 -4.315 -4.713 1.00 93.31 479 VAL A C 1
ATOM 3771 O O . VAL A 1 479 ? 15.234 -5.438 -5.048 1.00 93.31 479 VAL A O 1
ATOM 3774 N N . HIS A 1 480 ? 15.687 -3.320 -4.434 1.00 93.81 480 HIS A N 1
ATOM 3775 C CA . HIS A 1 480 ? 17.136 -3.473 -4.411 1.00 93.81 480 HIS A CA 1
ATOM 3776 C C . HIS A 1 480 ? 17.534 -4.512 -3.364 1.00 93.81 480 HIS A C 1
ATOM 3778 O O . HIS A 1 480 ? 18.145 -5.514 -3.723 1.00 93.81 480 HIS A O 1
ATOM 3784 N N . ALA A 1 481 ? 17.118 -4.358 -2.106 1.00 90.75 481 ALA A N 1
ATOM 3785 C CA . ALA A 1 481 ? 17.446 -5.318 -1.054 1.00 90.75 481 ALA A CA 1
ATOM 3786 C C . ALA A 1 481 ? 16.942 -6.739 -1.357 1.00 90.75 481 ALA A C 1
ATOM 3788 O O . ALA A 1 481 ? 17.638 -7.709 -1.072 1.00 90.75 481 ALA A O 1
ATOM 3789 N N . ALA A 1 482 ? 15.772 -6.878 -1.989 1.00 93.06 482 ALA A N 1
ATOM 3790 C CA . ALA A 1 482 ? 15.215 -8.181 -2.347 1.00 93.06 482 ALA A CA 1
ATOM 3791 C C . ALA A 1 482 ? 15.975 -8.908 -3.474 1.00 93.06 482 ALA A C 1
ATOM 3793 O O . ALA A 1 482 ? 15.891 -10.134 -3.563 1.00 93.06 482 ALA A O 1
ATOM 3794 N N . SER A 1 483 ? 16.669 -8.176 -4.359 1.00 93.19 483 SER A N 1
ATOM 3795 C CA . SER A 1 483 ? 17.214 -8.723 -5.616 1.00 93.19 483 SER A CA 1
ATOM 3796 C C . SER A 1 483 ? 18.718 -8.501 -5.839 1.00 93.19 483 SER A C 1
ATOM 3798 O O . SER A 1 483 ? 19.319 -9.206 -6.660 1.00 93.19 483 SER A O 1
ATOM 3800 N N . ASN A 1 484 ? 19.359 -7.573 -5.119 1.00 92.19 484 ASN A N 1
ATOM 3801 C CA . ASN A 1 484 ? 20.711 -7.094 -5.433 1.00 92.19 484 ASN A CA 1
ATOM 3802 C C . ASN A 1 484 ? 21.773 -8.196 -5.388 1.00 92.19 484 ASN A C 1
ATOM 3804 O O . ASN A 1 484 ? 22.675 -8.188 -6.216 1.00 92.19 484 ASN A O 1
ATOM 3808 N N . THR A 1 485 ? 21.653 -9.180 -4.496 1.00 91.12 485 THR A N 1
ATOM 3809 C CA . THR A 1 485 ? 22.693 -10.193 -4.284 1.00 91.12 485 THR A CA 1
ATOM 3810 C C . THR A 1 485 ? 22.911 -11.003 -5.560 1.00 91.12 485 THR A C 1
ATOM 3812 O O . THR A 1 485 ? 24.045 -11.223 -5.991 1.00 91.12 485 THR A O 1
ATOM 3815 N N . ALA A 1 486 ? 21.824 -11.389 -6.233 1.00 91.44 486 ALA A N 1
ATOM 3816 C CA . ALA A 1 486 ? 21.899 -12.088 -7.510 1.00 91.44 486 ALA A CA 1
ATOM 3817 C C . ALA A 1 486 ? 22.371 -11.165 -8.648 1.00 91.44 486 ALA A C 1
ATOM 3819 O O . ALA A 1 486 ? 23.189 -11.585 -9.472 1.00 91.44 486 ALA A O 1
ATOM 3820 N N . VAL A 1 487 ? 21.886 -9.919 -8.679 1.00 94.81 487 VAL A N 1
ATOM 3821 C CA . VAL A 1 487 ? 22.198 -8.933 -9.729 1.00 94.81 487 VAL A CA 1
ATOM 3822 C C . VAL A 1 487 ? 23.670 -8.516 -9.694 1.00 94.81 487 VAL A C 1
ATOM 3824 O O . VAL A 1 487 ? 24.343 -8.570 -10.725 1.00 94.81 487 VAL A O 1
ATOM 3827 N N . VAL A 1 488 ? 24.195 -8.162 -8.519 1.00 95.75 488 VAL A N 1
ATOM 3828 C CA . VAL A 1 488 ? 25.599 -7.790 -8.305 1.00 95.75 488 VAL A CA 1
ATOM 3829 C C . VAL A 1 488 ? 26.503 -8.969 -8.625 1.00 95.75 488 VAL A C 1
ATOM 3831 O O . VAL A 1 488 ? 27.440 -8.805 -9.395 1.00 95.75 488 VAL A O 1
ATOM 3834 N N . ARG A 1 489 ? 26.193 -10.180 -8.143 1.00 95.81 489 ARG A N 1
ATOM 3835 C CA . ARG A 1 489 ? 26.989 -11.377 -8.461 1.00 95.81 489 ARG A CA 1
ATOM 3836 C C . ARG A 1 489 ? 27.101 -11.616 -9.969 1.00 95.81 489 ARG A C 1
ATOM 3838 O O . ARG A 1 489 ? 28.188 -11.910 -10.467 1.00 95.81 489 ARG A O 1
ATOM 3845 N N . ALA A 1 490 ? 25.995 -11.490 -10.704 1.00 95.44 490 ALA A N 1
ATOM 3846 C CA . ALA A 1 490 ? 25.997 -11.637 -12.158 1.00 95.44 490 ALA A CA 1
ATOM 3847 C C . ALA A 1 490 ? 26.811 -10.527 -12.847 1.00 95.44 490 ALA A C 1
ATOM 3849 O O . ALA A 1 490 ? 27.599 -10.817 -13.748 1.00 95.44 490 ALA A O 1
ATOM 3850 N N . ALA A 1 491 ? 26.665 -9.277 -12.398 1.00 96.50 491 ALA A N 1
ATOM 3851 C CA . ALA A 1 491 ? 27.417 -8.142 -12.924 1.00 96.50 491 ALA A CA 1
ATOM 3852 C C . ALA A 1 491 ? 28.924 -8.260 -12.644 1.00 96.50 491 ALA A C 1
ATOM 3854 O O . ALA A 1 491 ? 29.714 -8.023 -13.551 1.00 96.50 491 ALA A O 1
ATOM 3855 N N . THR A 1 492 ? 29.328 -8.698 -11.448 1.00 97.81 492 THR A N 1
ATOM 3856 C CA . THR A 1 492 ? 30.733 -8.945 -11.087 1.00 97.81 492 THR A CA 1
ATOM 3857 C C . THR A 1 492 ? 31.335 -10.045 -11.954 1.00 97.81 492 THR A C 1
ATOM 3859 O O . THR A 1 492 ? 32.416 -9.867 -12.508 1.00 97.81 492 THR A O 1
ATOM 3862 N N . LYS A 1 493 ? 30.620 -11.163 -12.150 1.00 97.31 493 LYS A N 1
ATOM 3863 C CA . LYS A 1 493 ? 31.080 -12.242 -13.039 1.00 97.31 493 LYS A CA 1
ATOM 3864 C C . LYS A 1 493 ? 31.258 -11.749 -14.478 1.00 97.31 493 LYS A C 1
ATOM 3866 O O . LYS A 1 493 ? 32.235 -12.108 -15.132 1.00 97.31 493 LYS A O 1
ATOM 3871 N N . HIS A 1 494 ? 30.325 -10.933 -14.971 1.00 96.69 494 HIS A N 1
ATOM 3872 C CA . HIS A 1 494 ? 30.424 -10.341 -16.302 1.00 96.69 494 HIS A CA 1
ATOM 3873 C C . HIS A 1 494 ? 31.600 -9.361 -16.408 1.00 96.69 494 HIS A C 1
ATOM 3875 O O . HIS A 1 494 ? 32.364 -9.449 -17.363 1.00 96.69 494 HIS A O 1
ATOM 3881 N N . ALA A 1 495 ? 31.779 -8.481 -15.421 1.00 97.56 495 ALA A N 1
ATOM 3882 C CA . ALA A 1 495 ? 32.895 -7.542 -15.357 1.00 97.56 495 ALA A CA 1
ATOM 3883 C C . ALA A 1 495 ? 34.243 -8.272 -15.388 1.00 97.56 495 ALA A C 1
ATOM 3885 O O . ALA A 1 495 ? 35.069 -7.987 -16.253 1.00 97.56 495 ALA A O 1
ATOM 3886 N N . HIS A 1 496 ? 34.403 -9.303 -14.556 1.00 97.44 496 HIS A N 1
ATOM 3887 C CA . HIS A 1 496 ? 35.603 -10.136 -14.539 1.00 97.44 496 HIS A CA 1
ATOM 3888 C C . HIS A 1 496 ? 35.859 -10.814 -15.894 1.00 97.44 496 HIS A C 1
ATOM 3890 O O . HIS A 1 496 ? 36.975 -10.788 -16.403 1.00 97.44 496 HIS A O 1
ATOM 3896 N N . TRP A 1 497 ? 34.826 -11.380 -16.531 1.00 97.06 497 TRP A N 1
ATOM 3897 C CA . TRP A 1 497 ? 34.951 -11.974 -17.871 1.00 97.06 497 TRP A CA 1
ATOM 3898 C C . TRP A 1 497 ? 35.377 -10.957 -18.946 1.00 97.06 497 TRP A C 1
ATOM 3900 O O . TRP A 1 497 ? 36.033 -11.322 -19.919 1.00 97.06 497 TRP A O 1
ATOM 3910 N N . ARG A 1 498 ? 35.038 -9.677 -18.765 1.00 97.62 498 ARG A N 1
ATOM 3911 C CA . ARG A 1 498 ? 35.449 -8.561 -19.632 1.00 97.62 498 ARG A CA 1
ATOM 3912 C C . ARG A 1 498 ? 36.803 -7.947 -19.247 1.00 97.62 498 ARG A C 1
ATOM 3914 O O . ARG A 1 498 ? 37.175 -6.935 -19.833 1.00 97.62 498 ARG A O 1
ATOM 3921 N N . GLY A 1 499 ? 37.529 -8.530 -18.290 1.00 96.56 499 GLY A N 1
ATOM 3922 C CA . GLY A 1 499 ? 38.830 -8.031 -17.834 1.00 96.56 499 GLY A CA 1
ATOM 3923 C C . GLY A 1 499 ? 38.753 -6.856 -16.853 1.00 96.56 499 GLY A C 1
ATOM 3924 O O . GLY A 1 499 ? 39.724 -6.124 -16.709 1.00 96.56 499 GLY A O 1
ATOM 3925 N N . VAL A 1 500 ? 37.609 -6.650 -16.194 1.00 97.69 500 VAL A N 1
ATOM 3926 C CA . VAL A 1 500 ? 37.439 -5.662 -15.118 1.00 97.69 500 VAL A CA 1
ATOM 3927 C C . VAL A 1 500 ? 37.430 -6.405 -13.782 1.00 97.69 500 VAL A C 1
ATOM 3929 O O . VAL A 1 500 ? 36.391 -6.907 -13.347 1.00 97.69 500 VAL A O 1
ATOM 3932 N N . ASP A 1 501 ? 38.601 -6.512 -13.158 1.00 96.12 501 ASP A N 1
ATOM 3933 C CA . ASP A 1 501 ? 38.770 -7.056 -11.807 1.00 96.12 501 ASP A CA 1
ATOM 3934 C C . ASP A 1 501 ? 38.521 -5.993 -10.715 1.00 96.12 501 ASP A C 1
ATOM 3936 O O . ASP A 1 501 ? 38.221 -4.832 -11.005 1.00 96.12 501 ASP A O 1
ATOM 3940 N N . GLU A 1 502 ? 38.615 -6.388 -9.440 1.00 95.75 502 GLU A N 1
ATOM 3941 C CA . GLU A 1 502 ? 38.356 -5.498 -8.295 1.00 95.75 502 GLU A CA 1
ATOM 3942 C C . GLU A 1 502 ? 39.311 -4.288 -8.279 1.00 95.75 502 GLU A C 1
ATOM 3944 O O . GLU A 1 502 ? 38.889 -3.171 -7.972 1.00 95.75 502 GLU A O 1
ATOM 3949 N N . GLY A 1 503 ? 40.582 -4.485 -8.653 1.00 97.06 503 GLY A N 1
ATOM 3950 C CA . GLY A 1 503 ? 41.584 -3.418 -8.712 1.00 97.06 503 GLY A CA 1
ATOM 3951 C C . GLY A 1 503 ? 41.275 -2.403 -9.813 1.00 97.06 503 GLY A C 1
ATOM 3952 O O . GLY A 1 503 ? 41.232 -1.198 -9.564 1.00 97.06 503 GLY A O 1
ATOM 3953 N N . THR A 1 504 ? 40.961 -2.892 -11.013 1.00 96.88 504 THR A N 1
ATOM 3954 C CA . THR A 1 504 ? 40.555 -2.076 -12.164 1.00 96.88 504 THR A CA 1
ATOM 3955 C C . THR A 1 504 ? 39.275 -1.299 -11.868 1.00 96.88 504 THR A C 1
ATOM 3957 O O . THR A 1 504 ? 39.190 -0.099 -12.141 1.00 96.88 504 THR A O 1
ATOM 3960 N N . PHE A 1 505 ? 38.281 -1.961 -11.272 1.00 98.06 505 PHE A N 1
ATOM 3961 C CA . PHE A 1 505 ? 37.026 -1.329 -10.877 1.00 98.06 505 PHE A CA 1
ATOM 3962 C C . PHE A 1 505 ? 37.251 -0.225 -9.838 1.00 98.06 505 PHE A C 1
ATOM 3964 O O . PHE A 1 505 ? 36.715 0.875 -9.987 1.00 98.06 505 PHE A O 1
ATOM 3971 N N . SER A 1 506 ? 38.067 -0.490 -8.815 1.00 97.56 506 SER A N 1
ATOM 3972 C CA . SER A 1 506 ? 38.370 0.472 -7.747 1.00 97.56 506 SER A CA 1
ATOM 3973 C C . SER A 1 506 ? 39.152 1.687 -8.253 1.00 97.56 506 SER A C 1
ATOM 3975 O O . SER A 1 506 ? 38.969 2.784 -7.737 1.00 97.56 506 SER A O 1
ATOM 3977 N N . ALA A 1 507 ? 39.972 1.525 -9.296 1.00 97.19 507 ALA A N 1
ATOM 3978 C CA . ALA A 1 507 ? 40.696 2.631 -9.921 1.00 97.19 507 ALA A CA 1
ATOM 3979 C C . ALA A 1 507 ? 39.821 3.482 -10.865 1.00 97.19 507 ALA A C 1
ATOM 3981 O O . ALA A 1 507 ? 39.990 4.701 -10.939 1.00 97.19 507 ALA A O 1
ATOM 3982 N N . LEU A 1 508 ? 38.900 2.863 -11.616 1.00 98.00 508 LEU A N 1
ATOM 3983 C CA . LEU A 1 508 ? 38.105 3.558 -12.637 1.00 98.00 508 LEU A CA 1
ATOM 3984 C C . LEU A 1 508 ? 36.785 4.135 -12.102 1.00 98.00 508 LEU A C 1
ATOM 3986 O O . LEU A 1 508 ? 36.379 5.216 -12.527 1.00 98.00 508 LEU A O 1
ATOM 3990 N N . SER A 1 509 ? 36.111 3.443 -11.180 1.00 98.19 509 SER A N 1
ATOM 3991 C CA . SER A 1 509 ? 34.781 3.852 -10.706 1.00 98.19 509 SER A CA 1
ATOM 3992 C C . SER A 1 509 ? 34.735 5.235 -10.031 1.00 98.19 509 SER A C 1
ATOM 3994 O O . SER A 1 509 ? 33.792 5.965 -10.344 1.00 98.19 509 SER A O 1
ATOM 3996 N N . PRO A 1 510 ? 35.721 5.679 -9.214 1.00 98.44 510 PRO A N 1
ATOM 3997 C CA . PRO A 1 510 ? 35.697 7.027 -8.640 1.00 98.44 510 PRO A CA 1
ATOM 3998 C C . PRO A 1 510 ? 35.801 8.113 -9.713 1.00 98.44 510 PRO A C 1
ATOM 4000 O O . PRO A 1 510 ? 35.026 9.059 -9.701 1.00 98.44 510 PRO A O 1
ATOM 4003 N N . ARG A 1 511 ? 36.664 7.918 -10.720 1.00 98.31 511 ARG A N 1
ATOM 4004 C CA . ARG A 1 511 ? 36.831 8.861 -11.841 1.00 98.31 511 ARG A CA 1
ATOM 4005 C C . ARG A 1 511 ? 35.556 9.004 -12.675 1.00 98.31 511 ARG A C 1
ATOM 4007 O O . ARG A 1 511 ? 35.245 10.093 -13.142 1.00 98.31 511 ARG A O 1
ATOM 4014 N N . ILE A 1 512 ? 34.822 7.903 -12.870 1.00 98.56 512 ILE A N 1
ATOM 4015 C CA . ILE A 1 512 ? 33.512 7.938 -13.536 1.00 98.56 512 ILE A CA 1
ATOM 4016 C C . ILE A 1 512 ? 32.489 8.687 -12.677 1.00 98.56 512 ILE A C 1
ATOM 4018 O O . ILE A 1 512 ? 31.710 9.462 -13.225 1.00 98.56 512 ILE A O 1
ATOM 4022 N N . LEU A 1 513 ? 32.475 8.464 -11.358 1.00 98.44 513 LEU A N 1
ATOM 4023 C CA . LEU A 1 513 ? 31.575 9.180 -10.450 1.00 98.44 513 LEU A CA 1
ATOM 4024 C C . LEU A 1 513 ? 31.851 10.681 -10.449 1.00 98.44 513 LEU A C 1
ATOM 4026 O O . LEU A 1 513 ? 30.902 11.449 -10.546 1.00 98.44 513 LEU A O 1
ATOM 4030 N N . ASP A 1 514 ? 33.117 11.088 -10.382 1.00 98.00 514 ASP A N 1
ATOM 4031 C CA . ASP A 1 514 ? 33.503 12.501 -10.401 1.00 98.00 514 ASP A CA 1
ATOM 4032 C C . ASP A 1 514 ? 33.038 13.178 -11.692 1.00 98.00 514 ASP A C 1
ATOM 4034 O O . ASP A 1 514 ? 32.351 14.194 -11.637 1.00 98.00 514 ASP A O 1
ATOM 4038 N N . LEU A 1 515 ? 33.275 12.545 -12.845 1.00 98.06 515 LEU A N 1
ATOM 4039 C CA . LEU A 1 515 ? 32.780 13.049 -14.126 1.00 98.06 515 LEU A CA 1
ATOM 4040 C C . LEU A 1 515 ? 31.238 13.119 -14.173 1.00 98.06 515 LEU A C 1
ATOM 4042 O O . LEU A 1 515 ? 30.666 14.087 -14.668 1.00 98.06 515 LEU A O 1
ATOM 4046 N N . ALA A 1 516 ? 30.550 12.105 -13.642 1.00 97.81 516 ALA A N 1
ATOM 4047 C CA . ALA A 1 516 ? 29.089 12.054 -13.630 1.00 97.81 516 ALA A CA 1
ATOM 4048 C C . ALA A 1 516 ? 28.446 13.062 -12.651 1.00 97.81 516 ALA A C 1
ATOM 4050 O O . ALA A 1 516 ? 27.274 13.404 -12.816 1.00 97.81 516 ALA A O 1
ATOM 4051 N N . ARG A 1 517 ? 29.184 13.535 -11.633 1.00 96.69 517 ARG A N 1
ATOM 4052 C CA . ARG A 1 517 ? 28.740 14.605 -10.718 1.00 96.69 517 ARG A CA 1
ATOM 4053 C C . ARG A 1 517 ? 28.700 15.964 -11.402 1.00 96.69 517 ARG A C 1
ATOM 4055 O O . ARG A 1 517 ? 27.838 16.770 -11.074 1.00 96.69 517 ARG A O 1
ATOM 4062 N N . GLU A 1 518 ? 29.605 16.210 -12.346 1.00 96.69 518 GLU A N 1
ATOM 4063 C CA . GLU A 1 518 ? 29.617 17.457 -13.115 1.00 96.69 518 GLU A CA 1
ATOM 4064 C C . GLU A 1 518 ? 28.434 17.524 -14.087 1.00 96.69 518 GLU A C 1
ATOM 4066 O O . GLU A 1 518 ? 27.826 18.581 -14.260 1.00 96.69 518 GLU A O 1
ATOM 4071 N N . ARG A 1 519 ? 28.094 16.394 -14.727 1.00 96.31 519 ARG A N 1
ATOM 4072 C CA . ARG A 1 519 ? 26.976 16.284 -15.676 1.00 96.31 519 ARG A CA 1
ATOM 4073 C C . ARG A 1 519 ? 26.588 14.828 -15.969 1.00 96.31 519 ARG A C 1
ATOM 4075 O O . ARG A 1 519 ? 27.421 13.935 -15.835 1.00 96.31 519 ARG A O 1
ATOM 4082 N N . PRO A 1 520 ? 25.377 14.569 -16.501 1.00 97.06 520 PRO A N 1
ATOM 4083 C CA . PRO A 1 520 ? 25.025 13.248 -17.016 1.00 97.06 520 PRO A CA 1
ATOM 4084 C C . PRO A 1 520 ? 25.949 12.802 -18.163 1.00 97.06 520 PRO A C 1
ATOM 4086 O O . PRO A 1 520 ? 26.039 13.474 -19.197 1.00 97.06 520 PRO A O 1
ATOM 4089 N N . VAL A 1 521 ? 26.575 11.631 -18.028 1.00 98.12 521 VAL A N 1
ATOM 4090 C CA . VAL A 1 521 ? 27.565 11.111 -18.995 1.00 98.12 521 VAL A CA 1
ATOM 4091 C C . VAL A 1 521 ? 27.195 9.754 -19.572 1.00 98.12 521 VAL A C 1
ATOM 4093 O O . VAL A 1 521 ? 26.647 8.903 -18.884 1.00 98.12 521 VAL A O 1
ATOM 4096 N N . SER A 1 522 ? 27.498 9.529 -20.844 1.00 98.19 522 SER A N 1
ATOM 4097 C CA . SER A 1 522 ? 27.349 8.250 -21.541 1.00 98.19 522 SER A CA 1
ATOM 4098 C C . SER A 1 522 ? 28.640 7.427 -21.515 1.00 98.19 522 SER A C 1
ATOM 4100 O O . SER A 1 522 ? 29.727 7.928 -21.230 1.00 98.19 522 SER A O 1
ATOM 4102 N N . THR A 1 523 ? 28.552 6.144 -21.876 1.00 97.62 523 THR A N 1
ATOM 4103 C CA . THR A 1 523 ? 29.741 5.281 -22.001 1.00 97.62 523 THR A CA 1
ATOM 4104 C C . THR A 1 523 ? 30.744 5.767 -23.047 1.00 97.62 523 THR A C 1
ATOM 4106 O O . THR A 1 523 ? 31.929 5.457 -22.938 1.00 97.62 523 THR A O 1
ATOM 4109 N N . GLU A 1 524 ? 30.280 6.474 -24.078 1.00 97.06 524 GLU A N 1
ATOM 4110 C CA . GLU A 1 524 ? 31.134 7.004 -25.142 1.00 97.06 524 GLU A CA 1
ATOM 4111 C C . GLU A 1 524 ? 31.915 8.230 -24.663 1.00 97.06 524 GLU A C 1
ATOM 4113 O O . GLU A 1 524 ? 33.135 8.269 -24.803 1.00 97.06 524 GLU A O 1
ATOM 4118 N N . GLU A 1 525 ? 31.240 9.161 -23.990 1.00 97.62 525 GLU A N 1
ATOM 4119 C CA . GLU A 1 525 ? 31.866 10.340 -23.375 1.00 97.62 525 GLU A CA 1
ATOM 4120 C C . GLU A 1 525 ? 32.885 9.933 -22.301 1.00 97.62 525 GLU A C 1
ATOM 4122 O O . GLU A 1 525 ? 34.029 10.382 -22.327 1.00 97.62 525 GLU A O 1
ATOM 4127 N N . ILE A 1 526 ? 32.540 8.961 -21.444 1.00 97.94 526 ILE A N 1
ATOM 4128 C CA . ILE A 1 526 ? 33.479 8.389 -20.463 1.00 97.94 526 ILE A CA 1
ATOM 4129 C C . ILE A 1 526 ? 34.738 7.839 -21.153 1.00 97.94 526 ILE A C 1
ATOM 4131 O O . ILE A 1 526 ? 35.854 8.032 -20.666 1.00 97.94 526 ILE A O 1
ATOM 4135 N N . ARG A 1 527 ? 34.583 7.144 -22.288 1.00 98.06 527 ARG A N 1
ATOM 4136 C CA . ARG A 1 527 ? 35.716 6.595 -23.046 1.00 98.06 527 ARG A CA 1
ATOM 4137 C C . ARG A 1 527 ? 36.580 7.707 -23.641 1.00 98.06 527 ARG A C 1
ATOM 4139 O O . ARG A 1 527 ? 37.803 7.595 -23.590 1.00 98.06 527 ARG A O 1
ATOM 4146 N N . ALA A 1 528 ? 35.959 8.745 -24.192 1.00 97.50 528 ALA A N 1
ATOM 4147 C CA . ALA A 1 528 ? 36.650 9.865 -24.821 1.00 97.50 528 ALA A CA 1
ATOM 4148 C C . ALA A 1 528 ? 37.450 10.702 -23.808 1.00 97.50 528 ALA A C 1
ATOM 4150 O O . ALA A 1 528 ? 38.593 11.075 -24.082 1.00 97.50 528 ALA A O 1
ATOM 4151 N N . GLU A 1 529 ? 36.875 10.952 -22.631 1.00 97.69 529 GLU A N 1
ATOM 4152 C CA . GLU A 1 529 ? 37.435 11.862 -21.627 1.00 97.69 529 GLU A CA 1
ATOM 4153 C C . GLU A 1 529 ? 38.411 11.164 -20.678 1.00 97.69 529 GLU A C 1
ATOM 4155 O O . GLU A 1 529 ? 39.507 11.668 -20.438 1.00 97.69 529 GLU A O 1
ATOM 4160 N N . LEU A 1 530 ? 38.069 9.972 -20.172 1.00 97.12 530 LEU A N 1
ATOM 4161 C CA . LEU A 1 530 ? 38.919 9.271 -19.202 1.00 97.12 530 LEU A CA 1
ATOM 4162 C C . LEU A 1 530 ? 39.987 8.383 -19.851 1.00 97.12 530 LEU A C 1
ATOM 4164 O O . LEU A 1 530 ? 40.931 7.986 -19.158 1.00 97.12 530 LEU A O 1
ATOM 4168 N N . LYS A 1 531 ? 39.813 8.051 -21.141 1.00 96.19 531 LYS A N 1
ATOM 4169 C CA . LYS A 1 531 ? 40.678 7.178 -21.957 1.00 96.19 531 LYS A CA 1
ATOM 4170 C C . LYS A 1 531 ? 41.163 5.915 -21.217 1.00 96.19 531 LYS A C 1
ATOM 4172 O O . LYS A 1 531 ? 42.366 5.649 -21.192 1.00 96.19 531 LYS A O 1
ATOM 4177 N N . PRO A 1 532 ? 40.270 5.138 -20.572 1.00 94.00 532 PRO A N 1
ATOM 4178 C CA . PRO A 1 532 ? 40.691 3.976 -19.802 1.00 94.00 532 PRO A CA 1
ATOM 4179 C C . PRO A 1 532 ? 41.099 2.820 -20.723 1.00 94.00 532 PRO A C 1
ATOM 4181 O O . PRO A 1 532 ? 40.506 2.614 -21.781 1.00 94.00 532 PRO A O 1
ATOM 4184 N N . SER A 1 533 ? 42.065 2.015 -20.278 1.00 90.94 533 SER A N 1
ATOM 4185 C CA . SER A 1 533 ? 42.400 0.728 -20.907 1.00 90.94 533 SER A CA 1
ATOM 4186 C C . SER A 1 533 ? 41.346 -0.358 -20.641 1.00 90.94 533 SER A C 1
ATOM 4188 O O . SER A 1 533 ? 41.274 -1.340 -21.376 1.00 90.94 533 SER A O 1
ATOM 4190 N N . ALA A 1 534 ? 40.520 -0.179 -19.606 1.00 94.88 534 ALA A N 1
ATOM 4191 C CA . ALA A 1 534 ? 39.490 -1.118 -19.177 1.00 94.88 534 ALA A CA 1
ATOM 4192 C C . ALA A 1 534 ? 38.164 -0.985 -19.952 1.00 94.88 534 ALA A C 1
ATOM 4194 O O . ALA A 1 534 ? 37.858 0.044 -20.563 1.00 94.88 534 ALA A O 1
ATOM 4195 N N . ASP A 1 535 ? 37.320 -2.019 -19.872 1.00 97.62 535 ASP A N 1
ATOM 4196 C CA . ASP A 1 535 ? 35.977 -2.001 -20.457 1.00 97.62 535 ASP A CA 1
ATOM 4197 C C . ASP A 1 535 ? 35.027 -1.080 -19.659 1.00 97.62 535 ASP A C 1
ATOM 4199 O O . ASP A 1 535 ? 34.520 -1.423 -18.583 1.00 97.62 535 ASP A O 1
ATOM 4203 N N . VAL A 1 536 ? 34.762 0.106 -20.220 1.00 97.69 536 VAL A N 1
ATOM 4204 C CA . VAL A 1 536 ? 33.836 1.106 -19.661 1.00 97.69 536 VAL A CA 1
ATOM 4205 C C . VAL A 1 536 ? 32.420 0.554 -19.500 1.00 97.69 536 VAL A C 1
ATOM 4207 O O . VAL A 1 536 ? 31.780 0.810 -18.483 1.00 97.69 536 VAL A O 1
ATOM 4210 N N . ALA A 1 537 ? 31.910 -0.212 -20.467 1.00 96.94 537 ALA A N 1
ATOM 4211 C CA . ALA A 1 537 ? 30.531 -0.696 -20.430 1.00 96.94 537 ALA A CA 1
ATOM 4212 C C . ALA A 1 537 ? 30.341 -1.753 -19.333 1.00 96.94 537 ALA A C 1
ATOM 4214 O O . ALA A 1 537 ? 29.329 -1.746 -18.622 1.00 96.94 537 ALA A O 1
ATOM 4215 N N . ALA A 1 538 ? 31.334 -2.628 -19.156 1.00 97.75 538 ALA A N 1
ATOM 4216 C CA . ALA A 1 538 ? 31.356 -3.602 -18.071 1.00 97.75 538 ALA A CA 1
ATOM 4217 C C . ALA A 1 538 ? 31.466 -2.917 -16.696 1.00 97.75 538 ALA A C 1
ATOM 4219 O O . ALA A 1 538 ? 30.698 -3.241 -15.787 1.00 97.75 538 ALA A O 1
ATOM 4220 N N . THR A 1 539 ? 32.339 -1.909 -16.575 1.00 98.38 539 THR A N 1
ATOM 4221 C CA . THR A 1 539 ? 32.489 -1.092 -15.357 1.00 98.38 539 THR A CA 1
ATOM 4222 C C . THR A 1 539 ? 31.184 -0.385 -14.994 1.00 98.38 539 THR A C 1
ATOM 4224 O O . THR A 1 539 ? 30.679 -0.564 -13.888 1.00 98.38 539 THR A O 1
ATOM 4227 N N . VAL A 1 540 ? 30.574 0.345 -15.935 1.00 98.25 540 VAL A N 1
ATOM 4228 C CA . VAL A 1 540 ? 29.295 1.045 -15.724 1.00 98.25 540 VAL A CA 1
ATOM 4229 C C . VAL A 1 540 ? 28.176 0.063 -15.366 1.00 98.25 540 VAL A C 1
ATOM 4231 O O . VAL A 1 540 ? 27.373 0.342 -14.479 1.00 98.25 540 VAL A O 1
ATOM 4234 N N . THR A 1 541 ? 28.133 -1.120 -15.988 1.00 97.25 541 THR A N 1
ATOM 4235 C CA . THR A 1 541 ? 27.150 -2.161 -15.639 1.00 97.25 541 THR A CA 1
ATOM 4236 C C . THR A 1 541 ? 27.292 -2.619 -14.187 1.00 97.25 541 THR A C 1
ATOM 4238 O O . THR A 1 541 ? 26.278 -2.779 -13.503 1.00 97.25 541 THR A O 1
ATOM 4241 N N . LEU A 1 542 ? 28.524 -2.799 -13.701 1.00 98.06 542 LEU A N 1
ATOM 4242 C CA . LEU A 1 542 ? 28.786 -3.143 -12.305 1.00 98.06 542 LEU A CA 1
ATOM 4243 C C . LEU A 1 542 ? 28.470 -1.975 -11.356 1.00 98.06 542 LEU A C 1
ATOM 4245 O O . LEU A 1 542 ? 27.864 -2.203 -10.312 1.00 98.06 542 LEU A O 1
ATOM 4249 N N . MET A 1 543 ? 28.782 -0.732 -11.736 1.00 98.44 543 MET A N 1
ATOM 4250 C CA . MET A 1 543 ? 28.418 0.466 -10.962 1.00 98.44 543 MET A CA 1
ATOM 4251 C C . MET A 1 543 ? 26.898 0.613 -10.812 1.00 98.44 543 MET A C 1
ATOM 4253 O O . MET A 1 543 ? 26.418 0.880 -9.714 1.00 98.44 543 MET A O 1
ATOM 4257 N N . LEU A 1 544 ? 26.128 0.376 -11.879 1.00 97.44 544 LEU A N 1
ATOM 4258 C CA . LEU A 1 544 ? 24.660 0.363 -11.841 1.00 97.44 544 LEU A CA 1
ATOM 4259 C C . LEU A 1 544 ? 24.123 -0.754 -10.933 1.00 97.44 544 LEU A C 1
ATOM 4261 O O . LEU A 1 544 ? 23.190 -0.528 -10.169 1.00 97.44 544 LEU A O 1
ATOM 4265 N N . ALA A 1 545 ? 24.709 -1.956 -10.998 1.00 96.25 545 ALA A N 1
ATOM 4266 C CA . ALA A 1 545 ? 24.307 -3.084 -10.155 1.00 96.25 545 ALA A CA 1
ATOM 4267 C C . ALA A 1 545 ? 24.601 -2.839 -8.665 1.00 96.25 545 ALA A C 1
ATOM 4269 O O . ALA A 1 545 ? 23.792 -3.208 -7.817 1.00 96.25 545 ALA A O 1
ATOM 4270 N N . LYS A 1 546 ? 25.733 -2.194 -8.353 1.00 95.31 546 LYS A N 1
ATOM 4271 C CA . LYS A 1 546 ? 26.118 -1.778 -6.995 1.00 95.31 546 LYS A CA 1
ATOM 4272 C C . LYS A 1 546 ? 25.388 -0.514 -6.514 1.00 95.31 546 LYS A C 1
ATOM 4274 O O . LYS A 1 546 ? 25.604 -0.103 -5.382 1.00 95.31 546 LYS A O 1
ATOM 4279 N N . GLY A 1 547 ? 24.545 0.102 -7.348 1.00 95.62 547 GLY A N 1
ATOM 4280 C CA . GLY A 1 547 ? 23.798 1.307 -6.983 1.00 95.62 547 GLY A CA 1
ATOM 4281 C C . GLY A 1 547 ? 24.643 2.580 -6.871 1.00 95.62 547 GLY A C 1
ATOM 4282 O O . GLY A 1 547 ? 24.235 3.509 -6.190 1.00 95.62 547 GLY A O 1
ATOM 4283 N N . LEU A 1 548 ? 25.806 2.633 -7.528 1.00 97.25 548 LEU A N 1
ATOM 4284 C CA . LEU A 1 548 ? 26.659 3.829 -7.573 1.00 97.25 548 LEU A CA 1
ATOM 4285 C C . LEU A 1 548 ? 26.172 4.839 -8.622 1.00 97.25 548 LEU A C 1
ATOM 4287 O O . LEU A 1 548 ? 26.273 6.046 -8.434 1.00 97.25 548 LEU A O 1
ATOM 4291 N N . LEU A 1 549 ? 25.631 4.334 -9.731 1.00 98.19 549 LEU A N 1
ATOM 4292 C CA . LEU A 1 549 ? 25.048 5.135 -10.805 1.00 98.19 549 LEU A CA 1
ATOM 4293 C C . LEU A 1 549 ? 23.558 4.828 -10.954 1.00 98.19 549 LEU A C 1
ATOM 4295 O O . LEU A 1 549 ? 23.097 3.728 -10.639 1.00 98.19 549 LEU A O 1
ATOM 4299 N N . LEU A 1 550 ? 22.836 5.778 -11.537 1.00 97.62 550 LEU A N 1
ATOM 4300 C CA . LEU A 1 550 ? 21.467 5.651 -12.012 1.00 97.62 550 LEU A CA 1
ATOM 4301 C C . LEU A 1 550 ? 21.421 5.938 -13.520 1.00 97.62 550 LEU A C 1
ATOM 4303 O O . LEU A 1 550 ? 22.171 6.768 -14.035 1.00 97.62 550 LEU A O 1
ATOM 4307 N N . ARG A 1 551 ? 20.545 5.231 -14.246 1.00 96.44 551 ARG A N 1
ATOM 4308 C CA . ARG A 1 551 ? 20.275 5.529 -15.661 1.00 96.44 551 ARG A CA 1
ATOM 4309 C C . ARG A 1 551 ? 19.503 6.838 -15.762 1.00 96.44 551 ARG A C 1
ATOM 4311 O O . ARG A 1 551 ? 18.438 6.956 -15.166 1.00 96.44 551 ARG A O 1
ATOM 4318 N N . ASP A 1 552 ? 20.013 7.757 -16.565 1.00 95.56 552 ASP A N 1
ATOM 4319 C CA . ASP A 1 552 ? 19.381 9.039 -16.850 1.00 95.56 552 ASP A CA 1
ATOM 4320 C C . ASP A 1 552 ? 18.836 9.084 -18.288 1.00 95.56 552 ASP A C 1
ATOM 4322 O O . ASP A 1 552 ? 18.494 8.034 -18.856 1.00 95.56 552 ASP A O 1
ATOM 4326 N N . ARG A 1 553 ? 18.698 10.287 -18.861 1.00 95.38 553 ARG A N 1
ATOM 4327 C CA . ARG A 1 553 ? 18.102 10.494 -20.177 1.00 95.38 553 ARG A CA 1
ATOM 4328 C C . ARG A 1 553 ? 18.822 9.666 -21.257 1.00 95.38 553 ARG A C 1
ATOM 4330 O O . ARG A 1 553 ? 20.036 9.434 -21.174 1.00 95.38 553 ARG A O 1
ATOM 4337 N N . PRO A 1 554 ? 18.087 9.193 -22.276 1.00 95.25 554 PRO A N 1
ATOM 4338 C CA . PRO A 1 554 ? 18.685 8.666 -23.500 1.00 95.25 554 PRO A CA 1
ATOM 4339 C C . PRO A 1 554 ? 19.664 9.662 -24.136 1.00 95.25 554 PRO A C 1
ATOM 4341 O O . PRO A 1 554 ? 19.557 10.864 -23.892 1.00 95.25 554 PRO A O 1
ATOM 4344 N N . VAL A 1 555 ? 20.617 9.173 -24.936 1.00 94.00 555 VAL A N 1
ATOM 4345 C CA . VAL A 1 555 ? 21.576 10.063 -25.613 1.00 94.00 555 VAL A CA 1
ATOM 4346 C C . VAL A 1 555 ? 20.895 10.798 -26.765 1.00 94.00 555 VAL A C 1
ATOM 4348 O O . VAL A 1 555 ? 21.027 12.017 -26.842 1.00 94.00 555 VAL A O 1
ATOM 4351 N N . ASP A 1 556 ? 20.139 10.081 -27.599 1.00 90.94 556 ASP A N 1
ATOM 4352 C CA . ASP A 1 556 ? 19.446 10.654 -28.758 1.00 90.94 556 ASP A CA 1
ATOM 4353 C C . ASP A 1 556 ? 17.951 10.281 -28.816 1.00 90.94 556 ASP A C 1
ATOM 4355 O O . ASP A 1 556 ? 17.549 9.240 -29.333 1.00 90.94 556 ASP A O 1
ATOM 4359 N N . GLY A 1 557 ? 17.091 11.145 -28.277 1.00 87.50 557 GLY A N 1
ATOM 4360 C CA . GLY A 1 557 ? 15.640 10.937 -28.272 1.00 87.50 557 GLY A CA 1
ATOM 4361 C C . GLY A 1 557 ? 15.159 9.805 -27.348 1.00 87.50 557 GLY A C 1
ATOM 4362 O O . GLY A 1 557 ? 15.894 8.908 -26.939 1.00 87.50 557 GLY A O 1
ATOM 4363 N N . TRP A 1 558 ? 13.871 9.821 -27.002 1.00 88.00 558 TRP A N 1
ATOM 4364 C CA . TRP A 1 558 ? 13.304 8.994 -25.923 1.00 88.00 558 TRP A CA 1
ATOM 4365 C C . TRP A 1 558 ? 13.389 7.460 -26.139 1.00 88.00 558 TRP A C 1
ATOM 4367 O O . TRP A 1 558 ? 13.295 6.684 -25.184 1.00 88.00 558 TRP A O 1
ATOM 4377 N N . LEU A 1 559 ? 13.622 7.007 -27.380 1.00 90.38 559 LEU A N 1
ATOM 4378 C CA . LEU A 1 559 ? 13.692 5.590 -27.774 1.00 90.38 559 LEU A CA 1
ATOM 4379 C C . LEU A 1 559 ? 15.102 5.036 -27.994 1.00 90.38 559 LEU A C 1
ATOM 4381 O O . LEU A 1 559 ? 15.239 3.842 -28.289 1.00 90.38 559 LEU A O 1
ATOM 4385 N N . ASP A 1 560 ? 16.144 5.852 -27.867 1.00 90.94 560 ASP A N 1
ATOM 4386 C CA . ASP A 1 560 ? 17.513 5.363 -28.001 1.00 90.94 560 ASP A CA 1
ATOM 4387 C C . ASP A 1 560 ? 17.818 4.304 -26.928 1.00 90.94 560 ASP A C 1
ATOM 4389 O O . ASP A 1 560 ? 17.146 4.202 -25.900 1.00 90.94 560 ASP A O 1
ATOM 4393 N N . ARG A 1 561 ? 18.781 3.427 -27.199 1.00 89.25 561 ARG A N 1
ATOM 4394 C CA . ARG A 1 561 ? 19.287 2.426 -26.254 1.00 89.25 561 ARG A CA 1
ATOM 4395 C C . ARG A 1 561 ? 20.492 2.944 -25.483 1.00 89.25 561 ARG A C 1
ATOM 4397 O O . ARG A 1 561 ? 20.704 2.491 -24.357 1.00 89.25 561 ARG A O 1
ATOM 4404 N N . ALA A 1 562 ? 21.268 3.859 -26.067 1.00 92.38 562 ALA A N 1
ATOM 4405 C CA . ALA A 1 562 ? 22.319 4.537 -25.336 1.00 92.38 562 ALA A CA 1
ATOM 4406 C C . ALA A 1 562 ? 21.692 5.441 -24.265 1.00 92.38 562 ALA A C 1
ATOM 4408 O O . ALA A 1 562 ? 20.579 5.964 -24.392 1.00 92.38 562 ALA A O 1
ATOM 4409 N N . ARG A 1 563 ? 22.372 5.528 -23.127 1.00 94.44 563 ARG A N 1
ATOM 4410 C CA . ARG A 1 563 ? 21.892 6.225 -21.935 1.00 94.44 563 ARG A CA 1
ATOM 4411 C C . ARG A 1 563 ? 23.024 7.048 -21.359 1.00 94.44 563 ARG A C 1
ATOM 4413 O O . ARG A 1 563 ? 24.184 6.630 -21.413 1.00 94.44 563 ARG A O 1
ATOM 4420 N N . ARG A 1 564 ? 22.651 8.178 -20.774 1.00 97.62 564 ARG A N 1
ATOM 4421 C CA . ARG A 1 564 ? 23.489 8.909 -19.833 1.00 97.62 564 ARG A CA 1
ATOM 4422 C C . ARG A 1 564 ? 23.312 8.325 -18.433 1.00 97.62 564 ARG A C 1
ATOM 4424 O O . ARG A 1 564 ? 22.336 7.623 -18.152 1.00 97.62 564 ARG A O 1
ATOM 4431 N N . PHE A 1 565 ? 24.271 8.595 -17.565 1.00 98.31 565 PHE A N 1
ATOM 4432 C CA . PHE A 1 565 ? 24.318 8.119 -16.193 1.00 98.31 565 PHE A CA 1
ATOM 4433 C C . PHE A 1 565 ? 24.640 9.279 -15.265 1.00 98.31 565 PHE A C 1
ATOM 4435 O O . PHE A 1 565 ? 25.424 10.161 -15.613 1.00 98.31 565 PHE A O 1
ATOM 4442 N N . VAL A 1 566 ? 24.039 9.239 -14.084 1.00 98.25 566 VAL A N 1
ATOM 4443 C CA . VAL A 1 566 ? 24.254 10.191 -12.990 1.00 98.25 566 VAL A CA 1
ATOM 4444 C C . VAL A 1 566 ? 24.552 9.413 -11.706 1.00 98.25 566 VAL A C 1
ATOM 4446 O O . VAL A 1 566 ? 24.119 8.260 -11.598 1.00 98.25 566 VAL A O 1
ATOM 4449 N N . PRO A 1 567 ? 25.272 9.984 -10.728 1.00 98.31 567 PRO A N 1
ATOM 4450 C CA . PRO A 1 567 ? 25.417 9.378 -9.410 1.00 98.31 567 PRO A CA 1
ATOM 4451 C C . PRO A 1 567 ? 24.045 9.196 -8.757 1.00 98.31 567 PRO A C 1
ATOM 4453 O O . PRO A 1 567 ? 23.200 10.093 -8.808 1.00 98.31 567 PRO A O 1
ATOM 4456 N N . LEU A 1 568 ? 23.805 8.023 -8.168 1.00 95.75 568 LEU A N 1
ATOM 4457 C CA . LEU A 1 568 ? 22.503 7.714 -7.569 1.00 95.75 568 LEU A CA 1
ATOM 4458 C C . LEU A 1 568 ? 22.194 8.634 -6.381 1.00 95.75 568 LEU A C 1
ATOM 4460 O O . LEU A 1 568 ? 21.086 9.151 -6.285 1.00 95.75 568 LEU A O 1
ATOM 4464 N N . ASP A 1 569 ? 23.193 8.871 -5.530 1.00 91.62 569 ASP A N 1
ATOM 4465 C CA . ASP A 1 569 ? 23.106 9.735 -4.345 1.00 91.62 569 ASP A CA 1
ATOM 4466 C C . ASP A 1 569 ? 22.784 11.199 -4.680 1.00 91.62 569 ASP A C 1
ATOM 4468 O O . ASP A 1 569 ? 22.143 11.893 -3.899 1.00 91.62 569 ASP A O 1
ATOM 4472 N N . SER A 1 570 ? 23.199 11.655 -5.859 1.00 92.31 570 SER A N 1
ATOM 4473 C CA . SER A 1 570 ? 22.963 13.010 -6.350 1.00 92.31 570 SER A CA 1
ATOM 4474 C C . SER A 1 570 ? 21.595 13.127 -7.023 1.00 92.31 570 SER A C 1
ATOM 4476 O O . SER A 1 570 ? 20.960 14.175 -6.962 1.00 92.31 570 SER A O 1
ATOM 4478 N N . ALA A 1 571 ? 21.131 12.057 -7.675 1.00 91.94 571 ALA A N 1
ATOM 4479 C CA . ALA A 1 571 ? 19.868 12.054 -8.406 1.00 91.94 571 ALA A CA 1
ATOM 4480 C C . ALA A 1 571 ? 18.637 11.851 -7.513 1.00 91.94 571 ALA A C 1
ATOM 4482 O O . ALA A 1 571 ? 17.582 12.392 -7.832 1.00 91.94 571 ALA A O 1
ATOM 4483 N N . ILE A 1 572 ? 18.763 11.051 -6.451 1.00 88.94 572 ILE A N 1
ATOM 4484 C CA . ILE A 1 572 ? 17.689 10.700 -5.507 1.00 88.94 572 ILE A CA 1
ATOM 4485 C C . ILE A 1 572 ? 18.247 10.636 -4.071 1.00 88.94 572 ILE A C 1
ATOM 4487 O O . ILE A 1 572 ? 18.339 9.549 -3.491 1.00 88.94 572 ILE A O 1
ATOM 4491 N N . PRO A 1 573 ? 18.672 11.777 -3.491 1.00 81.75 573 PRO A N 1
ATOM 4492 C CA . PRO A 1 573 ? 19.339 11.825 -2.184 1.00 81.75 573 PRO A CA 1
ATOM 4493 C C . PRO A 1 573 ? 18.493 11.261 -1.032 1.00 81.75 573 PRO A C 1
ATOM 4495 O O . PRO A 1 573 ? 19.038 10.838 -0.013 1.00 81.75 573 PRO A O 1
ATOM 4498 N N . GLU A 1 574 ? 17.170 11.223 -1.190 1.00 74.12 574 GLU A N 1
ATOM 4499 C CA . GLU A 1 574 ? 16.221 10.640 -0.246 1.00 74.12 574 GLU A CA 1
ATOM 4500 C C . GLU A 1 574 ? 16.252 9.104 -0.199 1.00 74.12 574 GLU A C 1
ATOM 4502 O O . GLU A 1 574 ? 15.810 8.509 0.785 1.00 74.12 574 GLU A O 1
ATOM 4507 N N . VAL A 1 575 ? 16.788 8.435 -1.227 1.00 78.19 575 VAL A N 1
ATOM 4508 C CA . VAL A 1 575 ? 16.826 6.971 -1.282 1.00 78.19 575 VAL A CA 1
ATOM 4509 C C . VAL A 1 575 ? 18.149 6.431 -0.770 1.00 78.19 575 VAL A C 1
ATOM 4511 O O . VAL A 1 575 ? 19.227 6.691 -1.300 1.00 78.19 575 VAL A O 1
ATOM 4514 N N . ARG A 1 576 ? 18.047 5.548 0.218 1.00 80.12 576 ARG A N 1
ATOM 4515 C CA . ARG A 1 576 ? 19.169 4.792 0.764 1.00 80.12 576 ARG A CA 1
ATOM 4516 C C . ARG A 1 576 ? 19.021 3.320 0.387 1.00 80.12 576 ARG A C 1
ATOM 4518 O O . ARG A 1 576 ? 18.080 2.659 0.804 1.00 80.12 576 ARG A O 1
ATOM 4525 N N . LEU A 1 577 ? 19.922 2.793 -0.443 1.00 86.00 577 LEU A N 1
ATOM 4526 C CA . LEU A 1 577 ? 19.826 1.404 -0.929 1.00 86.00 577 LEU A CA 1
ATOM 4527 C C . LEU A 1 577 ? 20.259 0.361 0.104 1.00 86.00 577 LEU A C 1
ATOM 4529 O O . LEU A 1 577 ? 19.784 -0.771 0.074 1.00 86.00 577 LEU A O 1
ATOM 4533 N N . ASP A 1 578 ? 21.145 0.749 1.017 1.00 78.00 578 ASP A N 1
ATOM 4534 C CA . ASP A 1 578 ? 21.534 -0.031 2.192 1.00 78.00 578 ASP A CA 1
ATOM 4535 C C . ASP A 1 578 ? 20.462 -0.002 3.287 1.00 78.00 578 ASP A C 1
ATOM 4537 O O . ASP A 1 578 ? 20.493 -0.813 4.208 1.00 78.00 578 ASP A O 1
ATOM 4541 N N . ALA A 1 579 ? 19.461 0.865 3.121 1.00 68.44 579 ALA A N 1
ATOM 4542 C CA . ALA A 1 579 ? 18.310 1.013 3.985 1.00 68.44 579 ALA A CA 1
ATOM 4543 C C . ALA A 1 579 ? 17.263 -0.097 3.777 1.00 68.44 579 ALA A C 1
ATOM 4545 O O . ALA A 1 579 ? 16.070 0.141 3.874 1.00 68.44 579 ALA A O 1
ATOM 4546 N N . MET A 1 580 ? 17.637 -1.349 3.501 1.00 75.06 580 MET A N 1
ATOM 4547 C CA . MET A 1 580 ? 16.768 -2.475 3.880 1.00 75.06 580 MET A CA 1
ATOM 4548 C C . MET A 1 580 ? 17.543 -3.771 4.082 1.00 75.06 580 MET A C 1
ATOM 4550 O O . MET A 1 580 ? 18.500 -4.045 3.364 1.00 75.06 580 MET A O 1
ATOM 4554 N N . SER A 1 581 ? 17.103 -4.611 5.027 1.00 79.19 581 SER A N 1
ATOM 4555 C CA . SER A 1 581 ? 17.544 -6.008 5.023 1.00 79.19 581 SER A CA 1
ATOM 4556 C C . SER A 1 581 ? 16.906 -6.745 3.845 1.00 79.19 581 SER A C 1
ATOM 4558 O O . SER A 1 581 ? 15.792 -6.419 3.423 1.00 79.19 581 SER A O 1
ATOM 4560 N N . GLU A 1 582 ? 17.584 -7.776 3.342 1.00 85.75 582 GLU A N 1
ATOM 4561 C CA . GLU A 1 582 ? 17.067 -8.604 2.248 1.00 85.75 582 GLU A CA 1
ATOM 4562 C C . GLU A 1 582 ? 15.683 -9.192 2.584 1.00 85.75 582 GLU A C 1
ATOM 4564 O O . GLU A 1 582 ? 14.771 -9.126 1.762 1.00 85.75 582 GLU A O 1
ATOM 4569 N N . THR A 1 583 ? 15.484 -9.693 3.809 1.00 81.81 583 THR A N 1
ATOM 4570 C CA . THR A 1 583 ? 14.201 -10.263 4.261 1.00 81.81 583 THR A CA 1
ATOM 4571 C C . THR A 1 583 ? 13.071 -9.231 4.275 1.00 81.81 583 THR A C 1
ATOM 4573 O O . THR A 1 583 ? 11.966 -9.526 3.819 1.00 81.81 583 THR A O 1
ATOM 4576 N N . ALA A 1 584 ? 13.328 -8.011 4.758 1.00 76.62 584 ALA A N 1
ATOM 4577 C CA . ALA A 1 584 ? 12.322 -6.949 4.755 1.00 76.62 584 ALA A CA 1
ATOM 4578 C C . ALA A 1 584 ? 11.990 -6.496 3.321 1.00 76.62 584 ALA A C 1
ATOM 4580 O O . ALA A 1 584 ? 10.815 -6.346 2.985 1.00 76.62 584 ALA A O 1
ATOM 4581 N N . GLY A 1 585 ? 12.995 -6.387 2.443 1.00 84.19 585 GLY A N 1
ATOM 4582 C CA . GLY A 1 585 ? 12.780 -6.106 1.021 1.00 84.19 585 GLY A CA 1
ATOM 4583 C C . GLY A 1 585 ? 11.929 -7.178 0.337 1.00 84.19 585 GLY A C 1
ATOM 4584 O O . GLY A 1 585 ? 10.982 -6.859 -0.384 1.00 84.19 585 GLY A O 1
ATOM 4585 N N . GLN A 1 586 ? 12.208 -8.457 0.611 1.00 91.88 586 GLN A N 1
ATOM 4586 C CA . GLN A 1 586 ? 11.431 -9.588 0.094 1.00 91.88 586 GLN A CA 1
ATOM 4587 C C . GLN A 1 586 ? 9.976 -9.549 0.566 1.00 91.88 586 GLN A C 1
ATOM 4589 O O . GLN A 1 586 ? 9.082 -9.770 -0.246 1.00 91.88 586 GLN A O 1
ATOM 4594 N N . LEU A 1 587 ? 9.723 -9.227 1.838 1.00 86.69 587 LEU A N 1
ATOM 4595 C CA . LEU A 1 587 ? 8.369 -9.086 2.376 1.00 86.69 587 LEU A CA 1
ATOM 4596 C C . LEU A 1 587 ? 7.561 -8.030 1.606 1.00 86.69 587 LEU A C 1
ATOM 4598 O O . LEU A 1 587 ? 6.448 -8.310 1.161 1.00 86.69 587 LEU A O 1
ATOM 4602 N N . ILE A 1 588 ? 8.130 -6.835 1.407 1.00 84.94 588 ILE A N 1
ATOM 4603 C CA . ILE A 1 588 ? 7.462 -5.732 0.699 1.00 84.94 588 ILE A CA 1
ATOM 4604 C C . ILE A 1 588 ? 7.254 -6.086 -0.781 1.00 84.94 588 ILE A C 1
ATOM 4606 O O . ILE A 1 588 ? 6.161 -5.875 -1.310 1.00 84.94 588 ILE A O 1
ATOM 4610 N N . LEU A 1 589 ? 8.259 -6.669 -1.444 1.00 94.38 589 LEU A N 1
ATOM 4611 C CA . LEU A 1 589 ? 8.166 -7.070 -2.850 1.00 94.38 589 LEU A CA 1
ATOM 4612 C C . LEU A 1 589 ? 7.113 -8.168 -3.073 1.00 94.38 589 LEU A C 1
ATOM 4614 O O . LEU A 1 589 ? 6.301 -8.062 -3.990 1.00 94.38 589 LEU A O 1
ATOM 4618 N N . VAL A 1 590 ? 7.094 -9.202 -2.225 1.00 96.31 590 VAL A N 1
ATOM 4619 C CA . VAL A 1 590 ? 6.103 -10.289 -2.290 1.00 96.31 590 VAL A CA 1
ATOM 4620 C C . VAL A 1 590 ? 4.697 -9.747 -2.046 1.00 96.31 590 VAL A C 1
ATOM 4622 O O . VAL A 1 590 ? 3.777 -10.084 -2.790 1.00 96.31 590 VAL A O 1
ATOM 4625 N N . ARG A 1 591 ? 4.524 -8.862 -1.058 1.00 92.44 591 ARG A N 1
ATOM 4626 C CA . ARG A 1 591 ? 3.246 -8.191 -0.796 1.00 92.44 591 ARG A CA 1
ATOM 4627 C C . ARG A 1 591 ? 2.763 -7.407 -2.014 1.00 92.44 591 ARG A C 1
ATOM 4629 O O . ARG A 1 591 ? 1.622 -7.594 -2.430 1.00 92.44 591 ARG A O 1
ATOM 4636 N N . ALA A 1 592 ? 3.620 -6.562 -2.591 1.00 91.50 592 ALA A N 1
ATOM 4637 C CA . ALA A 1 592 ? 3.297 -5.760 -3.773 1.00 91.50 592 ALA A CA 1
ATOM 4638 C C . ALA A 1 592 ? 2.890 -6.646 -4.961 1.00 91.50 592 ALA A C 1
ATOM 4640 O O . ALA A 1 592 ? 1.879 -6.382 -5.609 1.00 91.50 592 ALA A O 1
ATOM 4641 N N . TYR A 1 593 ? 3.612 -7.749 -5.180 1.00 96.44 593 TYR A N 1
ATOM 4642 C CA . TYR A 1 593 ? 3.264 -8.729 -6.203 1.00 96.44 593 TYR A CA 1
ATOM 4643 C C . TYR A 1 593 ? 1.889 -9.372 -5.952 1.00 96.44 593 TYR A C 1
ATOM 4645 O O . TYR A 1 593 ? 1.053 -9.392 -6.850 1.00 96.44 593 TYR A O 1
ATOM 4653 N N . ILE A 1 594 ? 1.596 -9.855 -4.737 1.00 95.38 594 ILE A N 1
ATOM 4654 C CA . ILE A 1 594 ? 0.289 -10.474 -4.448 1.00 95.38 594 ILE A CA 1
ATOM 4655 C C . ILE A 1 594 ? -0.853 -9.465 -4.651 1.00 95.38 594 ILE A C 1
ATOM 4657 O O . ILE A 1 594 ? -1.894 -9.827 -5.202 1.00 95.38 594 ILE A O 1
ATOM 4661 N N . ARG A 1 595 ? -0.659 -8.192 -4.272 1.00 90.06 595 ARG A N 1
ATOM 4662 C CA . ARG A 1 595 ? -1.659 -7.137 -4.510 1.00 90.06 595 ARG A CA 1
ATOM 4663 C C . ARG A 1 595 ? -1.954 -6.951 -5.997 1.00 90.06 595 ARG A C 1
ATOM 4665 O O . ARG A 1 595 ? -3.127 -6.918 -6.365 1.00 90.06 595 ARG A O 1
ATOM 4672 N N . ALA A 1 596 ? -0.911 -6.862 -6.823 1.00 91.81 596 ALA A N 1
ATOM 4673 C CA . ALA A 1 596 ? -1.028 -6.631 -8.261 1.00 91.81 596 ALA A CA 1
ATOM 4674 C C . ALA A 1 596 ? -1.615 -7.846 -9.004 1.00 91.81 596 ALA A C 1
ATOM 4676 O O . ALA A 1 596 ? -2.548 -7.702 -9.786 1.00 91.81 596 ALA A O 1
ATOM 4677 N N . PHE A 1 597 ? -1.131 -9.056 -8.702 1.00 94.31 597 PHE A N 1
ATOM 4678 C CA . PHE A 1 597 ? -1.357 -10.241 -9.540 1.00 94.31 597 PHE A CA 1
ATOM 4679 C C . PHE A 1 597 ? -2.292 -11.300 -8.947 1.00 94.31 597 PHE A C 1
ATOM 4681 O O . PHE A 1 597 ? -2.666 -12.233 -9.659 1.00 94.31 597 PHE A O 1
ATOM 4688 N N . GLY A 1 598 ? -2.648 -11.209 -7.662 1.00 92.38 598 GLY A N 1
ATOM 4689 C CA . GLY A 1 598 ? -3.511 -12.183 -6.983 1.00 92.38 598 GLY A CA 1
ATOM 4690 C C . GLY A 1 598 ? -4.797 -12.560 -7.756 1.00 92.38 598 GLY A C 1
ATOM 4691 O O . GLY A 1 598 ? -5.299 -11.778 -8.560 1.00 92.38 598 GLY A O 1
ATOM 4692 N N . PRO A 1 599 ? -5.367 -13.748 -7.535 1.00 93.31 599 PRO A N 1
ATOM 4693 C CA . PRO A 1 599 ? -4.804 -14.868 -6.792 1.00 93.31 599 PRO A CA 1
ATOM 4694 C C . PRO A 1 599 ? -3.600 -15.491 -7.511 1.00 93.31 599 PRO A C 1
ATOM 4696 O O . PRO A 1 599 ? -3.607 -15.662 -8.736 1.00 93.31 599 PRO A O 1
ATOM 4699 N N . VAL A 1 600 ? -2.556 -15.838 -6.759 1.00 95.12 600 VAL A N 1
ATOM 4700 C CA . VAL A 1 600 ? -1.263 -16.324 -7.278 1.00 95.12 600 VAL A CA 1
ATOM 4701 C C . VAL A 1 600 ? -0.766 -17.531 -6.504 1.00 95.12 600 VAL A C 1
ATOM 4703 O O . VAL A 1 600 ? -0.987 -17.635 -5.304 1.00 95.12 600 VAL A O 1
ATOM 4706 N N . ARG A 1 601 ? -0.019 -18.416 -7.161 1.00 94.94 601 ARG A N 1
ATOM 4707 C CA . ARG A 1 601 ? 0.673 -19.513 -6.473 1.00 94.94 601 ARG A CA 1
ATOM 4708 C C . ARG A 1 601 ? 2.061 -19.069 -6.034 1.00 94.94 601 ARG A C 1
ATOM 4710 O O . ARG A 1 601 ? 2.661 -18.175 -6.634 1.00 94.94 601 ARG A O 1
ATOM 4717 N N . ILE A 1 602 ? 2.646 -19.780 -5.070 1.00 96.06 602 ILE A N 1
ATOM 4718 C CA . ILE A 1 602 ? 4.043 -19.564 -4.643 1.00 96.06 602 ILE A CA 1
ATOM 4719 C C . ILE A 1 602 ? 5.008 -19.598 -5.837 1.00 96.06 602 ILE A C 1
ATOM 4721 O O . ILE A 1 602 ? 5.939 -18.795 -5.895 1.00 96.06 602 ILE A O 1
ATOM 4725 N N . ARG A 1 603 ? 4.765 -20.483 -6.815 1.00 95.19 603 ARG A N 1
ATOM 4726 C CA . ARG A 1 603 ? 5.584 -20.585 -8.033 1.00 95.19 603 ARG A CA 1
ATOM 4727 C C . ARG A 1 603 ? 5.550 -19.315 -8.883 1.00 95.19 603 ARG A C 1
ATOM 4729 O O . ARG A 1 603 ? 6.583 -18.927 -9.418 1.00 95.19 603 ARG A O 1
ATOM 4736 N N . ASP A 1 604 ? 4.394 -18.658 -8.969 1.00 95.44 604 ASP A N 1
ATOM 4737 C CA . ASP A 1 604 ? 4.217 -17.428 -9.743 1.00 95.44 604 ASP A CA 1
ATOM 4738 C C . ASP A 1 604 ? 4.976 -16.272 -9.072 1.00 95.44 604 ASP A C 1
ATOM 4740 O O . ASP A 1 604 ? 5.787 -15.602 -9.717 1.00 95.44 604 ASP A O 1
ATOM 4744 N N . ILE A 1 605 ? 4.823 -16.142 -7.747 1.00 96.94 605 ILE A N 1
ATOM 4745 C CA . ILE A 1 605 ? 5.539 -15.153 -6.927 1.00 96.94 605 ILE A CA 1
ATOM 4746 C C . ILE A 1 605 ? 7.054 -15.343 -7.056 1.00 96.94 605 ILE A C 1
ATOM 4748 O O . ILE A 1 605 ? 7.783 -14.392 -7.349 1.00 96.94 605 ILE A O 1
ATOM 4752 N N . ALA A 1 606 ? 7.543 -16.567 -6.849 1.00 96.88 606 ALA A N 1
ATOM 4753 C CA . ALA A 1 606 ? 8.970 -16.871 -6.894 1.00 96.88 606 ALA A CA 1
ATOM 4754 C C . ALA A 1 606 ? 9.564 -16.600 -8.283 1.00 96.88 606 ALA A C 1
ATOM 4756 O O . ALA A 1 606 ? 10.638 -16.010 -8.408 1.00 96.88 606 ALA A O 1
ATOM 4757 N N . TRP A 1 607 ? 8.840 -16.982 -9.338 1.00 95.00 607 TRP A N 1
ATOM 4758 C CA . TRP A 1 607 ? 9.272 -16.778 -10.713 1.00 95.00 607 TRP A CA 1
ATOM 4759 C C . TRP A 1 607 ? 9.338 -15.294 -11.089 1.00 95.00 607 TRP A C 1
ATOM 4761 O O . TRP A 1 607 ? 10.314 -14.883 -11.718 1.00 95.00 607 TRP A O 1
ATOM 4771 N N . TRP A 1 608 ? 8.348 -14.475 -10.719 1.00 95.38 608 TRP A N 1
ATOM 4772 C CA . TRP A 1 608 ? 8.346 -13.049 -11.067 1.00 95.38 608 TRP A CA 1
ATOM 4773 C C . TRP A 1 608 ? 9.371 -12.256 -10.257 1.00 95.38 608 TRP A C 1
ATOM 4775 O O . TRP A 1 608 ? 10.192 -11.539 -10.827 1.00 95.38 608 TRP A O 1
ATOM 4785 N N . THR A 1 609 ? 9.360 -12.425 -8.932 1.00 95.94 609 THR A N 1
ATOM 4786 C CA . THR A 1 609 ? 10.235 -11.673 -8.018 1.00 95.94 609 THR A CA 1
ATOM 4787 C C . THR A 1 609 ? 11.705 -12.092 -8.138 1.00 95.94 609 THR A C 1
ATOM 4789 O O . THR A 1 609 ? 12.603 -11.294 -7.878 1.00 95.94 609 THR A O 1
ATOM 4792 N N . GLY A 1 610 ? 11.967 -13.345 -8.531 1.00 94.75 610 GLY A N 1
ATOM 4793 C CA . GLY A 1 610 ? 13.286 -13.972 -8.427 1.00 94.75 610 GLY A CA 1
ATOM 4794 C C . GLY A 1 610 ? 13.647 -14.408 -7.000 1.00 94.75 610 GLY A C 1
ATOM 4795 O O . GLY A 1 610 ? 14.772 -14.850 -6.768 1.00 94.75 610 GLY A O 1
ATOM 4796 N N . VAL A 1 611 ? 12.715 -14.294 -6.047 1.00 95.56 611 VAL A N 1
ATOM 4797 C CA . VAL A 1 611 ? 12.882 -14.737 -4.658 1.00 95.56 611 VAL A CA 1
ATOM 4798 C C . VAL A 1 611 ? 12.594 -16.234 -4.571 1.00 95.56 611 VAL A C 1
ATOM 4800 O O . VAL A 1 611 ? 11.598 -16.723 -5.095 1.00 95.56 611 VAL A O 1
ATOM 4803 N N . GLY A 1 612 ? 13.463 -16.987 -3.894 1.00 95.12 612 GLY A N 1
ATOM 4804 C CA . GLY A 1 612 ? 13.305 -18.438 -3.775 1.00 95.12 612 GLY A CA 1
ATOM 4805 C C . GLY A 1 612 ? 11.983 -18.846 -3.088 1.00 95.12 612 GLY A C 1
ATOM 4806 O O . GLY A 1 612 ? 11.588 -18.188 -2.121 1.00 95.12 612 GLY A O 1
ATOM 4807 N N . PRO A 1 613 ? 11.333 -19.960 -3.491 1.00 96.50 613 PRO A N 1
ATOM 4808 C CA . PRO A 1 613 ? 10.028 -20.384 -2.960 1.00 96.50 613 PRO A CA 1
ATOM 4809 C C . PRO A 1 613 ? 9.949 -20.465 -1.429 1.00 96.50 613 PRO A C 1
ATOM 4811 O O . PRO A 1 613 ? 8.958 -20.048 -0.838 1.00 96.50 613 PRO A O 1
ATOM 4814 N N . ARG A 1 614 ? 11.017 -20.935 -0.765 1.00 96.44 614 ARG A N 1
ATOM 4815 C CA . ARG A 1 614 ? 11.088 -21.005 0.706 1.00 96.44 614 ARG A CA 1
ATOM 4816 C C . ARG A 1 614 ? 10.970 -19.627 1.364 1.00 96.44 614 ARG A C 1
ATOM 4818 O O . ARG A 1 614 ? 10.273 -19.482 2.362 1.00 96.44 614 ARG A O 1
ATOM 4825 N N . ARG A 1 615 ? 11.638 -18.618 0.800 1.00 95.88 615 ARG A N 1
ATOM 4826 C CA . ARG A 1 615 ? 11.598 -17.241 1.313 1.00 95.88 615 ARG A CA 1
ATOM 4827 C C . ARG A 1 615 ? 10.261 -16.570 1.002 1.00 95.88 615 ARG A C 1
ATOM 4829 O O . ARG A 1 615 ? 9.753 -15.825 1.828 1.00 95.88 615 ARG A O 1
ATOM 4836 N N . VAL A 1 616 ? 9.642 -16.901 -0.135 1.00 97.12 616 VAL A N 1
ATOM 4837 C CA . VAL A 1 616 ? 8.257 -16.498 -0.434 1.00 97.12 616 VAL A CA 1
ATOM 4838 C C . VAL A 1 616 ? 7.284 -17.058 0.608 1.00 97.12 616 VAL A C 1
ATOM 4840 O O . VAL A 1 616 ? 6.478 -16.308 1.149 1.00 97.12 616 VAL A O 1
ATOM 4843 N N . GLN A 1 617 ? 7.378 -18.348 0.940 1.00 95.94 617 GLN A N 1
ATOM 4844 C CA . GLN A 1 617 ? 6.547 -18.963 1.983 1.00 95.94 617 GLN A CA 1
ATOM 4845 C C . GLN A 1 617 ? 6.756 -18.304 3.350 1.00 95.94 617 GLN A C 1
ATOM 4847 O O . GLN A 1 617 ? 5.803 -18.097 4.095 1.00 95.94 617 GLN A O 1
ATOM 4852 N N . GLU A 1 618 ? 7.997 -17.960 3.691 1.00 90.56 618 GLU A N 1
ATOM 4853 C CA . GLU A 1 618 ? 8.316 -17.232 4.919 1.00 90.56 618 GLU A CA 1
ATOM 4854 C C . GLU A 1 618 ? 7.751 -15.809 4.933 1.00 90.56 618 GLU A C 1
ATOM 4856 O O . GLU A 1 618 ? 7.204 -15.392 5.955 1.00 90.56 618 GLU A O 1
ATOM 4861 N N . ALA A 1 619 ? 7.797 -15.097 3.805 1.00 89.69 619 ALA A N 1
ATOM 4862 C CA . ALA A 1 619 ? 7.152 -13.798 3.659 1.00 89.69 619 ALA A CA 1
ATOM 4863 C C . ALA A 1 619 ? 5.627 -13.906 3.843 1.00 89.69 619 ALA A C 1
ATOM 4865 O O . ALA A 1 619 ? 5.059 -13.148 4.622 1.00 89.69 619 ALA A O 1
ATOM 4866 N N . ILE A 1 620 ? 4.970 -14.886 3.208 1.00 89.69 620 ILE A N 1
ATOM 4867 C CA . ILE A 1 620 ? 3.527 -15.144 3.377 1.00 89.69 620 ILE A CA 1
ATOM 4868 C C . ILE A 1 620 ? 3.194 -15.455 4.841 1.00 89.69 620 ILE A C 1
ATOM 4870 O O . ILE A 1 620 ? 2.295 -14.845 5.412 1.00 89.69 620 ILE A O 1
ATOM 4874 N N . ARG A 1 621 ? 3.962 -16.342 5.486 1.00 86.62 621 ARG A N 1
ATOM 4875 C CA . ARG A 1 621 ? 3.768 -16.696 6.901 1.00 86.62 621 ARG A CA 1
ATOM 4876 C C . ARG A 1 621 ? 3.924 -15.489 7.825 1.00 86.62 621 ARG A C 1
ATOM 4878 O O . ARG A 1 621 ? 3.171 -15.360 8.785 1.00 86.62 621 ARG A O 1
ATOM 4885 N N . THR A 1 622 ? 4.896 -14.625 7.532 1.00 78.88 622 THR A N 1
ATOM 4886 C CA . THR A 1 622 ? 5.148 -13.381 8.273 1.00 78.88 622 THR A CA 1
ATOM 4887 C C . THR A 1 622 ? 3.986 -12.396 8.125 1.00 78.88 622 THR A C 1
ATOM 4889 O O . THR A 1 622 ? 3.617 -11.756 9.103 1.00 78.88 622 THR A O 1
ATOM 4892 N N . MET A 1 623 ? 3.368 -12.311 6.940 1.00 80.50 623 MET A N 1
ATOM 4893 C CA . MET A 1 623 ? 2.192 -11.462 6.696 1.00 80.50 623 MET A CA 1
ATOM 4894 C C . MET A 1 623 ? 0.908 -11.971 7.370 1.00 80.50 623 MET A C 1
ATOM 4896 O O . MET A 1 623 ? -0.026 -11.198 7.567 1.00 80.50 623 MET A O 1
ATOM 4900 N N . GLY A 1 624 ? 0.839 -13.247 7.755 1.00 79.44 624 GLY A N 1
ATOM 4901 C CA . GLY A 1 624 ? -0.264 -13.779 8.558 1.00 79.44 624 GLY A CA 1
ATOM 4902 C C . GLY A 1 624 ? -1.637 -13.566 7.913 1.00 79.44 624 GLY A C 1
ATOM 4903 O O . GLY A 1 624 ? -1.861 -13.987 6.787 1.00 79.44 624 GLY A O 1
ATOM 4904 N N . ASP A 1 625 ? -2.556 -12.904 8.625 1.00 71.31 625 ASP A N 1
ATOM 4905 C CA . ASP A 1 625 ? -3.938 -12.654 8.180 1.00 71.31 625 ASP A CA 1
ATOM 4906 C C . ASP A 1 625 ? -4.064 -11.611 7.056 1.00 71.31 625 ASP A C 1
ATOM 4908 O O . ASP A 1 625 ? -5.171 -11.308 6.606 1.00 71.31 625 ASP A O 1
ATOM 4912 N N . GLU A 1 626 ? -2.949 -11.030 6.611 1.00 76.88 626 GLU A N 1
ATOM 4913 C CA . GLU A 1 626 ? -2.933 -10.134 5.460 1.00 76.88 626 GLU A CA 1
ATOM 4914 C C . GLU A 1 626 ? -3.029 -10.877 4.130 1.00 76.88 626 GLU A C 1
ATOM 4916 O O . GLU A 1 626 ? -3.589 -10.339 3.173 1.00 76.88 626 GLU A O 1
ATOM 4921 N N . ILE A 1 627 ? -2.527 -12.113 4.083 1.00 85.81 627 ILE A N 1
ATOM 4922 C CA . ILE A 1 627 ? -2.581 -12.983 2.913 1.00 85.81 627 ILE A CA 1
ATOM 4923 C C . ILE A 1 627 ? -3.438 -14.193 3.260 1.00 85.81 627 ILE A C 1
ATOM 4925 O O . ILE A 1 627 ? -3.178 -14.894 4.232 1.00 85.81 627 ILE A O 1
ATOM 4929 N N . VAL A 1 628 ? -4.455 -14.445 2.449 1.00 84.56 628 VAL A N 1
ATOM 4930 C CA . VAL A 1 628 ? -5.354 -15.585 2.610 1.00 84.56 628 VAL A CA 1
ATOM 4931 C C . VAL A 1 628 ? -5.198 -16.543 1.449 1.00 84.56 628 VAL A C 1
ATOM 4933 O O . VAL A 1 628 ? -4.865 -16.148 0.329 1.00 84.56 628 VAL A O 1
ATOM 4936 N N . GLU A 1 629 ? -5.434 -17.811 1.745 1.00 89.75 629 GLU A N 1
ATOM 4937 C CA . GLU A 1 629 ? -5.625 -18.827 0.728 1.00 89.75 629 GLU A CA 1
ATOM 4938 C C . GLU A 1 629 ? -7.043 -18.706 0.157 1.00 89.75 629 GLU A C 1
ATOM 4940 O O . GLU A 1 629 ? -7.992 -18.425 0.894 1.00 89.75 629 GLU A O 1
ATOM 4945 N N . VAL A 1 630 ? -7.178 -18.896 -1.152 1.00 87.06 630 VAL A N 1
ATOM 4946 C CA . VAL A 1 630 ? -8.454 -18.948 -1.871 1.00 87.06 630 VAL A CA 1
ATOM 4947 C C . VAL A 1 630 ? -8.473 -20.204 -2.740 1.00 87.06 630 VAL A C 1
ATOM 4949 O O . VAL A 1 630 ? -7.452 -20.574 -3.322 1.00 87.06 630 VAL A O 1
ATOM 4952 N N . ALA A 1 631 ? -9.621 -20.864 -2.827 1.00 87.31 631 ALA A N 1
ATOM 4953 C CA . ALA A 1 631 ? -9.840 -21.974 -3.744 1.00 87.31 631 ALA A CA 1
ATOM 4954 C C . ALA A 1 631 ? -10.435 -21.425 -5.045 1.00 87.31 631 ALA A C 1
ATOM 4956 O O . ALA A 1 631 ? -11.317 -20.566 -5.007 1.00 87.31 631 ALA A O 1
ATOM 4957 N N . LEU A 1 632 ? -9.941 -21.899 -6.189 1.00 88.88 632 LEU A N 1
ATOM 4958 C CA . LEU A 1 632 ? -10.432 -21.493 -7.504 1.00 88.88 632 LEU A CA 1
ATOM 4959 C C . LEU A 1 632 ? -11.054 -22.696 -8.215 1.00 88.88 632 LEU A C 1
ATOM 4961 O O . LEU A 1 632 ? -10.342 -23.589 -8.669 1.00 88.88 632 LEU A O 1
ATOM 4965 N N . GLU A 1 633 ? -12.381 -22.726 -8.289 1.00 88.31 633 GLU A N 1
ATOM 4966 C CA . GLU A 1 633 ? -13.126 -23.785 -8.968 1.00 88.31 633 GLU A CA 1
ATOM 4967 C C . GLU A 1 633 ? -12.857 -23.732 -10.478 1.00 88.31 633 GLU A C 1
ATOM 4969 O O . GLU A 1 633 ? -12.910 -22.665 -11.086 1.00 88.31 633 GLU A O 1
ATOM 4974 N N . GLY A 1 634 ? -12.521 -24.876 -11.081 1.00 87.19 634 GLY A N 1
ATOM 4975 C CA . GLY A 1 634 ? -12.141 -24.955 -12.497 1.00 87.19 634 GLY A CA 1
ATOM 4976 C C . GLY A 1 634 ? -10.701 -24.521 -12.799 1.00 87.19 634 GLY A C 1
ATOM 4977 O O . GLY A 1 634 ? -10.317 -24.446 -13.968 1.00 87.19 634 GLY A O 1
ATOM 4978 N N . ALA A 1 635 ? -9.882 -24.245 -11.777 1.00 86.62 635 ALA A N 1
ATOM 4979 C CA . ALA A 1 635 ? -8.478 -23.924 -11.991 1.00 86.62 635 ALA A CA 1
ATOM 4980 C C . ALA A 1 635 ? -7.703 -25.119 -12.589 1.00 86.62 635 ALA A C 1
ATOM 4982 O O . ALA A 1 635 ? -7.989 -26.270 -12.265 1.00 86.62 635 ALA A O 1
ATOM 4983 N N . PRO A 1 636 ? -6.655 -24.882 -13.403 1.00 78.94 636 PRO A N 1
ATOM 4984 C CA . PRO A 1 636 ? -5.872 -25.960 -14.023 1.00 78.94 636 PRO A CA 1
ATOM 4985 C C . PRO A 1 636 ? -5.051 -26.819 -13.044 1.00 78.94 636 PRO A C 1
ATOM 4987 O O . PRO A 1 636 ? -4.361 -27.741 -13.472 1.00 78.94 636 PRO A O 1
ATOM 4990 N N . SER A 1 637 ? -5.009 -26.450 -11.763 1.00 77.75 637 SER A N 1
ATOM 4991 C CA . SER A 1 637 ? -4.201 -27.082 -10.719 1.00 77.75 637 SER A CA 1
ATOM 4992 C C . SER A 1 637 ? -4.911 -26.958 -9.374 1.00 77.75 637 SER A C 1
ATOM 4994 O O . SER A 1 637 ? -5.446 -25.890 -9.080 1.00 77.75 637 SER A O 1
ATOM 4996 N N . ASP A 1 638 ? -4.801 -27.992 -8.540 1.00 76.81 638 ASP A N 1
ATOM 4997 C CA . ASP A 1 638 ? -5.270 -28.004 -7.145 1.00 76.81 638 ASP A CA 1
ATOM 4998 C C . ASP A 1 638 ? -4.296 -27.290 -6.176 1.00 76.81 638 ASP A C 1
ATOM 5000 O O . ASP A 1 638 ? -4.433 -27.378 -4.956 1.00 76.81 638 ASP A O 1
ATOM 5004 N N . ASP A 1 639 ? -3.271 -26.603 -6.700 1.00 82.56 639 ASP A N 1
ATOM 5005 C CA . ASP A 1 639 ? -2.333 -25.804 -5.903 1.00 82.56 639 ASP A CA 1
ATOM 5006 C C . ASP A 1 639 ? -3.056 -24.707 -5.095 1.00 82.56 639 ASP A C 1
ATOM 5008 O O . ASP A 1 639 ? -3.952 -24.032 -5.599 1.00 82.56 639 ASP A O 1
ATOM 5012 N N . SER A 1 640 ? -2.562 -24.410 -3.889 1.00 87.19 640 SER A N 1
ATOM 5013 C CA . SER A 1 640 ? -3.011 -23.258 -3.097 1.00 87.19 640 SER A CA 1
ATOM 5014 C C . SER A 1 640 ? -2.785 -21.929 -3.829 1.00 87.19 640 SER A C 1
ATOM 5016 O O . SER A 1 640 ? -1.649 -21.576 -4.185 1.00 87.19 640 SER A O 1
ATOM 5018 N N . TYR A 1 641 ? -3.854 -21.146 -3.986 1.00 93.38 641 TYR A N 1
ATOM 5019 C CA . TYR A 1 641 ? -3.792 -19.774 -4.483 1.00 93.38 641 TYR A CA 1
ATOM 5020 C C . TYR A 1 641 ? -3.835 -18.788 -3.321 1.00 93.38 641 TYR A C 1
ATOM 5022 O O . TYR A 1 641 ? -4.633 -18.915 -2.401 1.00 93.38 641 TYR A O 1
ATOM 5030 N N . PHE A 1 642 ? -2.983 -17.771 -3.380 1.00 93.81 642 PHE A N 1
ATOM 5031 C CA . PHE A 1 642 ? -2.849 -16.744 -2.357 1.00 93.81 642 PHE A CA 1
ATOM 5032 C C . PHE A 1 642 ? -3.304 -15.391 -2.885 1.00 93.81 642 PHE A C 1
ATOM 5034 O O . PHE A 1 642 ? -2.972 -14.996 -4.008 1.00 93.81 642 PHE A O 1
ATOM 5041 N N . MET A 1 643 ? -4.016 -14.651 -2.044 1.00 89.19 643 MET A N 1
ATOM 5042 C CA . MET A 1 643 ? -4.505 -13.311 -2.333 1.00 89.19 643 MET A CA 1
ATOM 5043 C C . MET A 1 643 ? -4.384 -12.429 -1.094 1.00 89.19 643 MET A C 1
ATOM 5045 O O . MET A 1 643 ? -4.356 -12.914 0.035 1.00 89.19 643 MET A O 1
ATOM 5049 N N . HIS A 1 644 ? -4.309 -11.116 -1.288 1.00 86.50 644 HIS A N 1
ATOM 5050 C CA . HIS A 1 644 ? -4.398 -10.198 -0.163 1.00 86.50 644 HIS A CA 1
ATOM 5051 C C . HIS A 1 644 ? -5.835 -10.198 0.378 1.00 86.50 644 HIS A C 1
ATOM 5053 O O . HIS A 1 644 ? -6.773 -10.007 -0.389 1.00 86.50 644 HIS A O 1
ATOM 5059 N N . ALA A 1 645 ? -6.021 -10.350 1.690 1.00 74.19 645 ALA A N 1
ATOM 5060 C CA . ALA A 1 645 ? -7.353 -10.482 2.292 1.00 74.19 645 ALA A CA 1
ATOM 5061 C C . ALA A 1 645 ? -8.262 -9.273 2.015 1.00 74.19 645 ALA A C 1
ATOM 5063 O O . ALA A 1 645 ? -9.448 -9.428 1.765 1.00 74.19 645 ALA A O 1
ATOM 5064 N N . GLY A 1 646 ? -7.711 -8.059 2.026 1.00 68.31 646 GLY A N 1
ATOM 5065 C CA . GLY A 1 646 ? -8.442 -6.845 1.652 1.00 68.31 646 GLY A CA 1
ATOM 5066 C C . GLY A 1 646 ? -8.733 -6.669 0.156 1.00 68.31 646 GLY A C 1
ATOM 5067 O O . GLY A 1 646 ? -9.163 -5.581 -0.197 1.00 68.31 646 GLY A O 1
ATOM 5068 N N . ASP A 1 647 ? -8.430 -7.659 -0.693 1.00 76.06 647 ASP A N 1
ATOM 5069 C CA . ASP A 1 647 ? -8.719 -7.646 -2.137 1.00 76.06 647 ASP A CA 1
ATOM 5070 C C . ASP A 1 647 ? -9.606 -8.829 -2.590 1.00 76.06 647 ASP A C 1
ATOM 5072 O O . ASP A 1 647 ? -9.892 -8.940 -3.778 1.00 76.06 647 ASP A O 1
ATOM 5076 N N . ILE A 1 648 ? -10.001 -9.756 -1.705 1.00 75.25 648 ILE A N 1
ATOM 5077 C CA . ILE A 1 648 ? -10.717 -10.989 -2.112 1.00 75.25 648 ILE A CA 1
ATOM 5078 C C . ILE A 1 648 ? -12.092 -10.727 -2.729 1.00 75.25 648 ILE A C 1
ATOM 5080 O O . ILE A 1 648 ? -12.561 -11.500 -3.555 1.00 75.25 648 ILE A O 1
ATOM 5084 N N . ASP A 1 649 ? -12.700 -9.607 -2.357 1.00 66.19 649 ASP A N 1
ATOM 5085 C CA . ASP A 1 649 ? -13.975 -9.111 -2.860 1.00 66.19 649 ASP A CA 1
ATOM 5086 C C . ASP A 1 649 ? -13.951 -8.769 -4.353 1.00 66.19 649 ASP A C 1
ATOM 5088 O O . ASP A 1 649 ? -14.984 -8.715 -5.023 1.00 66.19 649 ASP A O 1
ATOM 5092 N N . GLU A 1 650 ? -12.755 -8.583 -4.905 1.00 75.38 650 GLU A N 1
ATOM 5093 C CA . GLU A 1 650 ? -12.565 -8.301 -6.322 1.00 75.38 650 GLU A CA 1
ATOM 5094 C C . GLU A 1 650 ? -12.829 -9.512 -7.213 1.00 75.38 650 GLU A C 1
ATOM 5096 O O . GLU A 1 650 ? -13.113 -9.337 -8.394 1.00 75.38 650 GLU A O 1
ATOM 5101 N N . LEU A 1 651 ? -12.741 -10.735 -6.681 1.00 76.44 651 LEU A N 1
ATOM 5102 C CA . LEU A 1 651 ? -13.027 -11.943 -7.460 1.00 76.44 651 LEU A CA 1
ATOM 5103 C C . LEU A 1 651 ? -14.509 -12.057 -7.821 1.00 76.44 651 LEU A C 1
ATOM 5105 O O . LEU A 1 651 ? -14.836 -12.495 -8.922 1.00 76.44 651 LEU A O 1
ATOM 5109 N N . ASP A 1 652 ? -15.388 -11.609 -6.927 1.00 69.19 652 ASP A N 1
ATOM 5110 C CA . ASP A 1 652 ? -16.834 -11.640 -7.144 1.00 69.19 652 ASP A CA 1
ATOM 5111 C C . ASP A 1 652 ? -17.315 -10.493 -8.026 1.00 69.19 652 ASP A C 1
ATOM 5113 O O . ASP A 1 652 ? -18.330 -10.627 -8.706 1.00 69.19 652 ASP A O 1
ATOM 5117 N N . THR A 1 653 ? -16.600 -9.368 -8.038 1.00 67.69 653 THR A N 1
ATOM 5118 C CA . THR A 1 653 ? -17.062 -8.112 -8.650 1.00 67.69 653 THR A CA 1
ATOM 5119 C C . THR A 1 653 ? -16.392 -7.793 -9.974 1.00 67.69 653 THR A C 1
ATOM 5121 O O . THR A 1 653 ? -17.021 -7.177 -10.828 1.00 67.69 653 THR A O 1
ATOM 5124 N N . ALA A 1 654 ? -15.152 -8.232 -10.198 1.00 75.81 654 ALA A N 1
ATOM 5125 C CA . ALA A 1 654 ? -14.444 -7.878 -11.415 1.00 75.81 654 ALA A CA 1
ATOM 5126 C C . ALA A 1 654 ? -15.131 -8.476 -12.650 1.00 75.81 654 ALA A C 1
ATOM 5128 O O . ALA A 1 654 ? -15.443 -9.669 -12.712 1.00 75.81 654 ALA A O 1
ATOM 5129 N N . ARG A 1 655 ? -15.357 -7.632 -13.654 1.00 77.81 655 ARG A N 1
ATOM 5130 C CA . ARG A 1 655 ? -15.945 -8.003 -14.942 1.00 77.81 655 ARG A CA 1
ATOM 5131 C C . ARG A 1 655 ? -15.099 -7.442 -16.068 1.00 77.81 655 ARG A C 1
ATOM 5133 O O . ARG A 1 655 ? -14.411 -6.437 -15.904 1.00 77.81 655 ARG A O 1
ATOM 5140 N N . THR A 1 656 ? -15.139 -8.127 -17.198 1.00 78.56 656 THR A N 1
ATOM 5141 C CA . THR A 1 656 ? -14.552 -7.633 -18.436 1.00 78.56 656 THR A CA 1
ATOM 5142 C C . THR A 1 656 ? -15.648 -6.966 -19.244 1.00 78.56 656 THR A C 1
ATOM 5144 O O . THR A 1 656 ? -16.686 -7.575 -19.495 1.00 78.56 656 THR A O 1
ATOM 5147 N N . GLU A 1 657 ? -15.409 -5.726 -19.647 1.00 78.62 657 GLU A N 1
ATOM 5148 C CA . GLU A 1 657 ? -16.326 -4.994 -20.511 1.00 78.62 657 GLU A CA 1
ATOM 5149 C C . GLU A 1 657 ? -16.211 -5.517 -21.958 1.00 78.62 657 GLU A C 1
ATOM 5151 O O . GLU A 1 657 ? -15.087 -5.641 -22.468 1.00 78.62 657 GLU A O 1
ATOM 5156 N N . PRO A 1 658 ? -17.332 -5.828 -22.634 1.00 78.75 658 PRO A N 1
ATOM 5157 C CA . PRO A 1 658 ? -17.327 -6.204 -24.046 1.00 78.75 658 PRO A CA 1
ATOM 5158 C C . PRO A 1 658 ? -16.689 -5.128 -24.932 1.00 78.75 658 PRO A C 1
ATOM 5160 O O . PRO A 1 658 ? -16.708 -3.943 -24.597 1.00 78.75 658 PRO A O 1
ATOM 5163 N N . ASP A 1 659 ? -16.140 -5.540 -26.076 1.00 80.12 659 ASP A N 1
ATOM 5164 C CA . ASP A 1 659 ? -15.555 -4.656 -27.097 1.00 80.12 659 ASP A CA 1
ATOM 5165 C C . ASP A 1 659 ? -14.413 -3.753 -26.588 1.00 80.12 659 ASP A C 1
ATOM 5167 O O . ASP A 1 659 ? -14.061 -2.737 -27.198 1.00 80.12 659 ASP A O 1
ATOM 5171 N N . THR A 1 660 ? -13.788 -4.124 -25.469 1.00 88.19 660 THR A N 1
ATOM 5172 C CA . THR A 1 660 ? -12.599 -3.441 -24.963 1.00 88.19 660 THR A CA 1
ATOM 5173 C C . THR A 1 660 ? -11.326 -4.057 -25.523 1.00 88.19 660 THR A C 1
ATOM 5175 O O . THR A 1 660 ? -11.180 -5.277 -25.615 1.00 88.19 660 THR A O 1
ATOM 5178 N N . THR A 1 661 ? -10.357 -3.195 -25.849 1.00 92.50 661 THR A N 1
ATOM 5179 C CA . THR A 1 661 ? -9.084 -3.609 -26.450 1.00 92.50 661 THR A CA 1
ATOM 5180 C C . THR A 1 661 ? -7.893 -2.907 -25.809 1.00 92.50 661 THR A C 1
ATOM 5182 O O . THR A 1 661 ? -7.915 -1.690 -25.610 1.00 92.50 661 THR A O 1
ATOM 5185 N N . SER A 1 662 ? -6.827 -3.670 -25.558 1.00 94.19 662 SER A N 1
ATOM 5186 C CA . SER A 1 662 ? -5.526 -3.170 -25.099 1.00 94.19 662 SER A CA 1
ATOM 5187 C C . SER A 1 662 ? -4.390 -3.728 -25.960 1.00 94.19 662 SER A C 1
ATOM 5189 O O . SER A 1 662 ? -4.360 -4.919 -26.267 1.00 94.19 662 SER A O 1
ATOM 5191 N N . LEU A 1 663 ? -3.424 -2.876 -26.313 1.00 95.69 663 LEU A N 1
ATOM 5192 C CA . LEU A 1 663 ? -2.182 -3.272 -26.986 1.00 95.69 663 LEU A CA 1
ATOM 5193 C C . LEU A 1 663 ? -1.046 -3.269 -25.970 1.00 95.69 663 LEU A C 1
ATOM 5195 O O . LEU A 1 663 ? -0.590 -2.209 -25.549 1.00 95.69 663 LEU A O 1
ATOM 5199 N N . LEU A 1 664 ? -0.573 -4.451 -25.583 1.00 96.38 664 LEU A N 1
ATOM 5200 C CA . LEU A 1 664 ? 0.545 -4.577 -24.653 1.00 96.38 664 LEU A CA 1
ATOM 5201 C C . LEU A 1 664 ? 1.856 -4.802 -25.410 1.00 96.38 664 LEU A C 1
ATOM 5203 O O . LEU A 1 664 ? 1.883 -5.590 -26.358 1.00 96.38 664 LEU A O 1
ATOM 5207 N N . PRO A 1 665 ? 2.957 -4.145 -25.012 1.00 95.81 665 PRO A N 1
ATOM 5208 C CA . PRO A 1 665 ? 4.260 -4.359 -25.628 1.00 95.81 665 PRO A CA 1
ATOM 5209 C C . PRO A 1 665 ? 4.849 -5.725 -25.269 1.00 95.81 665 PRO A C 1
ATOM 5211 O O . PRO A 1 665 ? 4.432 -6.384 -24.317 1.00 95.81 665 PRO A O 1
ATOM 5214 N N . SER A 1 666 ? 5.896 -6.118 -25.998 1.00 93.69 666 SER A N 1
ATOM 5215 C CA . SER A 1 666 ? 6.709 -7.280 -25.634 1.00 93.69 666 SER A CA 1
ATOM 5216 C C . SER A 1 666 ? 7.188 -7.180 -24.188 1.00 93.69 666 SER A C 1
ATOM 5218 O O . SER A 1 666 ? 7.681 -6.124 -23.773 1.00 93.69 666 SER A O 1
ATOM 5220 N N . MET A 1 667 ? 7.125 -8.296 -23.467 1.00 93.25 667 MET A N 1
ATOM 5221 C CA . MET A 1 667 ? 7.540 -8.419 -22.070 1.00 93.25 667 MET A CA 1
ATOM 5222 C C . MET A 1 667 ? 6.747 -7.555 -21.078 1.00 93.25 667 MET A C 1
ATOM 5224 O O . MET A 1 667 ? 7.233 -7.324 -19.971 1.00 93.25 667 MET A O 1
ATOM 5228 N N . ASP A 1 668 ? 5.552 -7.075 -21.442 1.00 95.31 668 ASP A N 1
ATOM 5229 C CA . ASP A 1 668 ? 4.691 -6.321 -20.528 1.00 95.31 668 ASP A CA 1
ATOM 5230 C C . ASP A 1 668 ? 4.489 -7.072 -19.204 1.00 95.31 668 ASP A C 1
ATOM 5232 O O . ASP A 1 668 ? 4.296 -8.293 -19.185 1.00 95.31 668 ASP A O 1
ATOM 5236 N N . THR A 1 669 ? 4.515 -6.326 -18.097 1.00 93.69 669 THR A N 1
ATOM 5237 C CA . THR A 1 669 ? 4.404 -6.841 -16.727 1.00 93.69 669 THR A CA 1
ATOM 5238 C C . THR A 1 669 ? 3.208 -7.778 -16.530 1.00 93.69 669 THR A C 1
ATOM 5240 O O . THR A 1 669 ? 3.337 -8.744 -15.783 1.00 93.69 669 THR A O 1
ATOM 5243 N N . PHE A 1 670 ? 2.081 -7.554 -17.214 1.00 93.12 670 PHE A N 1
ATOM 5244 C CA . PHE A 1 670 ? 0.911 -8.435 -17.156 1.00 93.12 670 PHE A CA 1
ATOM 5245 C C . PHE A 1 670 ? 1.204 -9.817 -17.767 1.00 93.12 670 PHE A C 1
ATOM 5247 O O . PHE A 1 670 ? 1.098 -10.843 -17.095 1.00 93.12 670 PHE A O 1
ATOM 5254 N N . THR A 1 671 ? 1.677 -9.853 -19.018 1.00 92.50 671 THR A N 1
ATOM 5255 C CA . THR A 1 671 ? 2.024 -11.104 -19.730 1.00 92.50 671 THR A CA 1
ATOM 5256 C C . THR A 1 671 ? 3.197 -11.851 -19.090 1.00 92.50 671 THR A C 1
ATOM 5258 O O . THR A 1 671 ? 3.268 -13.084 -19.090 1.00 92.50 671 THR A O 1
ATOM 5261 N N . MET A 1 672 ? 4.116 -11.099 -18.486 1.00 92.81 672 MET A N 1
ATOM 5262 C CA . MET A 1 672 ? 5.272 -11.610 -17.765 1.00 92.81 672 MET A CA 1
ATOM 5263 C C . MET A 1 672 ? 5.025 -11.693 -16.262 1.00 92.81 672 MET A C 1
ATOM 5265 O O . MET A 1 672 ? 6.009 -11.733 -15.533 1.00 92.81 672 MET A O 1
ATOM 5269 N N . GLY A 1 673 ? 3.767 -11.720 -15.807 1.00 92.12 673 GLY A N 1
ATOM 5270 C CA . GLY A 1 673 ? 3.373 -11.730 -14.395 1.00 92.12 673 GLY A CA 1
ATOM 5271 C C . GLY A 1 673 ? 3.373 -13.106 -13.735 1.00 92.12 673 GLY A C 1
ATOM 5272 O O . GLY A 1 673 ? 3.627 -13.214 -12.541 1.00 92.12 673 GLY A O 1
ATOM 5273 N N . TYR A 1 674 ? 3.147 -14.170 -14.507 1.00 92.44 674 TYR A N 1
ATOM 5274 C CA . TYR A 1 674 ? 2.900 -15.518 -13.984 1.00 92.44 674 TYR A CA 1
ATOM 5275 C C . TYR A 1 674 ? 3.899 -16.527 -14.548 1.00 92.44 674 TYR A C 1
ATOM 5277 O O . TYR A 1 674 ? 4.354 -16.396 -15.692 1.00 92.44 674 TYR A O 1
ATOM 5285 N N . ALA A 1 675 ? 4.245 -17.539 -13.747 1.00 90.88 675 ALA A N 1
ATOM 5286 C CA . ALA A 1 675 ? 5.097 -18.635 -14.203 1.00 90.88 675 ALA A CA 1
ATOM 5287 C C . ALA A 1 675 ? 4.363 -19.461 -15.265 1.00 90.88 675 ALA A C 1
ATOM 5289 O O . ALA A 1 675 ? 4.940 -19.859 -16.274 1.00 90.88 675 ALA A O 1
ATOM 5290 N N . ASP A 1 676 ? 3.069 -19.659 -15.038 1.00 86.69 676 ASP A N 1
ATOM 5291 C CA . ASP A 1 676 ? 2.172 -20.366 -15.933 1.00 86.69 676 ASP A CA 1
ATOM 5292 C C . ASP A 1 676 ? 1.635 -19.452 -17.033 1.00 86.69 676 ASP A C 1
ATOM 5294 O O . ASP A 1 676 ? 0.911 -18.486 -16.780 1.00 86.69 676 ASP A O 1
ATOM 5298 N N . LYS A 1 677 ? 2.028 -19.760 -18.267 1.00 84.81 677 LYS A N 1
ATOM 5299 C CA . LYS A 1 677 ? 1.730 -18.948 -19.449 1.00 84.81 677 LYS A CA 1
ATOM 5300 C C . LYS A 1 677 ? 0.341 -19.206 -20.017 1.00 84.81 677 LYS A C 1
ATOM 5302 O O . LYS A 1 677 ? -0.194 -18.333 -20.695 1.00 84.81 677 LYS A O 1
ATOM 5307 N N . GLY A 1 678 ? -0.249 -20.357 -19.689 1.00 80.69 678 GLY A N 1
ATOM 5308 C CA . GLY A 1 678 ? -1.584 -20.759 -20.132 1.00 80.69 678 GLY A CA 1
ATOM 5309 C C . GLY A 1 678 ? -2.713 -20.011 -19.436 1.00 80.69 678 GLY A C 1
ATOM 5310 O O . GLY A 1 678 ? -3.869 -20.250 -19.753 1.00 80.69 678 GLY A O 1
ATOM 5311 N N . ARG A 1 679 ? -2.402 -19.103 -18.498 1.00 81.62 679 ARG A N 1
ATOM 5312 C CA . ARG A 1 679 ? -3.419 -18.319 -17.797 1.00 81.62 679 ARG A CA 1
ATOM 5313 C C . ARG A 1 679 ? -4.247 -17.511 -18.809 1.00 81.62 679 ARG A C 1
ATOM 5315 O O . ARG A 1 679 ? -5.424 -17.784 -18.963 1.00 81.62 679 ARG A O 1
ATOM 5322 N N . PHE A 1 680 ? -3.647 -16.576 -19.546 1.00 80.19 680 PHE A N 1
ATOM 5323 C CA . PHE A 1 680 ? -4.390 -15.616 -20.397 1.00 80.19 680 PHE A CA 1
ATOM 5324 C C . PHE A 1 680 ? -4.372 -15.936 -21.896 1.00 80.19 680 PHE A C 1
ATOM 5326 O O . PHE A 1 680 ? -4.897 -15.168 -22.704 1.00 80.19 680 PHE A O 1
ATOM 5333 N N . VAL A 1 681 ? -3.709 -17.025 -22.277 1.00 88.62 681 VAL A N 1
ATOM 5334 C CA . VAL A 1 681 ? -3.464 -17.394 -23.670 1.00 88.62 681 VAL A CA 1
ATOM 5335 C C . VAL A 1 681 ? -3.966 -18.811 -23.867 1.00 88.62 681 VAL A C 1
ATOM 5337 O O . VAL A 1 681 ? -3.549 -19.709 -23.135 1.00 88.62 681 VAL A O 1
ATOM 5340 N N . ALA A 1 682 ? -4.840 -19.002 -24.856 1.00 89.12 682 ALA A N 1
ATOM 5341 C CA . ALA A 1 682 ? -5.315 -20.331 -25.218 1.00 89.12 682 ALA A CA 1
ATOM 5342 C C . ALA A 1 682 ? -4.118 -21.252 -25.544 1.00 89.12 682 ALA A C 1
ATOM 5344 O O . ALA A 1 682 ? -3.150 -20.779 -26.157 1.00 89.12 682 ALA A O 1
ATOM 5345 N N . PRO A 1 683 ? -4.134 -22.534 -25.133 1.00 90.31 683 PRO A N 1
ATOM 5346 C CA . PRO A 1 683 ? -3.003 -23.449 -25.305 1.00 90.31 683 PRO A CA 1
ATOM 5347 C C . PRO A 1 683 ? -2.411 -23.480 -26.725 1.00 90.31 683 PRO A C 1
ATOM 5349 O O . PRO A 1 683 ? -1.191 -23.462 -26.894 1.00 90.31 683 PRO A O 1
ATOM 5352 N N . GLU A 1 684 ? -3.261 -23.449 -27.745 1.00 91.69 684 GLU A N 1
ATOM 5353 C CA . GLU A 1 684 ? -2.927 -23.418 -29.171 1.00 91.69 684 GLU A CA 1
ATOM 5354 C C . GLU A 1 684 ? -2.170 -22.148 -29.601 1.00 91.69 684 GLU A C 1
ATOM 5356 O O . GLU A 1 684 ? -1.355 -22.185 -30.529 1.00 91.69 684 GLU A O 1
ATOM 5361 N N . HIS A 1 685 ? -2.363 -21.036 -28.885 1.00 93.38 685 HIS A N 1
ATOM 5362 C CA . HIS A 1 685 ? -1.751 -19.741 -29.182 1.00 93.38 685 HIS A CA 1
ATOM 5363 C C . HIS A 1 685 ? -0.450 -19.484 -28.410 1.00 93.38 685 HIS A C 1
ATOM 5365 O O . HIS A 1 685 ? 0.309 -18.577 -28.762 1.00 93.38 685 HIS A O 1
ATOM 5371 N N . LEU A 1 686 ? -0.119 -20.310 -27.408 1.00 92.62 686 LEU A N 1
ATOM 5372 C CA . LEU A 1 686 ? 1.063 -20.120 -26.555 1.00 92.62 686 LEU A CA 1
ATOM 5373 C C . LEU A 1 686 ? 2.362 -19.961 -27.349 1.00 92.62 686 LEU A C 1
ATOM 5375 O O . LEU A 1 686 ? 3.156 -19.066 -27.060 1.00 92.62 686 LEU A O 1
ATOM 5379 N N . ARG A 1 687 ? 2.557 -20.784 -28.385 1.00 92.94 687 ARG A N 1
ATOM 5380 C CA . ARG A 1 687 ? 3.769 -20.774 -29.223 1.00 92.94 687 ARG A CA 1
ATOM 5381 C C . ARG A 1 687 ? 3.926 -19.527 -30.100 1.00 92.94 687 ARG A C 1
ATOM 5383 O O . ARG A 1 687 ? 5.003 -19.293 -30.647 1.00 92.94 687 ARG A O 1
ATOM 5390 N N . PHE A 1 688 ? 2.859 -18.750 -30.268 1.00 93.94 688 PHE A N 1
ATOM 5391 C CA . PHE A 1 688 ? 2.872 -17.481 -30.994 1.00 93.94 688 PHE A CA 1
ATOM 5392 C C . PHE A 1 688 ? 3.090 -16.291 -30.056 1.00 93.94 688 PHE A C 1
ATOM 5394 O O . PHE A 1 688 ? 3.560 -15.249 -30.498 1.00 93.94 688 PHE A O 1
ATOM 5401 N N . VAL A 1 689 ? 2.802 -16.451 -28.762 1.00 94.38 689 VAL A N 1
ATOM 5402 C CA . VAL A 1 689 ? 2.965 -15.390 -27.760 1.00 94.38 689 VAL A CA 1
ATOM 5403 C C . VAL A 1 689 ? 4.308 -15.481 -27.038 1.00 94.38 689 VAL A C 1
ATOM 5405 O O . VAL A 1 689 ? 4.923 -14.448 -26.772 1.00 94.38 689 VAL A O 1
ATOM 5408 N N . PHE A 1 690 ? 4.785 -16.691 -26.739 1.00 92.88 690 PHE A N 1
ATOM 5409 C CA . PHE A 1 690 ? 6.011 -16.920 -25.973 1.00 92.88 690 PHE A CA 1
ATOM 5410 C C . PHE A 1 690 ? 7.096 -17.604 -26.810 1.00 92.88 690 PHE A C 1
ATOM 5412 O O . PHE A 1 690 ? 6.833 -18.570 -27.527 1.00 92.88 690 PHE A O 1
ATOM 5419 N N . ASP A 1 691 ? 8.338 -17.126 -26.693 1.00 91.12 691 ASP A N 1
ATOM 5420 C CA . ASP A 1 691 ? 9.505 -17.811 -27.263 1.00 91.12 691 ASP A CA 1
ATOM 5421 C C . ASP A 1 691 ? 9.991 -18.982 -26.381 1.00 91.12 691 ASP A C 1
ATOM 5423 O O . ASP A 1 691 ? 9.510 -19.202 -25.267 1.00 91.12 691 ASP A O 1
ATOM 5427 N N . ARG A 1 692 ? 11.000 -19.732 -26.854 1.00 88.38 692 ARG A N 1
ATOM 5428 C CA . ARG A 1 692 ? 11.598 -20.863 -26.108 1.00 88.38 692 ARG A CA 1
ATOM 5429 C C . ARG A 1 692 ? 12.221 -20.474 -24.762 1.00 88.38 692 ARG A C 1
ATOM 5431 O O . ARG A 1 692 ? 12.439 -21.342 -23.925 1.00 88.38 692 ARG A O 1
ATOM 5438 N N . ALA A 1 693 ? 12.554 -19.198 -24.567 1.00 85.50 693 ALA A N 1
ATOM 5439 C CA . ALA A 1 693 ? 13.081 -18.680 -23.307 1.00 85.50 693 ALA A CA 1
ATOM 5440 C C . ALA A 1 693 ? 11.965 -18.167 -22.373 1.00 85.50 693 ALA A C 1
ATOM 5442 O O . ALA A 1 693 ? 12.255 -17.699 -21.272 1.00 85.50 693 ALA A O 1
ATOM 5443 N N . GLY A 1 694 ? 10.697 -18.271 -22.788 1.00 87.62 694 GLY A N 1
ATOM 5444 C CA . GLY A 1 694 ? 9.536 -17.821 -22.028 1.00 87.62 694 GLY A CA 1
ATOM 5445 C C . GLY A 1 694 ? 9.301 -16.311 -22.094 1.00 87.62 694 GLY A C 1
ATOM 5446 O O . GLY A 1 694 ? 8.578 -15.785 -21.244 1.00 87.62 694 GLY A O 1
ATOM 5447 N N . ASN A 1 695 ? 9.903 -15.612 -23.062 1.00 90.31 695 ASN A N 1
ATOM 5448 C CA . ASN A 1 695 ? 9.689 -14.184 -23.283 1.00 90.31 695 ASN A CA 1
ATOM 5449 C C . ASN A 1 695 ? 8.384 -13.952 -24.045 1.00 90.31 695 ASN A C 1
ATOM 5451 O O . ASN A 1 695 ? 8.184 -14.542 -25.107 1.00 90.31 695 ASN A O 1
ATOM 5455 N N . ALA A 1 696 ? 7.531 -13.069 -23.526 1.00 92.69 696 ALA A N 1
ATOM 5456 C CA . ALA A 1 696 ? 6.291 -12.669 -24.181 1.00 92.69 696 ALA A CA 1
ATOM 5457 C C . ALA A 1 696 ? 6.537 -11.633 -25.286 1.00 92.69 696 ALA A C 1
ATOM 5459 O O . ALA A 1 696 ? 7.300 -10.677 -25.104 1.00 92.69 696 ALA A O 1
ATOM 5460 N N . THR A 1 697 ? 5.832 -11.783 -26.402 1.00 95.00 697 THR A N 1
ATOM 5461 C CA . THR A 1 697 ? 5.760 -10.781 -27.467 1.00 95.00 697 THR A CA 1
ATOM 5462 C C . THR A 1 697 ? 4.705 -9.704 -27.204 1.00 95.00 697 THR A C 1
ATOM 5464 O O . THR A 1 697 ? 4.049 -9.707 -26.165 1.00 95.00 697 THR A O 1
ATOM 5467 N N . SER A 1 698 ? 4.592 -8.733 -28.109 1.00 96.00 698 SER A N 1
ATOM 5468 C CA . SER A 1 698 ? 3.550 -7.708 -28.099 1.00 96.00 698 SER A CA 1
ATOM 5469 C C . SER A 1 698 ? 2.197 -8.324 -28.440 1.00 96.00 698 SER A C 1
ATOM 5471 O O . SER A 1 698 ? 2.015 -8.868 -29.528 1.00 96.00 698 SER A O 1
ATOM 5473 N N . VAL A 1 699 ? 1.245 -8.226 -27.513 1.00 96.75 699 VAL A N 1
ATOM 5474 C CA . VAL A 1 699 ? -0.067 -8.878 -27.605 1.00 96.75 699 VAL A CA 1
ATOM 5475 C C . VAL A 1 699 ? -1.202 -7.873 -27.738 1.00 96.75 699 VAL A C 1
ATOM 5477 O O . VAL A 1 699 ? -1.115 -6.738 -27.264 1.00 96.75 699 VAL A O 1
ATOM 5480 N N . ILE A 1 700 ? -2.281 -8.322 -28.367 1.00 96.88 700 ILE A N 1
ATOM 5481 C CA . ILE A 1 700 ? -3.571 -7.643 -28.431 1.00 96.88 700 ILE A CA 1
ATOM 5482 C C . ILE A 1 700 ? -4.513 -8.401 -27.503 1.00 96.88 700 ILE A C 1
ATOM 5484 O O . ILE A 1 700 ? -4.734 -9.600 -27.689 1.00 96.88 700 ILE A O 1
ATOM 5488 N N . ILE A 1 701 ? -5.049 -7.707 -26.503 1.00 94.50 701 ILE A N 1
ATOM 5489 C CA . ILE A 1 701 ? -6.092 -8.234 -25.625 1.00 94.50 701 ILE A CA 1
ATOM 5490 C C . ILE A 1 701 ? -7.423 -7.672 -26.104 1.00 94.50 701 ILE A C 1
ATOM 5492 O O . ILE A 1 701 ? -7.562 -6.453 -26.170 1.00 94.50 701 ILE A O 1
ATOM 5496 N N . VAL A 1 702 ? -8.375 -8.548 -26.413 1.00 92.44 702 VAL A N 1
ATOM 5497 C CA . VAL A 1 702 ? -9.755 -8.212 -26.786 1.00 92.44 702 VAL A CA 1
ATOM 5498 C C . VAL A 1 702 ? -10.670 -8.901 -25.790 1.00 92.44 702 VAL A C 1
ATOM 5500 O O . VAL A 1 702 ? -10.509 -10.099 -25.550 1.00 92.44 702 VAL A O 1
ATOM 5503 N N . SER A 1 703 ? -11.569 -8.142 -25.160 1.00 86.62 703 SER A N 1
ATOM 5504 C CA . SER A 1 703 ? -12.549 -8.679 -24.206 1.00 86.62 703 SER A CA 1
ATOM 5505 C C . SER A 1 703 ? -11.894 -9.631 -23.183 1.00 86.62 703 SER A C 1
ATOM 5507 O O . SER A 1 703 ? -12.355 -10.742 -22.925 1.00 86.62 703 SER A O 1
ATOM 5509 N N . GLY A 1 704 ? -10.759 -9.202 -22.617 1.00 86.44 704 GLY A N 1
ATOM 5510 C CA . GLY A 1 704 ? -10.012 -9.899 -21.569 1.00 86.44 704 GLY A CA 1
ATOM 5511 C C . GLY A 1 704 ? -9.135 -11.079 -21.996 1.00 86.44 704 GLY A C 1
ATOM 5512 O O . GLY A 1 704 ? -8.446 -11.649 -21.147 1.00 86.44 704 GLY A O 1
ATOM 5513 N N . ARG A 1 705 ? -9.098 -11.439 -23.285 1.00 87.50 705 ARG A N 1
ATOM 5514 C CA . ARG A 1 705 ? -8.292 -12.558 -23.801 1.00 87.50 705 ARG A CA 1
ATOM 5515 C C . ARG A 1 705 ? -7.262 -12.102 -24.818 1.00 87.50 705 ARG A C 1
ATOM 5517 O O . ARG A 1 705 ? -7.492 -11.162 -25.573 1.00 87.50 705 ARG A O 1
ATOM 5524 N N . VAL A 1 706 ? -6.119 -12.785 -24.859 1.00 92.94 706 VAL A N 1
ATOM 5525 C CA . VAL A 1 706 ? -5.120 -12.551 -25.908 1.00 92.94 706 VAL A CA 1
ATOM 5526 C C . VAL A 1 706 ? -5.662 -13.078 -27.237 1.00 92.94 706 VAL A C 1
ATOM 5528 O O . VAL A 1 706 ? -5.732 -14.287 -27.441 1.00 92.94 706 VAL A O 1
ATOM 5531 N N . ALA A 1 707 ? -6.028 -12.158 -28.128 1.00 94.56 707 ALA A N 1
ATOM 5532 C CA . ALA A 1 707 ? -6.642 -12.447 -29.425 1.00 94.56 707 ALA A CA 1
ATOM 5533 C C . ALA A 1 707 ? -5.654 -12.332 -30.597 1.00 94.56 707 ALA A C 1
ATOM 5535 O O . ALA A 1 707 ? -5.967 -12.714 -31.723 1.00 94.56 707 ALA A O 1
ATOM 5536 N N . GLY A 1 708 ? -4.456 -11.797 -30.359 1.00 96.19 708 GLY A N 1
ATOM 5537 C CA . GLY A 1 708 ? -3.462 -11.632 -31.409 1.00 96.19 708 GLY A CA 1
ATOM 5538 C C . GLY A 1 708 ? -2.169 -10.985 -30.945 1.00 96.19 708 GLY A C 1
ATOM 5539 O O . GLY A 1 708 ? -1.935 -10.778 -29.751 1.00 96.19 708 GLY A O 1
ATOM 5540 N N . VAL A 1 709 ? -1.337 -10.638 -31.919 1.00 97.12 709 VAL A N 1
ATOM 5541 C CA . VAL A 1 709 ? -0.045 -9.972 -31.739 1.00 97.12 709 VAL A CA 1
ATOM 5542 C C . VAL A 1 709 ? 0.074 -8.768 -32.662 1.00 97.12 709 VAL A C 1
ATOM 5544 O O . VAL A 1 709 ? -0.585 -8.684 -33.701 1.00 97.12 709 VAL A O 1
ATOM 5547 N N . TRP A 1 710 ? 0.943 -7.836 -32.288 1.00 96.81 710 TRP A N 1
ATOM 5548 C CA . TRP A 1 710 ? 1.235 -6.655 -33.095 1.00 96.81 710 TRP A CA 1
ATOM 5549 C C . TRP A 1 710 ? 2.737 -6.386 -33.183 1.00 96.81 710 TRP A C 1
ATOM 5551 O O . TRP A 1 710 ? 3.512 -6.849 -32.349 1.00 96.81 710 TRP A O 1
ATOM 5561 N N . ASP A 1 711 ? 3.165 -5.644 -34.201 1.00 94.88 711 ASP A N 1
ATOM 5562 C CA . ASP A 1 711 ? 4.554 -5.207 -34.397 1.00 94.88 711 ASP A CA 1
ATOM 5563 C C . ASP A 1 711 ? 4.566 -3.794 -35.000 1.00 94.88 711 ASP A C 1
ATOM 5565 O O . ASP A 1 711 ? 3.591 -3.352 -35.598 1.00 94.88 711 ASP A O 1
ATOM 5569 N N . ILE A 1 712 ? 5.672 -3.068 -34.868 1.00 92.19 712 ILE A N 1
ATOM 5570 C CA . ILE A 1 712 ? 5.863 -1.749 -35.478 1.00 92.19 712 ILE A CA 1
ATOM 5571 C C . ILE A 1 712 ? 6.930 -1.855 -36.548 1.00 92.19 712 ILE A C 1
ATOM 5573 O O . ILE A 1 712 ? 8.033 -2.324 -36.276 1.00 92.19 712 ILE A O 1
ATOM 5577 N N . VAL A 1 713 ? 6.671 -1.301 -37.730 1.00 91.94 713 VAL A N 1
ATOM 5578 C CA . VAL A 1 713 ? 7.645 -1.107 -38.810 1.00 91.94 713 VAL A CA 1
ATOM 5579 C C . VAL A 1 713 ? 7.943 0.381 -38.961 1.00 91.94 713 VAL A C 1
ATOM 5581 O O . VAL A 1 713 ? 7.035 1.195 -39.012 1.00 91.94 713 VAL A O 1
ATOM 5584 N N . SER A 1 714 ? 9.227 0.759 -38.998 1.00 88.12 714 SER A N 1
ATOM 5585 C CA . SER A 1 714 ? 9.642 2.171 -39.123 1.00 88.12 714 SER A CA 1
ATOM 5586 C C . SER A 1 714 ? 10.142 2.551 -40.519 1.00 88.12 714 SER A C 1
ATOM 5588 O O . SER A 1 714 ? 10.232 3.734 -40.816 1.00 88.12 714 SER A O 1
ATOM 5590 N N . LYS A 1 715 ? 10.529 1.577 -41.350 1.00 84.31 715 LYS A N 1
ATOM 5591 C CA . LYS A 1 715 ? 11.072 1.781 -42.703 1.00 84.31 715 LYS A CA 1
ATOM 5592 C C . LYS A 1 715 ? 10.656 0.607 -43.606 1.00 84.31 715 LYS A C 1
ATOM 5594 O O . LYS A 1 715 ? 10.579 -0.504 -43.078 1.00 84.31 715 LYS A O 1
ATOM 5599 N N . PRO A 1 716 ? 10.459 0.811 -44.925 1.00 84.38 716 PRO A N 1
ATOM 5600 C CA . PRO A 1 716 ? 10.555 2.090 -45.643 1.00 84.38 716 PRO A CA 1
ATOM 5601 C C . PRO A 1 716 ? 9.387 3.040 -45.342 1.00 84.38 716 PRO A C 1
ATOM 5603 O O . PRO A 1 716 ? 9.608 4.242 -45.260 1.00 84.38 716 PRO A O 1
ATOM 5606 N N . THR A 1 717 ? 8.196 2.505 -45.065 1.00 88.69 717 THR A N 1
ATOM 5607 C CA . THR A 1 717 ? 7.010 3.275 -44.664 1.00 88.69 717 THR A CA 1
ATOM 5608 C C . THR A 1 717 ? 6.604 2.887 -43.238 1.00 88.69 717 THR A C 1
ATOM 5610 O O . THR A 1 717 ? 6.453 1.689 -42.967 1.00 88.69 717 THR A O 1
ATOM 5613 N N . PRO A 1 718 ? 6.442 3.851 -42.313 1.00 93.94 718 PRO A N 1
ATOM 5614 C CA . PRO A 1 718 ? 5.932 3.586 -40.973 1.00 93.94 718 PRO A CA 1
ATOM 5615 C C . PRO A 1 718 ? 4.571 2.884 -41.005 1.00 93.94 718 PRO A C 1
ATOM 5617 O O . PRO A 1 718 ? 3.676 3.302 -41.732 1.00 93.94 718 PRO A O 1
ATOM 5620 N N . SER A 1 719 ? 4.417 1.806 -40.244 1.00 94.88 719 SER A N 1
ATOM 5621 C CA . SER A 1 719 ? 3.155 1.065 -40.122 1.00 94.88 719 SER A CA 1
ATOM 5622 C C . SER A 1 719 ? 3.128 0.232 -38.844 1.00 94.88 719 SER A C 1
ATOM 5624 O O . SER A 1 719 ? 4.171 -0.039 -38.237 1.00 94.88 719 SER A O 1
ATOM 5626 N N . VAL A 1 720 ? 1.929 -0.178 -38.435 1.00 96.25 720 VAL A N 1
ATOM 5627 C CA . VAL A 1 720 ? 1.729 -1.159 -37.363 1.00 96.25 720 VAL A CA 1
ATOM 5628 C C . VAL A 1 720 ? 1.159 -2.428 -37.982 1.00 96.25 720 VAL A C 1
ATOM 5630 O O . VAL A 1 720 ? 0.132 -2.392 -38.660 1.00 96.25 720 VAL A O 1
ATOM 5633 N N . LEU A 1 721 ? 1.847 -3.543 -37.763 1.00 96.50 721 LEU A N 1
ATOM 5634 C CA . LEU A 1 721 ? 1.431 -4.864 -38.210 1.00 96.50 721 LEU A CA 1
ATOM 5635 C C . LEU A 1 721 ? 0.529 -5.485 -37.148 1.00 96.50 721 LEU A C 1
ATOM 5637 O O . LEU A 1 721 ? 0.835 -5.399 -35.959 1.00 96.50 721 LEU A O 1
ATOM 5641 N N . VAL A 1 722 ? -0.543 -6.143 -37.574 1.00 97.56 722 VAL A N 1
ATOM 5642 C CA . VAL A 1 722 ? -1.500 -6.822 -36.697 1.00 97.56 722 VAL A CA 1
ATOM 5643 C C . VAL A 1 722 ? -1.775 -8.216 -37.230 1.00 97.56 722 VAL A C 1
ATOM 5645 O O . VAL A 1 722 ? -2.096 -8.375 -38.403 1.00 97.56 722 VAL A O 1
ATOM 5648 N N . HIS A 1 723 ? -1.705 -9.217 -36.361 1.00 96.69 723 HIS A N 1
ATOM 5649 C CA . HIS A 1 723 ? -2.162 -10.571 -36.645 1.00 96.69 723 HIS A CA 1
ATOM 5650 C C . HIS A 1 723 ? -3.110 -11.015 -35.535 1.00 96.69 723 HIS A C 1
ATOM 5652 O O . HIS A 1 723 ? -2.717 -11.034 -34.369 1.00 96.69 723 HIS A O 1
ATOM 5658 N N . LEU A 1 724 ? -4.345 -11.361 -35.895 1.00 96.06 724 LEU A N 1
ATOM 5659 C CA . LEU A 1 724 ? -5.311 -11.963 -34.979 1.00 96.06 724 LEU A CA 1
ATOM 5660 C C . LEU A 1 724 ? -5.312 -13.472 -35.183 1.00 96.06 724 LEU A C 1
ATOM 5662 O O . LEU A 1 724 ? -5.249 -13.942 -36.319 1.00 96.06 724 LEU A O 1
ATOM 5666 N N . PHE A 1 725 ? -5.362 -14.211 -34.081 1.00 93.38 725 PHE A N 1
ATOM 5667 C CA . PHE A 1 725 ? -5.348 -15.669 -34.101 1.00 93.38 725 PHE A CA 1
ATOM 5668 C C . PHE A 1 725 ? -6.703 -16.257 -34.506 1.00 93.38 725 PHE A C 1
ATOM 5670 O O . PHE A 1 725 ? -6.760 -17.307 -35.138 1.00 93.38 725 PHE A O 1
ATOM 5677 N N . GLU A 1 726 ? -7.781 -15.547 -34.177 1.00 83.81 726 GLU A N 1
ATOM 5678 C CA . GLU A 1 726 ? -9.161 -15.936 -34.451 1.00 83.81 726 GLU A CA 1
ATOM 5679 C C . GLU A 1 726 ? -9.928 -14.783 -35.114 1.00 83.81 726 GLU A C 1
ATOM 5681 O O . GLU A 1 726 ? -9.493 -13.626 -35.111 1.00 83.81 726 GLU A O 1
ATOM 5686 N N . GLY A 1 727 ? -11.085 -15.101 -35.699 1.00 82.69 727 GLY A N 1
ATOM 5687 C CA . GLY A 1 727 ? -12.005 -14.088 -36.204 1.00 82.69 727 GLY A CA 1
ATOM 5688 C C . GLY A 1 727 ? -12.639 -13.312 -35.050 1.00 82.69 727 GLY A C 1
ATOM 5689 O O . GLY A 1 727 ? -13.268 -13.910 -34.185 1.00 82.69 727 GLY A O 1
ATOM 5690 N N . VAL A 1 728 ? -12.495 -11.988 -35.065 1.00 87.50 728 VAL A N 1
ATOM 5691 C CA . VAL A 1 728 ? -13.143 -11.068 -34.114 1.00 87.50 728 VAL A CA 1
ATOM 5692 C C . VAL A 1 728 ? -14.363 -10.405 -34.749 1.00 87.50 728 VAL A C 1
ATOM 5694 O O . VAL A 1 728 ? -14.491 -10.363 -35.979 1.00 87.50 728 VAL A O 1
ATOM 5697 N N . SER A 1 729 ? -15.255 -9.862 -33.924 1.00 90.94 729 SER A N 1
ATOM 5698 C CA . SER A 1 729 ? -16.410 -9.103 -34.401 1.00 90.94 729 SER A CA 1
ATOM 5699 C C . SER A 1 729 ? -15.980 -7.835 -35.164 1.00 90.94 729 SER A C 1
ATOM 5701 O O . SER A 1 729 ? -14.839 -7.368 -35.078 1.00 90.94 729 SER A O 1
ATOM 5703 N N . ALA A 1 730 ? -16.903 -7.234 -35.921 1.00 90.06 730 ALA A N 1
ATOM 5704 C CA . ALA A 1 730 ? -16.629 -5.964 -36.593 1.00 90.06 730 ALA A CA 1
ATOM 5705 C C . ALA A 1 730 ? -16.328 -4.827 -35.594 1.00 90.06 730 ALA A C 1
ATOM 5707 O O . ALA A 1 730 ? -15.443 -4.015 -35.865 1.00 90.06 730 ALA A O 1
ATOM 5708 N N . SER A 1 731 ? -17.012 -4.786 -34.439 1.00 91.19 731 SER A N 1
ATOM 5709 C CA . SER A 1 731 ? -16.763 -3.772 -33.404 1.00 91.19 731 SER A CA 1
ATOM 5710 C C . SER A 1 731 ? -15.403 -3.975 -32.738 1.00 91.19 731 SER A C 1
ATOM 5712 O O . SER A 1 731 ? -14.639 -3.018 -32.612 1.00 91.19 731 SER A O 1
ATOM 5714 N N . GLU A 1 732 ? -15.045 -5.217 -32.409 1.00 92.00 732 GLU A N 1
ATOM 5715 C CA . GLU A 1 732 ? -13.742 -5.572 -31.839 1.00 92.00 732 GLU A CA 1
ATOM 5716 C C . GLU A 1 732 ? -12.606 -5.222 -32.803 1.00 92.00 732 GLU A C 1
ATOM 5718 O O . GLU A 1 732 ? -11.603 -4.629 -32.399 1.00 92.00 732 GLU A O 1
ATOM 5723 N N . LYS A 1 733 ? -12.777 -5.510 -34.100 1.00 92.94 733 LYS A N 1
ATOM 5724 C CA . LYS A 1 733 ? -11.807 -5.124 -35.129 1.00 92.94 733 LYS A CA 1
ATOM 5725 C C . LYS A 1 733 ? -11.607 -3.609 -35.171 1.00 92.94 733 LYS A C 1
ATOM 5727 O O . LYS A 1 733 ? -10.466 -3.150 -35.172 1.00 92.94 733 LYS A O 1
ATOM 5732 N N . SER A 1 734 ? -12.688 -2.829 -35.155 1.00 93.19 734 SER A N 1
ATOM 5733 C CA . SER A 1 734 ? -12.602 -1.365 -35.095 1.00 93.19 734 SER A CA 1
ATOM 5734 C C . SER A 1 734 ? -11.937 -0.874 -33.804 1.00 93.19 734 SER A C 1
ATOM 5736 O O . SER A 1 734 ? -11.134 0.058 -33.850 1.00 93.19 734 SER A O 1
ATOM 5738 N N . ALA A 1 735 ? -12.193 -1.513 -32.659 1.00 92.75 735 ALA A N 1
ATOM 5739 C CA . ALA A 1 735 ? -11.526 -1.189 -31.397 1.00 92.75 735 ALA A CA 1
ATOM 5740 C C . ALA A 1 735 ? -10.011 -1.473 -31.452 1.00 92.75 735 ALA A C 1
ATOM 5742 O O . ALA A 1 735 ? -9.212 -0.669 -30.963 1.00 92.75 735 ALA A O 1
ATOM 5743 N N . VAL A 1 736 ? -9.595 -2.572 -32.095 1.00 94.81 736 VAL A N 1
ATOM 5744 C CA . VAL A 1 736 ? -8.178 -2.868 -32.380 1.00 94.81 736 VAL A CA 1
ATOM 5745 C C . VAL A 1 736 ? -7.558 -1.781 -33.252 1.00 94.81 736 VAL A C 1
ATOM 5747 O O . VAL A 1 736 ? -6.499 -1.260 -32.902 1.00 94.81 736 VAL A O 1
ATOM 5750 N N . GLU A 1 737 ? -8.218 -1.385 -34.342 1.00 95.19 737 GLU A N 1
ATOM 5751 C CA . GLU A 1 737 ? -7.727 -0.317 -35.222 1.00 95.19 737 GLU A CA 1
ATOM 5752 C C . GLU A 1 737 ? -7.530 0.998 -34.461 1.00 95.19 737 GLU A C 1
ATOM 5754 O O . GLU A 1 737 ? -6.484 1.629 -34.602 1.00 95.19 737 GLU A O 1
ATOM 5759 N N . GLN A 1 738 ? -8.461 1.383 -33.584 1.00 93.12 738 GLN A N 1
ATOM 5760 C CA . GLN A 1 738 ? -8.314 2.600 -32.776 1.00 93.12 738 GLN A CA 1
ATOM 5761 C C . GLN A 1 738 ? -7.078 2.563 -31.873 1.00 93.12 738 GLN A C 1
ATOM 5763 O O . GLN A 1 738 ? -6.286 3.511 -31.869 1.00 93.12 738 GLN A O 1
ATOM 5768 N N . ARG A 1 739 ? -6.855 1.455 -31.157 1.00 94.25 739 ARG A N 1
ATOM 5769 C CA . ARG A 1 739 ? -5.664 1.298 -30.308 1.00 94.25 739 ARG A CA 1
ATOM 5770 C C . ARG A 1 739 ? -4.369 1.277 -31.125 1.00 94.25 739 ARG A C 1
ATOM 5772 O O . ARG A 1 739 ? -3.349 1.805 -30.685 1.00 94.25 739 ARG A O 1
ATOM 5779 N N . VAL A 1 740 ? -4.398 0.718 -32.333 1.00 95.44 740 VAL A N 1
ATOM 5780 C CA . VAL A 1 740 ? -3.262 0.754 -33.264 1.00 95.44 740 VAL A CA 1
ATOM 5781 C C . VAL A 1 740 ? -2.952 2.183 -33.717 1.00 95.44 740 VAL A C 1
ATOM 5783 O O . VAL A 1 740 ? -1.787 2.580 -33.737 1.00 95.44 740 VAL A O 1
ATOM 5786 N N . LEU A 1 741 ? -3.971 2.980 -34.047 1.00 93.88 741 LEU A N 1
ATOM 5787 C CA . LEU A 1 741 ? -3.788 4.381 -34.437 1.00 93.88 741 LEU A CA 1
ATOM 5788 C C . LEU A 1 741 ? -3.202 5.210 -33.285 1.00 93.88 741 LEU A C 1
ATOM 5790 O O . LEU A 1 741 ? -2.342 6.062 -33.512 1.00 93.88 741 LEU A O 1
ATOM 5794 N N . GLU A 1 742 ? -3.622 4.946 -32.046 1.00 93.00 742 GLU A N 1
ATOM 5795 C CA . GLU A 1 742 ? -3.031 5.545 -30.843 1.00 93.00 742 GLU A CA 1
ATOM 5796 C C . GLU A 1 742 ? -1.560 5.146 -30.664 1.00 93.00 742 GLU A C 1
ATOM 5798 O O . GLU A 1 742 ? -0.724 6.011 -30.389 1.00 93.00 742 GLU A O 1
ATOM 5803 N N . MET A 1 743 ? -1.215 3.872 -30.867 1.00 94.50 743 MET A N 1
ATOM 5804 C CA . MET A 1 743 ? 0.176 3.402 -30.846 1.00 94.50 743 MET A CA 1
ATOM 5805 C C . MET A 1 743 ? 1.020 4.081 -31.935 1.00 94.50 743 MET A C 1
ATOM 5807 O O . MET A 1 743 ? 2.154 4.495 -31.686 1.00 94.50 743 MET A O 1
ATOM 5811 N N . GLY A 1 744 ? 0.448 4.255 -33.130 1.00 93.56 744 GLY A N 1
ATOM 5812 C CA . GLY A 1 744 ? 1.041 5.027 -34.220 1.00 93.56 744 GLY A CA 1
ATOM 5813 C C . GLY A 1 744 ? 1.370 6.454 -33.791 1.00 93.56 744 GLY A C 1
ATOM 5814 O O . GLY A 1 744 ? 2.528 6.864 -33.876 1.00 93.56 744 GLY A O 1
ATOM 5815 N N . ARG A 1 745 ? 0.384 7.165 -33.224 1.00 93.75 745 ARG A N 1
ATOM 5816 C CA . ARG A 1 745 ? 0.553 8.536 -32.717 1.00 93.75 745 ARG A CA 1
ATOM 5817 C C . ARG A 1 745 ? 1.629 8.628 -31.639 1.00 93.75 745 ARG A C 1
ATOM 5819 O O . ARG A 1 745 ? 2.465 9.522 -31.707 1.00 93.75 745 ARG A O 1
ATOM 5826 N N . LEU A 1 746 ? 1.663 7.691 -30.690 1.00 92.50 746 LEU A N 1
ATOM 5827 C CA . LEU A 1 746 ? 2.712 7.647 -29.666 1.00 92.50 746 LEU A CA 1
ATOM 5828 C C . LEU A 1 746 ? 4.100 7.462 -30.289 1.00 92.50 746 LEU A C 1
ATOM 5830 O O . LEU A 1 746 ? 5.053 8.135 -29.902 1.00 92.50 746 LEU A O 1
ATOM 5834 N N . ARG A 1 747 ? 4.234 6.533 -31.241 1.00 91.94 747 ARG A N 1
ATOM 5835 C CA . ARG A 1 747 ? 5.534 6.162 -31.806 1.00 91.94 747 ARG A CA 1
ATOM 5836 C C . ARG A 1 747 ? 6.062 7.170 -32.826 1.00 91.94 747 ARG A C 1
ATOM 5838 O O . ARG A 1 747 ? 7.281 7.351 -32.895 1.00 91.94 747 ARG A O 1
ATOM 5845 N N . PHE A 1 748 ? 5.192 7.737 -33.652 1.00 92.75 748 PHE A N 1
ATOM 5846 C CA . PHE A 1 748 ? 5.560 8.505 -34.844 1.00 92.75 748 PHE A CA 1
ATOM 5847 C C . PHE A 1 748 ? 5.070 9.957 -34.815 1.00 92.75 748 PHE A C 1
ATOM 5849 O O . PHE A 1 748 ? 5.466 10.731 -35.676 1.00 92.75 748 PHE A O 1
ATOM 5856 N N . GLY A 1 749 ? 4.248 10.345 -33.834 1.00 91.19 749 GLY A N 1
ATOM 5857 C CA . GLY A 1 749 ? 3.628 11.673 -33.758 1.00 91.19 749 GLY A CA 1
ATOM 5858 C C . GLY A 1 749 ? 2.351 11.812 -34.593 1.00 91.19 749 GLY A C 1
ATOM 5859 O O . GLY A 1 749 ? 1.621 12.785 -34.438 1.00 91.19 749 GLY A O 1
ATOM 5860 N N . GLU A 1 750 ? 2.038 10.822 -35.428 1.00 92.31 750 GLU A N 1
ATOM 5861 C CA . GLU A 1 750 ? 0.864 10.787 -36.298 1.00 92.31 750 GLU A CA 1
ATOM 5862 C C . GLU A 1 750 ? 0.283 9.371 -36.396 1.00 92.31 750 GLU A C 1
ATOM 5864 O O . GLU A 1 750 ? 0.926 8.384 -36.034 1.00 92.31 750 GLU A O 1
ATOM 5869 N N . ALA A 1 751 ? -0.955 9.261 -36.873 1.00 91.81 751 ALA A N 1
ATOM 5870 C CA . ALA A 1 751 ? -1.533 7.962 -37.183 1.00 91.81 751 ALA A CA 1
ATOM 5871 C C . ALA A 1 751 ? -0.811 7.338 -38.388 1.00 91.81 751 ALA A C 1
ATOM 5873 O O . ALA A 1 751 ? -0.574 8.013 -39.386 1.00 91.81 751 ALA A O 1
ATOM 5874 N N . VAL A 1 752 ? -0.504 6.043 -38.311 1.00 94.25 752 VAL A N 1
ATOM 5875 C CA . VAL A 1 752 ? 0.151 5.297 -39.398 1.00 94.25 752 VAL A CA 1
ATOM 5876 C C . VAL A 1 752 ? -0.746 4.162 -39.898 1.00 94.25 752 VAL A C 1
ATOM 5878 O O . VAL A 1 752 ? -1.615 3.709 -39.147 1.00 94.25 752 VAL A O 1
ATOM 5881 N N . PRO A 1 753 ? -0.550 3.671 -41.136 1.00 94.19 753 PRO A N 1
ATOM 5882 C CA . PRO A 1 753 ? -1.336 2.568 -41.676 1.00 94.19 753 PRO A CA 1
ATOM 5883 C C . PRO A 1 753 ? -1.293 1.305 -40.805 1.00 94.19 753 PRO A C 1
ATOM 5885 O O . PRO A 1 753 ? -0.225 0.887 -40.340 1.00 94.19 753 PRO A O 1
ATOM 5888 N N . VAL A 1 754 ? -2.458 0.670 -40.654 1.00 95.44 754 VAL A N 1
ATOM 5889 C CA . VAL A 1 754 ? -2.608 -0.671 -40.073 1.00 95.44 754 VAL A CA 1
ATOM 5890 C C . VAL A 1 754 ? -2.420 -1.701 -41.184 1.00 95.44 754 VAL A C 1
ATOM 5892 O O . VAL A 1 754 ? -3.097 -1.639 -42.210 1.00 95.44 754 VAL A O 1
ATOM 5895 N N . GLN A 1 755 ? -1.515 -2.658 -40.991 1.00 95.31 755 GLN A N 1
ATOM 5896 C CA . GLN A 1 755 ? -1.300 -3.767 -41.921 1.00 95.31 755 GLN A CA 1
ATOM 5897 C C . GLN A 1 755 ? -1.729 -5.085 -41.279 1.00 95.31 755 GLN A C 1
ATOM 5899 O O . GLN A 1 755 ? -1.136 -5.541 -40.303 1.00 95.31 755 GLN A O 1
ATOM 5904 N N . TRP A 1 756 ? -2.757 -5.710 -41.849 1.00 95.44 756 TRP A N 1
ATOM 5905 C CA . TRP A 1 756 ? -3.300 -6.980 -41.374 1.00 95.44 756 TRP A CA 1
ATOM 5906 C C . TRP A 1 756 ? -2.528 -8.161 -41.969 1.00 95.44 756 TRP A C 1
ATOM 5908 O O . TRP A 1 756 ? -2.561 -8.401 -43.176 1.00 95.44 756 TRP A O 1
ATOM 5918 N N . ILE A 1 757 ? -1.843 -8.908 -41.110 1.00 95.81 757 ILE A N 1
ATOM 5919 C CA . ILE A 1 757 ? -1.031 -10.070 -41.456 1.00 95.81 757 ILE A CA 1
ATOM 5920 C C . ILE A 1 757 ? -1.867 -11.341 -41.298 1.00 95.81 757 ILE A C 1
ATOM 5922 O O . ILE A 1 757 ? -2.440 -11.598 -40.240 1.00 95.81 757 ILE A O 1
ATOM 5926 N N . GLN A 1 758 ? -1.917 -12.151 -42.356 1.00 91.69 758 GLN A N 1
ATOM 5927 C CA . GLN A 1 758 ? -2.744 -13.364 -42.408 1.00 91.69 758 GLN A CA 1
ATOM 5928 C C . GLN A 1 758 ? -2.132 -14.548 -41.650 1.00 91.69 758 GLN A C 1
ATOM 5930 O O . GLN A 1 758 ? -2.856 -15.405 -41.158 1.00 91.69 758 GLN A O 1
ATOM 5935 N N . SER A 1 759 ? -0.803 -14.611 -41.547 1.00 89.44 759 SER A N 1
ATOM 5936 C CA . SER A 1 759 ? -0.108 -15.740 -40.925 1.00 89.44 759 SER A CA 1
ATOM 5937 C C . SER A 1 759 ? 1.205 -15.326 -40.277 1.00 89.44 759 SER A C 1
ATOM 5939 O O . SER A 1 759 ? 1.914 -14.461 -40.790 1.00 89.44 759 SER A O 1
ATOM 5941 N N . MET A 1 760 ? 1.573 -16.024 -39.209 1.00 91.19 760 MET A N 1
ATOM 5942 C CA . MET A 1 760 ? 2.797 -15.819 -38.442 1.00 91.19 760 MET A CA 1
ATOM 5943 C C . MET A 1 760 ? 3.562 -17.141 -38.304 1.00 91.19 760 MET A C 1
ATOM 5945 O O . MET A 1 760 ? 2.968 -18.179 -38.026 1.00 91.19 760 MET A O 1
ATOM 5949 N N . VAL A 1 761 ? 4.895 -17.107 -38.417 1.00 90.25 761 VAL A N 1
ATOM 5950 C CA . VAL A 1 761 ? 5.734 -18.242 -37.988 1.00 90.25 761 VAL A CA 1
ATOM 5951 C C . VAL A 1 761 ? 5.795 -18.260 -36.454 1.00 90.25 761 VAL A C 1
ATOM 5953 O O . VAL A 1 761 ? 6.169 -17.220 -35.892 1.00 90.25 761 VAL A O 1
ATOM 5956 N N . PRO A 1 762 ? 5.481 -19.387 -35.779 1.00 91.88 762 PRO A N 1
ATOM 5957 C CA . PRO A 1 762 ? 5.537 -19.499 -34.320 1.00 91.88 762 PRO A CA 1
ATOM 5958 C C . PRO A 1 762 ? 6.872 -19.029 -33.740 1.00 91.88 762 PRO A C 1
ATOM 5960 O O . PRO A 1 762 ? 7.936 -19.317 -34.288 1.00 91.88 762 PRO A O 1
ATOM 5963 N N . LEU A 1 763 ? 6.844 -18.338 -32.599 1.00 90.62 763 LEU A N 1
ATOM 5964 C CA . LEU A 1 763 ? 8.063 -17.882 -31.919 1.00 90.62 763 LEU A CA 1
ATOM 5965 C C . LEU A 1 763 ? 8.895 -19.054 -31.401 1.00 90.62 763 LEU A C 1
ATOM 5967 O O . LEU A 1 763 ? 10.121 -18.962 -31.353 1.00 90.62 763 LEU A O 1
ATOM 5971 N N . SER A 1 764 ? 8.240 -20.168 -31.065 1.00 83.06 764 SER A N 1
ATOM 5972 C CA . SER A 1 764 ? 8.898 -21.425 -30.706 1.00 83.06 764 SER A CA 1
ATOM 5973 C C . SER A 1 764 ? 9.794 -21.975 -31.808 1.00 83.06 764 SER A C 1
ATOM 5975 O O . SER A 1 764 ? 10.644 -22.806 -31.513 1.00 83.06 764 SER A O 1
ATOM 5977 N N . ASP A 1 765 ? 9.622 -21.541 -33.054 1.00 87.38 765 ASP A N 1
ATOM 5978 C CA . ASP A 1 765 ? 10.355 -22.065 -34.208 1.00 87.38 765 ASP A CA 1
ATOM 5979 C C . ASP A 1 765 ? 11.440 -21.081 -34.672 1.00 87.38 765 ASP A C 1
ATOM 5981 O O . ASP A 1 765 ? 12.243 -21.390 -35.552 1.00 87.38 765 ASP A O 1
ATOM 5985 N N . ARG A 1 766 ? 11.510 -19.904 -34.035 1.00 85.19 766 ARG A N 1
ATOM 5986 C CA . ARG A 1 766 ? 12.471 -18.841 -34.332 1.00 85.19 766 ARG A CA 1
ATOM 5987 C C . ARG A 1 766 ? 13.697 -18.901 -33.408 1.00 85.19 766 ARG A C 1
ATOM 5989 O O . ARG A 1 766 ? 13.638 -19.480 -32.318 1.00 85.19 766 ARG A O 1
ATOM 5996 N N . PRO A 1 767 ? 14.824 -18.278 -33.803 1.00 77.88 767 PRO A N 1
ATOM 5997 C CA . PRO A 1 767 ? 15.957 -18.076 -32.905 1.00 77.88 767 PRO A CA 1
ATOM 5998 C C . PRO A 1 767 ? 15.580 -17.230 -31.675 1.00 77.88 767 PRO A C 1
ATOM 6000 O O . PRO A 1 767 ? 14.594 -16.490 -31.676 1.00 77.88 767 PRO A O 1
ATOM 6003 N N . HIS A 1 768 ? 16.398 -17.295 -30.623 1.00 68.75 768 HIS A N 1
ATOM 6004 C CA . HIS A 1 768 ? 16.201 -16.474 -29.426 1.00 68.75 768 HIS A CA 1
ATOM 6005 C C . HIS A 1 768 ? 16.219 -14.967 -29.743 1.00 68.75 768 HIS A C 1
ATOM 6007 O O . HIS A 1 768 ? 17.004 -14.504 -30.570 1.00 68.75 768 HIS A O 1
ATOM 6013 N N . GLY A 1 769 ? 15.374 -14.193 -29.050 1.00 64.81 769 GLY A N 1
ATOM 6014 C CA . GLY A 1 769 ? 15.325 -12.728 -29.161 1.00 64.81 769 GLY A CA 1
ATOM 6015 C C . GLY A 1 769 ? 14.348 -12.175 -30.206 1.00 64.81 769 GLY A C 1
ATOM 6016 O O . GLY A 1 769 ? 14.185 -10.958 -30.292 1.00 64.81 769 GLY A O 1
ATOM 6017 N N . PHE A 1 770 ? 13.652 -13.034 -30.959 1.00 68.81 770 PHE A N 1
ATOM 6018 C CA . PHE A 1 770 ? 12.637 -12.620 -31.938 1.00 68.81 770 PHE A CA 1
ATOM 6019 C C . PHE A 1 770 ? 11.263 -12.303 -31.326 1.00 68.81 770 PHE A C 1
ATOM 6021 O O . PHE A 1 770 ? 10.408 -11.757 -32.016 1.00 68.81 770 PHE A O 1
ATOM 6028 N N . ALA A 1 771 ? 11.066 -12.534 -30.022 1.00 76.19 771 ALA A N 1
ATOM 6029 C CA . ALA A 1 771 ? 9.836 -12.154 -29.316 1.00 76.19 771 ALA A CA 1
ATOM 6030 C C . ALA A 1 771 ? 9.531 -10.643 -29.383 1.00 76.19 771 ALA A C 1
ATOM 6032 O O . ALA A 1 771 ? 8.408 -10.229 -29.145 1.00 76.19 771 ALA A O 1
ATOM 6033 N N . VAL A 1 772 ? 10.496 -9.792 -29.730 1.00 80.00 772 VAL A N 1
ATOM 6034 C CA . VAL A 1 772 ? 10.306 -8.331 -29.824 1.00 80.00 772 VAL A CA 1
ATOM 6035 C C . VAL A 1 772 ? 9.719 -7.898 -31.174 1.00 80.00 772 VAL A C 1
ATOM 6037 O O . VAL A 1 772 ? 9.302 -6.755 -31.320 1.00 80.00 772 VAL A O 1
ATOM 6040 N N . LYS A 1 773 ? 9.752 -8.781 -32.180 1.00 85.19 773 LYS A N 1
ATOM 6041 C CA . LYS A 1 773 ? 9.347 -8.502 -33.565 1.00 85.19 773 LYS A CA 1
ATOM 6042 C C . LYS A 1 773 ? 8.592 -9.706 -34.145 1.00 85.19 773 LYS A C 1
ATOM 6044 O O . LYS A 1 773 ? 9.152 -10.437 -34.965 1.00 85.19 773 LYS A O 1
ATOM 6049 N N . PRO A 1 774 ? 7.370 -9.988 -33.664 1.00 88.75 774 PRO A N 1
ATOM 6050 C CA . PRO A 1 774 ? 6.672 -11.238 -33.966 1.00 88.75 774 PRO A CA 1
ATOM 6051 C C . PRO A 1 774 ? 6.221 -11.362 -35.427 1.00 88.75 774 PRO A C 1
ATOM 6053 O O . PRO A 1 774 ? 6.041 -12.480 -35.913 1.00 88.75 774 PRO A O 1
ATOM 6056 N N . LEU A 1 775 ? 6.039 -10.242 -36.134 1.00 90.25 775 LEU A N 1
ATOM 6057 C CA . LEU A 1 775 ? 5.417 -10.207 -37.465 1.00 90.25 775 LEU A CA 1
ATOM 6058 C C . LEU A 1 775 ? 6.379 -9.822 -38.591 1.00 90.25 775 LEU A C 1
ATOM 6060 O O . LEU A 1 775 ? 5.953 -9.668 -39.733 1.00 90.25 775 LEU A O 1
ATOM 6064 N N . ARG A 1 776 ? 7.667 -9.687 -38.274 1.00 80.56 776 ARG A N 1
ATOM 6065 C CA . ARG A 1 776 ? 8.737 -9.484 -39.253 1.00 80.56 776 ARG A CA 1
ATOM 6066 C C . ARG A 1 776 ? 9.488 -10.766 -39.573 1.00 80.56 776 ARG A C 1
ATOM 6068 O O . ARG A 1 776 ? 9.495 -11.689 -38.717 1.00 80.56 776 ARG A O 1
#

pLDDT: mean 87.71, std 13.17, range [29.83, 98.56]

Solvent-accessible surface area (backbone atoms only — not comparable to full-atom values): 41034 Å² total; per-residue (Å²): 123,60,74,61,48,52,22,62,56,54,65,26,73,42,61,69,59,26,62,69,46,92,47,34,28,17,29,28,35,38,38,44,58,52,65,61,49,56,77,83,37,68,67,42,44,52,24,41,55,42,29,70,67,30,67,68,52,46,49,52,63,72,64,56,73,53,86,81,74,47,73,33,56,64,77,75,34,80,69,19,58,53,48,48,52,45,50,41,44,63,38,59,57,55,63,86,76,44,70,72,56,55,54,50,54,53,52,49,62,68,37,49,50,99,77,28,44,30,44,47,38,25,51,51,61,30,46,96,55,61,43,81,38,43,43,64,50,46,24,24,38,47,48,28,42,42,46,71,46,68,41,73,86,36,69,63,54,51,39,26,54,52,40,56,62,72,59,54,37,83,32,93,60,37,36,33,26,53,39,49,58,16,93,81,76,39,49,55,57,85,29,43,84,72,40,54,19,70,56,43,32,47,32,40,50,44,29,59,63,75,50,73,86,84,70,58,70,69,57,56,48,33,58,44,20,67,39,43,50,56,69,42,16,39,51,43,56,50,60,95,59,45,62,23,58,52,17,35,34,57,45,22,82,80,58,55,82,23,31,59,55,48,42,46,42,47,37,69,49,56,58,50,58,67,39,96,85,32,46,70,69,47,39,49,40,54,22,48,42,50,31,33,35,46,62,53,33,42,48,56,53,47,35,21,39,27,81,33,50,52,88,93,34,70,93,37,53,40,27,33,74,74,48,68,9,51,45,51,23,31,54,51,49,35,27,46,60,56,50,35,92,40,35,69,58,22,70,67,51,57,62,50,66,45,61,44,27,68,49,46,96,38,65,28,66,59,54,78,70,87,86,85,81,83,92,68,74,71,80,63,58,89,67,83,93,65,70,56,72,43,57,38,74,22,44,52,29,29,28,32,46,44,55,36,36,69,54,79,58,70,89,74,43,75,69,55,53,29,55,42,45,48,36,35,34,38,84,44,57,60,23,44,54,39,43,44,44,40,44,32,90,87,62,54,70,66,57,56,49,39,31,47,74,68,70,45,54,26,39,63,45,72,26,50,79,62,40,35,27,36,27,39,39,89,49,42,24,32,45,41,27,44,26,34,72,64,34,32,52,52,30,49,54,50,15,44,75,60,66,37,46,74,67,55,42,66,64,46,51,59,59,52,46,57,55,18,68,79,40,74,39,31,64,64,56,50,46,71,73,67,60,62,94,58,50,56,66,43,49,52,48,32,35,43,45,70,56,54,33,36,64,50,61,43,73,65,57,86,62,36,85,54,44,17,28,29,34,27,66,78,69,41,67,62,61,51,60,69,28,22,46,44,69,60,6,38,35,53,48,52,50,41,47,32,64,23,54,27,66,36,37,63,63,21,54,20,59,47,52,56,39,56,54,71,60,50,53,49,36,50,62,72,49,40,87,50,47,36,64,41,42,47,52,87,43,99,56,92,69,72,22,35,28,36,40,48,52,58,61,39,44,75,21,29,57,63,48,79,67,30,58,37,55,40,29,41,46,29,43,75,78,56,44,47,64,64,68,64,76,61,28,57,77,91,48,40,41,64,42,26,27,85,86,67,45,34,25,23,34,28,32,45,54,83,31,57,44,29,36,43,30,80,42,77,68,96,64,56,29,36,39,38,34,62,80,62,92,70,54,74,64,40,49,51,36,46,51,52,53,48,32,50,50,24,28,73,76,70,75,40,71,43,54,78,43,82,46,91,76,71,75,44,34,59,79,48,68,89,82,45,34,77,43,57,79,111

Radius of gyration: 28.42 Å; Cα contacts (8 Å, |Δi|>4): 1466; chains: 1; bounding box: 81×54×88 Å